Protein AF-0000000068717040 (afdb_homodimer)

Solvent-accessible surface area (backbone atoms only — not comparable to full-atom values): 52439 Å² total; per-residue (Å²): 131,56,70,71,58,53,58,40,40,77,48,64,67,57,51,49,46,50,48,51,50,48,49,33,59,61,59,71,41,73,43,29,52,64,57,52,14,62,74,67,72,51,51,48,68,57,47,52,52,41,50,58,51,44,61,67,69,48,56,90,64,45,44,71,43,78,43,85,99,56,26,37,34,70,46,60,53,86,80,62,53,70,38,69,67,49,32,59,54,46,69,67,17,67,54,43,50,49,54,54,34,39,74,69,71,48,67,42,39,57,67,55,47,20,62,77,68,73,42,56,57,68,59,51,51,48,52,51,57,60,40,39,61,62,33,46,76,54,64,34,44,78,38,64,88,45,34,38,82,42,62,58,59,67,39,54,51,52,47,50,41,52,51,49,58,59,45,24,44,45,38,71,77,77,79,66,57,66,70,59,46,51,51,47,51,50,44,30,58,74,47,70,50,68,65,27,61,63,55,46,44,42,47,51,54,53,53,50,55,34,47,78,69,70,54,66,63,70,84,81,74,91,76,87,77,61,69,44,71,50,55,49,52,37,51,51,50,47,51,51,51,48,28,62,73,69,69,51,86,74,52,73,46,50,50,52,49,54,57,55,51,42,64,60,38,27,74,78,51,70,67,24,22,50,48,44,46,51,46,28,55,74,74,34,46,69,60,35,52,50,51,48,51,50,44,50,59,52,52,71,60,43,55,67,56,68,69,58,50,52,53,46,47,32,47,51,48,38,54,49,45,52,52,52,54,28,48,77,68,72,38,65,73,44,75,75,43,78,56,54,74,64,53,49,70,78,40,42,73,61,42,66,56,46,48,60,54,52,54,49,42,29,54,74,71,49,71,56,69,66,51,72,57,50,49,49,52,51,48,50,49,51,51,46,52,58,54,64,68,42,58,44,37,29,36,42,50,63,66,67,48,60,63,56,48,49,46,48,48,46,54,48,42,44,70,34,43,66,34,37,47,78,33,77,61,93,46,92,88,52,80,55,67,31,34,41,22,46,47,53,73,76,96,58,92,52,51,70,44,75,40,57,81,53,68,46,74,41,52,54,51,49,52,50,51,70,65,33,48,63,45,74,127,131,58,70,71,57,52,59,41,41,76,50,63,68,58,50,50,46,51,49,50,51,49,51,34,59,59,59,72,42,72,42,29,51,64,58,53,15,62,74,67,71,51,52,46,69,57,47,54,52,42,50,57,51,43,61,68,68,47,55,90,63,46,41,71,43,77,44,87,98,55,25,36,33,68,47,58,51,87,79,64,53,70,39,69,67,48,32,61,55,46,70,66,17,66,55,43,49,48,54,53,36,38,72,70,71,48,65,43,38,56,68,55,46,20,61,76,68,73,43,57,56,69,58,50,52,50,52,52,57,60,41,40,61,62,32,47,75,53,62,34,45,80,36,63,88,44,35,39,81,42,63,57,59,66,38,52,51,50,47,49,40,53,51,49,57,61,45,24,43,44,38,71,76,76,79,66,56,66,69,60,47,50,51,46,51,50,44,29,59,74,48,68,50,69,65,26,62,64,56,48,44,42,48,50,53,54,51,52,55,34,46,76,69,70,54,66,63,72,83,82,71,89,76,86,78,62,68,44,71,50,54,48,52,36,50,51,50,46,50,51,51,48,30,62,72,69,69,50,86,74,53,71,46,51,51,52,50,54,57,55,51,41,64,58,36,28,75,80,51,71,66,25,23,49,49,44,44,51,47,27,55,72,75,36,46,71,59,34,50,48,52,48,52,51,44,51,60,51,54,72,59,43,55,68,55,68,69,58,50,52,52,48,46,29,47,52,46,39,53,51,47,52,52,50,54,28,49,76,70,72,38,64,72,46,76,75,44,77,53,52,75,63,52,50,69,79,40,42,73,61,42,65,56,46,49,60,55,52,54,49,42,28,52,75,70,49,72,54,70,65,52,72,56,48,48,49,52,51,49,50,49,52,50,46,53,59,56,64,68,41,58,42,36,30,36,42,49,62,66,67,46,62,63,58,49,49,45,49,49,46,53,47,42,46,70,34,43,65,34,37,46,77,32,76,61,94,44,92,89,52,81,56,67,31,33,40,21,49,48,53,72,78,94,60,92,52,50,70,44,76,37,57,83,55,61,42,75,44,50,52,50,49,51,50,50,71,66,32,48,62,45,73,127

Foldseek 3Di:
DDPLQLLLLPDPLVSLLLVLVVVQVVVQDFDALVRSCVVSVHDSVSSVVSVVVCCVVPDPQWHWDADPPGHIHIGHDPPDDSLQVSLVSNCLGLSNVVLVVLLLVDWAALVVSCVVSVHDSVVVVVSQVSCQVVQVLLVWHFDRVTTHIDDALVSVLLVQLLVVVVSCVRPNDFDDDPVLVVQLVVLCVVLVFAWAVVSVRSSLVSLVSCVVVPNAHDDDDDDDALADPSLVSSLVSSVVSSCVVSVDDHDPVSSVVSSLCRVVITPGDPNSLVSLLVVCVVPPVLVNVLLVVLLVLLVVQFQDDPVLSVSLSSLSSVLVVNQVSCVVVSHHPLSVQPPCVCVCVVVVVLCVVQLVSQCVSCVPRVVVPDDPSSSSVSSVSSVCSQQQPQAFEEEEEEDDDPVLVVVLVCVCCVQCVRRYDYDDDDDPPDDGQAYEYQDDDPDDPHHYQHAHSVNPPVSNVVVCQVSRRRPDD/DDPLQLLLQPDPLVSLLLVLVVVQVVVQDFDALVRSCVVSVHDSVSSVVSVVVCCVVPDPQWHWDADPPGHIHIGGDPPDDSLQVSLVSNCLGLSNVVLVVLLLVDWAALVVSCVVSVHDSVVVVVSQVSCQVVLVLLVWHFDRVTTHIDDALVSVLLVQLLNVVVSCVNPNDFDDDPVLVVQLVVLCVVLVFAWAVSSVRSSLVSLLSCVVVPNAHDDDDDDDALADPSLVSSLVSSVVSSCVVSVDDHDPVSSVVSSLCRVVITPGDPNSLVSLLVVCVVPPVLVNVLLVVLLVLLVVQFQDDPVLSVSLSSLSSVLVVNCVSCVVVSHHPLSVQPPCVCVCVVVVVQCVVQLVSQCVSCVPRVVVPDDPSSSSVSSNSSVCSQQQPQAFEEEEEEDDDPVLVVVVVCVCCVQCVRRYDYDDDDDPVDDGQAYEYQDDDPDDPHHYQHAHSVNDPVSNVVVCQVSRRRNDD

Sequence (946 aa):
MDKFITHLIQDKSTIRKLHILQALIDGNEIMSSKILSQNLQCTSRTIINDISQLKITLPENWELISIQSKGYLLQRELSDDFSKIVAPYLLNSELYKIIVEIFNHKYYSLEKWSQLLYVDKLTLKKFLKGFQEILNQFGLGFNFRPLQLVGPELKIRHFYIMFFYNMQKYKKIFTLNPDLLQKIEYITRIYDVEIDYNLLTIIINVSINRIINKNVIPENLNFKHTFSTYKIKCIESIISELKCYFDINLSENEVILFKNTFFLISEGNIEEKINITKYYNKTQRKIYEKILALFNIISDEINMSFKIKESLKYEIYFRLYLIYTCKENNFSIGDFWSEFDTVHQEFLEGYNIMYPLISSWDKQSNENRLTDDEIYYLIYNILFILHSNYTKNCLLLLSGPASLKNFIYYKLNSELGDTLNLQLQPNYNYEYDFIITNYQIANVQIPIIQISSKTIQKDLNYIKKIISPYNKKMDKFITHLIQDKSTIRKLHILQALIDGNEIMSSKILSQNLQCTSRTIINDISQLKITLPENWELISIQSKGYLLQRELSDDFSKIVAPYLLNSELYKIIVEIFNHKYYSLEKWSQLLYVDKLTLKKFLKGFQEILNQFGLGFNFRPLQLVGPELKIRHFYIMFFYNMQKYKKIFTLNPDLLQKIEYITRIYDVEIDYNLLTIIINVSINRIINKNVIPENLNFKHTFSTYKIKCIESIISELKCYFDINLSENEVILFKNTFFLISEGNIEEKINITKYYNKTQRKIYEKILALFNIISDEINMSFKIKESLKYEIYFRLYLIYTCKENNFSIGDFWSEFDTVHQEFLEGYNIMYPLISSWDKQSNENRLTDDEIYYLIYNILFILHSNYTKNCLLLLSGPASLKNFIYYKLNSELGDTLNLQLQPNYNYEYDFIITNYQIANVQIPIIQISSKTIQKDLNYIKKIISPYNKK

pLDDT: mean 85.08, std 9.57, range [46.25, 97.0]

Nearest PDB structures (foldseek):
  4r6i-assembly1_A  TM=5.305E-01  e=5.863E-18  Bacillus anthracis str. 'Ames Ancestor'
  5way-assembly1_A  TM=5.912E-01  e=2.136E-14  Streptococcus pneumoniae
  4r6i-assembly1_B  TM=5.556E-01  e=3.942E-14  Bacillus anthracis str. 'Ames Ancestor'
  5way-assembly1_B  TM=5.874E-01  e=2.052E-13  Streptococcus pneumoniae
  9atx-assembly1_A  TM=6.254E-01  e=4.247E-10  Bacillus anthracis str. Ames

Structure (mmCIF, N/CA/C/O backbone):
data_AF-0000000068717040-model_v1
#
loop_
_entity.id
_entity.type
_entity.pdbx_description
1 polymer 'HTH domain-containing protein'
#
loop_
_atom_site.group_PDB
_atom_site.id
_atom_site.type_symbol
_atom_site.label_atom_id
_atom_site.label_alt_id
_atom_site.label_comp_id
_atom_site.label_asym_id
_atom_site.label_entity_id
_atom_site.label_seq_id
_atom_site.pdbx_PDB_ins_code
_atom_site.Cartn_x
_atom_site.Cartn_y
_atom_site.Cartn_z
_atom_site.occupancy
_atom_site.B_iso_or_equiv
_atom_site.auth_seq_id
_atom_site.auth_comp_id
_atom_site.auth_asym_id
_atom_site.auth_atom_id
_atom_site.pdbx_PDB_model_num
ATOM 1 N N . MET A 1 1 ? -5.66 -15.531 -20.484 1 58.41 1 MET A N 1
ATOM 2 C CA . MET A 1 1 ? -5.832 -16.969 -20.281 1 58.41 1 MET A CA 1
ATOM 3 C C . MET A 1 1 ? -4.531 -17.703 -20.562 1 58.41 1 MET A C 1
ATOM 5 O O . MET A 1 1 ? -3.783 -17.328 -21.469 1 58.41 1 MET A O 1
ATOM 9 N N . ASP A 1 2 ? -4.328 -18.703 -19.797 1 70.25 2 ASP A N 1
ATOM 10 C CA . ASP A 1 2 ? -3.137 -19.547 -19.859 1 70.25 2 ASP A CA 1
ATOM 11 C C . ASP A 1 2 ? -3.078 -20.312 -21.188 1 70.25 2 ASP A C 1
ATOM 13 O O . ASP A 1 2 ? -4.109 -20.719 -21.719 1 70.25 2 ASP A O 1
ATOM 17 N N . LYS A 1 3 ? -1.945 -20.297 -21.875 1 71.25 3 LYS A N 1
ATOM 18 C CA . LYS A 1 3 ? -1.723 -20.969 -23.141 1 71.25 3 LYS A CA 1
ATOM 19 C C . LYS A 1 3 ? -2.227 -22.422 -23.094 1 71.25 3 LYS A C 1
ATOM 21 O O . LYS A 1 3 ? -2.809 -22.906 -24.047 1 71.25 3 LYS A O 1
ATOM 26 N N . PHE A 1 4 ? -2.066 -22.938 -22 1 76.56 4 PHE A N 1
ATOM 27 C CA . PHE A 1 4 ? -2.467 -24.328 -21.812 1 76.56 4 PHE A CA 1
ATOM 28 C C . PHE A 1 4 ? -3.977 -24.469 -21.953 1 76.56 4 PHE A C 1
ATOM 30 O O . PHE A 1 4 ? -4.453 -25.375 -22.641 1 76.56 4 PHE A O 1
ATOM 37 N N . ILE A 1 5 ? -4.68 -23.594 -21.453 1 80.12 5 ILE A N 1
ATOM 38 C CA . ILE A 1 5 ? -6.137 -23.641 -21.453 1 80.12 5 ILE A CA 1
ATOM 39 C C . ILE A 1 5 ? -6.672 -23.297 -22.844 1 80.12 5 ILE A C 1
ATOM 41 O O . ILE A 1 5 ? -7.629 -23.922 -23.312 1 80.12 5 ILE A O 1
ATOM 45 N N . THR A 1 6 ? -6.008 -22.422 -23.453 1 81.75 6 THR A N 1
ATOM 46 C CA . THR A 1 6 ? -6.438 -22 -24.781 1 81.75 6 THR A CA 1
ATOM 47 C C . THR A 1 6 ? -6.312 -23.156 -25.781 1 81.75 6 THR A C 1
ATOM 49 O O . THR A 1 6 ? -7.125 -23.266 -26.703 1 81.75 6 THR A O 1
ATOM 52 N N . HIS A 1 7 ? -5.363 -24.031 -25.578 1 86.38 7 HIS A N 1
ATOM 53 C CA . HIS A 1 7 ? -5.141 -25.125 -26.516 1 86.38 7 HIS A CA 1
ATOM 54 C C . HIS A 1 7 ? -6.125 -26.266 -26.266 1 86.38 7 HIS A C 1
ATOM 56 O O . HIS A 1 7 ? -6.328 -27.109 -27.141 1 86.38 7 HIS A O 1
ATOM 62 N N . LEU A 1 8 ? -6.703 -26.188 -25.172 1 89.12 8 LEU A N 1
ATOM 63 C CA . LEU A 1 8 ? -7.688 -27.219 -24.875 1 89.12 8 LEU A CA 1
ATOM 64 C C . LEU A 1 8 ? -9.039 -26.875 -25.484 1 89.12 8 LEU A C 1
ATOM 66 O O . LEU A 1 8 ? -9.805 -27.766 -25.844 1 89.12 8 LEU A O 1
ATOM 70 N N . ILE A 1 9 ? -9.195 -25.484 -25.531 1 85.69 9 ILE A N 1
ATOM 71 C CA . ILE A 1 9 ? -10.422 -25.016 -26.156 1 85.69 9 ILE A CA 1
ATOM 72 C C . ILE A 1 9 ? -10.195 -24.812 -27.656 1 85.69 9 ILE A C 1
ATOM 74 O O . ILE A 1 9 ? -9.352 -24.016 -28.062 1 85.69 9 ILE A O 1
ATOM 78 N N . GLN A 1 10 ? -10.531 -25.656 -28.547 1 76.75 10 GLN A N 1
ATOM 79 C CA . GLN A 1 10 ? -10.18 -25.703 -29.953 1 76.75 10 GLN A CA 1
ATOM 80 C C . GLN A 1 10 ? -11.047 -24.75 -30.781 1 76.75 10 GLN A C 1
ATOM 82 O O . GLN A 1 10 ? -10.711 -24.422 -31.906 1 76.75 10 GLN A O 1
ATOM 87 N N . ASP A 1 11 ? -12.141 -24.328 -30.203 1 83.5 11 ASP A N 1
ATOM 88 C CA . ASP A 1 11 ? -13.031 -23.438 -30.953 1 83.5 11 ASP A CA 1
ATOM 89 C C . ASP A 1 11 ? -12.531 -21.984 -30.906 1 83.5 11 ASP A C 1
ATOM 91 O O . ASP A 1 11 ? -12.594 -21.344 -29.859 1 83.5 11 ASP A O 1
ATOM 95 N N . LYS A 1 12 ? -12.172 -21.5 -32.031 1 84.38 12 LYS A N 1
ATOM 96 C CA . LYS A 1 12 ? -11.578 -20.172 -32.125 1 84.38 12 LYS A CA 1
ATOM 97 C C . LYS A 1 12 ? -12.578 -19.094 -31.688 1 84.38 12 LYS A C 1
ATOM 99 O O . LYS A 1 12 ? -12.195 -18.109 -31.062 1 84.38 12 LYS A O 1
ATOM 104 N N . SER A 1 13 ? -13.75 -19.344 -32.094 1 88.06 13 SER A N 1
ATOM 105 C CA . SER A 1 13 ? -14.773 -18.375 -31.75 1 88.06 13 SER A CA 1
ATOM 106 C C . SER A 1 13 ? -14.977 -18.312 -30.234 1 88.06 13 SER A C 1
ATOM 108 O O . SER A 1 13 ? -15.094 -17.234 -29.656 1 88.06 13 SER A O 1
ATOM 110 N N . THR A 1 14 ? -14.961 -19.453 -29.625 1 88.94 14 THR A N 1
ATOM 111 C CA . THR A 1 14 ? -15.125 -19.531 -28.172 1 88.94 14 THR A CA 1
ATOM 112 C C . THR A 1 14 ? -13.953 -18.859 -27.469 1 88.94 14 THR A C 1
ATOM 114 O O . THR A 1 14 ? -14.141 -18.109 -26.516 1 88.94 14 THR A O 1
ATOM 117 N N . ILE A 1 15 ? -12.828 -19.109 -27.969 1 88.81 15 ILE A N 1
ATOM 118 C CA . ILE A 1 15 ? -11.625 -18.531 -27.375 1 88.81 15 ILE A CA 1
ATOM 119 C C . ILE A 1 15 ? -11.68 -17.016 -27.484 1 88.81 15 ILE A C 1
ATOM 121 O O . ILE A 1 15 ? -11.328 -16.297 -26.531 1 88.81 15 ILE A O 1
ATOM 125 N N . ARG A 1 16 ? -12.07 -16.594 -28.594 1 89.81 16 ARG A N 1
ATOM 126 C CA . ARG A 1 16 ? -12.18 -15.148 -28.797 1 89.81 16 ARG A CA 1
ATOM 127 C C . ARG A 1 16 ? -13.188 -14.531 -27.844 1 89.81 16 ARG A C 1
ATOM 129 O O . ARG A 1 16 ? -12.938 -13.469 -27.281 1 89.81 16 ARG A O 1
ATOM 136 N N . LYS A 1 17 ? -14.312 -15.148 -27.719 1 91 17 LYS A N 1
ATOM 137 C CA . LYS A 1 17 ? -15.344 -14.664 -26.797 1 91 17 LYS A CA 1
ATOM 138 C C . LYS A 1 17 ? -14.82 -14.586 -25.375 1 91 17 LYS A C 1
ATOM 140 O O . LYS A 1 17 ? -15.102 -13.625 -24.656 1 91 17 LYS A O 1
ATOM 145 N N . LEU A 1 18 ? -14.07 -15.641 -25.031 1 89.19 18 LEU A N 1
ATOM 146 C CA . LEU A 1 18 ? -13.492 -15.664 -23.688 1 89.19 18 LEU A CA 1
ATOM 147 C C . LEU A 1 18 ? -12.461 -14.555 -23.516 1 89.19 18 LEU A C 1
ATOM 149 O O . LEU A 1 18 ? -12.383 -13.938 -22.453 1 89.19 18 LEU A O 1
ATOM 153 N N . HIS A 1 19 ? -11.773 -14.297 -24.516 1 88.44 19 HIS A N 1
ATOM 154 C CA . HIS A 1 19 ? -10.789 -13.227 -24.484 1 88.44 19 HIS A CA 1
ATOM 155 C C . HIS A 1 19 ? -11.469 -11.859 -24.375 1 88.44 19 HIS A C 1
ATOM 157 O O . HIS A 1 19 ? -10.945 -10.945 -23.734 1 88.44 19 HIS A O 1
ATOM 163 N N . ILE A 1 20 ? -12.562 -11.758 -25.078 1 89.88 20 ILE A N 1
ATOM 164 C CA . ILE A 1 20 ? -13.328 -10.516 -24.984 1 89.88 20 ILE A CA 1
ATOM 165 C C . ILE A 1 20 ? -13.789 -10.289 -23.547 1 89.88 20 ILE A C 1
ATOM 167 O O . ILE A 1 20 ? -13.625 -9.195 -23 1 89.88 20 ILE A O 1
ATOM 171 N N . LEU A 1 21 ? -14.297 -11.32 -23 1 87.81 21 LEU A N 1
ATOM 172 C CA . LEU A 1 21 ? -14.789 -11.234 -21.641 1 87.81 21 LEU A CA 1
ATOM 173 C C . LEU A 1 21 ? -13.648 -10.906 -20.672 1 87.81 21 LEU A C 1
ATOM 175 O O . LEU A 1 21 ? -13.812 -10.086 -19.766 1 87.81 21 LEU A O 1
ATOM 179 N N . GLN A 1 22 ? -12.57 -11.531 -20.875 1 83.5 22 GLN A N 1
ATOM 180 C CA . GLN A 1 22 ? -11.406 -11.281 -20.031 1 83.5 22 GLN A CA 1
ATOM 181 C C . GLN A 1 22 ? -10.938 -9.836 -20.156 1 83.5 22 GLN A C 1
ATOM 183 O O . GLN A 1 22 ? -10.578 -9.211 -19.156 1 83.5 22 GLN A O 1
ATOM 188 N N . ALA A 1 23 ? -10.945 -9.352 -21.312 1 83.31 23 ALA A N 1
ATOM 189 C CA . ALA A 1 23 ? -10.531 -7.969 -21.547 1 83.31 23 ALA A CA 1
ATOM 190 C C . ALA A 1 23 ? -11.469 -6.992 -20.828 1 83.31 23 ALA A C 1
ATOM 192 O O . ALA A 1 23 ? -11.016 -5.992 -20.266 1 83.31 23 ALA A O 1
ATOM 193 N N . LEU A 1 24 ? -12.703 -7.301 -20.891 1 84.69 24 LEU A N 1
ATOM 194 C CA . LEU A 1 24 ? -13.688 -6.438 -20.25 1 84.69 24 LEU A CA 1
ATOM 195 C C . LEU A 1 24 ? -13.57 -6.512 -18.734 1 84.69 24 LEU A C 1
ATOM 197 O O . LEU A 1 24 ? -13.773 -5.512 -18.047 1 84.69 24 LEU A O 1
ATOM 201 N N . ILE A 1 25 ? -13.273 -7.668 -18.297 1 78 25 ILE A N 1
ATOM 202 C CA . ILE A 1 25 ? -13.094 -7.852 -16.859 1 78 25 ILE A CA 1
ATOM 203 C C . ILE A 1 25 ? -11.852 -7.094 -16.391 1 78 25 ILE A C 1
ATOM 205 O O . ILE A 1 25 ? -11.891 -6.406 -15.367 1 78 25 ILE A O 1
ATOM 209 N N . ASP A 1 26 ? -10.812 -7.273 -17.156 1 72.12 26 ASP A N 1
ATOM 210 C CA . ASP A 1 26 ? -9.531 -6.66 -16.797 1 72.12 26 ASP A CA 1
ATOM 211 C C . ASP A 1 26 ? -9.625 -5.137 -16.859 1 72.12 26 ASP A C 1
ATOM 213 O O . ASP A 1 26 ? -9.031 -4.441 -16.031 1 72.12 26 ASP A O 1
ATOM 217 N N . GLY A 1 27 ? -10.234 -4.637 -17.75 1 68.12 27 GLY A N 1
ATOM 218 C CA . GLY A 1 27 ? -10.352 -3.199 -17.938 1 68.12 27 GLY A CA 1
ATOM 219 C C . GLY A 1 27 ? -11.352 -2.561 -16.984 1 68.12 27 GLY A C 1
ATOM 220 O O . GLY A 1 27 ? -11.195 -1.403 -16.594 1 68.12 27 GLY A O 1
ATOM 221 N N . ASN A 1 28 ? -12.32 -3.266 -16.594 1 71 28 ASN A N 1
ATOM 222 C CA . ASN A 1 28 ? -13.438 -2.793 -15.781 1 71 28 ASN A CA 1
ATOM 223 C C . ASN A 1 28 ? -13.93 -1.426 -16.25 1 71 28 ASN A C 1
ATOM 225 O O . ASN A 1 28 ? -14.203 -0.546 -15.422 1 71 28 ASN A O 1
ATOM 229 N N . GLU A 1 29 ? -13.766 -1.111 -17.453 1 76.31 29 GLU A N 1
ATOM 230 C CA . GLU A 1 29 ? -14.195 0.126 -18.094 1 76.31 29 GLU A CA 1
ATOM 231 C C . GLU A 1 29 ? -14.906 -0.157 -19.406 1 76.31 29 GLU A C 1
ATOM 233 O O . GLU A 1 29 ? -14.969 -1.307 -19.859 1 76.31 29 GLU A O 1
ATOM 238 N N . ILE A 1 30 ? -15.453 0.911 -19.859 1 86.69 30 ILE A N 1
ATOM 239 C CA . ILE A 1 30 ? -16.094 0.801 -21.172 1 86.69 30 ILE A CA 1
ATOM 240 C C . ILE A 1 30 ? -15.016 0.636 -22.25 1 86.69 30 ILE A C 1
ATOM 242 O O . ILE A 1 30 ? -14.062 1.411 -22.312 1 86.69 30 ILE A O 1
ATOM 246 N N . MET A 1 31 ? -15.164 -0.455 -22.953 1 90.19 31 MET A N 1
ATOM 247 C CA . MET A 1 31 ? -14.219 -0.69 -24.047 1 90.19 31 MET A CA 1
ATOM 248 C C . MET A 1 31 ? -14.938 -0.69 -25.391 1 90.19 31 MET A C 1
ATOM 250 O O . MET A 1 31 ? -15.969 -1.348 -25.562 1 90.19 31 MET A O 1
ATOM 254 N N . SER A 1 32 ? -14.406 0.059 -26.281 1 91 32 SER A N 1
ATOM 255 C CA . SER A 1 32 ? -15 0.126 -27.609 1 91 32 SER A CA 1
ATOM 256 C C . SER A 1 32 ? -14.672 -1.121 -28.422 1 91 32 SER A C 1
ATOM 258 O O . SER A 1 32 ? -13.719 -1.838 -28.125 1 91 32 SER A O 1
ATOM 260 N N . SER A 1 33 ? -15.484 -1.338 -29.516 1 89.75 33 SER A N 1
ATOM 261 C CA . SER A 1 33 ? -15.242 -2.459 -30.422 1 89.75 33 SER A CA 1
ATOM 262 C C . SER A 1 33 ? -13.891 -2.318 -31.125 1 89.75 33 SER A C 1
ATOM 264 O O . SER A 1 33 ? -13.219 -3.314 -31.391 1 89.75 33 SER A O 1
ATOM 266 N N . LYS A 1 34 ? -13.516 -1.113 -31.281 1 89 34 LYS A N 1
ATOM 267 C CA . LYS A 1 34 ? -12.242 -0.85 -31.953 1 89 34 LYS A CA 1
ATOM 268 C C . LYS A 1 34 ? -11.07 -1.267 -31.062 1 89 34 LYS A C 1
ATOM 270 O O . LYS A 1 34 ? -10.125 -1.904 -31.531 1 89 34 LYS A O 1
ATOM 275 N N . ILE A 1 35 ? -11.164 -0.983 -29.875 1 90 35 ILE A N 1
ATOM 276 C CA . ILE A 1 35 ? -10.109 -1.327 -28.938 1 90 35 ILE A CA 1
ATOM 277 C C . ILE A 1 35 ? -10.031 -2.844 -28.766 1 90 35 ILE A C 1
ATOM 279 O O . ILE A 1 35 ? -8.938 -3.42 -28.781 1 90 35 ILE A O 1
ATOM 283 N N . LEU A 1 36 ? -11.141 -3.465 -28.672 1 91.38 36 LEU A N 1
ATOM 284 C CA . LEU A 1 36 ? -11.195 -4.914 -28.516 1 91.38 36 LEU A CA 1
ATOM 285 C C . LEU A 1 36 ? -10.656 -5.617 -29.75 1 91.38 36 LEU A C 1
ATOM 287 O O . LEU A 1 36 ? -9.93 -6.609 -29.656 1 91.38 36 LEU A O 1
ATOM 291 N N . SER A 1 37 ? -11.016 -5.047 -30.922 1 91.81 37 SER A N 1
ATOM 292 C CA . SER A 1 37 ? -10.562 -5.621 -32.188 1 91.81 37 SER A CA 1
ATOM 293 C C . SER A 1 37 ? -9.047 -5.516 -32.312 1 91.81 37 SER A C 1
ATOM 295 O O . SER A 1 37 ? -8.398 -6.445 -32.812 1 91.81 37 SER A O 1
ATOM 297 N N . GLN A 1 38 ? -8.516 -4.488 -31.891 1 89.38 38 GLN A N 1
ATOM 298 C CA . GLN A 1 38 ? -7.074 -4.289 -31.938 1 89.38 38 GLN A CA 1
ATOM 299 C C . GLN A 1 38 ? -6.355 -5.234 -30.984 1 89.38 38 GLN A C 1
ATOM 301 O O . GLN A 1 38 ? -5.348 -5.848 -31.344 1 89.38 38 GLN A O 1
ATOM 306 N N . ASN A 1 39 ? -6.906 -5.359 -29.875 1 83.75 39 ASN A N 1
ATOM 307 C CA . ASN A 1 39 ? -6.297 -6.211 -28.859 1 83.75 39 ASN A CA 1
ATOM 308 C C . ASN A 1 39 ? -6.305 -7.68 -29.266 1 83.75 39 ASN A C 1
ATOM 310 O O . ASN A 1 39 ? -5.379 -8.422 -28.953 1 83.75 39 ASN A O 1
ATOM 314 N N . LEU A 1 40 ? -7.391 -8.062 -29.906 1 87.56 40 LEU A N 1
ATOM 315 C CA . LEU A 1 40 ? -7.582 -9.469 -30.203 1 87.56 40 LEU A CA 1
ATOM 316 C C . LEU A 1 40 ? -7.223 -9.766 -31.656 1 87.56 40 LEU A C 1
ATOM 318 O O . LEU A 1 40 ? -7.363 -10.906 -32.125 1 87.56 40 LEU A O 1
ATOM 322 N N . GLN A 1 41 ? -6.797 -8.734 -32.406 1 87.25 41 GLN A N 1
ATOM 323 C CA . GLN A 1 41 ? -6.352 -8.844 -33.781 1 87.25 41 GLN A CA 1
ATOM 324 C C . GLN A 1 41 ? -7.43 -9.477 -34.656 1 87.25 41 GLN A C 1
ATOM 326 O O . GLN A 1 41 ? -7.176 -10.461 -35.375 1 87.25 41 GLN A O 1
ATOM 331 N N . CYS A 1 42 ? -8.625 -8.93 -34.562 1 90.75 42 CYS A N 1
ATOM 332 C CA . CYS A 1 42 ? -9.75 -9.32 -35.406 1 90.75 42 CYS A CA 1
ATOM 333 C C . CYS A 1 42 ? -10.547 -8.102 -35.844 1 90.75 42 CYS A C 1
ATOM 335 O O . CYS A 1 42 ? -10.156 -6.965 -35.562 1 90.75 42 CYS A O 1
ATOM 337 N N . THR A 1 43 ? -11.578 -8.297 -36.625 1 89.81 43 THR A N 1
ATOM 338 C CA . THR A 1 43 ? -12.352 -7.172 -37.125 1 89.81 43 THR A CA 1
ATOM 339 C C . THR A 1 43 ? -13.398 -6.73 -36.094 1 89.81 43 THR A C 1
ATOM 341 O O . THR A 1 43 ? -13.828 -7.523 -35.25 1 89.81 43 THR A O 1
ATOM 344 N N . SER A 1 44 ? -13.82 -5.512 -36.312 1 90.88 44 SER A N 1
ATOM 345 C CA . SER A 1 44 ? -14.852 -4.977 -35.438 1 90.88 44 SER A CA 1
ATOM 346 C C . SER A 1 44 ? -16.172 -5.727 -35.594 1 90.88 44 SER A C 1
ATOM 348 O O . SER A 1 44 ? -16.922 -5.891 -34.656 1 90.88 44 SER A O 1
ATOM 350 N N . ARG A 1 45 ? -16.484 -6.109 -36.812 1 91.44 45 ARG A N 1
ATOM 351 C CA . ARG A 1 45 ? -17.719 -6.859 -37.094 1 91.44 45 ARG A CA 1
ATOM 352 C C . ARG A 1 45 ? -17.734 -8.172 -36.344 1 91.44 45 ARG A C 1
ATOM 354 O O . ARG A 1 45 ? -18.781 -8.578 -35.812 1 91.44 45 ARG A O 1
ATOM 361 N N . THR A 1 46 ? -16.625 -8.859 -36.25 1 92.06 46 THR A N 1
ATOM 362 C CA . THR A 1 46 ? -16.5 -10.117 -35.5 1 92.06 46 THR A CA 1
ATOM 363 C C . THR A 1 46 ? -16.734 -9.891 -34.031 1 92.06 46 THR A C 1
ATOM 365 O O . THR A 1 46 ? -17.391 -10.703 -33.375 1 92.06 46 THR A O 1
ATOM 368 N N . ILE A 1 47 ? -16.188 -8.789 -33.531 1 93.31 47 ILE A N 1
ATOM 369 C CA . ILE A 1 47 ? -16.359 -8.453 -32.125 1 93.31 47 ILE A CA 1
ATOM 370 C C . ILE A 1 47 ? -17.828 -8.227 -31.828 1 93.31 47 ILE A C 1
ATOM 372 O O . ILE A 1 47 ? -18.359 -8.727 -30.812 1 93.31 47 ILE A O 1
ATOM 376 N N . ILE A 1 48 ? -18.484 -7.48 -32.688 1 91.62 48 ILE A N 1
ATOM 377 C CA . ILE A 1 48 ? -19.891 -7.16 -32.531 1 91.62 48 ILE A CA 1
ATOM 378 C C . ILE A 1 48 ? -20.719 -8.445 -32.5 1 91.62 48 ILE A C 1
ATOM 380 O O . ILE A 1 48 ? -21.625 -8.602 -31.672 1 91.62 48 ILE A O 1
ATOM 384 N N . ASN A 1 49 ? -20.422 -9.352 -33.375 1 92.5 49 ASN A N 1
ATOM 385 C CA . ASN A 1 49 ? -21.109 -10.633 -33.438 1 92.5 49 ASN A CA 1
ATOM 386 C C . ASN A 1 49 ? -20.891 -11.461 -32.188 1 92.5 49 ASN A C 1
ATOM 388 O O . ASN A 1 49 ? -21.812 -12.078 -31.656 1 92.5 49 ASN A O 1
ATOM 392 N N . ASP A 1 50 ? -19.688 -11.5 -31.766 1 93.69 50 ASP A N 1
ATOM 393 C CA . ASP A 1 50 ? -19.344 -12.266 -30.562 1 93.69 50 ASP A CA 1
ATOM 394 C C . ASP A 1 50 ? -20.047 -11.711 -29.328 1 93.69 50 ASP A C 1
ATOM 396 O O . ASP A 1 50 ? -20.516 -12.469 -28.484 1 93.69 50 ASP A O 1
ATOM 400 N N . ILE A 1 51 ? -20.031 -10.469 -29.281 1 92.75 51 ILE A N 1
ATOM 401 C CA . ILE A 1 51 ? -20.672 -9.812 -28.141 1 92.75 51 ILE A CA 1
ATOM 402 C C . ILE A 1 51 ? -22.172 -10.141 -28.141 1 92.75 51 ILE A C 1
ATOM 404 O O . ILE A 1 51 ? -22.766 -10.391 -27.094 1 92.75 51 ILE A O 1
ATOM 408 N N . SER A 1 52 ? -22.734 -10.07 -29.281 1 91.81 52 SER A N 1
ATOM 409 C CA . SER A 1 52 ? -24.156 -10.43 -29.391 1 91.81 52 SER A CA 1
ATOM 410 C C . SER A 1 52 ? -24.406 -11.852 -28.906 1 91.81 52 SER A C 1
ATOM 412 O O . SER A 1 52 ? -25.406 -12.117 -28.25 1 91.81 52 SER A O 1
ATOM 414 N N . GLN A 1 53 ? -23.578 -12.758 -29.234 1 91.56 53 GLN A N 1
ATOM 415 C CA . GLN A 1 53 ? -23.703 -14.141 -28.797 1 91.56 53 GLN A CA 1
ATOM 416 C C . GLN A 1 53 ? -23.484 -14.266 -27.281 1 91.56 53 GLN A C 1
ATOM 418 O O . GLN A 1 53 ? -24.172 -15.039 -26.609 1 91.56 53 GLN A O 1
ATOM 423 N N . LEU A 1 54 ? -22.5 -13.57 -26.781 1 91.62 54 LEU A N 1
ATOM 424 C CA . LEU A 1 54 ? -22.188 -13.578 -25.359 1 91.62 54 LEU A CA 1
ATOM 425 C C . LEU A 1 54 ? -23.391 -13.109 -24.547 1 91.62 54 LEU A C 1
ATOM 427 O O . LEU A 1 54 ? -23.656 -13.648 -23.469 1 91.62 54 LEU A O 1
ATOM 431 N N . LYS A 1 55 ? -24.031 -12.117 -25.016 1 90.25 55 LYS A N 1
ATOM 432 C CA . LYS A 1 55 ? -25.188 -11.578 -24.312 1 90.25 55 LYS A CA 1
ATOM 433 C C . LYS A 1 55 ? -26.25 -12.656 -24.094 1 90.25 55 LYS A C 1
ATOM 435 O O . LYS A 1 55 ? -26.953 -12.633 -23.094 1 90.25 55 LYS A O 1
ATOM 440 N N . ILE A 1 56 ? -26.203 -13.57 -24.953 1 87.06 56 ILE A N 1
ATOM 441 C CA . ILE A 1 56 ? -27.188 -14.625 -24.891 1 87.06 56 ILE A CA 1
ATOM 442 C C . ILE A 1 56 ? -26.719 -15.734 -23.953 1 87.06 56 ILE A C 1
ATOM 444 O O . ILE A 1 56 ? -27.516 -16.328 -23.219 1 87.06 56 ILE A O 1
ATOM 448 N N . THR A 1 57 ? -25.453 -15.992 -23.922 1 86.56 57 THR A N 1
ATOM 449 C CA . THR A 1 57 ? -24.938 -17.188 -23.297 1 86.56 57 THR A CA 1
ATOM 450 C C . THR A 1 57 ? -24.5 -16.906 -21.859 1 86.56 57 THR A C 1
ATOM 452 O O . THR A 1 57 ? -24.328 -17.812 -21.047 1 86.56 57 THR A O 1
ATOM 455 N N . LEU A 1 58 ? -24.297 -15.703 -21.516 1 88.44 58 LEU A N 1
ATOM 456 C CA . LEU A 1 58 ? -23.781 -15.359 -20.188 1 88.44 58 LEU A CA 1
ATOM 457 C C . LEU A 1 58 ? -24.828 -15.648 -19.109 1 88.44 58 LEU A C 1
ATOM 459 O O . LEU A 1 58 ? -26.031 -15.547 -19.359 1 88.44 58 LEU A O 1
ATOM 463 N N . PRO A 1 59 ? -24.297 -16.031 -18.016 1 83.44 59 PRO A N 1
ATOM 464 C CA . PRO A 1 59 ? -25.234 -16.266 -16.906 1 83.44 59 PRO A CA 1
ATOM 465 C C . PRO A 1 59 ? -26 -15.016 -16.484 1 83.44 59 PRO A C 1
ATOM 467 O O . PRO A 1 59 ? -25.594 -13.898 -16.828 1 83.44 59 PRO A O 1
ATOM 470 N N . GLU A 1 60 ? -27.047 -15.164 -15.719 1 79.12 60 GLU A N 1
ATOM 471 C CA . GLU A 1 60 ? -27.969 -14.086 -15.352 1 79.12 60 GLU A CA 1
ATOM 472 C C . GLU A 1 60 ? -27.266 -13.008 -14.539 1 79.12 60 GLU A C 1
ATOM 474 O O . GLU A 1 60 ? -27.609 -11.828 -14.641 1 79.12 60 GLU A O 1
ATOM 479 N N . ASN A 1 61 ? -26.266 -13.445 -13.898 1 81.38 61 ASN A N 1
ATOM 480 C CA . ASN A 1 61 ? -25.625 -12.461 -13.031 1 81.38 61 ASN A CA 1
ATOM 481 C C . ASN A 1 61 ? -24.531 -11.688 -13.766 1 81.38 61 ASN A C 1
ATOM 483 O O . ASN A 1 61 ? -23.875 -10.836 -13.18 1 81.38 61 ASN A O 1
ATOM 487 N N . TRP A 1 62 ? -24.359 -12.023 -15.023 1 86.44 62 TRP A N 1
ATOM 488 C CA . TRP A 1 62 ? -23.422 -11.305 -15.891 1 86.44 62 TRP A CA 1
ATOM 489 C C . TRP A 1 62 ? -24.172 -10.539 -16.969 1 86.44 62 TRP A C 1
ATOM 491 O O . TRP A 1 62 ? -25.047 -11.094 -17.656 1 86.44 62 TRP A O 1
ATOM 501 N N . GLU A 1 63 ? -23.938 -9.234 -17 1 87.31 63 GLU A N 1
ATOM 502 C CA . GLU A 1 63 ? -24.641 -8.438 -18 1 87.31 63 GLU A CA 1
ATOM 503 C C . GLU A 1 63 ? -23.656 -7.613 -18.828 1 87.31 63 GLU A C 1
ATOM 505 O O . GLU A 1 63 ? -22.844 -6.867 -18.281 1 87.31 63 GLU A O 1
ATOM 510 N N . LEU A 1 64 ? -23.688 -7.848 -20.094 1 90.75 64 LEU A N 1
ATOM 511 C CA . LEU A 1 64 ? -22.938 -7.043 -21.031 1 90.75 64 LEU A CA 1
ATOM 512 C C . LEU A 1 64 ? -23.766 -5.887 -21.562 1 90.75 64 LEU A C 1
ATOM 514 O O . LEU A 1 64 ? -24.688 -6.09 -22.359 1 90.75 64 LEU A O 1
ATOM 518 N N . ILE A 1 65 ? -23.422 -4.672 -21.172 1 91 65 ILE A N 1
ATOM 519 C CA . ILE A 1 65 ? -24.188 -3.48 -21.516 1 91 65 ILE A CA 1
ATOM 520 C C . ILE A 1 65 ? -23.531 -2.768 -22.703 1 91 65 ILE A C 1
ATOM 522 O O . ILE A 1 65 ? -22.328 -2.502 -22.672 1 91 65 ILE A O 1
ATOM 526 N N . SER A 1 66 ? -24.344 -2.529 -23.703 1 90.25 66 SER A N 1
ATOM 527 C CA . SER A 1 66 ? -23.875 -1.745 -24.844 1 90.25 66 SER A CA 1
ATOM 528 C C . SER A 1 66 ? -24.188 -0.263 -24.656 1 90.25 66 SER A C 1
ATOM 530 O O . SER A 1 66 ? -25.344 0.114 -24.469 1 90.25 66 SER A O 1
ATOM 532 N N . ILE A 1 67 ? -23.172 0.486 -24.562 1 88.38 67 ILE A N 1
ATOM 533 C CA . ILE A 1 67 ? -23.344 1.932 -24.469 1 88.38 67 ILE A CA 1
ATOM 534 C C . ILE A 1 67 ? -23.094 2.568 -25.844 1 88.38 67 ILE A C 1
ATOM 536 O O . ILE A 1 67 ? -22.016 2.434 -26.406 1 88.38 67 ILE A O 1
ATOM 540 N N . GLN A 1 68 ? -24.047 3.301 -26.297 1 84.69 68 GLN A N 1
ATOM 541 C CA . GLN A 1 68 ? -24.047 3.85 -27.656 1 84.69 68 GLN A CA 1
ATOM 542 C C . GLN A 1 68 ? -22.828 4.738 -27.891 1 84.69 68 GLN A C 1
ATOM 544 O O . GLN A 1 68 ? -22.531 5.629 -27.078 1 84.69 68 GLN A O 1
ATOM 549 N N . SER A 1 69 ? -22.125 4.523 -28.891 1 83.25 69 SER A N 1
ATOM 550 C CA . SER A 1 69 ? -21 5.285 -29.422 1 83.25 69 SER A CA 1
ATOM 551 C C . SER A 1 69 ? -19.797 5.23 -28.469 1 83.25 69 SER A C 1
ATOM 553 O O . SER A 1 69 ? -18.797 5.91 -28.688 1 83.25 69 SER A O 1
ATOM 555 N N . LYS A 1 70 ? -19.922 4.492 -27.422 1 85.44 70 LYS A N 1
ATOM 556 C CA . LYS A 1 70 ? -18.797 4.414 -26.5 1 85.44 70 LYS A CA 1
ATOM 557 C C . LYS A 1 70 ? -18.203 3.008 -26.453 1 85.44 70 LYS A C 1
ATOM 559 O O . LYS A 1 70 ? -16.984 2.836 -26.484 1 85.44 70 LYS A O 1
ATOM 564 N N . GLY A 1 71 ? -19.031 1.97 -26.359 1 92.25 71 GLY A N 1
ATOM 565 C CA . GLY A 1 71 ? -18.516 0.606 -26.344 1 92.25 71 GLY A CA 1
ATOM 566 C C . GLY A 1 71 ? -19.297 -0.308 -25.422 1 92.25 71 GLY A C 1
ATOM 567 O O . GLY A 1 71 ? -20.531 -0.271 -25.406 1 92.25 71 GLY A O 1
ATOM 568 N N . TYR A 1 72 ? -18.609 -1.23 -24.844 1 92.31 72 TYR A N 1
ATOM 569 C CA . TYR A 1 72 ? -19.266 -2.266 -24.047 1 92.31 72 TYR A CA 1
ATOM 570 C C . TYR A 1 72 ? -18.75 -2.242 -22.609 1 92.31 72 TYR A C 1
ATOM 572 O O . TYR A 1 72 ? -17.578 -1.955 -22.359 1 92.31 72 TYR A O 1
ATOM 580 N N . LEU A 1 73 ? -19.688 -2.486 -21.703 1 91.12 73 LEU A N 1
ATOM 581 C CA . LEU A 1 73 ? -19.391 -2.6 -20.281 1 91.12 73 LEU A CA 1
ATOM 582 C C . LEU A 1 73 ? -19.906 -3.916 -19.719 1 91.12 73 LEU A C 1
ATOM 584 O O . LEU A 1 73 ? -21.016 -4.34 -20.031 1 91.12 73 LEU A O 1
ATOM 588 N N . LEU A 1 74 ? -19.047 -4.594 -18.969 1 87.69 74 LEU A N 1
ATOM 589 C CA . LEU A 1 74 ? -19.453 -5.836 -18.328 1 87.69 74 LEU A CA 1
ATOM 590 C C . LEU A 1 74 ? -19.828 -5.598 -16.875 1 87.69 74 LEU A C 1
ATOM 592 O O . LEU A 1 74 ? -19.031 -5.059 -16.094 1 87.69 74 LEU A O 1
ATOM 596 N N . GLN A 1 75 ? -21.047 -5.867 -16.531 1 83.56 75 GLN A N 1
ATOM 597 C CA . GLN A 1 75 ? -21.516 -5.793 -15.148 1 83.56 75 GLN A CA 1
ATOM 598 C C . GLN A 1 75 ? -21.719 -7.184 -14.555 1 83.56 75 GLN A C 1
ATOM 600 O O . GLN A 1 75 ? -22.359 -8.039 -15.164 1 83.56 75 GLN A O 1
ATOM 605 N N . ARG A 1 76 ? -21.047 -7.449 -13.539 1 77.56 76 ARG A N 1
ATOM 606 C CA . ARG A 1 76 ? -21.188 -8.742 -12.875 1 77.56 76 ARG A CA 1
ATOM 607 C C . ARG A 1 76 ? -21.109 -8.586 -11.359 1 77.56 76 ARG A C 1
ATOM 609 O O . ARG A 1 76 ? -20.625 -7.562 -10.859 1 77.56 76 ARG A O 1
ATOM 616 N N . GLU A 1 77 ? -21.734 -9.594 -10.727 1 69.81 77 GLU A N 1
ATOM 617 C CA . GLU A 1 77 ? -21.578 -9.602 -9.273 1 69.81 77 GLU A CA 1
ATOM 618 C C . GLU A 1 77 ? -20.125 -9.852 -8.875 1 69.81 77 GLU A C 1
ATOM 620 O O . GLU A 1 77 ? -19.406 -10.594 -9.555 1 69.81 77 GLU A O 1
ATOM 625 N N . LEU A 1 78 ? -19.766 -9.359 -7.891 1 61.72 78 LEU A N 1
ATOM 626 C CA . LEU A 1 78 ? -18.391 -9.406 -7.418 1 61.72 78 LEU A CA 1
ATOM 627 C C . LEU A 1 78 ? -17.984 -10.836 -7.066 1 61.72 78 LEU A C 1
ATOM 629 O O . LEU A 1 78 ? -16.812 -11.203 -7.18 1 61.72 78 LEU A O 1
ATOM 633 N N . SER A 1 79 ? -18.953 -11.562 -6.816 1 61.09 79 SER A N 1
ATOM 634 C CA . SER A 1 79 ? -18.672 -12.93 -6.375 1 61.09 79 SER A CA 1
ATOM 635 C C . SER A 1 79 ? -18.469 -13.859 -7.562 1 61.09 79 SER A C 1
ATOM 637 O O . SER A 1 79 ? -17.953 -14.969 -7.406 1 61.09 79 SER A O 1
ATOM 639 N N . ASP A 1 80 ? -18.797 -13.297 -8.688 1 68.94 80 ASP A N 1
ATOM 640 C CA . ASP A 1 80 ? -18.75 -14.188 -9.844 1 68.94 80 ASP A CA 1
ATOM 641 C C . ASP A 1 80 ? -17.344 -14.227 -10.445 1 68.94 80 ASP A C 1
ATOM 643 O O . ASP A 1 80 ? -16.781 -13.188 -10.781 1 68.94 80 ASP A O 1
ATOM 647 N N . ASP A 1 81 ? -16.859 -15.438 -10.438 1 73.75 81 ASP A N 1
ATOM 648 C CA . ASP A 1 81 ? -15.5 -15.688 -10.922 1 73.75 81 ASP A CA 1
ATOM 649 C C . ASP A 1 81 ? -15.5 -16.031 -12.406 1 73.75 81 ASP A C 1
ATOM 651 O O . ASP A 1 81 ? -16.406 -16.719 -12.891 1 73.75 81 ASP A O 1
ATOM 655 N N . PHE A 1 82 ? -14.609 -15.586 -13.164 1 80.62 82 PHE A N 1
ATOM 656 C CA . PHE A 1 82 ? -14.406 -15.852 -14.586 1 80.62 82 PHE A CA 1
ATOM 657 C C . PHE A 1 82 ? -14.25 -17.344 -14.836 1 80.62 82 PHE A C 1
ATOM 659 O O . PHE A 1 82 ? -14.617 -17.844 -15.898 1 80.62 82 PHE A O 1
ATOM 666 N N . SER A 1 83 ? -13.797 -18 -13.781 1 81.62 83 SER A N 1
ATOM 667 C CA . SER A 1 83 ? -13.594 -19.438 -13.922 1 81.62 83 SER A CA 1
ATOM 668 C C . SER A 1 83 ? -14.914 -20.172 -14.148 1 81.62 83 SER A C 1
ATOM 670 O O . SER A 1 83 ? -14.953 -21.188 -14.836 1 81.62 83 SER A O 1
ATOM 672 N N . LYS A 1 84 ? -15.93 -19.594 -13.688 1 81.38 84 LYS A N 1
ATOM 673 C CA . LYS A 1 84 ? -17.234 -20.219 -13.836 1 81.38 84 LYS A CA 1
ATOM 674 C C . LYS A 1 84 ? -17.719 -20.172 -15.281 1 81.38 84 LYS A C 1
ATOM 676 O O . LYS A 1 84 ? -18.484 -21.031 -15.719 1 81.38 84 LYS A O 1
ATOM 681 N N . ILE A 1 85 ? -17.266 -19.234 -15.961 1 85.06 85 ILE A N 1
ATOM 682 C CA . ILE A 1 85 ? -17.641 -19.078 -17.359 1 85.06 85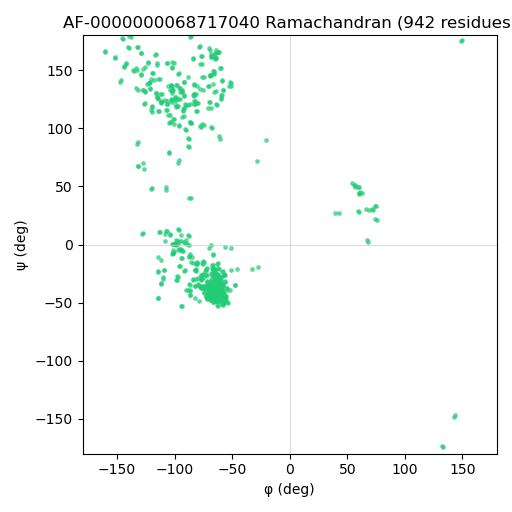 ILE A CA 1
ATOM 683 C C . ILE A 1 85 ? -16.781 -19.984 -18.234 1 85.06 85 ILE A C 1
ATOM 685 O O . ILE A 1 85 ? -17.266 -20.594 -19.188 1 85.06 85 ILE A O 1
ATOM 689 N N . VAL A 1 86 ? -15.555 -20.125 -17.859 1 87.62 86 VAL A N 1
ATOM 690 C CA . VAL A 1 86 ? -14.594 -20.859 -18.672 1 87.62 86 VAL A CA 1
ATOM 691 C C . VAL A 1 86 ? -14.773 -22.359 -18.453 1 87.62 86 VAL A C 1
ATOM 693 O O . VAL A 1 86 ? -14.602 -23.156 -19.375 1 87.62 86 VAL A O 1
ATOM 696 N N . ALA A 1 87 ? -15.125 -22.734 -17.266 1 88.62 87 ALA A N 1
ATOM 697 C CA . ALA A 1 87 ? -15.125 -24.125 -16.828 1 88.62 87 ALA A CA 1
ATOM 698 C C . ALA A 1 87 ? -15.984 -24.984 -17.734 1 88.62 87 ALA A C 1
ATOM 700 O O . ALA A 1 87 ? -15.547 -26.062 -18.188 1 88.62 87 ALA A O 1
ATOM 701 N N . PRO A 1 88 ? -17.141 -24.516 -18.078 1 88.06 88 PRO A N 1
ATOM 702 C CA . PRO A 1 88 ? -17.969 -25.359 -18.953 1 88.06 88 PRO A CA 1
ATOM 703 C C . PRO A 1 88 ? -17.344 -25.594 -20.328 1 88.06 88 PRO A C 1
ATOM 705 O O . PRO A 1 88 ? -17.453 -26.688 -20.875 1 88.06 88 PRO A O 1
ATOM 708 N N . TYR A 1 89 ? -16.703 -24.672 -20.875 1 87.75 89 TYR A N 1
ATOM 709 C CA . TYR A 1 89 ? -16.062 -24.828 -22.172 1 87.75 89 TYR A CA 1
ATOM 710 C C . TYR A 1 89 ? -14.875 -25.766 -22.094 1 87.75 89 TYR A C 1
ATOM 712 O O . TYR A 1 89 ? -14.633 -26.562 -23 1 87.75 89 TYR A O 1
ATOM 720 N N . LEU A 1 90 ? -14.195 -25.688 -21.031 1 90.62 90 LEU A N 1
ATOM 721 C CA . LEU A 1 90 ? -13.016 -26.516 -20.828 1 90.62 90 LEU A CA 1
ATOM 722 C C . LEU A 1 90 ? -13.406 -27.969 -20.578 1 90.62 90 LEU A C 1
ATOM 724 O O . LEU A 1 90 ? -12.859 -28.875 -21.203 1 90.62 90 LEU A O 1
ATOM 728 N N . LEU A 1 91 ? -14.352 -28.172 -19.734 1 91.06 91 LEU A N 1
ATOM 729 C CA . LEU A 1 91 ? -14.734 -29.516 -19.297 1 91.06 91 LEU A CA 1
ATOM 730 C C . LEU A 1 91 ? -15.461 -30.25 -20.422 1 91.06 91 LEU A C 1
ATOM 732 O O . LEU A 1 91 ? -15.461 -31.484 -20.453 1 91.06 91 LEU A O 1
ATOM 736 N N . ASN A 1 92 ? -15.977 -29.469 -21.359 1 89.44 92 ASN A N 1
ATOM 737 C CA . ASN A 1 92 ? -16.719 -30.094 -22.438 1 89.44 92 ASN A CA 1
ATOM 738 C C . ASN A 1 92 ? -15.859 -30.219 -23.703 1 89.44 92 ASN A C 1
ATOM 740 O O . ASN A 1 92 ? -16.312 -30.766 -24.703 1 89.44 92 ASN A O 1
ATOM 744 N N . SER A 1 93 ? -14.695 -29.781 -23.609 1 92.31 93 SER A N 1
ATOM 745 C CA . SER A 1 93 ? -13.805 -29.891 -24.766 1 92.31 93 SER A CA 1
ATOM 746 C C . SER A 1 93 ? -13.43 -31.344 -25.016 1 92.31 93 SER A C 1
ATOM 748 O O . SER A 1 93 ? -13.234 -32.125 -24.078 1 92.31 93 SER A O 1
ATOM 750 N N . GLU A 1 94 ? -13.266 -31.719 -26.266 1 93.44 94 GLU A N 1
ATOM 751 C CA . GLU A 1 94 ? -12.906 -33.094 -26.656 1 93.44 94 GLU A CA 1
ATOM 752 C C . GLU A 1 94 ? -11.523 -33.469 -26.141 1 93.44 94 GLU A C 1
ATOM 754 O O . GLU A 1 94 ? -11.328 -34.562 -25.641 1 93.44 94 GLU A O 1
ATOM 759 N N . LEU A 1 95 ? -10.688 -32.531 -26.266 1 93.88 95 LEU A N 1
ATOM 760 C CA . LEU A 1 95 ? -9.312 -32.781 -25.859 1 93.88 95 LEU A CA 1
ATOM 761 C C . LEU A 1 95 ? -9.227 -33.062 -24.359 1 93.88 95 LEU A C 1
ATOM 763 O O . LEU A 1 95 ? -8.5 -33.938 -23.938 1 93.88 95 LEU A O 1
ATOM 767 N N . TYR A 1 96 ? -9.938 -32.312 -23.625 1 94.44 96 TYR A N 1
ATOM 768 C CA . TYR A 1 96 ? -9.961 -32.531 -22.188 1 94.44 96 TYR A CA 1
ATOM 769 C C . TYR A 1 96 ? -10.461 -33.938 -21.875 1 94.44 96 TYR A C 1
ATOM 771 O O . TYR A 1 96 ? -9.852 -34.656 -21.078 1 94.44 96 TYR A O 1
ATOM 779 N N . LYS A 1 97 ? -11.5 -34.281 -22.453 1 94.81 97 LYS A N 1
ATOM 780 C CA . LYS A 1 97 ? -12.094 -35.594 -22.203 1 94.81 97 LYS A CA 1
ATOM 781 C C . LYS A 1 97 ? -11.125 -36.719 -22.578 1 94.81 97 LYS A C 1
ATOM 783 O O . LYS A 1 97 ? -10.977 -37.688 -21.828 1 94.81 97 LYS A O 1
ATOM 788 N N . ILE A 1 98 ? -10.5 -36.5 -23.672 1 95.56 98 ILE A N 1
ATOM 789 C CA . ILE A 1 98 ? -9.562 -37.5 -24.156 1 95.56 98 ILE A CA 1
ATOM 790 C C . ILE A 1 98 ? -8.398 -37.625 -23.188 1 95.56 98 ILE A C 1
ATOM 792 O O . ILE A 1 98 ? -8.047 -38.75 -22.781 1 95.56 98 ILE A O 1
ATOM 796 N N . ILE A 1 99 ? -7.84 -36.531 -22.797 1 95.38 99 ILE A N 1
ATOM 797 C CA . ILE A 1 99 ? -6.652 -36.531 -21.953 1 95.38 99 ILE A CA 1
ATOM 798 C C . ILE A 1 99 ? -6.98 -37.156 -20.594 1 95.38 99 ILE A C 1
ATOM 800 O O . ILE A 1 99 ? -6.199 -37.938 -20.062 1 95.38 99 ILE A O 1
ATOM 804 N N . VAL A 1 100 ? -8.117 -36.844 -20.094 1 95.75 100 VAL A N 1
ATOM 805 C CA . VAL A 1 100 ? -8.531 -37.344 -18.797 1 95.75 100 VAL A CA 1
ATOM 806 C C . VAL A 1 100 ? -8.789 -38.844 -18.891 1 95.75 100 VAL A C 1
ATOM 808 O O . VAL A 1 100 ? -8.422 -39.625 -17.984 1 95.75 100 VAL A O 1
ATOM 811 N N . GLU A 1 101 ? -9.391 -39.25 -19.984 1 96 101 GLU A N 1
ATOM 812 C CA . GLU A 1 101 ? -9.68 -40.688 -20.141 1 96 101 GLU A CA 1
ATOM 813 C C . GLU A 1 101 ? -8.391 -41.469 -20.359 1 96 101 GLU A C 1
ATOM 815 O O . GLU A 1 101 ? -8.273 -42.625 -19.906 1 96 101 GLU A O 1
ATOM 820 N N . ILE A 1 102 ? -7.5 -40.906 -21.109 1 96 102 ILE A N 1
ATOM 821 C CA . ILE A 1 102 ? -6.203 -41.562 -21.266 1 96 102 ILE A CA 1
ATOM 822 C C . ILE A 1 102 ? -5.523 -41.688 -19.906 1 96 102 ILE A C 1
ATOM 824 O O . ILE A 1 102 ? -4.926 -42.719 -19.609 1 96 102 ILE A O 1
ATOM 828 N N . PHE A 1 103 ? -5.613 -40.719 -19.141 1 96.5 103 PHE A N 1
ATOM 829 C CA . PHE A 1 103 ? -5.074 -40.75 -17.781 1 96.5 103 PHE A CA 1
ATOM 830 C C . PHE A 1 103 ? -5.707 -41.906 -16.984 1 96.5 103 PHE A C 1
ATOM 832 O O . PHE A 1 103 ? -5.035 -42.531 -16.188 1 96.5 103 PHE A O 1
ATOM 839 N N . ASN A 1 104 ? -6.922 -42.156 -17.25 1 94.81 104 ASN A N 1
ATOM 840 C CA . ASN A 1 104 ? -7.652 -43.219 -16.562 1 94.81 104 ASN A CA 1
ATOM 841 C C . ASN A 1 104 ? -7.488 -44.562 -17.266 1 94.81 104 ASN A C 1
ATOM 843 O O . ASN A 1 104 ? -8.273 -45.469 -17.062 1 94.81 104 ASN A O 1
ATOM 847 N N . HIS A 1 105 ? -6.66 -44.656 -18.203 1 93.56 105 HIS A N 1
ATOM 848 C CA . HIS A 1 105 ? -6.227 -45.875 -18.875 1 93.56 105 HIS A CA 1
ATOM 849 C C . HIS A 1 105 ? -7.316 -46.406 -19.797 1 93.56 105 HIS A C 1
ATOM 851 O O . HIS A 1 105 ? -7.508 -47.625 -19.891 1 93.56 105 HIS A O 1
ATOM 857 N N . LYS A 1 106 ? -7.977 -45.469 -20.297 1 93.94 106 LYS A N 1
ATOM 858 C CA . LYS A 1 106 ? -8.891 -45.781 -21.391 1 93.94 106 LYS A CA 1
ATOM 859 C C . LYS A 1 106 ? -8.297 -45.406 -22.734 1 93.94 106 LYS A C 1
ATOM 861 O O . LYS A 1 106 ? -8.266 -44.219 -23.094 1 93.94 106 LYS A O 1
ATOM 866 N N . TYR A 1 107 ? -7.953 -46.469 -23.438 1 94.25 107 TYR A N 1
ATOM 867 C CA . TYR A 1 107 ? -7.297 -46.281 -24.719 1 94.25 107 TYR A CA 1
ATOM 868 C C . TYR A 1 107 ? -8.18 -46.75 -25.859 1 94.25 107 TYR A C 1
ATOM 870 O O . TYR A 1 107 ? -8.508 -47.938 -25.953 1 94.25 107 TYR A O 1
ATOM 878 N N . TYR A 1 108 ? -8.531 -45.812 -26.609 1 95.44 108 TYR A N 1
ATOM 879 C CA . TYR A 1 108 ? -9.398 -46.125 -27.75 1 95.44 108 TYR A CA 1
ATOM 880 C C . TYR A 1 108 ? -8.773 -45.688 -29.062 1 95.44 108 TYR A C 1
ATOM 882 O O . TYR A 1 108 ? -7.871 -44.844 -29.062 1 95.44 108 TYR A O 1
ATOM 890 N N . SER A 1 109 ? -9.211 -46.344 -30.094 1 94.81 109 SER A N 1
ATOM 891 C CA . SER A 1 109 ? -8.82 -45.906 -31.422 1 94.81 109 SER A CA 1
ATOM 892 C C . SER A 1 109 ? -9.445 -44.562 -31.766 1 94.81 109 SER A C 1
ATOM 894 O O . SER A 1 109 ? -10.422 -44.125 -31.125 1 94.81 109 SER A O 1
ATOM 896 N N . LEU A 1 110 ? -8.93 -43.906 -32.719 1 94.69 110 LEU A N 1
ATOM 897 C CA . LEU A 1 110 ? -9.461 -42.625 -33.156 1 94.69 110 LEU A CA 1
ATOM 898 C C . LEU A 1 110 ? -10.922 -42.75 -33.594 1 94.69 110 LEU A C 1
ATOM 900 O O . LEU A 1 110 ? -11.719 -41.844 -33.406 1 94.69 110 LEU A O 1
ATOM 904 N N . GLU A 1 111 ? -11.195 -43.875 -34.188 1 94.19 111 GLU A N 1
ATOM 905 C CA . GLU A 1 111 ? -12.555 -44.156 -34.625 1 94.19 111 GLU A CA 1
ATOM 906 C C . GLU A 1 111 ? -13.523 -44.219 -33.469 1 94.19 111 GLU A C 1
ATOM 908 O O . GLU A 1 111 ? -14.609 -43.656 -33.5 1 94.19 111 GLU A O 1
ATOM 913 N N . LYS A 1 112 ? -13.156 -44.906 -32.5 1 95.69 112 LYS A N 1
ATOM 914 C CA . LYS A 1 112 ? -14.008 -45.062 -31.328 1 95.69 112 LYS A CA 1
ATOM 915 C C . LYS A 1 112 ? -14.188 -43.719 -30.609 1 95.69 112 LYS A C 1
ATOM 917 O O . LYS A 1 112 ? -15.289 -43.406 -30.141 1 95.69 112 LYS A O 1
ATOM 922 N N . TRP A 1 113 ? -13.172 -42.969 -30.5 1 96.06 113 TRP A N 1
ATOM 923 C CA . TRP A 1 113 ? -13.258 -41.656 -29.891 1 96.06 113 TRP A CA 1
ATOM 924 C C . TRP A 1 113 ? -14.219 -40.75 -30.672 1 96.06 113 TRP A C 1
ATOM 926 O O . TRP A 1 113 ? -15 -40 -30.078 1 96.06 113 TRP A O 1
ATOM 936 N N . SER A 1 114 ? -14.047 -40.781 -31.938 1 95.25 114 SER A N 1
ATOM 937 C CA . SER A 1 114 ? -14.938 -40 -32.781 1 95.25 114 SER A CA 1
ATOM 938 C C . SER A 1 114 ? -16.406 -40.312 -32.531 1 95.25 114 SER A C 1
ATOM 940 O O . SER A 1 114 ? -17.25 -39.438 -32.469 1 95.25 114 SER A O 1
ATOM 942 N N . GLN A 1 115 ? -16.703 -41.562 -32.281 1 95.5 115 GLN A N 1
ATOM 943 C CA . GLN A 1 115 ? -18.062 -42.031 -31.984 1 95.5 115 GLN A CA 1
ATOM 944 C C . GLN A 1 115 ? -18.516 -41.562 -30.609 1 95.5 115 GLN A C 1
ATOM 946 O O . GLN A 1 115 ? -19.625 -41.062 -30.438 1 95.5 115 GLN A O 1
ATOM 951 N N . LEU A 1 116 ? -17.656 -41.719 -29.688 1 94.69 116 LEU A N 1
ATOM 952 C CA . LEU A 1 116 ? -18 -41.406 -28.297 1 94.69 116 LEU A CA 1
ATOM 953 C C . LEU A 1 116 ? -18.219 -39.906 -28.109 1 94.69 116 LEU A C 1
ATOM 955 O O . LEU A 1 116 ? -19.062 -39.5 -27.297 1 94.69 116 LEU A O 1
ATOM 959 N N . LEU A 1 117 ? -17.469 -39.125 -28.875 1 94.44 117 LEU A N 1
ATOM 960 C CA . LEU A 1 117 ? -17.484 -37.656 -28.688 1 94.44 117 LEU A CA 1
ATOM 961 C C . LEU A 1 117 ? -18.375 -37 -29.734 1 94.44 117 LEU A C 1
ATOM 963 O O . LEU A 1 117 ? -18.578 -35.781 -29.688 1 94.44 117 LEU A O 1
ATOM 967 N N . TYR A 1 118 ? -18.859 -37.75 -30.656 1 93.19 118 TYR A N 1
ATOM 968 C CA . TYR A 1 118 ? -19.734 -37.25 -31.719 1 93.19 118 TYR A CA 1
ATOM 969 C C . TYR A 1 118 ? -19.047 -36.188 -32.562 1 93.19 118 TYR A C 1
ATOM 971 O O . TYR A 1 118 ? -19.609 -35.094 -32.781 1 93.19 118 TYR A O 1
ATOM 979 N N . VAL A 1 119 ? -17.812 -36.438 -32.906 1 93.31 119 VAL A N 1
ATOM 980 C CA . VAL A 1 119 ? -17 -35.562 -33.75 1 93.31 119 VAL A CA 1
ATOM 981 C C . VAL A 1 119 ? -16.375 -36.344 -34.875 1 93.31 119 VAL A C 1
ATOM 983 O O . VAL A 1 119 ? -16.016 -37.531 -34.719 1 93.31 119 VAL A O 1
ATOM 986 N N . ASP A 1 120 ? -16.25 -35.688 -36 1 93.62 120 ASP A N 1
ATOM 987 C CA . ASP A 1 120 ? -15.648 -36.375 -37.156 1 93.62 120 ASP A CA 1
ATOM 988 C C . ASP A 1 120 ? -14.18 -36.719 -36.906 1 93.62 120 ASP A C 1
ATOM 990 O O . ASP A 1 120 ? -13.469 -35.938 -36.25 1 93.62 120 ASP A O 1
ATOM 994 N N . LYS A 1 121 ? -13.75 -37.844 -37.5 1 93.75 121 LYS A N 1
ATOM 995 C CA . LYS A 1 121 ? -12.406 -38.375 -37.281 1 93.75 121 LYS A CA 1
ATOM 996 C C . LYS A 1 121 ? -11.352 -37.375 -37.75 1 93.75 121 LYS A C 1
ATOM 998 O O . LYS A 1 121 ? -10.328 -37.188 -37.062 1 93.75 121 LYS A O 1
ATOM 1003 N N . LEU A 1 122 ? -11.602 -36.719 -38.781 1 93.19 122 LEU A N 1
ATOM 1004 C CA . LEU A 1 122 ? -10.648 -35.75 -39.312 1 93.19 122 LEU A CA 1
ATOM 1005 C C . LEU A 1 122 ? -10.531 -34.531 -38.406 1 93.19 122 LEU A C 1
ATOM 1007 O O . LEU A 1 122 ? -9.43 -34 -38.219 1 93.19 122 LEU A O 1
ATOM 1011 N N . THR A 1 123 ? -11.633 -34.125 -37.906 1 92.44 123 THR A N 1
ATOM 1012 C CA . THR A 1 123 ? -11.656 -33 -37 1 92.44 123 THR A CA 1
ATOM 1013 C C . THR A 1 123 ? -10.922 -33.344 -35.688 1 92.44 123 THR A C 1
ATOM 1015 O O . THR A 1 123 ? -10.148 -32.531 -35.188 1 92.44 123 THR A O 1
ATOM 1018 N N . LEU A 1 124 ? -11.148 -34.469 -35.25 1 93.69 124 LEU A N 1
ATOM 1019 C CA . LEU A 1 124 ? -10.484 -34.906 -34.031 1 93.69 124 LEU A CA 1
ATOM 1020 C C . LEU A 1 124 ? -8.969 -35 -34.219 1 93.69 124 LEU A C 1
ATOM 1022 O O . LEU A 1 124 ? -8.203 -34.594 -33.344 1 93.69 124 LEU A O 1
ATOM 1026 N N . LYS A 1 125 ? -8.57 -35.531 -35.344 1 92.81 125 LYS A N 1
ATOM 1027 C CA . LYS A 1 125 ? -7.148 -35.594 -35.656 1 92.81 125 LYS A CA 1
ATOM 1028 C C . LYS A 1 125 ? -6.523 -34.219 -35.719 1 92.81 125 LYS A C 1
ATOM 1030 O O . LYS A 1 125 ? -5.375 -34.031 -35.281 1 92.81 125 LYS A O 1
ATOM 1035 N N . LYS A 1 126 ? -7.27 -33.312 -36.188 1 91.62 126 LYS A N 1
ATOM 1036 C CA . LYS A 1 126 ? -6.801 -31.938 -36.25 1 91.62 126 LYS A CA 1
ATOM 1037 C C . LYS A 1 126 ? -6.609 -31.359 -34.844 1 91.62 126 LYS A C 1
ATOM 1039 O O . LYS A 1 126 ? -5.633 -30.656 -34.594 1 91.62 126 LYS A O 1
ATOM 1044 N N . PHE A 1 127 ? -7.516 -31.656 -33.969 1 91.88 127 PHE A N 1
ATOM 1045 C CA . PHE A 1 127 ? -7.414 -31.203 -32.594 1 91.88 127 PHE A CA 1
ATOM 1046 C C . PHE A 1 127 ? -6.164 -31.766 -31.938 1 91.88 127 PHE A C 1
ATOM 1048 O O . PHE A 1 127 ? -5.43 -31.047 -31.266 1 91.88 127 PHE A O 1
ATOM 1055 N N . LEU A 1 128 ? -5.969 -32.969 -32.188 1 93.69 128 LEU A N 1
ATOM 1056 C CA . LEU A 1 128 ? -4.844 -33.656 -31.562 1 93.69 128 LEU A CA 1
ATOM 1057 C C . LEU A 1 128 ? -3.52 -33.156 -32.125 1 93.69 128 LEU A C 1
ATOM 1059 O O . LEU A 1 128 ? -2.549 -33 -31.375 1 93.69 128 LEU A O 1
ATOM 1063 N N . LYS A 1 129 ? -3.52 -32.875 -33.312 1 90.62 129 LYS A N 1
ATOM 1064 C CA . LYS A 1 129 ? -2.32 -32.312 -33.938 1 90.62 129 LYS A CA 1
ATOM 1065 C C . LYS A 1 129 ? -2.016 -30.906 -33.375 1 90.62 129 LYS A C 1
ATOM 1067 O O . LYS A 1 129 ? -0.851 -30.562 -33.188 1 90.62 129 LYS A O 1
ATOM 1072 N N . GLY A 1 130 ? -3.033 -30.234 -33.219 1 88.88 130 GLY A N 1
ATOM 1073 C CA . GLY A 1 130 ? -2.855 -28.922 -32.625 1 88.88 130 GLY A CA 1
ATOM 1074 C C . GLY A 1 130 ? -2.297 -28.984 -31.203 1 88.88 130 GLY A C 1
ATOM 1075 O O . GLY A 1 130 ? -1.463 -28.156 -30.828 1 88.88 130 GLY A O 1
ATOM 1076 N N . PHE A 1 131 ? -2.773 -29.922 -30.469 1 92.25 131 PHE A N 1
ATOM 1077 C CA . PHE A 1 131 ? -2.357 -30.078 -29.078 1 92.25 131 PHE A CA 1
ATOM 1078 C C . PHE A 1 131 ? -0.959 -30.672 -29 1 92.25 131 PHE A C 1
ATOM 1080 O O . PHE A 1 131 ? -0.298 -30.578 -27.953 1 92.25 131 PHE A O 1
ATOM 1087 N N . GLN A 1 132 ? -0.495 -31.203 -30.078 1 90.94 132 GLN A N 1
ATOM 1088 C CA . GLN A 1 132 ? 0.84 -31.797 -30.125 1 90.94 132 GLN A CA 1
ATOM 1089 C C . GLN A 1 132 ? 1.911 -30.75 -29.828 1 90.94 132 GLN A C 1
ATOM 1091 O O . GLN A 1 132 ? 2.963 -31.078 -29.281 1 90.94 132 GLN A O 1
ATOM 1096 N N . GLU A 1 133 ? 1.623 -29.594 -30.125 1 86.69 133 GLU A N 1
ATOM 1097 C CA . GLU A 1 133 ? 2.553 -28.516 -29.828 1 86.69 133 GLU A CA 1
ATOM 1098 C C . GLU A 1 133 ? 2.82 -28.406 -28.328 1 86.69 133 GLU A C 1
ATOM 1100 O O . GLU A 1 133 ? 3.959 -28.188 -27.906 1 86.69 133 GLU A O 1
ATOM 1105 N N . ILE A 1 134 ? 1.812 -28.547 -27.547 1 86.06 134 ILE A N 1
ATOM 1106 C CA . ILE A 1 134 ? 1.94 -28.5 -26.094 1 86.06 134 ILE A CA 1
ATOM 1107 C C . ILE A 1 134 ? 2.703 -29.719 -25.609 1 86.06 134 ILE A C 1
ATOM 1109 O O . ILE A 1 134 ? 3.594 -29.609 -24.766 1 86.06 134 ILE A O 1
ATOM 1113 N N . LEU A 1 135 ? 2.375 -30.844 -26.219 1 90.75 135 LEU A N 1
ATOM 1114 C CA . LEU A 1 135 ? 3.014 -32.094 -25.797 1 90.75 135 LEU A CA 1
ATOM 1115 C C . LEU A 1 135 ? 4.504 -32.062 -26.125 1 90.75 135 LEU A C 1
ATOM 1117 O O . LEU A 1 135 ? 5.312 -32.625 -25.375 1 90.75 135 LEU A O 1
ATOM 1121 N N . ASN A 1 136 ? 4.785 -31.406 -27.172 1 87.62 136 ASN A N 1
ATOM 1122 C CA . ASN A 1 136 ? 6.184 -31.297 -27.578 1 87.62 136 ASN A CA 1
ATOM 1123 C C . ASN A 1 136 ? 7.023 -30.578 -26.531 1 87.62 136 ASN A C 1
ATOM 1125 O O . ASN A 1 136 ? 8.195 -30.891 -26.344 1 87.62 136 ASN A O 1
ATOM 1129 N N . GLN A 1 137 ? 6.445 -29.734 -25.938 1 81.12 137 GLN A N 1
ATOM 1130 C CA . GLN A 1 137 ? 7.148 -29 -24.891 1 81.12 137 GLN A CA 1
ATOM 1131 C C . GLN A 1 137 ? 7.535 -29.906 -23.734 1 81.12 137 GLN A C 1
ATOM 1133 O O . GLN A 1 137 ? 8.516 -29.641 -23.031 1 81.12 137 GLN A O 1
ATOM 1138 N N . PHE A 1 138 ? 6.805 -30.984 -23.578 1 85.56 138 PHE A N 1
ATOM 1139 C CA . PHE A 1 138 ? 7.07 -31.938 -22.516 1 85.56 138 PHE A CA 1
ATOM 1140 C C . PHE A 1 138 ? 7.859 -33.125 -23.031 1 85.56 138 PHE A C 1
ATOM 1142 O O . PHE A 1 138 ? 8.133 -34.062 -22.281 1 85.56 138 PHE A O 1
ATOM 1149 N N . GLY A 1 139 ? 8.164 -33.094 -24.297 1 86.38 139 GLY A N 1
ATOM 1150 C CA . GLY A 1 139 ? 8.859 -34.219 -24.922 1 86.38 139 GLY A CA 1
ATOM 1151 C C . GLY A 1 139 ? 7.973 -35.438 -25.094 1 86.38 139 GLY A C 1
ATOM 1152 O O . GLY A 1 139 ? 8.445 -36.594 -25 1 86.38 139 GLY A O 1
ATOM 1153 N N . LEU A 1 140 ? 6.652 -35.125 -25.266 1 93.38 140 LEU A N 1
ATOM 1154 C CA . LEU A 1 140 ? 5.691 -36.219 -25.422 1 93.38 140 LEU A CA 1
ATOM 1155 C C . LEU A 1 140 ? 5.035 -36.188 -26.797 1 93.38 140 LEU A C 1
ATOM 1157 O O . LEU A 1 140 ? 5.188 -35.188 -27.531 1 93.38 140 LEU A O 1
ATOM 1161 N N . GLY A 1 141 ? 4.438 -37.281 -27.125 1 93.75 141 GLY A N 1
ATOM 1162 C CA . GLY A 1 141 ? 3.65 -37.375 -28.344 1 93.75 141 GLY A CA 1
ATOM 1163 C C . GLY A 1 141 ? 2.447 -38.281 -28.203 1 93.75 141 GLY A C 1
ATOM 1164 O O . GLY A 1 141 ? 2.236 -38.906 -27.156 1 93.75 141 GLY A O 1
ATOM 1165 N N . PHE A 1 142 ? 1.667 -38.344 -29.297 1 94.5 142 PHE A N 1
ATOM 1166 C CA . PHE A 1 142 ? 0.515 -39.25 -29.328 1 94.5 142 PHE A CA 1
ATOM 1167 C C . PHE A 1 142 ? 0.832 -40.5 -30.141 1 94.5 142 PHE A C 1
ATOM 1169 O O . PHE A 1 142 ? 1.496 -40.438 -31.172 1 94.5 142 PHE A O 1
ATOM 1176 N N . ASN A 1 143 ? 0.475 -41.594 -29.547 1 93.62 143 ASN A N 1
ATOM 1177 C CA . ASN A 1 143 ? 0.242 -42.812 -30.328 1 93.62 143 ASN A CA 1
ATOM 1178 C C . ASN A 1 143 ? -1.229 -42.969 -30.703 1 93.62 143 ASN A C 1
ATOM 1180 O O . ASN A 1 143 ? -2.107 -42.875 -29.844 1 93.62 143 ASN A O 1
ATOM 1184 N N . PHE A 1 144 ? -1.501 -43.25 -31.906 1 90.38 144 PHE A N 1
ATOM 1185 C CA . PHE A 1 144 ? -2.881 -43.156 -32.375 1 90.38 144 PHE A CA 1
ATOM 1186 C C . PHE A 1 144 ? -3.506 -44.531 -32.438 1 90.38 144 PHE A C 1
ATOM 1188 O O . PHE A 1 144 ? -4.699 -44.688 -32.719 1 90.38 144 PHE A O 1
ATOM 1195 N N . ARG A 1 145 ? -2.693 -45.688 -32.219 1 89.38 145 ARG A N 1
ATOM 1196 C CA . ARG A 1 145 ? -3.238 -47.031 -32.344 1 89.38 145 ARG A CA 1
ATOM 1197 C C . ARG A 1 145 ? -2.848 -47.875 -31.125 1 89.38 145 ARG A C 1
ATOM 1199 O O . ARG A 1 145 ? -1.888 -48.656 -31.188 1 89.38 145 ARG A O 1
ATOM 1206 N N . PRO A 1 146 ? -3.666 -47.812 -30.109 1 92.38 146 PRO A N 1
ATOM 1207 C CA . PRO A 1 146 ? -4.727 -46.906 -29.672 1 92.38 146 PRO A CA 1
ATOM 1208 C C . PRO A 1 146 ? -4.199 -45.531 -29.234 1 92.38 146 PRO A C 1
ATOM 1210 O O . PRO A 1 146 ? -2.984 -45.344 -29.109 1 92.38 146 PRO A O 1
ATOM 1213 N N . LEU A 1 147 ? -5.035 -44.625 -29.078 1 94.94 147 LEU A N 1
ATOM 1214 C CA . LEU A 1 147 ? -4.621 -43.281 -28.703 1 94.94 147 LEU A CA 1
ATOM 1215 C C . LEU A 1 147 ? -4.082 -43.25 -27.281 1 94.94 147 LEU A C 1
ATOM 1217 O O . LEU A 1 147 ? -4.793 -43.594 -26.328 1 94.94 147 LEU A O 1
ATOM 1221 N N . GLN A 1 148 ? -2.816 -42.906 -27.141 1 95.44 148 GLN A N 1
ATOM 1222 C CA . GLN A 1 148 ? -2.129 -42.844 -25.859 1 95.44 148 GLN A CA 1
ATOM 1223 C C . GLN A 1 148 ? -1.001 -41.812 -25.891 1 95.44 148 GLN A C 1
ATOM 1225 O O . GLN A 1 148 ? -0.567 -41.406 -26.969 1 95.44 148 GLN A O 1
ATOM 1230 N N . LEU A 1 149 ? -0.624 -41.438 -24.766 1 95.12 149 LEU A N 1
ATOM 1231 C CA . LEU A 1 149 ? 0.566 -40.594 -24.672 1 95.12 149 LEU A CA 1
ATOM 1232 C C . LEU A 1 149 ? 1.833 -41.438 -24.688 1 95.12 149 LEU A C 1
ATOM 1234 O O . LEU A 1 149 ? 1.878 -42.5 -24.078 1 95.12 149 LEU A O 1
ATOM 1238 N N . VAL A 1 150 ? 2.793 -40.969 -25.422 1 94.75 150 VAL A N 1
ATOM 1239 C CA . VAL A 1 150 ? 4.039 -41.719 -25.531 1 94.75 150 VAL A CA 1
ATOM 1240 C C . VAL A 1 150 ? 5.211 -40.844 -25.078 1 94.75 150 VAL A C 1
ATOM 1242 O O . VAL A 1 150 ? 5.285 -39.656 -25.438 1 94.75 150 VAL A O 1
ATOM 1245 N N . GLY A 1 151 ? 6.137 -41.469 -24.328 1 91.69 151 GLY A N 1
ATOM 1246 C CA . GLY A 1 151 ? 7.316 -40.781 -23.797 1 91.69 151 GLY A CA 1
ATOM 1247 C C . GLY A 1 151 ? 7.766 -41.375 -22.453 1 91.69 151 GLY A C 1
ATOM 1248 O O . GLY A 1 151 ? 7.168 -42.312 -21.953 1 91.69 151 GLY A O 1
ATOM 1249 N N . PRO A 1 152 ? 8.883 -40.844 -22 1 88.69 152 PRO A N 1
ATOM 1250 C CA . PRO A 1 152 ? 9.344 -41.312 -20.703 1 88.69 152 PRO A CA 1
ATOM 1251 C C . PRO A 1 152 ? 8.32 -41.062 -19.594 1 88.69 152 PRO A C 1
ATOM 1253 O O . PRO A 1 152 ? 7.652 -40.031 -19.578 1 88.69 152 PRO A O 1
ATOM 1256 N N . GLU A 1 153 ? 8.188 -42 -18.703 1 91.69 153 GLU A N 1
ATOM 1257 C CA . GLU A 1 153 ? 7.199 -41.938 -17.625 1 91.69 153 GLU A CA 1
ATOM 1258 C C . GLU A 1 153 ? 7.324 -40.656 -16.828 1 91.69 153 GLU A C 1
ATOM 1260 O O . GLU A 1 153 ? 6.32 -40.062 -16.422 1 91.69 153 GLU A O 1
ATOM 1265 N N . LEU A 1 154 ? 8.516 -40.219 -16.594 1 86.88 154 LEU A N 1
ATOM 1266 C CA . LEU A 1 154 ? 8.75 -39 -15.828 1 86.88 154 LEU A CA 1
ATOM 1267 C C . LEU A 1 154 ? 8.094 -37.781 -16.516 1 86.88 154 LEU A C 1
ATOM 1269 O O . LEU A 1 154 ? 7.516 -36.938 -15.852 1 86.88 154 LEU A O 1
ATOM 1273 N N . LYS A 1 155 ? 8.18 -37.719 -17.781 1 87.94 155 LYS A N 1
ATOM 1274 C CA . LYS A 1 155 ? 7.613 -36.625 -18.547 1 87.94 155 LYS A CA 1
ATOM 1275 C C . LYS A 1 155 ? 6.09 -36.719 -18.609 1 87.94 155 LYS A C 1
ATOM 1277 O O . LYS A 1 155 ? 5.402 -35.688 -18.609 1 87.94 155 LYS A O 1
ATOM 1282 N N . ILE A 1 156 ? 5.617 -37.906 -18.672 1 92.69 156 ILE A N 1
ATOM 1283 C CA . ILE A 1 156 ? 4.168 -38.125 -18.672 1 92.69 156 ILE A CA 1
ATOM 1284 C C . ILE A 1 156 ? 3.582 -37.625 -17.344 1 92.69 156 ILE A C 1
ATOM 1286 O O . ILE A 1 156 ? 2.574 -36.906 -17.344 1 92.69 156 ILE A O 1
ATOM 1290 N N . ARG A 1 157 ? 4.234 -37.938 -16.266 1 91.31 157 ARG A N 1
ATOM 1291 C CA . ARG A 1 157 ? 3.764 -37.5 -14.969 1 91.31 157 ARG A CA 1
ATOM 1292 C C . ARG A 1 157 ? 3.844 -35.969 -14.844 1 91.31 157 ARG A C 1
ATOM 1294 O O . ARG A 1 157 ? 2.93 -35.344 -14.312 1 91.31 157 ARG A O 1
ATOM 1301 N N . HIS A 1 158 ? 4.926 -35.5 -15.289 1 88.12 158 HIS A N 1
ATOM 1302 C CA . HIS A 1 158 ? 5.086 -34.031 -15.258 1 88.12 158 HIS A CA 1
ATOM 1303 C C . HIS A 1 158 ? 3.98 -33.344 -16.047 1 88.12 158 HIS A C 1
ATOM 1305 O O . HIS A 1 158 ? 3.432 -32.344 -15.602 1 88.12 158 HIS A O 1
ATOM 1311 N N . PHE A 1 159 ? 3.695 -33.875 -17.156 1 91.06 159 PHE A N 1
ATOM 1312 C CA . PHE A 1 159 ? 2.629 -33.312 -17.969 1 91.06 159 PHE A CA 1
ATOM 1313 C C . PHE A 1 159 ? 1.299 -33.344 -17.234 1 91.06 159 PHE A C 1
ATOM 1315 O O . PHE A 1 159 ? 0.583 -32.344 -17.203 1 91.06 159 PHE A O 1
ATOM 1322 N N . TYR A 1 160 ? 0.997 -34.438 -16.656 1 93.62 160 TYR A N 1
ATOM 1323 C CA . TYR A 1 160 ? -0.293 -34.594 -15.992 1 93.62 160 TYR A CA 1
ATOM 1324 C C . TYR A 1 160 ? -0.368 -33.688 -14.773 1 93.62 160 TYR A C 1
ATOM 1326 O O . TYR A 1 160 ? -1.435 -33.156 -14.445 1 93.62 160 TYR A O 1
ATOM 1334 N N . ILE A 1 161 ? 0.726 -33.531 -14.078 1 90.31 161 ILE A N 1
ATOM 1335 C CA . ILE A 1 161 ? 0.746 -32.625 -12.945 1 90.31 161 ILE A CA 1
ATOM 1336 C C . ILE A 1 161 ? 0.42 -31.203 -13.414 1 90.31 161 ILE A C 1
ATOM 1338 O O . ILE A 1 161 ? -0.437 -30.531 -12.836 1 90.31 161 ILE A O 1
ATOM 1342 N N . MET A 1 162 ? 1.021 -30.781 -14.469 1 88 162 MET A N 1
ATOM 1343 C CA . MET A 1 162 ? 0.779 -29.453 -15.016 1 88 162 MET A CA 1
ATOM 1344 C C . MET A 1 162 ? -0.645 -29.328 -15.547 1 88 162 MET A C 1
ATOM 1346 O O . MET A 1 162 ? -1.273 -28.281 -15.414 1 88 162 MET A O 1
ATOM 1350 N N . PHE A 1 163 ? -1.021 -30.391 -16.203 1 91.56 163 PHE A N 1
ATOM 1351 C CA . PHE A 1 163 ? -2.363 -30.422 -16.766 1 91.56 163 PHE A CA 1
ATOM 1352 C C . PHE A 1 163 ? -3.416 -30.219 -15.68 1 91.56 163 PHE A C 1
ATOM 1354 O O . PHE A 1 163 ? -4.262 -29.328 -15.781 1 91.56 163 PHE A O 1
ATOM 1361 N N . PHE A 1 164 ? -3.291 -30.953 -14.68 1 92.75 164 PHE A N 1
ATOM 1362 C CA . PHE A 1 164 ? -4.309 -30.891 -13.633 1 92.75 164 PHE A CA 1
ATOM 1363 C C . PHE A 1 164 ? -4.137 -29.656 -12.766 1 92.75 164 PHE A C 1
ATOM 1365 O O . PHE A 1 164 ? -5.109 -29.125 -12.227 1 92.75 164 PHE A O 1
ATOM 1372 N N . TYR A 1 165 ? -2.924 -29.219 -12.633 1 89.06 165 TYR A N 1
ATOM 1373 C CA . TYR A 1 165 ? -2.684 -27.953 -11.953 1 89.06 165 TYR A CA 1
ATOM 1374 C C . TYR A 1 165 ? -3.467 -26.812 -12.609 1 89.06 165 TYR A C 1
ATOM 1376 O O . TYR A 1 165 ? -4.094 -26 -11.922 1 89.06 165 TYR A O 1
ATOM 1384 N N . ASN A 1 166 ? -3.441 -26.766 -13.852 1 86.38 166 ASN A N 1
ATOM 1385 C CA . ASN A 1 166 ? -4.152 -25.734 -14.594 1 86.38 166 ASN A CA 1
ATOM 1386 C C . ASN A 1 166 ? -5.664 -25.953 -14.555 1 86.38 166 ASN A C 1
ATOM 1388 O O . ASN A 1 166 ? -6.434 -24.984 -14.484 1 86.38 166 ASN A O 1
ATOM 1392 N N . MET A 1 167 ? -6.043 -27.172 -14.578 1 90 167 MET A N 1
ATOM 1393 C CA . MET A 1 167 ? -7.469 -27.484 -14.586 1 90 167 MET A CA 1
ATOM 1394 C C . MET A 1 167 ? -8.102 -27.172 -13.234 1 90 167 MET A C 1
ATOM 1396 O O . MET A 1 167 ? -9.273 -26.781 -13.172 1 90 167 MET A O 1
ATOM 1400 N N . GLN A 1 168 ? -7.336 -27.328 -12.234 1 89.69 168 GLN A N 1
ATOM 1401 C CA . GLN A 1 168 ? -7.844 -27.125 -10.883 1 89.69 168 GLN A CA 1
ATOM 1402 C C . GLN A 1 168 ? -8.203 -25.656 -10.648 1 89.69 168 GLN A C 1
ATOM 1404 O O . GLN A 1 168 ? -8.969 -25.344 -9.734 1 89.69 168 GLN A O 1
ATOM 1409 N N . LYS A 1 169 ? -7.684 -24.781 -11.398 1 83.62 169 LYS A N 1
ATOM 1410 C CA . LYS A 1 169 ? -8.031 -23.375 -11.32 1 83.62 169 LYS A CA 1
ATOM 1411 C C . LYS A 1 169 ? -9.484 -23.141 -11.711 1 83.62 169 LYS A C 1
ATOM 1413 O O . LYS A 1 169 ? -10.094 -22.141 -11.297 1 83.62 169 LYS A O 1
ATOM 1418 N N . TYR A 1 170 ? -10 -24.094 -12.438 1 85.44 170 TYR A N 1
ATOM 1419 C CA . TYR A 1 170 ? -11.336 -23.906 -12.992 1 85.44 170 TYR A CA 1
ATOM 1420 C C . TYR A 1 170 ? -12.336 -24.859 -12.352 1 85.44 170 TYR A C 1
ATOM 1422 O O . TYR A 1 170 ? -13.523 -24.562 -12.25 1 85.44 170 TYR A O 1
ATOM 1430 N N . LYS A 1 171 ? -11.852 -25.969 -12.047 1 86.62 171 LYS A N 1
ATOM 1431 C CA . LYS A 1 171 ? -12.688 -26.984 -11.406 1 86.62 171 LYS A CA 1
ATOM 1432 C C . LYS A 1 171 ? -11.875 -27.828 -10.438 1 86.62 171 LYS A C 1
ATOM 1434 O O . LYS A 1 171 ? -10.727 -28.188 -10.727 1 86.62 171 LYS A O 1
ATOM 1439 N N . LYS A 1 172 ? -12.539 -28.125 -9.375 1 87.88 172 LYS A N 1
ATOM 1440 C CA . LYS A 1 172 ? -11.898 -29.031 -8.43 1 87.88 172 LYS A CA 1
ATOM 1441 C C . LYS A 1 172 ? -11.938 -30.469 -8.93 1 87.88 172 LYS A C 1
ATOM 1443 O O . LYS A 1 172 ? -12.961 -31.156 -8.812 1 87.88 172 LYS A O 1
ATOM 1448 N N . ILE A 1 173 ? -10.828 -30.938 -9.414 1 88.5 173 ILE A N 1
ATOM 1449 C CA . ILE A 1 173 ? -10.758 -32.25 -10.016 1 88.5 173 ILE A CA 1
ATOM 1450 C C . ILE A 1 173 ? -10.297 -33.281 -8.977 1 88.5 173 ILE A C 1
ATOM 1452 O O . ILE A 1 173 ? -10.898 -34.344 -8.836 1 88.5 173 ILE A O 1
ATOM 1456 N N . PHE A 1 174 ? -9.203 -32.969 -8.367 1 90.75 174 PHE A N 1
ATOM 1457 C CA . PHE A 1 174 ? -8.633 -33.906 -7.391 1 90.75 174 PHE A CA 1
ATOM 1458 C C . PHE A 1 174 ? -8.906 -33.438 -5.969 1 90.75 174 PHE A C 1
ATOM 1460 O O . PHE A 1 174 ? -8.891 -32.219 -5.691 1 90.75 174 PHE A O 1
ATOM 1467 N N . THR A 1 175 ? -9.266 -34.375 -5.129 1 88.56 175 THR A N 1
ATOM 1468 C CA . THR A 1 175 ? -9.352 -34.156 -3.689 1 88.56 175 THR A CA 1
ATOM 1469 C C . THR A 1 175 ? -8.711 -35.312 -2.928 1 88.56 175 THR A C 1
ATOM 1471 O O . THR A 1 175 ? -8.602 -36.438 -3.451 1 88.56 175 THR A O 1
ATOM 1474 N N . LEU A 1 176 ? -8.227 -34.938 -1.854 1 89.56 176 LEU A N 1
ATOM 1475 C CA . LEU A 1 176 ? -7.746 -36 -0.963 1 89.56 176 LEU A CA 1
ATOM 1476 C C . LEU A 1 176 ? -8.805 -36.344 0.073 1 89.56 176 LEU A C 1
ATOM 1478 O O . LEU A 1 176 ? -9.602 -35.5 0.477 1 89.56 176 LEU A O 1
ATOM 1482 N N . ASN A 1 177 ? -8.758 -37.625 0.389 1 91.44 177 ASN A N 1
ATOM 1483 C CA . ASN A 1 177 ? -9.609 -38.031 1.508 1 91.44 177 ASN A CA 1
ATOM 1484 C C . ASN A 1 177 ? -9.375 -37.125 2.729 1 91.44 177 ASN A C 1
ATOM 1486 O O . ASN A 1 177 ? -8.234 -36.844 3.082 1 91.44 177 ASN A O 1
ATOM 1490 N N . PRO A 1 178 ? -10.445 -36.75 3.344 1 89.19 178 PRO A N 1
ATOM 1491 C CA . PRO A 1 178 ? -10.312 -35.812 4.461 1 89.19 178 PRO A CA 1
ATOM 1492 C C . PRO A 1 178 ? -9.43 -36.344 5.586 1 89.19 178 PRO A C 1
ATOM 1494 O O . PRO A 1 178 ? -8.68 -35.594 6.207 1 89.19 178 PRO A O 1
ATOM 1497 N N . ASP A 1 179 ? -9.57 -37.594 5.867 1 91.94 179 ASP A N 1
ATOM 1498 C CA . ASP A 1 179 ? -8.758 -38.188 6.922 1 91.94 179 ASP A CA 1
ATOM 1499 C C . ASP A 1 179 ? -7.273 -38.156 6.562 1 91.94 179 ASP A C 1
ATOM 1501 O O . ASP A 1 179 ? -6.434 -37.844 7.41 1 91.94 179 ASP A O 1
ATOM 1505 N N . LEU A 1 180 ? -7.008 -38.5 5.359 1 94.19 180 LEU A N 1
ATOM 1506 C CA . LEU A 1 180 ? -5.629 -38.469 4.883 1 94.19 180 LEU A CA 1
ATOM 1507 C C . LEU A 1 180 ? -5.098 -37.031 4.898 1 94.19 180 LEU A C 1
ATOM 1509 O O . LEU A 1 180 ? -3.955 -36.781 5.305 1 94.19 180 LEU A O 1
ATOM 1513 N N . LEU A 1 181 ? -5.887 -36.156 4.469 1 91.75 181 LEU A N 1
ATOM 1514 C CA . LEU A 1 181 ? -5.5 -34.75 4.449 1 91.75 181 LEU A CA 1
ATOM 1515 C C . LEU A 1 181 ? -5.195 -34.25 5.859 1 91.75 181 LEU A C 1
ATOM 1517 O O . LEU A 1 181 ? -4.23 -33.5 6.062 1 91.75 181 LEU A O 1
ATOM 1521 N N . GLN A 1 182 ? -6.016 -34.594 6.766 1 90.06 182 GLN A N 1
ATOM 1522 C CA . GLN A 1 182 ? -5.809 -34.188 8.148 1 90.06 182 GLN A CA 1
ATOM 1523 C C . GLN A 1 182 ? -4.484 -34.719 8.688 1 90.06 182 GLN A C 1
ATOM 1525 O O . GLN A 1 182 ? -3.785 -34.031 9.43 1 90.06 182 GLN A O 1
ATOM 1530 N N . LYS A 1 183 ? -4.199 -35.875 8.344 1 94.06 183 LYS A N 1
ATOM 1531 C CA . LYS A 1 183 ? -2.936 -36.469 8.773 1 94.06 183 LYS A CA 1
ATOM 1532 C C . LYS A 1 183 ? -1.746 -35.75 8.172 1 94.06 183 LYS A C 1
ATOM 1534 O O . LYS A 1 183 ? -0.752 -35.5 8.859 1 94.06 183 LYS A O 1
ATOM 1539 N N . ILE A 1 184 ? -1.86 -35.438 6.926 1 93.06 184 ILE A N 1
ATOM 1540 C CA . ILE A 1 184 ? -0.79 -34.719 6.242 1 93.06 184 ILE A CA 1
ATOM 1541 C C . ILE A 1 184 ? -0.62 -33.344 6.863 1 93.06 184 ILE A C 1
ATOM 1543 O O . ILE A 1 184 ? 0.505 -32.875 7.082 1 93.06 184 ILE A O 1
ATOM 1547 N N . GLU A 1 185 ? -1.725 -32.719 7.152 1 88.69 185 GLU A N 1
ATOM 1548 C CA . GLU A 1 185 ? -1.679 -31.406 7.797 1 88.69 185 GLU A CA 1
ATOM 1549 C C . GLU A 1 185 ? -0.995 -31.484 9.156 1 88.69 185 GLU A C 1
ATOM 1551 O O . GLU A 1 185 ? -0.226 -30.594 9.523 1 88.69 185 GLU A O 1
ATOM 1556 N N . TYR A 1 186 ? -1.327 -32.469 9.836 1 91.25 186 TYR A N 1
ATOM 1557 C CA . TYR A 1 186 ? -0.709 -32.688 11.141 1 91.25 186 TYR A CA 1
ATOM 1558 C C . TYR A 1 186 ? 0.799 -32.844 11.008 1 91.25 186 TYR A C 1
ATOM 1560 O O . TYR A 1 186 ? 1.569 -32.25 11.766 1 91.25 186 TYR A O 1
ATOM 1568 N N . ILE A 1 187 ? 1.235 -33.594 10.078 1 93.88 187 ILE A N 1
ATOM 1569 C CA . ILE A 1 187 ? 2.648 -33.875 9.844 1 93.88 187 ILE A CA 1
ATOM 1570 C C . ILE A 1 187 ? 3.373 -32.562 9.5 1 93.88 187 ILE A C 1
ATOM 1572 O O . ILE A 1 187 ? 4.441 -32.281 10.047 1 93.88 187 ILE A O 1
ATOM 1576 N N . THR A 1 188 ? 2.807 -31.828 8.602 1 90 188 THR A N 1
ATOM 1577 C CA . THR A 1 188 ? 3.461 -30.594 8.172 1 90 188 THR A CA 1
ATOM 1578 C C . THR A 1 188 ? 3.553 -29.609 9.328 1 90 188 THR A C 1
ATOM 1580 O O . THR A 1 188 ? 4.512 -28.828 9.414 1 90 188 THR A O 1
ATOM 1583 N N . ARG A 1 189 ? 2.613 -29.609 10.211 1 85.44 189 ARG A N 1
ATOM 1584 C CA . ARG A 1 189 ? 2.621 -28.734 11.375 1 85.44 189 ARG A CA 1
ATOM 1585 C C . ARG A 1 189 ? 3.697 -29.156 12.367 1 85.44 189 ARG A C 1
ATOM 1587 O O . ARG A 1 189 ? 4.402 -28.312 12.922 1 85.44 189 ARG A O 1
ATOM 1594 N N . ILE A 1 190 ? 3.799 -30.359 12.555 1 90.56 190 ILE A N 1
ATOM 1595 C CA . ILE A 1 190 ? 4.766 -30.906 13.5 1 90.56 190 ILE A CA 1
ATOM 1596 C C . ILE A 1 190 ? 6.184 -30.547 13.055 1 90.56 190 ILE A C 1
ATOM 1598 O O . ILE A 1 190 ? 7.02 -30.172 13.875 1 90.56 190 ILE A O 1
ATOM 1602 N N . TYR A 1 191 ? 6.391 -30.656 11.836 1 89.94 191 TYR A N 1
ATOM 1603 C CA . TYR A 1 191 ? 7.742 -30.438 11.328 1 89.94 191 TYR A CA 1
ATOM 1604 C C . TYR A 1 191 ? 7.922 -29 10.867 1 89.94 191 TYR A C 1
ATOM 1606 O O . TYR A 1 191 ? 9 -28.609 10.414 1 89.94 191 TYR A O 1
ATOM 1614 N N . ASP A 1 192 ? 6.875 -28.188 10.891 1 86.75 192 ASP A N 1
ATOM 1615 C CA . ASP A 1 192 ? 6.879 -26.781 10.539 1 86.75 192 ASP A CA 1
ATOM 1616 C C . ASP A 1 192 ? 7.328 -26.578 9.094 1 86.75 192 ASP A C 1
ATOM 1618 O O . ASP A 1 192 ? 8.258 -25.812 8.828 1 86.75 192 ASP A O 1
ATOM 1622 N N . VAL A 1 193 ? 6.73 -27.328 8.195 1 86.19 193 VAL A N 1
ATOM 1623 C CA . VAL A 1 193 ? 7.012 -27.219 6.77 1 86.19 193 VAL A CA 1
ATOM 1624 C C . VAL A 1 193 ? 5.789 -26.656 6.043 1 86.19 193 VAL A C 1
ATOM 1626 O O . VAL A 1 193 ? 4.699 -27.234 6.129 1 86.19 193 VAL A O 1
ATOM 1629 N N . GLU A 1 194 ? 5.988 -25.578 5.383 1 84.56 194 GLU A N 1
ATOM 1630 C CA . GLU A 1 194 ? 4.914 -25.016 4.57 1 84.56 194 GLU A CA 1
ATOM 1631 C C . GLU A 1 194 ? 4.852 -25.688 3.199 1 84.56 194 GLU A C 1
ATOM 1633 O O . GLU A 1 194 ? 5.867 -25.781 2.508 1 84.56 194 GLU A O 1
ATOM 1638 N N . ILE A 1 195 ? 3.625 -26.141 2.891 1 87.88 195 ILE A N 1
ATOM 1639 C CA . ILE A 1 195 ? 3.506 -26.844 1.624 1 87.88 195 ILE A CA 1
ATOM 1640 C C . ILE A 1 195 ? 2.293 -26.328 0.852 1 87.88 195 ILE A C 1
ATOM 1642 O O . ILE A 1 195 ? 1.345 -25.812 1.447 1 87.88 195 ILE A O 1
ATOM 1646 N N . ASP A 1 196 ? 2.385 -26.391 -0.414 1 89.25 196 ASP A N 1
ATOM 1647 C CA . ASP A 1 196 ? 1.25 -26.188 -1.308 1 89.25 196 ASP A CA 1
ATOM 1648 C C . ASP A 1 196 ? 0.351 -27.406 -1.346 1 89.25 196 ASP A C 1
ATOM 1650 O O . ASP A 1 196 ? 0.595 -28.344 -2.117 1 89.25 196 ASP A O 1
ATOM 1654 N N . TYR A 1 197 ? -0.733 -27.391 -0.661 1 87.56 197 TYR A N 1
ATOM 1655 C CA . TYR A 1 197 ? -1.584 -28.562 -0.5 1 87.56 197 TYR A CA 1
ATOM 1656 C C . TYR A 1 197 ? -2.273 -28.922 -1.812 1 87.56 197 TYR A C 1
ATOM 1658 O O . TYR A 1 197 ? -2.508 -30.109 -2.096 1 87.56 197 TYR A O 1
ATOM 1666 N N . ASN A 1 198 ? -2.604 -27.922 -2.551 1 90.12 198 ASN A N 1
ATOM 1667 C CA . ASN A 1 198 ? -3.236 -28.203 -3.834 1 90.12 198 ASN A CA 1
ATOM 1668 C C . ASN A 1 198 ? -2.293 -28.953 -4.773 1 90.12 198 ASN A C 1
ATOM 1670 O O . ASN A 1 198 ? -2.674 -29.969 -5.363 1 90.12 198 ASN A O 1
ATOM 1674 N N . LEU A 1 199 ? -1.126 -28.438 -4.863 1 90.56 199 LEU A N 1
ATOM 1675 C CA . LEU A 1 199 ? -0.147 -29.094 -5.727 1 90.56 199 LEU A CA 1
ATOM 1676 C C . LEU A 1 199 ? 0.208 -30.469 -5.188 1 90.56 199 LEU A C 1
ATOM 1678 O O . LEU A 1 199 ? 0.419 -31.406 -5.965 1 90.56 199 LEU A O 1
ATOM 1682 N N . LEU A 1 200 ? 0.3 -30.562 -3.904 1 92.5 200 LEU A N 1
ATOM 1683 C CA . LEU A 1 200 ? 0.565 -31.859 -3.301 1 92.5 200 LEU A CA 1
ATOM 1684 C C . LEU A 1 200 ? -0.536 -32.875 -3.648 1 92.5 200 LEU A C 1
ATOM 1686 O O . LEU A 1 200 ? -0.255 -34.031 -3.975 1 92.5 200 LEU A O 1
ATOM 1690 N N . THR A 1 201 ? -1.725 -32.438 -3.555 1 93.44 201 THR A N 1
ATOM 1691 C CA . THR A 1 201 ? -2.867 -33.281 -3.889 1 93.44 201 THR A CA 1
ATOM 1692 C C . THR A 1 201 ? -2.773 -33.75 -5.328 1 93.44 201 THR A C 1
ATOM 1694 O O . THR A 1 201 ? -3.008 -34.938 -5.602 1 93.44 201 THR A O 1
ATOM 1697 N N . ILE A 1 202 ? -2.4 -32.875 -6.207 1 93.75 202 ILE A N 1
ATOM 1698 C CA . ILE A 1 202 ? -2.271 -33.25 -7.617 1 93.75 202 ILE A CA 1
ATOM 1699 C C . ILE A 1 202 ? -1.144 -34.25 -7.801 1 93.75 202 ILE A C 1
ATOM 1701 O O . ILE A 1 202 ? -1.318 -35.25 -8.477 1 93.75 202 ILE A O 1
ATOM 1705 N N . ILE A 1 203 ? -0.046 -33.969 -7.184 1 93.31 203 ILE A N 1
ATOM 1706 C CA . ILE A 1 203 ? 1.126 -34.844 -7.297 1 93.31 203 ILE A CA 1
ATOM 1707 C C . ILE A 1 203 ? 0.795 -36.25 -6.77 1 93.31 203 ILE A C 1
ATOM 1709 O O . ILE A 1 203 ? 1.122 -37.25 -7.406 1 93.31 203 ILE A O 1
ATOM 1713 N N . ILE A 1 204 ? 0.132 -36.312 -5.648 1 94.44 204 ILE A N 1
ATOM 1714 C CA . ILE A 1 204 ? -0.23 -37.562 -5.039 1 94.44 204 ILE A CA 1
ATOM 1715 C C . ILE A 1 204 ? -1.16 -38.344 -5.969 1 94.44 204 ILE A C 1
ATOM 1717 O O . ILE A 1 204 ? -0.925 -39.531 -6.254 1 94.44 204 ILE A O 1
ATOM 1721 N N . ASN A 1 205 ? -2.172 -37.719 -6.477 1 95.38 205 ASN A N 1
ATOM 1722 C CA . ASN A 1 205 ? -3.152 -38.375 -7.316 1 95.38 205 ASN A CA 1
ATOM 1723 C C . ASN A 1 205 ? -2.529 -38.875 -8.617 1 95.38 205 ASN A C 1
ATOM 1725 O O . ASN A 1 205 ? -2.816 -40 -9.07 1 95.38 205 ASN A O 1
ATOM 1729 N N . VAL A 1 206 ? -1.699 -38.062 -9.195 1 95.5 206 VAL A N 1
ATOM 1730 C CA . VAL A 1 206 ? -1.045 -38.438 -10.445 1 95.5 206 VAL A CA 1
ATOM 1731 C C . VAL A 1 206 ? -0.097 -39.625 -10.188 1 95.5 206 VAL A C 1
ATOM 1733 O O . VAL A 1 206 ? -0.113 -40.625 -10.914 1 95.5 206 VAL A O 1
ATOM 1736 N N . SER A 1 207 ? 0.706 -39.531 -9.156 1 93.81 207 SER A N 1
ATOM 1737 C CA . SER A 1 207 ? 1.684 -40.594 -8.836 1 93.81 207 SER A CA 1
ATOM 1738 C C . SER A 1 207 ? 1 -41.906 -8.508 1 93.81 207 SER A C 1
ATOM 1740 O O . SER A 1 207 ? 1.385 -42.938 -9.023 1 93.81 207 SER A O 1
ATOM 1742 N N . ILE A 1 208 ? -0.018 -41.875 -7.66 1 94 208 ILE A N 1
ATOM 1743 C CA . ILE A 1 208 ? -0.711 -43.062 -7.23 1 94 208 ILE A CA 1
ATOM 1744 C C . ILE A 1 208 ? -1.415 -43.719 -8.422 1 94 208 ILE A C 1
ATOM 1746 O O . ILE A 1 208 ? -1.385 -44.938 -8.578 1 94 208 ILE A O 1
ATOM 1750 N N . ASN A 1 209 ? -2.059 -42.906 -9.242 1 95 209 ASN A N 1
ATOM 1751 C CA . ASN A 1 209 ? -2.727 -43.438 -10.43 1 95 209 ASN A CA 1
ATOM 1752 C C . ASN A 1 209 ? -1.758 -44.188 -11.336 1 95 209 ASN A C 1
ATOM 1754 O O . ASN A 1 209 ? -2.07 -45.281 -11.82 1 95 209 ASN A O 1
ATOM 1758 N N . ARG A 1 210 ? -0.608 -43.594 -11.547 1 94.31 210 ARG A N 1
ATOM 1759 C CA . ARG A 1 210 ? 0.386 -44.219 -12.43 1 94.31 210 ARG A CA 1
ATOM 1760 C C . ARG A 1 210 ? 0.96 -45.469 -11.82 1 94.31 210 ARG A C 1
ATOM 1762 O O . ARG A 1 210 ? 1.116 -46.5 -12.508 1 94.31 210 ARG A O 1
ATOM 1769 N N . ILE A 1 211 ? 1.187 -45.438 -10.57 1 92.94 211 ILE A N 1
ATOM 1770 C CA . ILE A 1 211 ? 1.787 -46.562 -9.867 1 92.94 211 ILE A CA 1
ATOM 1771 C C . ILE A 1 211 ? 0.817 -47.75 -9.859 1 92.94 211 ILE A C 1
ATOM 1773 O O . ILE A 1 211 ? 1.21 -48.875 -10.141 1 92.94 211 ILE A O 1
ATOM 1777 N N . ILE A 1 212 ? -0.416 -47.531 -9.562 1 92.12 212 ILE A N 1
ATOM 1778 C CA . ILE A 1 212 ? -1.431 -48.562 -9.484 1 92.12 212 ILE A CA 1
ATOM 1779 C C . ILE A 1 212 ? -1.596 -49.25 -10.844 1 92.12 212 ILE A C 1
ATOM 1781 O O . ILE A 1 212 ? -1.839 -50.438 -10.93 1 92.12 212 ILE A O 1
ATOM 1785 N N . ASN A 1 213 ? -1.347 -48.5 -11.906 1 92.12 213 ASN A N 1
ATOM 1786 C CA . ASN A 1 213 ? -1.495 -49.031 -13.258 1 92.12 213 ASN A CA 1
ATOM 1787 C C . ASN A 1 213 ? -0.161 -49.5 -13.82 1 92.12 213 ASN A C 1
ATOM 1789 O O . ASN A 1 213 ? 0.01 -49.594 -15.039 1 92.12 213 ASN A O 1
ATOM 1793 N N . LYS A 1 214 ? 0.84 -49.625 -13.008 1 89.69 214 LYS A N 1
ATOM 1794 C CA . LYS A 1 214 ? 2.109 -50.312 -13.266 1 89.69 214 LYS A CA 1
ATOM 1795 C C . LYS A 1 214 ? 3.008 -49.469 -14.164 1 89.69 214 LYS A C 1
ATOM 1797 O O . LYS A 1 214 ? 3.793 -50 -14.945 1 89.69 214 LYS A O 1
ATOM 1802 N N . ASN A 1 215 ? 2.74 -48.219 -14.188 1 90.94 215 ASN A N 1
ATOM 1803 C CA . ASN A 1 215 ? 3.672 -47.281 -14.82 1 90.94 215 ASN A CA 1
ATOM 1804 C C . ASN A 1 215 ? 4.723 -46.781 -13.836 1 90.94 215 ASN A C 1
ATOM 1806 O O . ASN A 1 215 ? 4.547 -45.719 -13.227 1 90.94 215 ASN A O 1
ATOM 1810 N N . VAL A 1 216 ? 5.852 -47.469 -13.766 1 86.25 216 VAL A N 1
ATOM 1811 C CA . VAL A 1 216 ? 6.832 -47.188 -12.727 1 86.25 216 VAL A CA 1
ATOM 1812 C C . VAL A 1 216 ? 7.992 -46.375 -13.32 1 86.25 216 VAL A C 1
ATOM 1814 O O . VAL A 1 216 ? 8.219 -46.406 -14.531 1 86.25 216 VAL A O 1
ATOM 1817 N N . ILE A 1 217 ? 8.609 -45.625 -12.508 1 84.62 217 ILE A N 1
ATOM 1818 C CA . ILE A 1 217 ? 9.75 -44.781 -12.898 1 84.62 217 ILE A CA 1
ATOM 1819 C C . ILE A 1 217 ? 11 -45.656 -13.008 1 84.62 217 ILE A C 1
ATOM 1821 O O . ILE A 1 217 ? 11.273 -46.5 -12.133 1 84.62 217 ILE A O 1
ATOM 1825 N N . PRO A 1 218 ? 11.719 -45.375 -14.211 1 75.62 218 PRO A N 1
ATOM 1826 C CA . PRO A 1 218 ? 12.898 -46.219 -14.383 1 75.62 218 PRO A CA 1
ATOM 1827 C C . PRO A 1 218 ? 13.961 -45.969 -13.312 1 75.62 218 PRO A C 1
ATOM 1829 O O . PRO A 1 218 ? 13.961 -44.938 -12.672 1 75.62 218 PRO A O 1
ATOM 1832 N N . GLU A 1 219 ? 14.938 -46.875 -13.008 1 65 219 GLU A N 1
ATOM 1833 C CA . GLU A 1 219 ? 15.883 -47.062 -11.914 1 65 219 GLU A CA 1
ATOM 1834 C C . GLU A 1 219 ? 16.938 -45.969 -11.906 1 65 219 GLU A C 1
ATOM 1836 O O . GLU A 1 219 ? 17.484 -45.625 -10.852 1 65 219 GLU A O 1
ATOM 1841 N N . ASN A 1 220 ? 17.016 -45.062 -12.688 1 65.06 220 ASN A N 1
ATOM 1842 C CA . ASN A 1 220 ? 18.234 -44.25 -12.594 1 65.06 220 ASN A CA 1
ATOM 1843 C C . ASN A 1 220 ? 17.906 -42.75 -12.445 1 65.06 220 ASN A C 1
ATOM 1845 O O . ASN A 1 220 ? 18 -42 -13.406 1 65.06 220 ASN A O 1
ATOM 1849 N N . LEU A 1 221 ? 17.234 -42.438 -11.234 1 68.69 221 LEU A N 1
ATOM 1850 C CA . LEU A 1 221 ? 17.078 -41 -11.023 1 68.69 221 LEU A CA 1
ATOM 1851 C C . LEU A 1 221 ? 18.125 -40.469 -10.031 1 68.69 221 LEU A C 1
ATOM 1853 O O . LEU A 1 221 ? 18.297 -41.062 -8.953 1 68.69 221 LEU A O 1
ATOM 1857 N N . ASN A 1 222 ? 19.172 -39.781 -10.469 1 63.47 222 ASN A N 1
ATOM 1858 C CA . ASN A 1 222 ? 20.172 -39.219 -9.586 1 63.47 222 ASN A CA 1
ATOM 1859 C C . ASN A 1 222 ? 19.766 -37.812 -9.125 1 63.47 222 ASN A C 1
ATOM 1861 O O . ASN A 1 222 ? 20.062 -36.812 -9.805 1 63.47 222 ASN A O 1
ATOM 1865 N N . PHE A 1 223 ? 18.906 -37.844 -8.008 1 63.62 223 PHE A N 1
ATOM 1866 C CA . PHE A 1 223 ? 18.547 -36.531 -7.473 1 63.62 223 PHE A CA 1
ATOM 1867 C C . PHE A 1 223 ? 19.312 -36.25 -6.184 1 63.62 223 PHE A C 1
ATOM 1869 O O . PHE A 1 223 ? 19.328 -37.094 -5.273 1 63.62 223 PHE A O 1
ATOM 1876 N N . LYS A 1 224 ? 20.234 -35.312 -6.207 1 62.53 224 LYS A N 1
ATOM 1877 C CA . LYS A 1 224 ? 20.859 -34.906 -4.957 1 62.53 224 LYS A CA 1
ATOM 1878 C C . LYS A 1 224 ? 20.031 -33.812 -4.262 1 62.53 224 LYS A C 1
ATOM 1880 O O . LYS A 1 224 ? 19.75 -32.781 -4.852 1 62.53 224 LYS A O 1
ATOM 1885 N N . HIS A 1 225 ? 19.328 -34.281 -3.15 1 62.41 225 HIS A N 1
ATOM 1886 C CA . HIS A 1 225 ? 18.5 -33.281 -2.498 1 62.41 225 HIS A CA 1
ATOM 1887 C C . HIS A 1 225 ? 19.234 -32.656 -1.32 1 62.41 225 HIS A C 1
ATOM 1889 O O . HIS A 1 225 ? 20.031 -33.312 -0.653 1 62.41 225 HIS A O 1
ATOM 1895 N N . THR A 1 226 ? 19.141 -31.406 -1.281 1 70.94 226 THR A N 1
ATOM 1896 C CA . THR A 1 226 ? 19.719 -30.703 -0.144 1 70.94 226 THR A CA 1
ATOM 1897 C C . THR A 1 226 ? 18.641 -30.172 0.788 1 70.94 226 THR A C 1
ATOM 1899 O O . THR A 1 226 ? 18.625 -28.984 1.121 1 70.94 226 THR A O 1
ATOM 1902 N N . PHE A 1 227 ? 17.688 -31.062 1.165 1 77.56 227 PHE A N 1
ATOM 1903 C CA . PHE A 1 227 ? 16.625 -30.656 2.082 1 77.56 227 PHE A CA 1
ATOM 1904 C C . PHE A 1 227 ? 17.141 -30.625 3.518 1 77.56 227 PHE A C 1
ATOM 1906 O O . PHE A 1 227 ? 18.125 -31.281 3.852 1 77.56 227 PHE A O 1
ATOM 1913 N N . SER A 1 228 ? 16.469 -29.844 4.254 1 80.88 228 SER A N 1
ATOM 1914 C CA . SER A 1 228 ? 16.734 -29.875 5.688 1 80.88 228 SER A CA 1
ATOM 1915 C C . SER A 1 228 ? 16.297 -31.188 6.309 1 80.88 228 SER A C 1
ATOM 1917 O O . SER A 1 228 ? 15.477 -31.906 5.734 1 80.88 228 SER A O 1
ATOM 1919 N N . THR A 1 229 ? 16.812 -31.453 7.434 1 82.81 229 THR A N 1
ATOM 1920 C CA . THR A 1 229 ? 16.484 -32.688 8.141 1 82.81 229 THR A CA 1
ATOM 1921 C C . THR A 1 229 ? 14.984 -32.75 8.461 1 82.81 229 THR A C 1
ATOM 1923 O O . THR A 1 229 ? 14.352 -33.781 8.32 1 82.81 229 THR A O 1
ATOM 1926 N N . TYR A 1 230 ? 14.469 -31.656 8.836 1 86.25 230 TYR A N 1
ATOM 1927 C CA . TYR A 1 230 ? 13.055 -31.594 9.188 1 86.25 230 TYR A CA 1
ATOM 1928 C C . TYR A 1 230 ? 12.18 -31.828 7.965 1 86.25 230 TYR A C 1
ATOM 1930 O O . TYR A 1 230 ? 11.164 -32.531 8.047 1 86.25 230 TYR A O 1
ATOM 1938 N N . LYS A 1 231 ? 12.547 -31.281 6.891 1 88.69 231 LYS A N 1
ATOM 1939 C CA . LYS A 1 231 ? 11.781 -31.453 5.66 1 88.69 231 LYS A CA 1
ATOM 1940 C C . LYS A 1 231 ? 11.852 -32.906 5.176 1 88.69 231 LYS A C 1
ATOM 1942 O O . LYS A 1 231 ? 10.859 -33.438 4.684 1 88.69 231 LYS A O 1
ATOM 1947 N N . ILE A 1 232 ? 12.977 -33.5 5.359 1 87.62 232 ILE A N 1
ATOM 1948 C CA . ILE A 1 232 ? 13.141 -34.906 4.969 1 87.62 232 ILE A CA 1
ATOM 1949 C C . ILE A 1 232 ? 12.219 -35.781 5.812 1 87.62 232 ILE A C 1
ATOM 1951 O O . ILE A 1 232 ? 11.531 -36.656 5.285 1 87.62 232 ILE A O 1
ATOM 1955 N N . LYS A 1 233 ? 12.25 -35.531 7.066 1 92.25 233 LYS A N 1
ATOM 1956 C CA . LYS A 1 233 ? 11.391 -36.281 7.965 1 92.25 233 LYS A CA 1
ATOM 1957 C C . LYS A 1 233 ? 9.914 -36.062 7.633 1 92.25 233 LYS A C 1
ATOM 1959 O O . LYS A 1 233 ? 9.117 -37 7.691 1 92.25 233 LYS A O 1
ATOM 1964 N N . CYS A 1 234 ? 9.594 -34.906 7.332 1 93.69 234 CYS A N 1
ATOM 1965 C CA . CYS A 1 234 ? 8.227 -34.562 6.934 1 93.69 234 CYS A CA 1
ATOM 1966 C C . CYS A 1 234 ? 7.812 -35.344 5.699 1 93.69 234 CYS A C 1
ATOM 1968 O O . CYS A 1 234 ? 6.762 -36 5.691 1 93.69 234 CYS A O 1
ATOM 1970 N N . ILE A 1 235 ? 8.648 -35.344 4.707 1 92.62 235 ILE A N 1
ATOM 1971 C CA . ILE A 1 235 ? 8.367 -36.031 3.443 1 92.62 235 ILE A CA 1
ATOM 1972 C C . ILE A 1 235 ? 8.242 -37.531 3.68 1 92.62 235 ILE A C 1
ATOM 1974 O O . ILE A 1 235 ? 7.316 -38.156 3.166 1 92.62 235 ILE A O 1
ATOM 1978 N N . GLU A 1 236 ? 9.102 -38.062 4.477 1 93.62 236 GLU A N 1
ATOM 1979 C CA . GLU A 1 236 ? 9.086 -39.469 4.762 1 93.62 236 GLU A CA 1
ATOM 1980 C C . GLU A 1 236 ? 7.824 -39.875 5.52 1 93.62 236 GLU A C 1
ATOM 1982 O O . GLU A 1 236 ? 7.258 -40.938 5.277 1 93.62 236 GLU A O 1
ATOM 1987 N N . SER A 1 237 ? 7.449 -39.031 6.391 1 95.75 237 SER A N 1
ATOM 1988 C CA . SER A 1 237 ? 6.219 -39.281 7.133 1 95.75 237 SER A CA 1
ATOM 1989 C C . SER A 1 237 ? 5.004 -39.25 6.211 1 95.75 237 SER A C 1
ATOM 1991 O O . SER A 1 237 ? 4.09 -40.062 6.355 1 95.75 237 SER A O 1
ATOM 1993 N N . ILE A 1 238 ? 4.977 -38.344 5.285 1 94.94 238 ILE A N 1
ATOM 1994 C CA . ILE A 1 238 ? 3.879 -38.25 4.332 1 94.94 238 ILE A CA 1
ATOM 1995 C C . ILE A 1 238 ? 3.848 -39.5 3.457 1 94.94 238 ILE A C 1
ATOM 1997 O O . ILE A 1 238 ? 2.783 -40.062 3.23 1 94.94 238 ILE A O 1
ATOM 2001 N N . ILE A 1 239 ? 5.023 -39.906 3.041 1 94.88 239 ILE A N 1
ATOM 2002 C CA . ILE A 1 239 ? 5.133 -41.094 2.195 1 94.88 239 ILE A CA 1
ATOM 2003 C C . ILE A 1 239 ? 4.617 -42.312 2.951 1 94.88 239 ILE A C 1
ATOM 2005 O O . ILE A 1 239 ? 3.914 -43.156 2.381 1 94.88 239 ILE A O 1
ATOM 2009 N N . SER A 1 240 ? 4.965 -42.375 4.223 1 95.69 240 SER A N 1
ATOM 2010 C CA . SER A 1 240 ? 4.504 -43.469 5.047 1 95.69 240 SER A CA 1
ATOM 2011 C C . SER A 1 240 ? 2.982 -43.5 5.145 1 95.69 240 SER A C 1
ATOM 2013 O O . SER A 1 240 ? 2.367 -44.562 5.086 1 95.69 240 SER A O 1
ATOM 2015 N N . GLU A 1 241 ? 2.379 -42.406 5.289 1 96.12 241 GLU A N 1
ATOM 2016 C CA . GLU A 1 241 ? 0.925 -42.312 5.359 1 96.12 241 GLU A CA 1
ATOM 2017 C C . GLU A 1 241 ? 0.279 -42.719 4.035 1 96.12 241 GLU A C 1
ATOM 2019 O O . GLU A 1 241 ? -0.792 -43.312 4.02 1 96.12 241 GLU A O 1
ATOM 2024 N N . LEU A 1 242 ? 0.889 -42.312 2.945 1 95.44 242 LEU A N 1
ATOM 2025 C CA . LEU A 1 242 ? 0.364 -42.656 1.627 1 95.44 242 LEU A CA 1
ATOM 2026 C C . LEU A 1 242 ? 0.421 -44.156 1.386 1 95.44 242 LEU A C 1
ATOM 2028 O O . LEU A 1 242 ? -0.53 -44.75 0.864 1 95.44 242 LEU A O 1
ATOM 2032 N N . LYS A 1 243 ? 1.54 -44.75 1.807 1 95.31 243 LYS A N 1
ATOM 2033 C CA . LYS A 1 243 ? 1.694 -46.188 1.661 1 95.31 243 LYS A CA 1
ATOM 2034 C C . LYS A 1 243 ? 0.614 -46.938 2.436 1 95.31 243 LYS A C 1
ATOM 2036 O O . LYS A 1 243 ? 0.037 -47.906 1.931 1 95.31 243 LYS A O 1
ATOM 2041 N N . CYS A 1 244 ? 0.383 -46.438 3.605 1 94.94 244 CYS A N 1
ATOM 2042 C CA . CYS A 1 244 ? -0.605 -47.062 4.473 1 94.94 244 CYS A CA 1
ATOM 2043 C C . CYS A 1 244 ? -2.016 -46.844 3.938 1 94.94 244 CYS A C 1
ATOM 2045 O O . CYS A 1 244 ? -2.807 -47.781 3.867 1 94.94 244 CYS A O 1
ATOM 2047 N N . TYR A 1 245 ? -2.338 -45.719 3.533 1 95.31 245 TYR A N 1
ATOM 2048 C CA . TYR A 1 245 ? -3.689 -45.344 3.117 1 95.31 245 TYR A CA 1
ATOM 2049 C C . TYR A 1 245 ? -4.062 -46.062 1.821 1 95.31 245 TYR A C 1
ATOM 2051 O O . TYR A 1 245 ? -5.176 -46.594 1.689 1 95.31 245 TYR A O 1
ATOM 2059 N N . PHE A 1 246 ? -3.178 -46.062 0.878 1 94.69 246 PHE A N 1
ATOM 2060 C CA . PHE A 1 246 ? -3.477 -46.625 -0.432 1 94.69 246 PHE A CA 1
ATOM 2061 C C . PHE A 1 246 ? -3.062 -48.094 -0.496 1 94.69 246 PHE A C 1
ATOM 2063 O O . PHE A 1 246 ? -3.32 -48.75 -1.49 1 94.69 246 PHE A O 1
ATOM 2070 N N . ASP A 1 247 ? -2.436 -48.594 0.511 1 92.94 247 ASP A N 1
ATOM 2071 C CA . ASP A 1 247 ? -1.949 -49.969 0.583 1 92.94 247 ASP A CA 1
ATOM 2072 C C . ASP A 1 247 ? -1.06 -50.281 -0.613 1 92.94 247 ASP A C 1
ATOM 2074 O O . ASP A 1 247 ? -1.322 -51.25 -1.343 1 92.94 247 ASP A O 1
ATOM 2078 N N . ILE A 1 248 ? -0.012 -49.375 -0.807 1 92.12 248 ILE A N 1
ATOM 2079 C CA . ILE A 1 248 ? 0.902 -49.562 -1.93 1 92.12 248 ILE A CA 1
ATOM 2080 C C . ILE A 1 248 ? 2.344 -49.562 -1.424 1 92.12 248 ILE A C 1
ATOM 2082 O O . ILE A 1 248 ? 2.645 -49 -0.37 1 92.12 248 ILE A O 1
ATOM 2086 N N . ASN A 1 249 ? 3.135 -50.312 -2.221 1 88.12 249 ASN A N 1
ATOM 2087 C CA . ASN A 1 249 ? 4.578 -50.281 -1.998 1 88.12 249 ASN A CA 1
ATOM 2088 C C . ASN A 1 249 ? 5.281 -49.406 -3.029 1 88.12 249 ASN A C 1
ATOM 2090 O O . ASN A 1 249 ? 5.047 -49.531 -4.23 1 88.12 249 ASN A O 1
ATOM 2094 N N . LEU A 1 250 ? 6.016 -48.438 -2.566 1 89.31 250 LEU A N 1
ATOM 2095 C CA . LEU A 1 250 ? 6.746 -47.562 -3.457 1 89.31 250 LEU A CA 1
ATOM 2096 C C . LEU A 1 250 ? 8.195 -48 -3.619 1 89.31 250 LEU A C 1
ATOM 2098 O O . LEU A 1 250 ? 8.875 -48.281 -2.631 1 89.31 250 LEU A O 1
ATOM 2102 N N . SER A 1 251 ? 8.555 -48.188 -4.824 1 88.25 251 SER A N 1
ATOM 2103 C CA . SER A 1 251 ? 9.961 -48.469 -5.086 1 88.25 251 SER A CA 1
ATOM 2104 C C . SER A 1 251 ? 10.859 -47.312 -4.656 1 88.25 251 SER A C 1
ATOM 2106 O O . SER A 1 251 ? 10.383 -46.219 -4.395 1 88.25 251 SER A O 1
ATOM 2108 N N . GLU A 1 252 ? 12.164 -47.531 -4.57 1 85 252 GLU A N 1
ATOM 2109 C CA . GLU A 1 252 ? 13.133 -46.5 -4.188 1 85 252 GLU A CA 1
ATOM 2110 C C . GLU A 1 252 ? 13.094 -45.312 -5.148 1 85 252 GLU A C 1
ATOM 2112 O O . GLU A 1 252 ? 13.219 -44.156 -4.727 1 85 252 GLU A O 1
ATOM 2117 N N . ASN A 1 253 ? 12.867 -45.656 -6.387 1 85.31 253 ASN A N 1
ATOM 2118 C CA . ASN A 1 253 ? 12.82 -44.594 -7.398 1 85.31 253 ASN A CA 1
ATOM 2119 C C . ASN A 1 253 ? 11.578 -43.719 -7.246 1 85.31 253 ASN A C 1
ATOM 2121 O O . ASN A 1 253 ? 11.633 -42.5 -7.469 1 85.31 253 ASN A O 1
ATOM 2125 N N . GLU A 1 254 ? 10.531 -44.375 -6.867 1 89.75 254 GLU A N 1
ATOM 2126 C CA . GLU A 1 254 ? 9.289 -43.656 -6.641 1 89.75 254 GLU A CA 1
ATOM 2127 C C . GLU A 1 254 ? 9.422 -42.719 -5.441 1 89.75 254 GLU A C 1
ATOM 2129 O O . GLU A 1 254 ? 8.914 -41.594 -5.465 1 89.75 254 GLU A O 1
ATOM 2134 N N . VAL A 1 255 ? 10.094 -43.156 -4.473 1 87.5 255 VAL A N 1
ATOM 2135 C CA . VAL A 1 255 ? 10.305 -42.375 -3.264 1 87.5 255 VAL A CA 1
ATOM 2136 C C . VAL A 1 255 ? 11.195 -41.156 -3.578 1 87.5 255 VAL A C 1
ATOM 2138 O O . VAL A 1 255 ? 10.922 -40.062 -3.135 1 87.5 255 VAL A O 1
ATOM 2141 N N . ILE A 1 256 ? 12.203 -41.375 -4.32 1 83.44 256 ILE A N 1
ATOM 2142 C CA . ILE A 1 256 ? 13.141 -40.344 -4.695 1 83.44 256 ILE A CA 1
ATOM 2143 C C . ILE A 1 256 ? 12.422 -39.281 -5.531 1 83.44 256 ILE A C 1
ATOM 2145 O O . ILE A 1 256 ? 12.617 -38.062 -5.336 1 83.44 256 ILE A O 1
ATOM 2149 N N . LEU A 1 257 ? 11.578 -39.719 -6.414 1 83.81 257 LEU A N 1
ATOM 2150 C CA . LEU A 1 257 ? 10.836 -38.781 -7.258 1 83.81 257 LEU A CA 1
ATOM 2151 C C . LEU A 1 257 ? 9.875 -37.938 -6.422 1 83.81 257 LEU A C 1
ATOM 2153 O O . LEU A 1 257 ? 9.758 -36.75 -6.629 1 83.81 257 LEU A O 1
ATOM 2157 N N . PHE A 1 258 ? 9.25 -38.625 -5.578 1 86.25 258 PHE A N 1
ATOM 2158 C CA . PHE A 1 258 ? 8.312 -37.906 -4.719 1 86.25 258 PHE A CA 1
ATOM 2159 C C . PHE A 1 258 ? 9.031 -36.844 -3.885 1 86.25 258 PHE A C 1
ATOM 2161 O O . PHE A 1 258 ? 8.555 -35.719 -3.742 1 86.25 258 PHE A O 1
ATOM 2168 N N . LYS A 1 259 ? 10.117 -37.188 -3.367 1 82.12 259 LYS A N 1
ATOM 2169 C CA . LYS A 1 259 ? 10.938 -36.25 -2.598 1 82.12 259 LYS A CA 1
ATOM 2170 C C . LYS A 1 259 ? 11.336 -35.031 -3.445 1 82.12 259 LYS A C 1
ATOM 2172 O O . LYS A 1 259 ? 11.281 -33.906 -2.982 1 82.12 259 LYS A O 1
ATOM 2177 N N . ASN A 1 260 ? 11.633 -35.312 -4.609 1 77.75 260 ASN A N 1
ATOM 2178 C CA . ASN A 1 260 ? 12.102 -34.25 -5.5 1 77.75 260 ASN A CA 1
ATOM 2179 C C . ASN A 1 260 ? 10.961 -33.312 -5.891 1 77.75 260 ASN A C 1
ATOM 2181 O O . ASN A 1 260 ? 11.195 -32.125 -6.141 1 77.75 260 ASN A O 1
ATOM 2185 N N . THR A 1 261 ? 9.836 -33.844 -5.973 1 78.19 261 THR A N 1
ATOM 2186 C CA . THR A 1 261 ? 8.711 -33 -6.324 1 78.19 261 THR A CA 1
ATOM 2187 C C . THR A 1 261 ? 8.422 -32 -5.211 1 78.19 261 THR A C 1
ATOM 2189 O O . THR A 1 261 ? 7.785 -30.969 -5.445 1 78.19 261 THR A O 1
ATOM 2192 N N . PHE A 1 262 ? 8.93 -32.25 -4.031 1 79.69 262 PHE A N 1
ATOM 2193 C CA . PHE A 1 262 ? 8.703 -31.359 -2.902 1 79.69 262 PHE A CA 1
ATOM 2194 C C . PHE A 1 262 ? 9.398 -30.016 -3.121 1 79.69 262 PHE A C 1
ATOM 2196 O O . PHE A 1 262 ? 9.023 -29.016 -2.516 1 79.69 262 PHE A O 1
ATOM 2203 N N . PHE A 1 263 ? 10.352 -30.031 -3.98 1 73.38 263 PHE A N 1
ATOM 2204 C CA . PHE A 1 263 ? 10.992 -28.766 -4.32 1 73.38 263 PHE A CA 1
ATOM 2205 C C . PHE A 1 263 ? 9.992 -27.812 -4.961 1 73.38 263 PHE A C 1
ATOM 2207 O O . PHE A 1 263 ? 10.133 -26.594 -4.848 1 73.38 263 PHE A O 1
ATOM 2214 N N . LEU A 1 264 ? 9.008 -28.422 -5.566 1 71.44 264 LEU A N 1
ATOM 2215 C CA . LEU A 1 264 ? 8.008 -27.625 -6.281 1 71.44 264 LEU A CA 1
ATOM 2216 C C . LEU A 1 264 ? 6.969 -27.062 -5.312 1 71.44 264 LEU A C 1
ATOM 2218 O O . LEU A 1 264 ? 6.355 -26.031 -5.586 1 71.44 264 LEU A O 1
ATOM 2222 N N . ILE A 1 265 ? 6.887 -27.75 -4.215 1 77.62 265 ILE A N 1
ATOM 2223 C CA . ILE A 1 265 ? 5.703 -27.438 -3.424 1 77.62 265 ILE A CA 1
ATOM 2224 C C . ILE A 1 265 ? 6.113 -26.734 -2.129 1 77.62 265 ILE A C 1
ATOM 2226 O O . ILE A 1 265 ? 5.266 -26.234 -1.391 1 77.62 265 ILE A O 1
ATOM 2230 N N . SER A 1 266 ? 7.348 -26.781 -1.854 1 81.12 266 SER A N 1
ATOM 2231 C CA . SER A 1 266 ? 7.809 -26.172 -0.614 1 81.12 266 SER A CA 1
ATOM 2232 C C . SER A 1 266 ? 9.031 -25.281 -0.855 1 81.12 266 SER A C 1
ATOM 2234 O O . SER A 1 266 ? 9.969 -25.688 -1.54 1 81.12 266 SER A O 1
ATOM 2236 N N . GLU A 1 267 ? 8.906 -24.141 -0.268 1 81.25 267 GLU A N 1
ATOM 2237 C CA . GLU A 1 267 ? 10.023 -23.203 -0.398 1 81.25 267 GLU A CA 1
ATOM 2238 C C . GLU A 1 267 ? 11.195 -23.625 0.483 1 81.25 267 GLU A C 1
ATOM 2240 O O . GLU A 1 267 ? 11.008 -24.234 1.536 1 81.25 267 GLU A O 1
ATOM 2245 N N . GLY A 1 268 ? 12.359 -23.391 -0.045 1 80.88 268 GLY A N 1
ATOM 2246 C CA . GLY A 1 268 ? 13.547 -23.656 0.749 1 80.88 268 GLY A CA 1
ATOM 2247 C C . GLY A 1 268 ? 13.734 -22.672 1.893 1 80.88 268 GLY A C 1
ATOM 2248 O O . GLY A 1 268 ? 13.539 -21.469 1.725 1 80.88 268 GLY A O 1
ATOM 2249 N N . ASN A 1 269 ? 14.094 -23.25 3.041 1 82 269 ASN A N 1
ATOM 2250 C CA . ASN A 1 269 ? 14.398 -22.359 4.164 1 82 269 ASN A CA 1
ATOM 2251 C C . ASN A 1 269 ? 15.852 -21.891 4.125 1 82 269 ASN A C 1
ATOM 2253 O O . ASN A 1 269 ? 16.594 -22.25 3.213 1 82 269 ASN A O 1
ATOM 2257 N N . ILE A 1 270 ? 16.219 -21.125 5.008 1 83.81 270 ILE A N 1
ATOM 2258 C CA . ILE A 1 270 ? 17.531 -20.5 4.996 1 83.81 270 ILE A CA 1
ATOM 2259 C C . ILE A 1 270 ? 18.609 -21.562 5.145 1 83.81 270 ILE A C 1
ATOM 2261 O O . ILE A 1 270 ? 19.672 -21.469 4.512 1 83.81 270 ILE A O 1
ATOM 2265 N N . GLU A 1 271 ? 18.359 -22.516 5.961 1 83.81 271 GLU A N 1
ATOM 2266 C CA . GLU A 1 271 ? 19.328 -23.578 6.16 1 83.81 271 GLU A CA 1
ATOM 2267 C C . GLU A 1 271 ? 19.578 -24.344 4.863 1 83.81 271 GLU A C 1
ATOM 2269 O O . GLU A 1 271 ? 20.719 -24.688 4.539 1 83.81 271 GLU A O 1
ATOM 2274 N N . GLU A 1 272 ? 18.562 -24.625 4.195 1 87.81 272 GLU A N 1
ATOM 2275 C CA . GLU A 1 272 ? 18.672 -25.328 2.924 1 87.81 272 GLU A CA 1
ATOM 2276 C C . GLU A 1 272 ? 19.453 -24.516 1.901 1 87.81 272 GLU A C 1
ATOM 2278 O O . GLU A 1 272 ? 20.281 -25.047 1.161 1 87.81 272 GLU A O 1
ATOM 2283 N N . LYS A 1 273 ? 19.219 -23.312 1.87 1 89.62 273 LYS A N 1
ATOM 2284 C CA . LYS A 1 273 ? 19.891 -22.422 0.924 1 89.62 273 LYS A CA 1
ATOM 2285 C C . LYS A 1 273 ? 21.375 -22.328 1.219 1 89.62 273 LYS A C 1
ATOM 2287 O O . LYS A 1 273 ? 22.203 -22.344 0.3 1 89.62 273 LYS A O 1
ATOM 2292 N N . ILE A 1 274 ? 21.672 -22.297 2.451 1 89.5 274 ILE A N 1
ATOM 2293 C CA . ILE A 1 274 ? 23.078 -22.281 2.867 1 89.5 274 ILE A CA 1
ATOM 2294 C C . ILE A 1 274 ? 23.75 -23.594 2.49 1 89.5 274 ILE A C 1
ATOM 2296 O O . ILE A 1 274 ? 24.875 -23.609 1.979 1 89.5 274 ILE A O 1
ATOM 2300 N N . ASN A 1 275 ? 23.078 -24.656 2.699 1 87.12 275 ASN A N 1
ATOM 2301 C CA . ASN A 1 275 ? 23.609 -25.969 2.387 1 87.12 275 ASN A CA 1
ATOM 2302 C C . ASN A 1 275 ? 23.891 -26.125 0.893 1 87.12 275 ASN A C 1
ATOM 2304 O O . ASN A 1 275 ? 24.891 -26.734 0.501 1 87.12 275 ASN A O 1
ATOM 2308 N N . ILE A 1 276 ? 23.109 -25.641 0.124 1 89.44 276 ILE A N 1
ATOM 2309 C CA . ILE A 1 276 ? 23.266 -25.719 -1.323 1 89.44 276 ILE A CA 1
ATOM 2310 C C . ILE A 1 276 ? 24.5 -24.922 -1.743 1 89.44 276 ILE A C 1
ATOM 2312 O O . ILE A 1 276 ? 25.266 -25.344 -2.611 1 89.44 276 ILE A O 1
ATOM 2316 N N . THR A 1 277 ? 24.578 -23.797 -1.17 1 92.56 277 THR A N 1
ATOM 2317 C CA . THR A 1 277 ? 25.75 -22.969 -1.455 1 92.56 277 THR A CA 1
ATOM 2318 C C . THR A 1 277 ? 27.031 -23.703 -1.083 1 92.56 277 THR A C 1
ATOM 2320 O O . THR A 1 277 ? 27.984 -23.719 -1.854 1 92.56 277 THR A O 1
ATOM 2323 N N . LYS A 1 278 ? 27.031 -24.344 0.017 1 89.75 278 LYS A N 1
ATOM 2324 C CA . LYS A 1 278 ? 28.188 -25.125 0.467 1 89.75 278 LYS A CA 1
ATOM 2325 C C . LYS A 1 278 ? 28.438 -26.312 -0.455 1 89.75 278 LYS A C 1
ATOM 2327 O O . LYS A 1 278 ? 29.578 -26.656 -0.736 1 89.75 278 LYS A O 1
ATOM 2332 N N . TYR A 1 279 ? 27.438 -26.891 -0.837 1 88.38 279 TYR A N 1
ATOM 2333 C CA . TYR A 1 279 ? 27.516 -28.016 -1.761 1 88.38 279 TYR A CA 1
ATOM 2334 C C . TYR A 1 279 ? 28.234 -27.609 -3.045 1 88.38 279 TYR A C 1
ATOM 2336 O O . TYR A 1 279 ? 29.172 -28.281 -3.48 1 88.38 279 TYR A O 1
ATOM 2344 N N . TYR A 1 280 ? 27.859 -26.547 -3.648 1 90.25 280 TYR A N 1
ATOM 2345 C CA . TYR A 1 280 ? 28.5 -26.078 -4.875 1 90.25 280 TYR A CA 1
ATOM 2346 C C . TYR A 1 280 ? 29.969 -25.75 -4.637 1 90.25 280 TYR A C 1
ATOM 2348 O O . TYR A 1 280 ? 30.812 -26.062 -5.461 1 90.25 280 TYR A O 1
ATOM 2356 N N . ASN A 1 281 ? 30.141 -25.156 -3.578 1 93.5 281 ASN A N 1
ATOM 2357 C CA . ASN A 1 281 ? 31.516 -24.75 -3.26 1 93.5 281 ASN A CA 1
ATOM 2358 C C . ASN A 1 281 ? 32.438 -25.969 -3.113 1 93.5 281 ASN A C 1
ATOM 2360 O O . ASN A 1 281 ? 33.594 -25.938 -3.539 1 93.5 281 ASN A O 1
ATOM 2364 N N . LYS A 1 282 ? 31.953 -27.031 -2.621 1 91.62 282 LYS A N 1
ATOM 2365 C CA . LYS A 1 282 ? 32.75 -28.203 -2.32 1 91.62 282 LYS A CA 1
ATOM 2366 C C . LYS A 1 282 ? 32.844 -29.141 -3.529 1 91.62 282 LYS A C 1
ATOM 2368 O O . LYS A 1 282 ? 33.875 -29.719 -3.797 1 91.62 282 LYS A O 1
ATOM 2373 N N . THR A 1 283 ? 31.781 -29.297 -4.242 1 89.88 283 THR A N 1
ATOM 2374 C CA . THR A 1 283 ? 31.703 -30.359 -5.23 1 89.88 283 THR A CA 1
ATOM 2375 C C . THR A 1 283 ? 31.719 -29.797 -6.645 1 89.88 283 THR A C 1
ATOM 2377 O O . THR A 1 283 ? 32.094 -30.484 -7.594 1 89.88 283 THR A O 1
ATOM 2380 N N . GLN A 1 284 ? 31.25 -28.656 -6.848 1 91.31 284 GLN A N 1
ATOM 2381 C CA . GLN A 1 284 ? 31.141 -28.047 -8.164 1 91.31 284 GLN A CA 1
ATOM 2382 C C . GLN A 1 284 ? 31.688 -26.625 -8.156 1 91.31 284 GLN A C 1
ATOM 2384 O O . GLN A 1 284 ? 30.984 -25.672 -8.477 1 91.31 284 GLN A O 1
ATOM 2389 N N . ARG A 1 285 ? 32.938 -26.531 -7.984 1 93.62 285 ARG A N 1
ATOM 2390 C CA . ARG A 1 285 ? 33.594 -25.25 -7.758 1 93.62 285 ARG A CA 1
ATOM 2391 C C . ARG A 1 285 ? 33.438 -24.328 -8.969 1 93.62 285 ARG A C 1
ATOM 2393 O O . ARG A 1 285 ? 33.281 -23.125 -8.82 1 93.62 285 ARG A O 1
ATOM 2400 N N . LYS A 1 286 ? 33.5 -24.875 -10.156 1 93.31 286 LYS A N 1
ATOM 2401 C CA . LYS A 1 286 ? 33.375 -24.078 -11.367 1 93.31 286 LYS A CA 1
ATOM 2402 C C . LYS A 1 286 ? 32 -23.391 -11.43 1 93.31 286 LYS A C 1
ATOM 2404 O O . LYS A 1 286 ? 31.906 -22.203 -11.758 1 93.31 286 LYS A O 1
ATOM 2409 N N . ILE A 1 287 ? 31 -24.156 -11.117 1 93.81 287 ILE A N 1
ATOM 2410 C CA . ILE A 1 287 ? 29.656 -23.609 -11.117 1 93.81 287 ILE A CA 1
ATOM 2411 C C . ILE A 1 287 ? 29.516 -22.578 -9.992 1 93.81 287 ILE A C 1
ATOM 2413 O O . ILE A 1 287 ? 28.875 -21.531 -10.172 1 93.81 287 ILE A O 1
ATOM 2417 N N . TYR A 1 288 ? 30.094 -22.906 -8.883 1 95.88 288 TYR A N 1
ATOM 2418 C CA . TYR A 1 288 ? 30.078 -21.984 -7.746 1 95.88 288 TYR A CA 1
ATOM 2419 C C . TYR A 1 288 ? 30.641 -20.625 -8.133 1 95.88 288 TYR A C 1
ATOM 2421 O O . TYR A 1 288 ? 30.031 -19.594 -7.836 1 95.88 288 TYR A O 1
ATOM 2429 N N . GLU A 1 289 ? 31.734 -20.656 -8.781 1 96.19 289 GLU A N 1
ATOM 2430 C CA . GLU A 1 289 ? 32.406 -19.406 -9.156 1 96.19 289 GLU A CA 1
ATOM 2431 C C . GLU A 1 289 ? 31.609 -18.625 -10.188 1 96.19 289 GLU A C 1
ATOM 2433 O O . GLU A 1 289 ? 31.594 -17.406 -10.172 1 96.19 289 GLU A O 1
ATOM 2438 N N . LYS A 1 290 ? 31.016 -19.344 -11.047 1 95.75 290 LYS A N 1
ATOM 2439 C CA . LYS A 1 290 ? 30.172 -18.688 -12.039 1 95.75 290 LYS A CA 1
ATOM 2440 C C . LYS A 1 290 ? 29.016 -17.953 -11.375 1 95.75 290 LYS A C 1
ATOM 2442 O O . LYS A 1 290 ? 28.703 -16.812 -11.727 1 95.75 290 LYS A O 1
ATOM 2447 N N . ILE A 1 291 ? 28.406 -18.625 -10.461 1 96.75 291 ILE A N 1
ATOM 2448 C CA . ILE A 1 291 ? 27.266 -18.047 -9.766 1 96.75 291 ILE A CA 1
ATOM 2449 C C . ILE A 1 291 ? 27.734 -16.891 -8.883 1 96.75 291 ILE A C 1
ATOM 2451 O O . ILE A 1 291 ? 27.047 -15.867 -8.773 1 96.75 291 ILE A O 1
ATOM 2455 N N . LEU A 1 292 ? 28.859 -17.062 -8.289 1 96.62 292 LEU A N 1
ATOM 2456 C CA . LEU A 1 292 ? 29.438 -15.984 -7.484 1 96.62 292 LEU A CA 1
ATOM 2457 C C .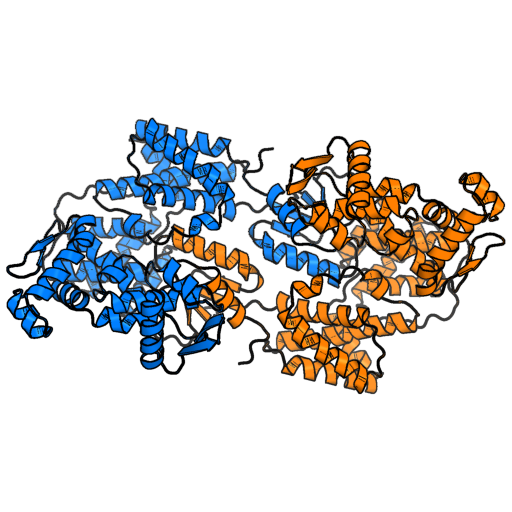 LEU A 1 292 ? 29.656 -14.734 -8.32 1 96.62 292 LEU A C 1
ATOM 2459 O O . LEU A 1 292 ? 29.453 -13.617 -7.844 1 96.62 292 LEU A O 1
ATOM 2463 N N . ALA A 1 293 ? 30.125 -14.93 -9.484 1 96.19 293 ALA A N 1
ATOM 2464 C CA . ALA A 1 293 ? 30.328 -13.805 -10.391 1 96.19 293 ALA A CA 1
ATOM 2465 C C . ALA A 1 293 ? 29.016 -13.07 -10.656 1 96.19 293 ALA A C 1
ATOM 2467 O O . ALA A 1 293 ? 28.984 -11.844 -10.727 1 96.19 293 ALA A O 1
ATOM 2468 N N . LEU A 1 294 ? 27.984 -13.836 -10.844 1 96.94 294 LEU A N 1
ATOM 2469 C CA . LEU A 1 294 ? 26.672 -13.234 -11.031 1 96.94 294 LEU A CA 1
ATOM 2470 C C . LEU A 1 294 ? 26.266 -12.422 -9.805 1 96.94 294 LEU A C 1
ATOM 2472 O O . LEU A 1 294 ? 25.797 -11.289 -9.93 1 96.94 294 LEU A O 1
ATOM 2476 N N . PHE A 1 295 ? 26.422 -12.977 -8.648 1 96.56 295 PHE A N 1
ATOM 2477 C CA . PHE A 1 295 ? 26.094 -12.297 -7.402 1 96.56 295 PHE A CA 1
ATOM 2478 C C . PHE A 1 295 ? 26.859 -10.984 -7.277 1 96.56 295 PHE A C 1
ATOM 2480 O O . PHE A 1 295 ? 26.297 -9.961 -6.879 1 96.56 295 PHE A O 1
ATOM 2487 N N . ASN A 1 296 ? 28.078 -11.078 -7.621 1 95.12 296 ASN A N 1
ATOM 2488 C CA . ASN A 1 296 ? 28.906 -9.883 -7.496 1 95.12 296 ASN A CA 1
ATOM 2489 C C . ASN A 1 296 ? 28.438 -8.766 -8.422 1 95.12 296 ASN A C 1
ATOM 2491 O O . ASN A 1 296 ? 28.422 -7.598 -8.031 1 95.12 296 ASN A O 1
ATOM 2495 N N . ILE A 1 297 ? 28.109 -9.117 -9.57 1 94.62 297 ILE A N 1
ATOM 2496 C CA . ILE A 1 297 ? 27.609 -8.141 -10.539 1 94.62 297 ILE A CA 1
ATOM 2497 C C . ILE A 1 297 ? 26.328 -7.5 -10.008 1 94.62 297 ILE A C 1
ATOM 2499 O O . ILE A 1 297 ? 26.156 -6.281 -10.094 1 94.62 297 ILE A O 1
ATOM 2503 N N . ILE A 1 298 ? 25.453 -8.312 -9.445 1 93.94 298 ILE A N 1
ATOM 2504 C CA . ILE A 1 298 ? 24.172 -7.828 -8.914 1 93.94 298 ILE A CA 1
ATOM 2505 C C . ILE A 1 298 ? 24.422 -6.988 -7.66 1 93.94 298 ILE A C 1
ATOM 2507 O O . ILE A 1 298 ? 23.828 -5.922 -7.492 1 93.94 298 ILE A O 1
ATOM 2511 N N . SER A 1 299 ? 25.281 -7.484 -6.836 1 91.69 299 SER A N 1
ATOM 2512 C CA . SER A 1 299 ? 25.609 -6.832 -5.57 1 91.69 299 SER A CA 1
ATOM 2513 C C . SER A 1 299 ? 26.141 -5.422 -5.797 1 91.69 299 SER A C 1
ATOM 2515 O O . SER A 1 299 ? 25.875 -4.52 -4.996 1 91.69 299 SER A O 1
ATOM 2517 N N . ASP A 1 300 ? 26.781 -5.254 -6.855 1 90.19 300 ASP A N 1
ATOM 2518 C CA . ASP A 1 300 ? 27.359 -3.961 -7.184 1 90.19 300 ASP A CA 1
ATOM 2519 C C . ASP A 1 300 ? 26.297 -2.953 -7.594 1 90.19 300 ASP A C 1
ATOM 2521 O O . ASP A 1 300 ? 26.5 -1.743 -7.48 1 90.19 300 ASP A O 1
ATOM 2525 N N . GLU A 1 301 ? 25.219 -3.461 -8.008 1 88.19 301 GLU A N 1
ATOM 2526 C CA . GLU A 1 301 ? 24.156 -2.59 -8.523 1 88.19 301 GLU A CA 1
ATOM 2527 C C . GLU A 1 301 ? 23.156 -2.24 -7.43 1 88.19 301 GLU A C 1
ATOM 2529 O O . GLU A 1 301 ? 22.312 -1.365 -7.613 1 88.19 301 GLU A O 1
ATOM 2534 N N . ILE A 1 302 ? 23.25 -2.928 -6.328 1 85.56 302 ILE A N 1
ATOM 2535 C CA . ILE A 1 302 ? 22.234 -2.713 -5.301 1 85.56 302 ILE A CA 1
ATOM 2536 C C . ILE A 1 302 ? 22.875 -2.084 -4.066 1 85.56 302 ILE A C 1
ATOM 2538 O O . ILE A 1 302 ? 24.016 -2.412 -3.715 1 85.56 302 ILE A O 1
ATOM 2542 N N . ASN A 1 303 ? 22.125 -1.16 -3.441 1 79.5 303 ASN A N 1
ATOM 2543 C CA . ASN A 1 303 ? 22.547 -0.512 -2.203 1 79.5 303 ASN A CA 1
ATOM 2544 C C . ASN A 1 303 ? 21.781 -1.051 -1 1 79.5 303 ASN A C 1
ATOM 2546 O O . ASN A 1 303 ? 20.844 -0.413 -0.522 1 79.5 303 ASN A O 1
ATOM 2550 N N . MET A 1 304 ? 22.219 -2.195 -0.553 1 77.94 304 MET A N 1
ATOM 2551 C CA . MET A 1 304 ? 21.531 -2.855 0.56 1 77.94 304 MET A CA 1
ATOM 2552 C C . MET A 1 304 ? 22.531 -3.248 1.646 1 77.94 304 MET A C 1
ATOM 2554 O O . MET A 1 304 ? 23.75 -3.219 1.425 1 77.94 304 MET A O 1
ATOM 2558 N N . SER A 1 305 ? 22.031 -3.535 2.752 1 76.62 305 SER A N 1
ATOM 2559 C CA . SER A 1 305 ? 22.844 -3.969 3.877 1 76.62 305 SER A CA 1
ATOM 2560 C C . SER A 1 305 ? 23.531 -5.301 3.582 1 76.62 305 SER A C 1
ATOM 2562 O O . SER A 1 305 ? 23.125 -6.027 2.676 1 76.62 305 SER A O 1
ATOM 2564 N N . PHE A 1 306 ? 24.531 -5.543 4.32 1 80.06 306 PHE A N 1
ATOM 2565 C CA . PHE A 1 306 ? 25.297 -6.766 4.168 1 80.06 306 PHE A CA 1
ATOM 2566 C C . PHE A 1 306 ? 24.422 -7.992 4.406 1 80.06 306 PHE A C 1
ATOM 2568 O O . PHE A 1 306 ? 24.562 -9 3.703 1 80.06 306 PHE A O 1
ATOM 2575 N N . LYS A 1 307 ? 23.578 -7.859 5.352 1 80.94 307 LYS A N 1
ATOM 2576 C CA . LYS A 1 307 ? 22.719 -8.984 5.695 1 80.94 307 LYS A CA 1
ATOM 2577 C C . LYS A 1 307 ? 21.812 -9.352 4.523 1 80.94 307 LYS A C 1
ATOM 2579 O O . LYS A 1 307 ? 21.625 -10.531 4.223 1 80.94 307 LYS A O 1
ATOM 2584 N N . ILE A 1 308 ? 21.312 -8.414 3.871 1 81.06 308 ILE A N 1
ATOM 2585 C CA . ILE A 1 308 ? 20.406 -8.641 2.74 1 81.06 308 ILE A CA 1
ATOM 2586 C C . ILE A 1 308 ? 21.203 -9.188 1.556 1 81.06 308 ILE A C 1
ATOM 2588 O O . ILE A 1 308 ? 20.734 -10.07 0.839 1 81.06 308 ILE A O 1
ATOM 2592 N N . LYS A 1 309 ? 22.391 -8.672 1.404 1 88.38 309 LYS A N 1
ATOM 2593 C CA . LYS A 1 309 ? 23.25 -9.148 0.32 1 88.38 309 LYS A CA 1
ATOM 2594 C C . LYS A 1 309 ? 23.609 -10.617 0.514 1 88.38 309 LYS A C 1
ATOM 2596 O O . LYS A 1 309 ? 23.625 -11.391 -0.448 1 88.38 309 LYS A O 1
ATOM 2601 N N . GLU A 1 310 ? 23.859 -10.953 1.689 1 88.44 310 GLU A N 1
ATOM 2602 C CA . GLU A 1 310 ? 24.172 -12.352 1.977 1 88.44 310 GLU A CA 1
ATOM 2603 C C . GLU A 1 310 ? 22.984 -13.258 1.701 1 88.44 310 GLU A C 1
ATOM 2605 O O . GLU A 1 310 ? 23.141 -14.336 1.125 1 88.44 310 GLU A O 1
ATOM 2610 N N . SER A 1 311 ? 21.859 -12.867 2.129 1 88 311 SER A N 1
ATOM 2611 C CA . SER A 1 311 ? 20.641 -13.617 1.858 1 88 311 SER A CA 1
ATOM 2612 C C . SER A 1 311 ? 20.391 -13.758 0.36 1 88 311 SER A C 1
ATOM 2614 O O . SER A 1 311 ? 19.906 -14.797 -0.103 1 88 311 SER A O 1
ATOM 2616 N N . LEU A 1 312 ? 20.672 -12.688 -0.296 1 91.94 312 LEU A N 1
ATOM 2617 C CA . LEU A 1 312 ? 20.516 -12.688 -1.747 1 91.94 312 LEU A CA 1
ATOM 2618 C C . LEU A 1 312 ? 21.453 -13.695 -2.391 1 91.94 312 LEU A C 1
ATOM 2620 O O . LEU A 1 312 ? 21.078 -14.398 -3.33 1 91.94 312 LEU A O 1
ATOM 2624 N N . LYS A 1 313 ? 22.656 -13.719 -1.92 1 94.94 313 LYS A N 1
ATOM 2625 C CA . LYS A 1 313 ? 23.641 -14.68 -2.42 1 94.94 313 LYS A CA 1
ATOM 2626 C C . LYS A 1 313 ? 23.109 -16.109 -2.311 1 94.94 313 LYS A C 1
ATOM 2628 O O . LYS A 1 313 ? 23.109 -16.844 -3.297 1 94.94 313 LYS A O 1
ATOM 2633 N N . TYR A 1 314 ? 22.609 -16.453 -1.167 1 93.19 314 TYR A N 1
ATOM 2634 C CA . TYR A 1 314 ? 22.078 -17.797 -0.94 1 93.19 314 TYR A CA 1
ATOM 2635 C C . TYR A 1 314 ? 20.875 -18.062 -1.827 1 93.19 314 TYR A C 1
ATOM 2637 O O . TYR A 1 314 ? 20.688 -19.188 -2.316 1 93.19 314 TYR A O 1
ATOM 2645 N N . GLU A 1 315 ? 20.094 -17.047 -1.998 1 92.69 315 GLU A N 1
ATOM 2646 C CA . GLU A 1 315 ? 18.906 -17.172 -2.832 1 92.69 315 GLU A CA 1
ATOM 2647 C C . GLU A 1 315 ? 19.281 -17.484 -4.281 1 92.69 315 GLU A C 1
ATOM 2649 O O . GLU A 1 315 ? 18.656 -18.328 -4.926 1 92.69 315 GLU A O 1
ATOM 2654 N N . ILE A 1 316 ? 20.266 -16.828 -4.77 1 95.25 316 ILE A N 1
ATOM 2655 C CA . ILE A 1 316 ? 20.688 -17.016 -6.156 1 95.25 316 ILE A CA 1
ATOM 2656 C C . ILE A 1 316 ? 21.203 -18.438 -6.355 1 95.25 316 ILE A C 1
ATOM 2658 O O . ILE A 1 316 ? 20.828 -19.109 -7.324 1 95.25 316 ILE A O 1
ATOM 2662 N N . TYR A 1 317 ? 22.031 -18.906 -5.445 1 94.5 317 TYR A N 1
ATOM 2663 C CA . TYR A 1 317 ? 22.516 -20.281 -5.52 1 94.5 317 TYR A CA 1
ATOM 2664 C C . TYR A 1 317 ? 21.359 -21.266 -5.492 1 94.5 317 TYR A C 1
ATOM 2666 O O . TYR A 1 317 ? 21.344 -22.234 -6.266 1 94.5 317 TYR A O 1
ATOM 2674 N N . PHE A 1 318 ? 20.438 -21.016 -4.711 1 90.69 318 PHE A N 1
ATOM 2675 C CA . PHE A 1 318 ? 19.312 -21.922 -4.523 1 90.69 318 PHE A CA 1
ATOM 2676 C C . PHE A 1 318 ? 18.438 -21.953 -5.773 1 90.69 318 PHE A C 1
ATOM 2678 O O . PHE A 1 318 ? 18.078 -23.047 -6.25 1 90.69 318 PHE A O 1
ATOM 2685 N N . ARG A 1 319 ? 18.094 -20.828 -6.297 1 90.31 319 ARG A N 1
ATOM 2686 C CA . ARG A 1 319 ? 17.234 -20.75 -7.477 1 90.31 319 ARG A CA 1
ATOM 2687 C C . ARG A 1 319 ? 17.906 -21.406 -8.68 1 90.31 319 ARG A C 1
ATOM 2689 O O . ARG A 1 319 ? 17.25 -22.141 -9.438 1 90.31 319 ARG A O 1
ATOM 2696 N N . LEU A 1 320 ? 19.172 -21.109 -8.828 1 92.12 320 LEU A N 1
ATOM 2697 C CA . LEU A 1 320 ? 19.875 -21.719 -9.945 1 92.12 320 LEU A CA 1
ATOM 2698 C C . LEU A 1 320 ? 20.016 -23.219 -9.75 1 92.12 320 LEU A C 1
ATOM 2700 O O . LEU A 1 320 ? 19.969 -23.984 -10.719 1 92.12 320 LEU A O 1
ATOM 2704 N N . TYR A 1 321 ? 20.188 -23.609 -8.539 1 88.62 321 TYR A N 1
ATOM 2705 C CA . TYR A 1 321 ? 20.219 -25.031 -8.258 1 88.62 321 TYR A CA 1
ATOM 2706 C C . TYR A 1 321 ? 18.922 -25.703 -8.695 1 88.62 321 TYR A C 1
ATOM 2708 O O . TYR A 1 321 ? 18.938 -26.766 -9.312 1 88.62 321 TYR A O 1
ATOM 2716 N N . LEU A 1 322 ? 17.828 -25.141 -8.367 1 83.69 322 LEU A N 1
ATOM 2717 C CA . LEU A 1 322 ? 16.531 -25.672 -8.734 1 83.69 322 LEU A CA 1
ATOM 2718 C C . LEU A 1 322 ? 16.375 -25.734 -10.25 1 83.69 322 LEU A C 1
ATOM 2720 O O . LEU A 1 322 ? 15.891 -26.734 -10.797 1 83.69 322 LEU A O 1
ATOM 2724 N N . ILE A 1 323 ? 16.797 -24.688 -10.883 1 85.94 323 ILE A N 1
ATOM 2725 C CA . ILE A 1 323 ? 16.719 -24.625 -12.336 1 85.94 323 ILE A CA 1
ATOM 2726 C C . ILE A 1 323 ? 17.562 -25.734 -12.961 1 85.94 323 ILE A C 1
ATOM 2728 O O . ILE A 1 323 ? 17.078 -26.484 -13.82 1 85.94 323 ILE A O 1
ATOM 2732 N N . TYR A 1 324 ? 18.766 -25.859 -12.492 1 86 324 TYR A N 1
ATOM 2733 C CA . TYR A 1 324 ? 19.688 -26.828 -13.062 1 86 324 TYR A CA 1
ATOM 2734 C C . TYR A 1 324 ? 19.219 -28.25 -12.766 1 86 324 TYR A C 1
ATOM 2736 O O . TYR A 1 324 ? 19.328 -29.141 -13.617 1 86 324 TYR A O 1
ATOM 2744 N N . THR A 1 325 ? 18.719 -28.422 -11.609 1 79.88 325 THR A N 1
ATOM 2745 C CA . THR A 1 325 ? 18.219 -29.734 -11.234 1 79.88 325 THR A CA 1
ATOM 2746 C C . THR A 1 325 ? 17.016 -30.125 -12.094 1 79.88 325 THR A C 1
ATOM 2748 O O . THR A 1 325 ? 16.891 -31.266 -12.531 1 79.88 325 THR A O 1
ATOM 2751 N N . CYS A 1 326 ? 16.172 -29.25 -12.312 1 77.75 326 CYS A N 1
ATOM 2752 C CA . CYS A 1 326 ? 15.023 -29.484 -13.172 1 77.75 326 CYS A CA 1
ATOM 2753 C C . CYS A 1 326 ? 15.461 -29.797 -14.602 1 77.75 326 CYS A C 1
ATOM 2755 O O . CYS A 1 326 ? 14.938 -30.703 -15.234 1 77.75 326 CYS A O 1
ATOM 2757 N N . LYS A 1 327 ? 16.391 -29.078 -15.055 1 78.25 327 LYS A N 1
ATOM 2758 C CA . LYS A 1 327 ? 16.891 -29.266 -16.406 1 78.25 327 LYS A CA 1
ATOM 2759 C C . LYS A 1 327 ? 17.547 -30.641 -16.562 1 78.25 327 LYS A C 1
ATOM 2761 O O . LYS A 1 327 ? 17.422 -31.281 -17.609 1 78.25 327 LYS A O 1
ATOM 2766 N N . GLU A 1 328 ? 18.297 -30.953 -15.625 1 77.31 328 GLU A N 1
ATOM 2767 C CA . GLU A 1 328 ? 18.984 -32.25 -15.656 1 77.31 328 GLU A CA 1
ATOM 2768 C C . GLU A 1 328 ? 17.984 -33.375 -15.703 1 77.31 328 GLU A C 1
ATOM 2770 O O . GLU A 1 328 ? 18.266 -34.438 -16.266 1 77.31 328 GLU A O 1
ATOM 2775 N N . ASN A 1 329 ? 16.875 -33.125 -15.18 1 71.56 329 ASN A N 1
ATOM 2776 C CA . ASN A 1 329 ? 15.867 -34.156 -15.141 1 71.56 329 ASN A CA 1
ATOM 2777 C C . ASN A 1 329 ? 14.773 -33.938 -16.188 1 71.56 329 ASN A C 1
ATOM 2779 O O . ASN A 1 329 ? 13.688 -34.531 -16.094 1 71.56 329 ASN A O 1
ATOM 2783 N N . ASN A 1 330 ? 15.062 -32.938 -17.062 1 67.81 330 ASN A N 1
ATOM 2784 C CA . ASN A 1 330 ? 14.219 -32.625 -18.219 1 67.81 330 ASN A CA 1
ATOM 2785 C C . ASN A 1 330 ? 12.859 -32.094 -17.781 1 67.81 330 ASN A C 1
ATOM 2787 O O . ASN A 1 330 ? 11.828 -32.438 -18.344 1 67.81 330 ASN A O 1
ATOM 2791 N N . PHE A 1 331 ? 12.977 -31.453 -16.641 1 68.81 331 PHE A N 1
ATOM 2792 C CA . PHE A 1 331 ? 11.828 -30.688 -16.172 1 68.81 331 PHE A CA 1
ATOM 2793 C C . PHE A 1 331 ? 12.062 -29.203 -16.359 1 68.81 331 PHE A C 1
ATOM 2795 O O . PHE A 1 331 ? 13.203 -28.734 -16.375 1 68.81 331 PHE A O 1
ATOM 2802 N N . SER A 1 332 ? 10.992 -28.516 -16.859 1 64.94 332 SER A N 1
ATOM 2803 C CA . SER A 1 332 ? 11.148 -27.062 -16.922 1 64.94 332 SER A CA 1
ATOM 2804 C C . SER A 1 332 ? 10.281 -26.375 -15.867 1 64.94 332 SER A C 1
ATOM 2806 O O . SER A 1 332 ? 9.086 -26.625 -15.773 1 64.94 332 SER A O 1
ATOM 2808 N N . ILE A 1 333 ? 10.898 -25.594 -15.062 1 65.62 333 ILE A N 1
ATOM 2809 C CA . ILE A 1 333 ? 10.188 -24.797 -14.078 1 65.62 333 ILE A CA 1
ATOM 2810 C C . ILE A 1 333 ? 9.273 -23.797 -14.781 1 65.62 333 ILE A C 1
ATOM 2812 O O . ILE A 1 333 ? 8.266 -23.359 -14.227 1 65.62 333 ILE A O 1
ATOM 2816 N N . GLY A 1 334 ? 9.688 -23.516 -15.977 1 63.84 334 GLY A N 1
ATOM 2817 C CA . GLY A 1 334 ? 8.945 -22.547 -16.781 1 63.84 334 GLY A CA 1
ATOM 2818 C C . GLY A 1 334 ? 7.52 -22.984 -17.062 1 63.84 334 GLY A C 1
ATOM 2819 O O . GLY A 1 334 ? 6.656 -22.141 -17.328 1 63.84 334 GLY A O 1
ATOM 2820 N N . ASP A 1 335 ? 7.32 -24.188 -16.953 1 65.62 335 ASP A N 1
ATOM 2821 C CA . ASP A 1 335 ? 5.984 -24.688 -17.25 1 65.62 335 ASP A CA 1
ATOM 2822 C C . ASP A 1 335 ? 4.965 -24.203 -16.234 1 65.62 335 ASP A C 1
ATOM 2824 O O . ASP A 1 335 ? 3.777 -24.078 -16.531 1 65.62 335 ASP A O 1
ATOM 2828 N N . PHE A 1 336 ? 5.508 -23.953 -15.102 1 62.62 336 PHE A N 1
ATOM 2829 C CA . PHE A 1 336 ? 4.641 -23.469 -14.039 1 62.62 336 PHE A CA 1
ATOM 2830 C C . PHE A 1 336 ? 4.52 -21.953 -14.094 1 62.62 336 PHE A C 1
ATOM 2832 O O . PHE A 1 336 ? 3.635 -21.375 -13.461 1 62.62 336 PHE A O 1
ATOM 2839 N N . TRP A 1 337 ? 5.414 -21.328 -14.953 1 59.81 337 TRP A N 1
ATOM 2840 C CA . TRP A 1 337 ? 5.676 -19.906 -14.703 1 59.81 337 TRP A CA 1
ATOM 2841 C C . TRP A 1 337 ? 5.027 -19.031 -15.773 1 59.81 337 TRP A C 1
ATOM 2843 O O . TRP A 1 337 ? 5.344 -17.844 -15.891 1 59.81 337 TRP A O 1
ATOM 2853 N N . SER A 1 338 ? 4.246 -19.562 -16.578 1 57.5 338 SER A N 1
ATOM 2854 C CA . SER A 1 338 ? 3.717 -18.719 -17.656 1 57.5 338 SER A CA 1
ATOM 2855 C C . SER A 1 338 ? 3.014 -17.484 -17.094 1 57.5 338 SER A C 1
ATOM 2857 O O . SER A 1 338 ? 2.699 -16.562 -17.844 1 57.5 338 SER A O 1
ATOM 2859 N N . GLU A 1 339 ? 2.973 -17.422 -15.828 1 57.25 339 GLU A N 1
ATOM 2860 C CA . GLU A 1 339 ? 2.143 -16.375 -15.234 1 57.25 339 GLU A CA 1
ATOM 2861 C C . GLU A 1 339 ? 2.975 -15.148 -14.875 1 57.25 339 GLU A C 1
ATOM 2863 O O . GLU A 1 339 ? 2.426 -14.102 -14.516 1 57.25 339 GLU A O 1
ATOM 2868 N N . PHE A 1 340 ? 4.262 -15.102 -15.156 1 59.53 340 PHE A N 1
ATOM 2869 C CA . PHE A 1 340 ? 5.133 -14.047 -14.648 1 59.53 340 PHE A CA 1
ATOM 2870 C C . PHE A 1 340 ? 5.176 -12.867 -15.617 1 59.53 340 PHE A C 1
ATOM 2872 O O . PHE A 1 340 ? 5.777 -11.836 -15.312 1 59.53 340 PHE A O 1
ATOM 2879 N N . ASP A 1 341 ? 4.453 -12.898 -16.625 1 59.84 341 ASP A N 1
ATOM 2880 C CA . ASP A 1 341 ? 4.609 -11.883 -17.672 1 59.84 341 ASP A CA 1
ATOM 2881 C C . ASP A 1 341 ? 4.223 -10.5 -17.141 1 59.84 341 ASP A C 1
ATOM 2883 O O . ASP A 1 341 ? 4.781 -9.484 -17.578 1 59.84 341 ASP A O 1
ATOM 2887 N N . THR A 1 342 ? 3.414 -10.453 -16.188 1 60.44 342 THR A N 1
ATOM 2888 C CA . THR A 1 342 ? 2.943 -9.133 -15.781 1 60.44 342 THR A CA 1
ATOM 2889 C C . THR A 1 342 ? 3.693 -8.633 -14.547 1 60.44 342 THR A C 1
ATOM 2891 O O . THR A 1 342 ? 3.535 -7.484 -14.141 1 60.44 342 THR A O 1
ATOM 2894 N N . VAL A 1 343 ? 4.594 -9.453 -14.117 1 64.12 343 VAL A N 1
ATOM 2895 C CA . VAL A 1 343 ? 5.266 -9.133 -12.859 1 64.12 343 VAL A CA 1
ATOM 2896 C C . VAL A 1 343 ? 6.289 -8.023 -13.094 1 64.12 343 VAL A C 1
ATOM 2898 O O . VAL A 1 343 ? 6.547 -7.215 -12.195 1 64.12 343 VAL A O 1
ATOM 2901 N N . HIS A 1 344 ? 6.719 -7.984 -14.297 1 69.94 344 HIS A N 1
ATOM 2902 C CA . HIS A 1 344 ? 7.777 -7.023 -14.594 1 69.94 344 HIS A CA 1
ATOM 2903 C C . HIS A 1 344 ? 7.27 -5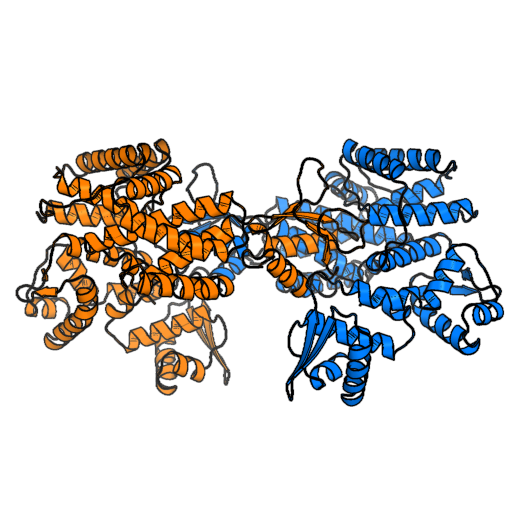.59 -14.461 1 69.94 344 HIS A C 1
ATOM 2905 O O . HIS A 1 344 ? 8.031 -4.688 -14.117 1 69.94 344 HIS A O 1
ATOM 2911 N N . GLN A 1 345 ? 6.059 -5.473 -14.547 1 68 345 GLN A N 1
ATOM 2912 C CA . GLN A 1 345 ? 5.496 -4.125 -14.508 1 68 345 GLN A CA 1
ATOM 2913 C C . GLN A 1 345 ? 5.512 -3.566 -13.086 1 68 345 GLN A C 1
ATOM 2915 O O . GLN A 1 345 ? 5.621 -2.354 -12.891 1 68 345 GLN A O 1
ATOM 2920 N N . GLU A 1 346 ? 5.504 -4.426 -12.195 1 69 346 GLU A N 1
ATOM 2921 C CA . GLU A 1 346 ? 5.449 -3.996 -10.805 1 69 346 GLU A CA 1
ATOM 2922 C C . GLU A 1 346 ? 6.828 -3.592 -10.297 1 69 346 GLU A C 1
ATOM 2924 O O . GLU A 1 346 ? 6.945 -2.787 -9.367 1 69 346 GLU A O 1
ATOM 2929 N N . PHE A 1 347 ? 7.836 -4.207 -10.859 1 77 347 PHE A N 1
ATOM 2930 C CA . PHE A 1 347 ? 9.211 -3.941 -10.453 1 77 347 PHE A CA 1
ATOM 2931 C C . PHE A 1 347 ? 10.039 -3.426 -11.625 1 77 347 PHE A C 1
ATOM 2933 O O . PHE A 1 347 ? 11.133 -3.922 -11.883 1 77 347 PHE A O 1
ATOM 2940 N N . LEU A 1 348 ? 9.414 -2.494 -12.242 1 79.12 348 LEU A N 1
ATOM 2941 C CA . LEU A 1 348 ? 9.969 -2.08 -13.523 1 79.12 348 LEU A CA 1
ATOM 2942 C C . LEU A 1 348 ? 11.414 -1.619 -13.375 1 79.12 348 LEU A C 1
ATOM 2944 O O . LEU A 1 348 ? 12.273 -2 -14.164 1 79.12 348 LEU A O 1
ATOM 2948 N N . GLU A 1 349 ? 11.688 -0.752 -12.391 1 79.62 349 GLU A N 1
ATOM 2949 C CA . GLU A 1 349 ? 13.039 -0.231 -12.195 1 79.62 349 GLU A CA 1
ATOM 2950 C C . GLU A 1 349 ? 14.031 -1.358 -11.938 1 79.62 349 GLU A C 1
ATOM 2952 O O . GLU A 1 349 ? 15.086 -1.423 -12.586 1 79.62 349 GLU A O 1
ATOM 2957 N N . GLY A 1 350 ? 13.734 -2.219 -11 1 84.56 350 GLY A N 1
ATOM 2958 C CA . GLY A 1 350 ? 14.602 -3.346 -10.695 1 84.56 350 GLY A CA 1
ATOM 2959 C C . GLY A 1 350 ? 14.758 -4.305 -11.867 1 84.56 350 GLY A C 1
ATOM 2960 O O . GLY A 1 350 ? 15.859 -4.801 -12.117 1 84.56 350 GLY A O 1
ATOM 2961 N N . TYR A 1 351 ? 13.68 -4.496 -12.602 1 87.5 351 TYR A N 1
ATOM 2962 C CA . TYR A 1 351 ? 13.703 -5.395 -13.75 1 87.5 351 TYR A CA 1
ATOM 2963 C C . TYR A 1 351 ? 14.648 -4.875 -14.828 1 87.5 351 TYR A C 1
ATOM 2965 O O . TYR A 1 351 ? 15.414 -5.648 -15.414 1 87.5 351 TYR A O 1
ATOM 2973 N N . ASN A 1 352 ? 14.578 -3.605 -15 1 88.62 352 ASN A N 1
ATOM 2974 C CA . ASN A 1 352 ? 15.391 -2.988 -16.047 1 88.62 352 ASN A CA 1
ATOM 2975 C C . ASN A 1 352 ? 16.875 -3.082 -15.719 1 88.62 352 ASN A C 1
ATOM 2977 O O . ASN A 1 352 ? 17.719 -3.092 -16.625 1 88.62 352 ASN A O 1
ATOM 2981 N N . ILE A 1 353 ? 17.156 -3.164 -14.555 1 90.31 353 ILE A N 1
ATOM 2982 C CA . ILE A 1 353 ? 18.547 -3.273 -14.133 1 90.31 353 ILE A CA 1
ATOM 2983 C C . ILE A 1 353 ? 18.984 -4.738 -14.141 1 90.31 353 ILE A C 1
ATOM 2985 O O . ILE A 1 353 ? 20.047 -5.078 -14.664 1 90.31 353 ILE A O 1
ATOM 2989 N N . MET A 1 354 ? 18.156 -5.633 -13.648 1 92.56 354 MET A N 1
ATOM 2990 C CA . MET A 1 354 ? 18.516 -7.027 -13.414 1 92.56 354 MET A CA 1
ATOM 2991 C C . MET A 1 354 ? 18.531 -7.816 -14.719 1 92.56 354 MET A C 1
ATOM 2993 O O . MET A 1 354 ? 19.375 -8.695 -14.898 1 92.56 354 MET A O 1
ATOM 2997 N N . TYR A 1 355 ? 17.609 -7.535 -15.625 1 92.62 355 TYR A N 1
ATOM 2998 C CA . TYR A 1 355 ? 17.469 -8.352 -16.828 1 92.62 355 TYR A CA 1
ATOM 2999 C C . TYR A 1 355 ? 18.734 -8.305 -17.672 1 92.62 355 TYR A C 1
ATOM 3001 O O . TYR A 1 355 ? 19.297 -9.344 -18.031 1 92.62 355 TYR A O 1
ATOM 3009 N N . PRO A 1 356 ? 19.219 -7.109 -18 1 94.06 356 PRO A N 1
ATOM 3010 C CA . PRO A 1 356 ? 20.453 -7.078 -18.797 1 94.06 356 PRO A CA 1
ATOM 3011 C C . PRO A 1 356 ? 21.625 -7.73 -18.078 1 94.06 356 PRO A C 1
ATOM 3013 O O . PRO A 1 356 ? 22.469 -8.383 -18.703 1 94.06 356 PRO A O 1
ATOM 3016 N N . LEU A 1 357 ? 21.75 -7.586 -16.812 1 95.06 357 LEU A N 1
ATOM 3017 C CA . LEU A 1 357 ? 22.859 -8.156 -16.047 1 95.06 357 LEU A CA 1
ATOM 3018 C C . LEU A 1 357 ? 22.828 -9.68 -16.109 1 95.06 357 LEU A C 1
ATOM 3020 O O . LEU A 1 357 ? 23.844 -10.312 -16.406 1 95.06 357 LEU A O 1
ATOM 3024 N N . ILE A 1 358 ? 21.656 -10.234 -15.883 1 95.88 358 ILE A N 1
ATOM 3025 C CA . ILE A 1 358 ? 21.516 -11.688 -15.805 1 95.88 358 ILE A CA 1
ATOM 3026 C C . ILE A 1 358 ? 21.609 -12.297 -17.203 1 95.88 358 ILE A C 1
ATOM 3028 O O . ILE A 1 358 ? 22.234 -13.336 -17.391 1 95.88 358 ILE A O 1
ATOM 3032 N N . SER A 1 359 ? 20.984 -11.656 -18.125 1 95.12 359 SER A N 1
ATOM 3033 C CA . SER A 1 359 ? 21.047 -12.133 -19.5 1 95.12 359 SER A CA 1
ATOM 3034 C C . SER A 1 359 ? 22.484 -12.133 -20.016 1 95.12 359 SER A C 1
ATOM 3036 O O . SER A 1 359 ? 22.906 -13.086 -20.688 1 95.12 359 SER A O 1
ATOM 3038 N N . SER A 1 360 ? 23.203 -11.078 -19.75 1 95.56 360 SER A N 1
ATOM 3039 C CA . SER A 1 360 ? 24.594 -10.992 -20.172 1 95.56 360 SER A CA 1
ATOM 3040 C C . SER A 1 360 ? 25.438 -12.055 -19.484 1 95.56 360 SER A C 1
ATOM 3042 O O . SER A 1 360 ? 26.281 -12.688 -20.109 1 95.56 360 SER A O 1
ATOM 3044 N N . TRP A 1 361 ? 25.25 -12.227 -18.266 1 96.88 361 TRP A N 1
ATOM 3045 C CA . TRP A 1 361 ? 25.969 -13.266 -17.516 1 96.88 361 TRP A CA 1
ATOM 3046 C C . TRP A 1 361 ? 25.672 -14.648 -18.094 1 96.88 361 TRP A C 1
ATOM 3048 O O . TRP A 1 361 ? 26.578 -15.469 -18.234 1 96.88 361 TRP A O 1
ATOM 3058 N N . ASP A 1 362 ? 24.406 -14.938 -18.375 1 96.56 362 ASP A N 1
ATOM 3059 C CA . ASP A 1 362 ? 24.016 -16.234 -18.906 1 96.56 362 ASP A CA 1
ATOM 3060 C C . ASP A 1 362 ? 24.734 -16.5 -20.234 1 96.56 362 ASP A C 1
ATOM 3062 O O . ASP A 1 362 ? 25.172 -17.625 -20.484 1 96.56 362 ASP A O 1
ATOM 3066 N N . LYS A 1 363 ? 24.859 -15.508 -21.016 1 94.19 363 LYS A N 1
ATOM 3067 C CA . LYS A 1 363 ? 25.5 -15.617 -22.328 1 94.19 363 LYS A CA 1
ATOM 3068 C C . LYS A 1 363 ? 27.016 -15.797 -22.188 1 94.19 363 LYS A C 1
ATOM 3070 O O . LYS A 1 363 ? 27.609 -16.656 -22.844 1 94.19 363 LYS A O 1
ATOM 3075 N N . GLN A 1 364 ? 27.625 -15.062 -21.359 1 94 364 GLN A N 1
ATOM 3076 C CA . GLN A 1 364 ? 29.078 -14.977 -21.297 1 94 364 GLN A CA 1
ATOM 3077 C C . GLN A 1 364 ? 29.656 -16.078 -20.406 1 94 364 GLN A C 1
ATOM 3079 O O . GLN A 1 364 ? 30.719 -16.625 -20.703 1 94 364 GLN A O 1
ATOM 3084 N N . SER A 1 365 ? 28.953 -16.312 -19.344 1 92.56 365 SER A N 1
ATOM 3085 C CA . SER A 1 365 ? 29.562 -17.141 -18.312 1 92.56 365 SER A CA 1
ATOM 3086 C C . SER A 1 365 ? 28.812 -18.469 -18.156 1 92.56 365 SER A C 1
ATOM 3088 O O . SER A 1 365 ? 29.375 -19.453 -17.688 1 92.56 365 SER A O 1
ATOM 3090 N N . ASN A 1 366 ? 27.531 -18.5 -18.547 1 93.38 366 ASN A N 1
ATOM 3091 C CA . ASN A 1 366 ? 26.688 -19.656 -18.281 1 93.38 366 ASN A CA 1
ATOM 3092 C C . ASN A 1 366 ? 26.297 -20.375 -19.562 1 93.38 366 ASN A C 1
ATOM 3094 O O . ASN A 1 366 ? 25.391 -21.203 -19.562 1 93.38 366 ASN A O 1
ATOM 3098 N N . GLU A 1 367 ? 26.922 -20 -20.641 1 91.25 367 GLU A N 1
ATOM 3099 C CA . GLU A 1 367 ? 26.812 -20.688 -21.938 1 91.25 367 GLU A CA 1
ATOM 3100 C C . GLU A 1 367 ? 25.359 -20.688 -22.422 1 91.25 367 GLU A C 1
ATOM 3102 O O . GLU A 1 367 ? 24.891 -21.688 -22.984 1 91.25 367 GLU A O 1
ATOM 3107 N N . ASN A 1 368 ? 24.547 -19.75 -22.062 1 90.12 368 ASN A N 1
ATOM 3108 C CA . ASN A 1 368 ? 23.172 -19.578 -22.516 1 90.12 368 ASN A CA 1
ATOM 3109 C C . ASN A 1 368 ? 22.297 -20.766 -22.109 1 90.12 368 ASN A C 1
ATOM 3111 O O . ASN A 1 368 ? 21.516 -21.281 -22.906 1 90.12 368 ASN A O 1
ATOM 3115 N N . ARG A 1 369 ? 22.469 -21.156 -20.938 1 89.88 369 ARG A N 1
ATOM 3116 C CA . ARG A 1 369 ? 21.781 -22.344 -20.438 1 89.88 369 ARG A CA 1
ATOM 3117 C C . ARG A 1 369 ? 20.375 -22.016 -19.953 1 89.88 369 ARG A C 1
ATOM 3119 O O . ARG A 1 369 ? 19.547 -22.906 -19.75 1 89.88 369 ARG A O 1
ATOM 3126 N N . LEU A 1 370 ? 20.125 -20.781 -19.75 1 91.25 370 LEU A N 1
ATOM 3127 C CA . LEU A 1 370 ? 18.828 -20.406 -19.188 1 91.25 370 LEU A CA 1
ATOM 3128 C C . LEU A 1 370 ? 17.875 -19.953 -20.281 1 91.25 370 LEU A C 1
ATOM 3130 O O . LEU A 1 370 ? 18.281 -19.266 -21.234 1 91.25 370 LEU A O 1
ATOM 3134 N N . THR A 1 371 ? 16.641 -20.422 -20.141 1 85.31 371 THR A N 1
ATOM 3135 C CA . THR A 1 371 ? 15.578 -19.891 -20.984 1 85.31 371 THR A CA 1
ATOM 3136 C C . THR A 1 371 ? 15.094 -18.531 -20.484 1 85.31 371 THR A C 1
ATOM 3138 O O . THR A 1 371 ? 15.398 -18.141 -19.359 1 85.31 371 THR A O 1
ATOM 3141 N N . ASP A 1 372 ? 14.266 -17.828 -21.234 1 82.31 372 ASP A N 1
ATOM 3142 C CA . ASP A 1 372 ? 13.719 -16.531 -20.828 1 82.31 372 ASP A CA 1
ATOM 3143 C C . ASP A 1 372 ? 12.844 -16.672 -19.578 1 82.31 372 ASP A C 1
ATOM 3145 O O . ASP A 1 372 ? 12.883 -15.828 -18.688 1 82.31 372 ASP A O 1
ATOM 3149 N N . ASP A 1 373 ? 12.117 -17.719 -19.531 1 80 373 ASP A N 1
ATOM 3150 C CA . ASP A 1 373 ? 11.242 -17.953 -18.391 1 80 373 ASP A CA 1
ATOM 3151 C C . ASP A 1 373 ? 12.055 -18.188 -17.125 1 80 373 ASP A C 1
ATOM 3153 O O . ASP A 1 373 ? 11.656 -17.75 -16.031 1 80 373 ASP A O 1
ATOM 3157 N N . GLU A 1 374 ? 13.156 -18.844 -17.297 1 86.44 374 GLU A N 1
ATOM 3158 C CA . GLU A 1 374 ? 14.016 -19.125 -16.141 1 86.44 374 GLU A CA 1
ATOM 3159 C C . GLU A 1 374 ? 14.727 -17.859 -15.672 1 86.44 374 GLU A C 1
ATOM 3161 O O . GLU A 1 374 ? 14.922 -17.672 -14.469 1 86.44 374 GLU A O 1
ATOM 3166 N N . ILE A 1 375 ? 15.086 -17.047 -16.625 1 88.75 375 ILE A N 1
ATOM 3167 C CA . ILE A 1 375 ? 15.68 -15.758 -16.281 1 88.75 375 ILE A CA 1
ATOM 3168 C C . ILE A 1 375 ? 14.656 -14.914 -15.508 1 88.75 375 ILE A C 1
ATOM 3170 O O . ILE A 1 375 ? 14.992 -14.297 -14.492 1 88.75 375 ILE A O 1
ATOM 3174 N N . TYR A 1 376 ? 13.453 -14.945 -15.984 1 83.25 376 TYR A N 1
ATOM 3175 C CA . TYR A 1 376 ? 12.398 -14.211 -15.305 1 83.25 376 TYR A CA 1
ATOM 3176 C C . TYR A 1 376 ? 12.195 -14.734 -13.883 1 83.25 376 TYR A C 1
ATOM 3178 O O . TYR A 1 376 ? 12.031 -13.945 -12.945 1 83.25 376 TYR A O 1
ATOM 3186 N N . TYR A 1 377 ? 12.234 -15.992 -13.797 1 83.5 377 TYR A N 1
ATOM 3187 C CA . TYR A 1 377 ? 12.102 -16.625 -12.492 1 83.5 377 TYR A CA 1
ATOM 3188 C C . TYR A 1 377 ? 13.172 -16.141 -11.523 1 83.5 377 TYR A C 1
ATOM 3190 O O . TYR A 1 377 ? 12.883 -15.82 -10.375 1 83.5 377 TYR A O 1
ATOM 3198 N N . LEU A 1 378 ? 14.352 -16.125 -12.031 1 89.38 378 LEU A N 1
ATOM 3199 C CA . LEU A 1 378 ? 15.477 -15.695 -11.211 1 89.38 378 LEU A CA 1
ATOM 3200 C C . LEU A 1 378 ? 15.328 -14.227 -10.828 1 89.38 378 LEU A C 1
ATOM 3202 O O . LEU A 1 378 ? 15.508 -13.867 -9.664 1 89.38 378 LEU A O 1
ATOM 3206 N N . ILE A 1 379 ? 15.008 -13.438 -11.781 1 89.31 379 ILE A N 1
ATOM 3207 C CA . ILE A 1 379 ? 14.875 -12 -11.57 1 89.31 379 ILE A CA 1
ATOM 3208 C C . ILE A 1 379 ? 13.789 -11.727 -10.531 1 89.31 379 ILE A C 1
ATOM 3210 O O . ILE A 1 379 ? 13.984 -10.93 -9.609 1 89.31 379 ILE A O 1
ATOM 3214 N N . TYR A 1 380 ? 12.75 -12.352 -10.648 1 82.56 380 TYR A N 1
ATOM 3215 C CA . TYR A 1 380 ? 11.617 -12.109 -9.758 1 82.56 380 TYR A CA 1
ATOM 3216 C C . TYR A 1 380 ? 11.961 -12.477 -8.32 1 82.56 380 TYR A C 1
ATOM 3218 O O . TYR A 1 380 ? 11.57 -11.781 -7.383 1 82.56 380 TYR A O 1
ATOM 3226 N N . ASN A 1 381 ? 12.578 -13.523 -8.164 1 86.56 381 ASN A N 1
ATOM 3227 C CA . ASN A 1 381 ? 12.961 -13.922 -6.812 1 86.56 381 ASN A CA 1
ATOM 3228 C C . ASN A 1 381 ? 13.969 -12.945 -6.203 1 86.56 381 ASN A C 1
ATOM 3230 O O . ASN A 1 381 ? 13.922 -12.672 -5 1 86.56 381 ASN A O 1
ATOM 3234 N N . ILE A 1 382 ? 14.812 -12.508 -7.035 1 88.69 382 ILE A N 1
ATOM 3235 C CA . ILE A 1 382 ? 15.781 -11.523 -6.57 1 88.69 382 ILE A CA 1
ATOM 3236 C C . ILE A 1 382 ? 15.055 -10.242 -6.16 1 88.69 382 ILE A C 1
ATOM 3238 O O . ILE A 1 382 ? 15.297 -9.711 -5.078 1 88.69 382 ILE A O 1
ATOM 3242 N N . LEU A 1 383 ? 14.219 -9.852 -7.023 1 84.06 383 LEU A N 1
ATOM 3243 C CA . LEU A 1 383 ? 13.5 -8.602 -6.781 1 84.06 383 LEU A CA 1
ATOM 3244 C C . LEU A 1 383 ? 12.625 -8.719 -5.539 1 84.06 383 LEU A C 1
ATOM 3246 O O . LEU A 1 383 ? 12.469 -7.75 -4.789 1 84.06 383 LEU A O 1
ATOM 3250 N N . PHE A 1 384 ? 12.102 -9.797 -5.352 1 80.12 384 PHE A N 1
ATOM 3251 C CA . PHE A 1 384 ? 11.273 -10.016 -4.172 1 80.12 384 PHE A CA 1
ATOM 3252 C C . PHE A 1 384 ? 12.094 -9.859 -2.896 1 80.12 384 PHE A C 1
ATOM 3254 O O . PHE A 1 384 ? 11.641 -9.25 -1.929 1 80.12 384 PHE A O 1
ATOM 3261 N N . ILE A 1 385 ? 13.188 -10.414 -2.885 1 80.88 385 ILE A N 1
ATOM 3262 C CA . ILE A 1 385 ? 14.055 -10.328 -1.715 1 80.88 385 ILE A CA 1
ATOM 3263 C C . ILE A 1 385 ? 14.445 -8.867 -1.476 1 80.88 385 ILE A C 1
ATOM 3265 O O . ILE A 1 385 ? 14.453 -8.406 -0.334 1 80.88 385 ILE A O 1
ATOM 3269 N N . LEU A 1 386 ? 14.734 -8.242 -2.527 1 80.94 386 LEU A N 1
ATOM 3270 C CA . LEU A 1 386 ? 15.172 -6.855 -2.418 1 80.94 386 LEU A CA 1
ATOM 3271 C C . LEU A 1 386 ? 14.047 -5.969 -1.894 1 80.94 386 LEU A C 1
ATOM 3273 O O . LEU A 1 386 ? 14.297 -5.051 -1.108 1 80.94 386 LEU A O 1
ATOM 3277 N N . HIS A 1 387 ? 12.898 -6.32 -2.189 1 74.75 387 HIS A N 1
ATOM 3278 C CA . HIS A 1 387 ? 11.789 -5.441 -1.837 1 74.75 387 HIS A CA 1
ATOM 3279 C C . HIS A 1 387 ? 11.141 -5.871 -0.523 1 74.75 387 HIS A C 1
ATOM 3281 O O . HIS A 1 387 ? 10.508 -5.062 0.155 1 74.75 387 HIS A O 1
ATOM 3287 N N . SER A 1 388 ? 11.195 -7.141 -0.173 1 68.06 388 SER A N 1
ATOM 3288 C CA . SER A 1 388 ? 10.578 -7.637 1.053 1 68.06 388 SER A CA 1
ATOM 3289 C C . SER A 1 388 ? 11.43 -7.305 2.273 1 68.06 388 SER A C 1
ATOM 3291 O O . SER A 1 388 ? 10.914 -7.211 3.391 1 68.06 388 SER A O 1
ATOM 3293 N N . ASN A 1 389 ? 12.594 -7.32 2.199 1 61.56 389 ASN A N 1
ATOM 3294 C CA . ASN A 1 389 ? 13.492 -7.199 3.346 1 61.56 389 ASN A CA 1
ATOM 3295 C C . ASN A 1 389 ? 14 -5.773 3.514 1 61.56 389 ASN A C 1
ATOM 3297 O O . ASN A 1 389 ? 14.789 -5.492 4.422 1 61.56 389 ASN A O 1
ATOM 3301 N N . TYR A 1 390 ? 13.516 -5.07 2.717 1 63.62 390 TYR A N 1
ATOM 3302 C CA . TYR A 1 390 ? 14.039 -3.711 2.791 1 63.62 390 TYR A CA 1
ATOM 3303 C C . TYR A 1 390 ? 13.125 -2.818 3.623 1 63.62 390 TYR A C 1
ATOM 3305 O O . TYR A 1 390 ? 12.094 -2.35 3.135 1 63.62 390 TYR A O 1
ATOM 3313 N N . THR A 1 391 ? 13.18 -3.08 5.051 1 70.81 391 THR A N 1
ATOM 3314 C CA . THR A 1 391 ? 12.406 -2.15 5.863 1 70.81 391 THR A CA 1
ATOM 3315 C C . THR A 1 391 ? 13.312 -1.085 6.477 1 70.81 391 THR A C 1
ATOM 3317 O O . THR A 1 391 ? 14.383 -1.4 7.004 1 70.81 391 THR A O 1
ATOM 3320 N N . LYS A 1 392 ? 13.125 0.103 6.246 1 78.19 392 LYS A N 1
ATOM 3321 C CA . LYS A 1 392 ? 13.828 1.231 6.848 1 78.19 392 LYS A CA 1
ATOM 3322 C C . LYS A 1 392 ? 13.055 1.793 8.031 1 78.19 392 LYS A C 1
ATOM 3324 O O . LYS A 1 392 ? 11.82 1.857 8 1 78.19 392 LYS A O 1
ATOM 3329 N N . ASN A 1 393 ? 13.797 1.955 9.078 1 85 393 ASN A N 1
ATOM 3330 C CA . ASN A 1 393 ? 13.195 2.568 10.25 1 85 393 ASN A CA 1
ATOM 3331 C C . ASN A 1 393 ? 13.141 4.086 10.125 1 85 393 ASN A C 1
ATOM 3333 O O . ASN A 1 393 ? 14.172 4.738 9.953 1 85 393 ASN A O 1
ATOM 3337 N N . CYS A 1 394 ? 11.961 4.621 10.203 1 89.25 394 CYS A N 1
ATOM 3338 C CA . CYS A 1 394 ? 11.789 6.055 10.008 1 89.25 394 CYS A CA 1
ATOM 3339 C C . CYS A 1 394 ? 11.023 6.676 11.172 1 89.25 394 CYS A C 1
ATOM 3341 O O . CYS A 1 394 ? 10.078 6.082 11.68 1 89.25 394 CYS A O 1
ATOM 3343 N N . LEU A 1 395 ? 11.578 7.797 11.648 1 90.94 395 LEU A N 1
ATOM 3344 C CA . LEU A 1 395 ? 10.852 8.602 12.633 1 90.94 395 LEU A CA 1
ATOM 3345 C C . LEU A 1 395 ? 9.992 9.648 11.938 1 90.94 395 LEU A C 1
ATOM 3347 O O . LEU A 1 395 ? 10.492 10.438 11.133 1 90.94 395 LEU A O 1
ATOM 3351 N N . LEU A 1 396 ? 8.711 9.57 12.18 1 90.56 396 LEU A N 1
ATOM 3352 C CA . LEU A 1 396 ? 7.781 10.539 11.617 1 90.56 396 LEU A CA 1
ATOM 3353 C C . LEU A 1 396 ? 7.484 11.656 12.625 1 90.56 396 LEU A C 1
ATOM 3355 O O . LEU A 1 396 ? 6.789 11.43 13.617 1 90.56 396 LEU A O 1
ATOM 3359 N N . LEU A 1 397 ? 8.133 12.797 12.359 1 89.94 397 LEU A N 1
ATOM 3360 C CA . LEU A 1 397 ? 7.918 13.969 13.203 1 89.94 397 LEU A CA 1
ATOM 3361 C C . LE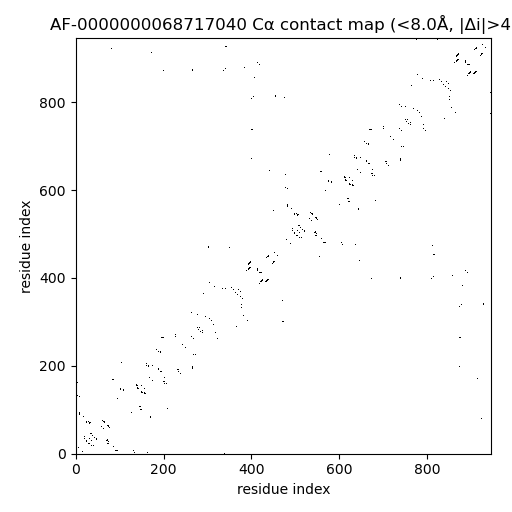U A 1 397 ? 7.047 14.992 12.492 1 89.94 397 LEU A C 1
ATOM 3363 O O . LEU A 1 397 ? 7.527 15.734 11.625 1 89.94 397 LEU A O 1
ATOM 3367 N N . LEU A 1 398 ? 5.832 15.023 12.945 1 88 398 LEU A N 1
ATOM 3368 C CA . LEU A 1 398 ? 4.891 15.906 12.266 1 88 398 LEU A CA 1
ATOM 3369 C C . LEU A 1 398 ? 4.355 16.969 13.227 1 88 398 LEU A C 1
ATOM 3371 O O . LEU A 1 398 ? 4.277 16.734 14.438 1 88 398 LEU A O 1
ATOM 3375 N N . SER A 1 399 ? 4.094 18.062 12.688 1 87.56 399 SER A N 1
ATOM 3376 C CA . SER A 1 399 ? 3.449 19.141 13.43 1 87.56 399 SER A CA 1
ATOM 3377 C C . SER A 1 399 ? 2.141 19.562 12.766 1 87.56 399 SER A C 1
ATOM 3379 O O . SER A 1 399 ? 2.035 19.578 11.539 1 87.56 399 SER A O 1
ATOM 3381 N N . GLY A 1 400 ? 1.182 19.797 13.578 1 81.25 400 GLY A N 1
ATOM 3382 C CA . GLY A 1 400 ? -0.127 20.188 13.078 1 81.25 400 GLY A CA 1
ATOM 3383 C C . GLY A 1 400 ? -1.266 19.422 13.719 1 81.25 400 GLY A C 1
ATOM 3384 O O . GLY A 1 400 ? -1.062 18.703 14.695 1 81.25 400 GLY A O 1
ATOM 3385 N N . PRO A 1 401 ? -2.434 19.625 13.258 1 77.25 401 PRO A N 1
ATOM 3386 C CA . PRO A 1 401 ? -3.58 18.906 13.828 1 77.25 401 PRO A CA 1
ATOM 3387 C C . PRO A 1 401 ? -3.461 17.391 13.703 1 77.25 401 PRO A C 1
ATOM 3389 O O . PRO A 1 401 ? -2.85 16.906 12.75 1 77.25 401 PRO A O 1
ATOM 3392 N N . ALA A 1 402 ? -4.066 16.734 14.617 1 77.31 402 ALA A N 1
ATOM 3393 C CA . ALA A 1 402 ? -4.004 15.273 14.656 1 77.31 402 ALA A CA 1
ATOM 3394 C C . ALA A 1 402 ? -4.559 14.664 13.375 1 77.31 402 ALA A C 1
ATOM 3396 O O . ALA A 1 402 ? -4.066 13.641 12.906 1 77.31 402 ALA A O 1
ATOM 3397 N N . SER A 1 403 ? -5.582 15.289 12.844 1 77 403 SER A N 1
ATOM 3398 C CA . SER A 1 403 ? -6.195 14.773 11.625 1 77 403 SER A CA 1
ATOM 3399 C C . SER A 1 403 ? -5.203 14.758 10.469 1 77 403 SER A C 1
ATOM 3401 O O . SER A 1 403 ? -5.16 13.805 9.695 1 77 403 SER A O 1
ATOM 3403 N N . LEU A 1 404 ? -4.441 15.82 10.445 1 79 404 LEU A N 1
ATOM 3404 C CA . LEU A 1 404 ? -3.434 15.922 9.398 1 79 404 LEU A CA 1
ATOM 3405 C C . LEU A 1 404 ? -2.328 14.891 9.602 1 79 404 LEU A C 1
ATOM 3407 O O . LEU A 1 404 ? -1.896 14.234 8.656 1 79 404 LEU A O 1
ATOM 3411 N N . LYS A 1 405 ? -1.93 14.781 10.766 1 82.88 405 LYS A N 1
ATOM 3412 C CA . LYS A 1 405 ? -0.882 13.82 11.094 1 82.88 405 LYS A CA 1
ATOM 3413 C C . LYS A 1 405 ? -1.325 12.398 10.773 1 82.88 405 LYS A C 1
ATOM 3415 O O . LYS A 1 405 ? -0.559 11.609 10.211 1 82.88 405 LYS A O 1
ATOM 3420 N N . ASN A 1 406 ? -2.527 12.172 11.156 1 79.75 406 ASN A N 1
ATOM 3421 C CA . ASN A 1 406 ? -3.078 10.844 10.898 1 79.75 406 ASN A CA 1
ATOM 3422 C C . ASN A 1 406 ? -3.176 10.562 9.398 1 79.75 406 ASN A C 1
ATOM 3424 O O . ASN A 1 406 ? -2.941 9.438 8.961 1 79.75 406 ASN A O 1
ATOM 3428 N N . PHE A 1 407 ? -3.469 11.523 8.742 1 80.06 407 PHE A N 1
ATOM 3429 C CA . PHE A 1 407 ? -3.584 11.375 7.297 1 80.06 407 PHE A CA 1
ATOM 3430 C C . PHE A 1 407 ? -2.225 11.078 6.672 1 80.06 407 PHE A C 1
ATOM 3432 O O . PHE A 1 407 ? -2.105 10.188 5.828 1 80.06 407 PHE A O 1
ATOM 3439 N N . ILE A 1 408 ? -1.313 11.906 7.07 1 82.88 408 ILE A N 1
ATOM 3440 C CA . ILE A 1 408 ? 0.03 11.711 6.539 1 82.88 408 ILE A CA 1
ATOM 3441 C C . ILE A 1 408 ? 0.522 10.305 6.879 1 82.88 408 ILE A C 1
ATOM 3443 O O . ILE A 1 408 ? 1.076 9.609 6.023 1 82.88 408 ILE A O 1
ATOM 3447 N N . TYR A 1 409 ? 0.239 9.945 8.055 1 81.94 409 TYR A N 1
ATOM 3448 C CA . TYR A 1 409 ? 0.629 8.609 8.492 1 81.94 409 TYR A CA 1
ATOM 3449 C C . TYR A 1 409 ? -0.055 7.543 7.645 1 81.94 409 TYR A C 1
ATOM 3451 O O . TYR A 1 409 ? 0.585 6.582 7.207 1 81.94 409 TYR A O 1
ATOM 3459 N N . TYR A 1 410 ? -1.303 7.754 7.488 1 77.75 410 TYR A N 1
ATOM 3460 C CA . TYR A 1 410 ? -2.078 6.793 6.715 1 77.75 410 TYR A CA 1
ATOM 3461 C C . TYR A 1 410 ? -1.536 6.672 5.293 1 77.75 410 TYR A C 1
ATOM 3463 O O . TYR A 1 410 ? -1.375 5.566 4.777 1 77.75 410 TYR A O 1
ATOM 3471 N N . LYS A 1 411 ? -1.309 7.711 4.758 1 78.38 411 LYS A N 1
ATOM 3472 C CA . LYS A 1 411 ? -0.839 7.723 3.375 1 78.38 411 LYS A CA 1
ATOM 3473 C C . LYS A 1 411 ? 0.531 7.059 3.254 1 78.38 411 LYS A C 1
ATOM 3475 O O . LYS A 1 411 ? 0.768 6.273 2.336 1 78.38 411 LYS A O 1
ATOM 3480 N N . LEU A 1 412 ? 1.397 7.438 4.195 1 81.81 412 LEU A N 1
ATOM 3481 C CA . LEU A 1 412 ? 2.736 6.859 4.184 1 81.81 412 LEU A CA 1
ATOM 3482 C C . LEU A 1 412 ? 2.684 5.359 4.441 1 81.81 412 LEU A C 1
ATOM 3484 O O . LEU A 1 412 ? 3.354 4.582 3.756 1 81.81 412 LEU A O 1
ATOM 3488 N N . ASN A 1 413 ? 1.843 5.027 5.297 1 77.31 413 ASN A N 1
ATOM 3489 C CA . ASN A 1 413 ? 1.762 3.617 5.672 1 77.31 413 ASN A CA 1
ATOM 3490 C C . ASN A 1 413 ? 1.075 2.789 4.59 1 77.31 413 ASN A C 1
ATOM 3492 O O . ASN A 1 413 ? 1.42 1.624 4.383 1 77.31 413 ASN A O 1
ATOM 3496 N N . SER A 1 414 ? 0.092 3.379 3.992 1 73.44 414 SER A N 1
ATOM 3497 C CA . SER A 1 414 ? -0.639 2.662 2.951 1 73.44 414 SER A CA 1
ATOM 3498 C C . SER A 1 414 ? 0.246 2.396 1.738 1 73.44 414 SER A C 1
ATOM 3500 O O . SER A 1 414 ? 0.139 1.346 1.104 1 73.44 414 SER A O 1
ATOM 3502 N N . GLU A 1 415 ? 1.15 3.281 1.504 1 73.62 415 GLU A N 1
ATOM 3503 C CA . GLU A 1 415 ? 1.952 3.164 0.289 1 73.62 415 GLU A CA 1
ATOM 3504 C C . GLU A 1 415 ? 3.309 2.529 0.582 1 73.62 415 GLU A C 1
ATOM 3506 O O . GLU A 1 415 ? 3.91 1.908 -0.296 1 73.62 415 GLU A O 1
ATOM 3511 N N . LEU A 1 416 ? 3.797 2.771 1.783 1 77.38 416 LEU A N 1
ATOM 3512 C CA . LEU A 1 416 ? 5.18 2.389 2.047 1 77.38 416 LEU A CA 1
ATOM 3513 C C . LEU A 1 416 ? 5.277 1.534 3.305 1 77.38 416 LEU A C 1
ATOM 3515 O O . LEU A 1 416 ? 6.371 1.319 3.832 1 77.38 416 LEU A O 1
ATOM 3519 N N . GLY A 1 417 ? 4.223 1.13 3.816 1 72.25 417 GLY A N 1
ATOM 3520 C CA . GLY A 1 417 ? 4.199 0.417 5.082 1 72.25 417 GLY A CA 1
ATOM 3521 C C . GLY A 1 417 ? 5.031 -0.852 5.066 1 72.25 417 GLY A C 1
ATOM 3522 O O . GLY A 1 417 ? 5.496 -1.31 6.113 1 72.25 417 GLY A O 1
ATOM 3523 N N . ASP A 1 418 ? 5.266 -1.413 3.906 1 66.81 418 ASP A N 1
ATOM 3524 C CA . ASP A 1 418 ? 6.055 -2.637 3.793 1 66.81 418 ASP A CA 1
ATOM 3525 C C . ASP A 1 418 ? 7.551 -2.33 3.818 1 66.81 418 ASP A C 1
ATOM 3527 O O . ASP A 1 418 ? 8.359 -3.209 4.113 1 66.81 418 ASP A O 1
ATOM 3531 N N . THR A 1 419 ? 7.766 -1.12 3.492 1 73.06 419 THR A N 1
ATOM 3532 C CA . THR A 1 419 ? 9.172 -0.756 3.357 1 73.06 419 THR A CA 1
ATOM 3533 C C . THR A 1 419 ? 9.602 0.17 4.492 1 73.06 419 THR A C 1
ATOM 3535 O O . THR A 1 419 ? 10.789 0.279 4.793 1 73.06 419 THR A O 1
ATOM 3538 N N . LEU A 1 420 ? 8.602 0.833 5.082 1 80.38 420 LEU A N 1
ATOM 3539 C CA . LEU A 1 420 ? 8.922 1.807 6.121 1 80.38 420 LEU A CA 1
ATOM 3540 C C . LEU A 1 420 ? 8.273 1.421 7.445 1 80.38 420 LEU A C 1
ATOM 3542 O O . LEU A 1 420 ? 7.07 1.158 7.5 1 80.38 420 LEU A O 1
ATOM 3546 N N . ASN A 1 421 ? 9.109 1.214 8.336 1 83 421 ASN A N 1
ATOM 3547 C CA . ASN A 1 421 ? 8.609 1.144 9.703 1 83 421 ASN A CA 1
ATOM 3548 C C . ASN A 1 421 ? 8.508 2.529 10.336 1 83 421 ASN A C 1
ATOM 3550 O O . ASN A 1 421 ? 9.516 3.102 10.758 1 83 421 ASN A O 1
ATOM 3554 N N . LEU A 1 422 ? 7.312 3.059 10.453 1 86.81 422 LEU A N 1
ATOM 3555 C CA . LEU A 1 422 ? 7.09 4.43 10.898 1 86.81 422 LEU A CA 1
ATOM 3556 C C . LEU A 1 422 ? 6.902 4.484 12.414 1 86.81 422 LEU A C 1
ATOM 3558 O O . LEU A 1 422 ? 6.008 3.834 12.961 1 86.81 422 LEU A O 1
ATOM 3562 N N . GLN A 1 423 ? 7.816 5.176 13.023 1 85.31 423 GLN A N 1
ATOM 3563 C CA . GLN A 1 423 ? 7.676 5.449 14.445 1 85.31 423 GLN A CA 1
ATOM 3564 C C . GLN A 1 423 ? 7.188 6.875 14.688 1 85.31 423 GLN A C 1
ATOM 3566 O O . GLN A 1 423 ? 7.723 7.824 14.117 1 85.31 423 GLN A O 1
ATOM 3571 N N . LEU A 1 424 ? 6.195 6.996 15.492 1 82 424 LEU A N 1
ATOM 3572 C CA . LEU A 1 424 ? 5.582 8.297 15.711 1 82 424 LEU A CA 1
ATOM 3573 C C . LEU A 1 424 ? 6.242 9.023 16.891 1 82 424 LEU A C 1
ATOM 3575 O O . LEU A 1 424 ? 6.133 10.242 17 1 82 424 LEU A O 1
ATOM 3579 N N . GLN A 1 425 ? 6.867 8.258 17.75 1 78.06 425 GLN A N 1
ATOM 3580 C CA . GLN A 1 425 ? 7.531 8.844 18.906 1 78.06 425 GLN A CA 1
ATOM 3581 C C . GLN A 1 425 ? 9.016 8.5 18.922 1 78.06 425 GLN A C 1
ATOM 3583 O O . GLN A 1 425 ? 9.406 7.383 18.578 1 78.06 425 GLN A O 1
ATOM 3588 N N . PRO A 1 426 ? 9.711 9.531 19.172 1 77.5 426 PRO A N 1
ATOM 3589 C CA . PRO A 1 426 ? 11.141 9.242 19.266 1 77.5 426 PRO A CA 1
ATOM 3590 C C . PRO A 1 426 ? 11.477 8.234 20.359 1 77.5 426 PRO A C 1
ATOM 3592 O O . PRO A 1 426 ? 10.875 8.273 21.438 1 77.5 426 PRO A O 1
ATOM 3595 N N . ASN A 1 427 ? 12.141 7.246 20 1 73.38 427 ASN A N 1
ATOM 3596 C CA . ASN A 1 427 ? 12.656 6.238 20.922 1 73.38 427 ASN A CA 1
ATOM 3597 C C . ASN A 1 427 ? 14.18 6.137 20.844 1 73.38 427 ASN A C 1
ATOM 3599 O O . ASN A 1 427 ? 14.742 5.859 19.781 1 73.38 427 ASN A O 1
ATOM 3603 N N . TYR A 1 428 ? 14.711 6.484 21.953 1 68 428 TYR A N 1
ATOM 3604 C CA . TYR A 1 428 ? 16.172 6.551 22.016 1 68 428 TYR A CA 1
ATOM 3605 C C . TYR A 1 428 ? 16.781 5.176 21.781 1 68 428 TYR A C 1
ATOM 3607 O O . TYR A 1 428 ? 17.953 5.07 21.391 1 68 428 TYR A O 1
ATOM 3615 N N . ASN A 1 429 ? 16.031 4.203 21.891 1 70.81 429 ASN A N 1
ATOM 3616 C CA . ASN A 1 429 ? 16.547 2.848 21.719 1 70.81 429 ASN A CA 1
ATOM 3617 C C . ASN A 1 429 ? 16.422 2.367 20.281 1 70.81 429 ASN A C 1
ATOM 3619 O O . ASN A 1 429 ? 16.859 1.261 19.953 1 70.81 429 ASN A O 1
ATOM 3623 N N . TYR A 1 430 ? 15.93 3.311 19.578 1 75.38 430 TYR A N 1
ATOM 3624 C CA . TYR A 1 430 ? 15.672 2.9 18.203 1 75.38 430 TYR A CA 1
ATOM 3625 C C . TYR A 1 430 ? 16.562 3.662 17.234 1 75.38 430 TYR A C 1
ATOM 3627 O O . TYR A 1 430 ? 16.734 4.875 17.359 1 75.38 430 TYR A O 1
ATOM 3635 N N . GLU A 1 431 ? 17.281 3.023 16.422 1 82.69 431 GLU A N 1
ATOM 3636 C CA . GLU A 1 431 ? 18.062 3.674 15.375 1 82.69 431 GLU A CA 1
ATOM 3637 C C . GLU A 1 431 ? 17.203 3.963 14.148 1 82.69 431 GLU A C 1
ATOM 3639 O O . GLU A 1 431 ? 16.578 3.055 13.594 1 82.69 431 GLU A O 1
ATOM 3644 N N . TYR A 1 432 ? 17.188 5.254 13.781 1 87.5 432 TYR A N 1
ATOM 3645 C CA . TYR A 1 432 ? 16.375 5.66 12.633 1 87.5 432 TYR A CA 1
ATOM 3646 C C . TYR A 1 432 ? 17.266 5.879 11.406 1 87.5 432 TYR A C 1
ATOM 3648 O O . TYR A 1 432 ? 18.359 6.434 11.508 1 87.5 432 TYR A O 1
ATOM 3656 N N . ASP A 1 433 ? 16.875 5.414 10.258 1 84.88 433 ASP A N 1
ATOM 3657 C CA . ASP A 1 433 ? 17.562 5.648 8.992 1 84.88 433 ASP A CA 1
ATOM 3658 C C . ASP A 1 433 ? 17.344 7.078 8.508 1 84.88 433 ASP A C 1
ATOM 3660 O O . ASP A 1 433 ? 18.234 7.688 7.926 1 84.88 433 ASP A O 1
ATOM 3664 N N . PHE A 1 434 ? 16.203 7.578 8.703 1 87.56 434 PHE A N 1
ATOM 3665 C CA . PHE A 1 434 ? 15.922 8.969 8.367 1 87.56 434 PHE A CA 1
ATOM 3666 C C . PHE A 1 434 ? 14.688 9.469 9.117 1 87.56 434 PHE A C 1
ATOM 3668 O O . PHE A 1 434 ? 13.977 8.68 9.742 1 87.56 434 PHE A O 1
ATOM 3675 N N . ILE A 1 435 ? 14.508 10.773 9.109 1 89.44 435 ILE A N 1
ATOM 3676 C CA . ILE A 1 435 ? 13.359 11.445 9.719 1 89.44 435 ILE A CA 1
ATOM 3677 C C . ILE A 1 435 ? 12.5 12.07 8.625 1 89.44 435 ILE A C 1
ATOM 3679 O O . ILE A 1 435 ? 13.016 12.711 7.703 1 89.44 435 ILE A O 1
ATOM 3683 N N . ILE A 1 436 ? 11.258 11.805 8.68 1 88.5 436 ILE A N 1
ATOM 3684 C CA . ILE A 1 436 ? 10.305 12.492 7.816 1 88.5 436 ILE A CA 1
ATOM 3685 C C . ILE A 1 436 ? 9.57 13.562 8.617 1 88.5 436 ILE A C 1
ATOM 3687 O O . ILE A 1 436 ? 9.008 13.273 9.68 1 88.5 436 ILE A O 1
ATOM 3691 N N . THR A 1 437 ? 9.633 14.711 8.148 1 89.25 437 THR A N 1
ATOM 3692 C CA . THR A 1 437 ? 9.031 15.805 8.906 1 89.25 437 THR A CA 1
ATOM 3693 C C . THR A 1 437 ? 8.406 16.828 7.969 1 89.25 437 THR A C 1
ATOM 3695 O O . THR A 1 437 ? 8.742 16.891 6.785 1 89.25 437 THR A O 1
ATOM 3698 N N . ASN A 1 438 ? 7.398 17.547 8.445 1 85.88 438 ASN A N 1
ATOM 3699 C CA . ASN A 1 438 ? 6.789 18.609 7.664 1 85.88 438 ASN A CA 1
ATOM 3700 C C . ASN A 1 438 ? 7.168 19.984 8.203 1 85.88 438 ASN A C 1
ATOM 3702 O O . ASN A 1 438 ? 6.512 20.984 7.895 1 85.88 438 ASN A O 1
ATOM 3706 N N . TYR A 1 439 ? 8.164 20.031 9.117 1 85.75 439 TYR A N 1
ATOM 3707 C CA . TYR A 1 439 ? 8.68 21.281 9.656 1 85.75 439 TYR A CA 1
ATOM 3708 C C . TYR A 1 439 ? 10.195 21.234 9.812 1 85.75 439 TYR A C 1
ATOM 3710 O O . TYR A 1 439 ? 10.805 20.172 9.641 1 85.75 439 TYR A O 1
ATOM 3718 N N . GLN A 1 440 ? 10.766 22.422 10.094 1 86.06 440 GLN A N 1
ATOM 3719 C CA . GLN A 1 440 ? 12.219 22.484 10.18 1 86.06 440 GLN A CA 1
ATOM 3720 C C . GLN A 1 440 ? 12.703 22.047 11.555 1 86.06 440 GLN A C 1
ATOM 3722 O O . GLN A 1 440 ? 12.195 22.5 12.578 1 86.06 440 GLN A O 1
ATOM 3727 N N . ILE A 1 441 ? 13.531 21 11.508 1 81.12 441 ILE A N 1
ATOM 3728 C CA . ILE A 1 441 ? 14.094 20.5 12.758 1 81.12 441 ILE A CA 1
ATOM 3729 C C . ILE A 1 441 ? 15.57 20.891 12.844 1 81.12 441 ILE A C 1
ATOM 3731 O O . ILE A 1 441 ? 16.219 21.156 11.828 1 81.12 441 ILE A O 1
ATOM 3735 N N . ALA A 1 442 ? 16.031 20.938 14.086 1 73.5 442 ALA A N 1
ATOM 3736 C CA . ALA A 1 442 ? 17.422 21.297 14.336 1 73.5 442 ALA A CA 1
ATOM 3737 C C . ALA A 1 442 ? 18.375 20.234 13.758 1 73.5 442 ALA A C 1
ATOM 3739 O O . ALA A 1 442 ? 17.938 19.141 13.391 1 73.5 442 ALA A O 1
ATOM 3740 N N . ASN A 1 443 ? 19.578 20.609 13.664 1 66.69 443 ASN A N 1
ATOM 3741 C CA . ASN A 1 443 ? 20.641 19.859 13.016 1 66.69 443 ASN A CA 1
ATOM 3742 C C . ASN A 1 443 ? 20.875 18.5 13.688 1 66.69 443 ASN A C 1
ATOM 3744 O O . ASN A 1 443 ? 21.375 18.438 14.805 1 66.69 443 ASN A O 1
ATOM 3748 N N . VAL A 1 444 ? 20.219 17.562 13.156 1 74.69 444 VAL A N 1
ATOM 3749 C CA . VAL A 1 444 ? 20.422 16.188 13.617 1 74.69 444 VAL A CA 1
ATOM 3750 C C . VAL A 1 444 ? 21.312 15.438 12.625 1 74.69 444 VAL A C 1
ATOM 3752 O O . VAL A 1 444 ? 21.438 15.852 11.469 1 74.69 444 VAL A O 1
ATOM 3755 N N . GLN A 1 445 ? 21.938 14.414 13.117 1 79.88 445 GLN A N 1
ATOM 3756 C CA . GLN A 1 445 ? 22.828 13.609 12.289 1 79.88 445 GLN A CA 1
ATOM 3757 C C . GLN A 1 445 ? 22.047 12.68 11.367 1 79.88 445 GLN A C 1
ATOM 3759 O O . GLN A 1 445 ? 22.562 12.203 10.359 1 79.88 445 GLN A O 1
ATOM 3764 N N . ILE A 1 446 ? 20.844 12.523 11.672 1 85.19 446 ILE A N 1
ATOM 3765 C CA . ILE A 1 446 ? 19.984 11.648 10.883 1 85.19 446 ILE A CA 1
ATOM 3766 C C . ILE A 1 446 ? 19.453 12.406 9.672 1 85.19 446 ILE A C 1
ATOM 3768 O O . ILE A 1 446 ? 19.016 13.555 9.789 1 85.19 446 ILE A O 1
ATOM 3772 N N . PRO A 1 447 ? 19.594 11.812 8.492 1 85.06 447 PRO A N 1
ATOM 3773 C CA . PRO A 1 447 ? 19.031 12.477 7.312 1 85.06 447 PRO A CA 1
ATOM 3774 C C . PRO A 1 447 ? 17.562 12.859 7.484 1 85.06 447 PRO A C 1
ATOM 3776 O O . PRO A 1 447 ? 16.781 12.102 8.07 1 85.06 447 PRO A O 1
ATOM 3779 N N . ILE A 1 448 ? 17.25 14.039 6.992 1 86.62 448 ILE A N 1
ATOM 3780 C CA . ILE A 1 448 ? 15.891 14.562 7.164 1 86.62 448 ILE A CA 1
ATOM 3781 C C . ILE A 1 448 ? 15.211 14.695 5.801 1 86.62 448 ILE A C 1
ATOM 3783 O O . ILE A 1 448 ? 15.797 15.25 4.863 1 86.62 448 ILE A O 1
ATOM 3787 N N . ILE A 1 449 ? 14.078 14.117 5.719 1 82.56 449 ILE A N 1
ATOM 3788 C CA . ILE A 1 449 ? 13.234 14.297 4.539 1 82.56 449 ILE A CA 1
ATOM 3789 C C . ILE A 1 449 ? 12.039 15.188 4.891 1 82.56 449 ILE A C 1
ATOM 3791 O O . ILE A 1 449 ? 11.203 14.82 5.711 1 82.56 449 ILE A O 1
ATOM 3795 N N . GLN A 1 450 ? 12.016 16.266 4.297 1 82.75 450 GLN A N 1
ATOM 3796 C CA . GLN A 1 450 ? 10.914 17.188 4.555 1 82.75 450 GLN A CA 1
ATOM 3797 C C . GLN A 1 450 ? 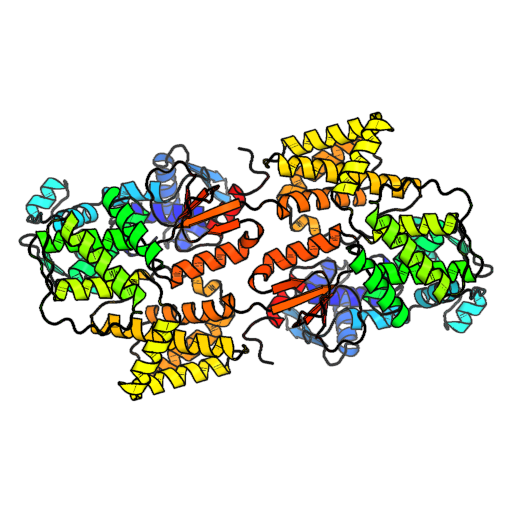9.773 16.969 3.557 1 82.75 450 GLN A C 1
ATOM 3799 O O . GLN A 1 450 ? 10.016 16.891 2.35 1 82.75 450 GLN A O 1
ATOM 3804 N N . ILE A 1 451 ? 8.594 16.812 4.133 1 80.25 451 ILE A N 1
ATOM 3805 C CA . ILE A 1 451 ? 7.438 16.594 3.271 1 80.25 451 ILE A CA 1
ATOM 3806 C C . ILE A 1 451 ? 6.469 17.766 3.414 1 80.25 451 ILE A C 1
ATOM 3808 O O . ILE A 1 451 ? 6.535 18.531 4.391 1 80.25 451 ILE A O 1
ATOM 3812 N N . SER A 1 452 ? 5.73 17.891 2.32 1 72 452 SER A N 1
ATOM 3813 C CA . SER A 1 452 ? 4.691 18.906 2.379 1 72 452 SER A CA 1
ATOM 3814 C C . SER A 1 452 ? 3.449 18.391 3.102 1 72 452 SER A C 1
ATOM 3816 O O . SER A 1 452 ? 3.182 17.188 3.104 1 72 452 SER A O 1
ATOM 3818 N N . SER A 1 453 ? 2.969 19.109 4.039 1 60.47 453 SER A N 1
ATOM 3819 C CA . SER A 1 453 ? 1.778 18.703 4.781 1 60.47 453 SER A CA 1
ATOM 3820 C C . SER A 1 453 ? 0.678 18.219 3.844 1 60.47 453 SER A C 1
ATOM 3822 O O . SER A 1 453 ? -0.256 17.531 4.273 1 60.47 453 SER A O 1
ATOM 3824 N N . LYS A 1 454 ? 0.818 18.641 2.633 1 57.88 454 LYS A N 1
ATOM 3825 C CA . LYS A 1 454 ? -0.188 18.188 1.675 1 57.88 454 LYS A CA 1
ATOM 3826 C C . LYS A 1 454 ? 0.183 16.828 1.083 1 57.88 454 LYS A C 1
ATOM 3828 O O . LYS A 1 454 ? 0.964 16.75 0.132 1 57.88 454 LYS A O 1
ATOM 3833 N N . THR A 1 455 ? 0.691 15.898 1.795 1 55.75 455 THR A N 1
ATOM 3834 C CA . THR A 1 455 ? 1.336 14.68 1.318 1 55.75 455 THR A CA 1
ATOM 3835 C C . THR A 1 455 ? 0.767 14.258 -0.034 1 55.75 455 THR A C 1
ATOM 3837 O O . THR A 1 455 ? -0.33 13.703 -0.107 1 55.75 455 THR A O 1
ATOM 3840 N N . ILE A 1 456 ? 1.145 15.062 -1.039 1 59.41 456 ILE A N 1
ATOM 3841 C CA . ILE A 1 456 ? 0.875 14.836 -2.455 1 59.41 456 ILE A CA 1
ATOM 3842 C C . ILE A 1 456 ? 1.641 13.602 -2.932 1 59.41 456 ILE A C 1
ATOM 3844 O O . ILE A 1 456 ? 2.596 13.164 -2.285 1 59.41 456 ILE A O 1
ATOM 3848 N N . GLN A 1 457 ? 1.16 12.805 -3.656 1 61.78 457 GLN A N 1
ATOM 3849 C CA . GLN A 1 457 ? 1.695 11.664 -4.387 1 61.78 457 GLN A CA 1
ATOM 3850 C C . GLN A 1 457 ? 3.172 11.867 -4.715 1 61.78 457 GLN A C 1
ATOM 3852 O O . GLN A 1 457 ? 3.959 10.914 -4.66 1 61.78 457 GLN A O 1
ATOM 3857 N N . LYS A 1 458 ? 3.592 13.055 -4.668 1 61.38 458 LYS A N 1
ATOM 3858 C CA . LYS A 1 458 ? 4.965 13.336 -5.082 1 61.38 458 LYS A CA 1
ATOM 3859 C C . LYS A 1 458 ? 5.949 13.055 -3.953 1 61.38 458 LYS A C 1
ATOM 3861 O O . LYS A 1 458 ? 7.02 12.492 -4.184 1 61.38 458 LYS A O 1
ATOM 3866 N N . ASP A 1 459 ? 5.512 13.594 -2.699 1 72.81 459 ASP A N 1
ATOM 3867 C CA . ASP A 1 459 ? 6.391 13.305 -1.57 1 72.81 459 ASP A CA 1
ATOM 3868 C C . ASP A 1 459 ? 6.594 11.797 -1.405 1 72.81 459 ASP A C 1
ATOM 3870 O O . ASP A 1 459 ? 7.695 11.344 -1.083 1 72.81 459 ASP A O 1
ATOM 3874 N N . LEU A 1 460 ? 5.586 11.172 -1.771 1 75.56 460 LEU A N 1
ATOM 3875 C CA . LEU A 1 460 ? 5.66 9.719 -1.678 1 75.56 460 LEU A CA 1
ATOM 3876 C C . LEU A 1 460 ? 6.652 9.156 -2.693 1 75.56 460 LEU A C 1
ATOM 3878 O O . LEU A 1 460 ? 7.445 8.273 -2.369 1 75.56 460 LEU A O 1
ATOM 3882 N N . ASN A 1 461 ? 6.559 9.664 -3.826 1 71.25 461 ASN A N 1
ATOM 3883 C CA . ASN A 1 461 ? 7.48 9.219 -4.867 1 71.25 461 ASN A CA 1
ATOM 3884 C C . ASN A 1 461 ? 8.93 9.531 -4.508 1 71.25 461 ASN A C 1
ATOM 3886 O O . ASN A 1 461 ? 9.828 8.742 -4.797 1 71.25 461 ASN A O 1
ATOM 3890 N N . TYR A 1 462 ? 9.023 10.633 -3.926 1 72.81 462 TYR A N 1
ATOM 3891 C CA . TYR A 1 462 ? 10.359 11.031 -3.488 1 72.81 462 TYR A CA 1
ATOM 3892 C C . TYR A 1 462 ? 10.891 10.086 -2.418 1 72.81 462 TYR A C 1
ATOM 3894 O O . TYR A 1 462 ? 12.047 9.672 -2.463 1 72.81 462 TYR A O 1
ATOM 3902 N N . ILE A 1 463 ? 10.148 9.82 -1.534 1 78.56 463 ILE A N 1
ATOM 3903 C CA . ILE A 1 463 ? 10.547 8.906 -0.468 1 78.56 463 ILE A CA 1
ATOM 3904 C C . ILE A 1 463 ? 10.859 7.535 -1.057 1 78.56 463 ILE A C 1
ATOM 3906 O O . ILE A 1 463 ? 11.844 6.902 -0.67 1 78.56 463 ILE A O 1
ATOM 3910 N N . LYS A 1 464 ? 10.031 7.145 -2.014 1 76.44 464 LYS A N 1
ATOM 3911 C CA . LYS A 1 464 ? 10.25 5.863 -2.676 1 76.44 464 LYS A CA 1
ATOM 3912 C C . LYS A 1 464 ? 11.617 5.816 -3.354 1 76.44 464 LYS A C 1
ATOM 3914 O O . LYS A 1 464 ? 12.297 4.789 -3.328 1 76.44 464 LYS A O 1
ATOM 3919 N N . LYS A 1 465 ? 11.977 6.926 -3.912 1 72.38 465 LYS A N 1
ATOM 3920 C CA . LYS A 1 465 ? 13.266 7 -4.59 1 72.38 465 LYS A CA 1
ATOM 3921 C C . LYS A 1 465 ? 14.414 6.926 -3.59 1 72.38 465 LYS A C 1
ATOM 3923 O O . LYS A 1 465 ? 15.438 6.289 -3.855 1 72.38 465 LYS A O 1
ATOM 3928 N N . ILE A 1 466 ? 14.211 7.566 -2.502 1 72.88 466 ILE A N 1
ATOM 3929 C CA . ILE A 1 466 ? 15.25 7.609 -1.48 1 72.88 466 ILE A CA 1
ATOM 3930 C C . ILE A 1 466 ? 15.43 6.223 -0.867 1 72.88 466 ILE A C 1
ATOM 3932 O O . ILE A 1 466 ? 16.562 5.809 -0.569 1 72.88 466 ILE A O 1
ATOM 3936 N N . ILE A 1 467 ? 14.375 5.562 -0.841 1 75.75 467 ILE A N 1
ATOM 3937 C CA . ILE A 1 467 ? 14.445 4.293 -0.127 1 75.75 467 ILE A CA 1
ATOM 3938 C C . ILE A 1 467 ? 14.688 3.158 -1.117 1 75.75 467 ILE A C 1
ATOM 3940 O O . ILE A 1 467 ? 14.859 2.004 -0.717 1 75.75 467 ILE A O 1
ATOM 3944 N N . SER A 1 468 ? 14.688 3.514 -2.328 1 74.56 468 SER A N 1
ATOM 3945 C CA . SER A 1 468 ? 14.898 2.496 -3.352 1 74.56 468 SER A CA 1
ATOM 3946 C C . SER A 1 468 ? 16.234 1.774 -3.148 1 74.56 468 SER A C 1
ATOM 3948 O O . SER A 1 468 ? 17.266 2.412 -2.922 1 74.56 468 SER A O 1
ATOM 3950 N N . PRO A 1 469 ? 16.172 0.52 -3.225 1 74.44 469 PRO A N 1
ATOM 3951 C CA . PRO A 1 469 ? 17.406 -0.247 -3.094 1 74.44 469 PRO A CA 1
ATOM 3952 C C . PRO A 1 469 ? 18.375 -0.011 -4.254 1 74.44 469 PRO A C 1
ATOM 3954 O O . PRO A 1 469 ? 19.547 -0.402 -4.18 1 74.44 469 PRO A O 1
ATOM 3957 N N . TYR A 1 470 ? 17.953 0.666 -5.238 1 75.5 470 TYR A N 1
ATOM 3958 C CA . TYR A 1 470 ? 18.766 0.832 -6.434 1 75.5 470 TYR A CA 1
ATOM 3959 C C . TYR A 1 470 ? 19.422 2.211 -6.465 1 75.5 470 TYR A C 1
ATOM 3961 O O . TYR A 1 470 ? 20.109 2.557 -7.426 1 75.5 470 TYR A O 1
ATOM 3969 N N . ASN A 1 471 ? 18.969 2.994 -5.484 1 63.12 471 ASN A N 1
ATOM 3970 C CA . ASN A 1 471 ? 19.562 4.328 -5.422 1 63.12 471 ASN A CA 1
ATOM 3971 C C . ASN A 1 471 ? 21.031 4.27 -5.012 1 63.12 471 ASN A C 1
ATOM 3973 O O . ASN A 1 471 ? 21.375 3.721 -3.961 1 63.12 471 ASN A O 1
ATOM 3977 N N . LYS A 1 472 ? 21.812 4.387 -6.023 1 55.09 472 LYS A N 1
ATOM 3978 C CA . LYS A 1 472 ? 23.234 4.426 -5.734 1 55.09 472 LYS A CA 1
ATOM 3979 C C . LYS A 1 472 ? 23.594 5.645 -4.891 1 55.09 472 LYS A C 1
ATOM 3981 O O . LYS A 1 472 ? 23.047 6.73 -5.09 1 55.09 472 LYS A O 1
ATOM 3986 N N . LYS A 1 473 ? 24.109 5.402 -3.787 1 46.25 473 LYS A N 1
ATOM 3987 C CA . LYS A 1 473 ? 24.688 6.48 -2.982 1 46.25 473 LYS A CA 1
ATOM 3988 C C . LYS A 1 473 ? 25.656 7.32 -3.799 1 46.25 473 LYS A C 1
ATOM 3990 O O . LYS A 1 473 ? 26.453 6.785 -4.57 1 46.25 473 LYS A O 1
ATOM 3995 N N . MET B 1 1 ? 1.198 26.375 -2.182 1 57.72 1 MET B N 1
ATOM 3996 C CA . MET B 1 1 ? 1.642 27.188 -1.05 1 57.72 1 MET B CA 1
ATOM 3997 C C . MET B 1 1 ? 0.453 27.656 -0.221 1 57.72 1 MET B C 1
ATOM 3999 O O . MET B 1 1 ? -0.613 27.953 -0.767 1 57.72 1 MET B O 1
ATOM 4003 N N . ASP B 1 2 ? 0.689 27.688 1.026 1 69.81 2 ASP B N 1
ATOM 4004 C CA . ASP B 1 2 ? -0.303 28.094 2.018 1 69.81 2 ASP B CA 1
ATOM 4005 C C . ASP B 1 2 ? -0.698 29.562 1.838 1 69.81 2 ASP B C 1
ATOM 4007 O O . ASP B 1 2 ? 0.134 30.391 1.47 1 69.81 2 ASP B O 1
ATOM 4011 N N . LYS B 1 3 ? -1.98 29.875 1.831 1 70.94 3 LYS B N 1
ATOM 4012 C CA . LYS B 1 3 ? -2.52 31.234 1.676 1 70.94 3 LYS B CA 1
ATOM 4013 C C . LYS B 1 3 ? -1.806 32.219 2.596 1 70.94 3 LYS B C 1
ATOM 4015 O O . LYS B 1 3 ? -1.53 33.344 2.203 1 70.94 3 LYS B O 1
ATOM 4020 N N . PHE B 1 4 ? -1.479 31.719 3.674 1 76.12 4 PHE B N 1
ATOM 4021 C CA . PHE B 1 4 ? -0.821 32.562 4.668 1 76.12 4 PHE B CA 1
ATOM 4022 C C . PHE B 1 4 ? 0.549 33 4.176 1 76.12 4 PHE B C 1
ATOM 4024 O O . PHE B 1 4 ? 0.896 34.188 4.281 1 76.12 4 PHE B O 1
ATOM 4031 N N . ILE B 1 5 ? 1.208 32.188 3.555 1 79.81 5 ILE B N 1
ATOM 4032 C CA . ILE B 1 5 ? 2.564 32.438 3.086 1 79.81 5 ILE B CA 1
ATOM 4033 C C . ILE B 1 5 ? 2.52 33.344 1.845 1 79.81 5 ILE B C 1
ATOM 4035 O O . ILE B 1 5 ? 3.338 34.25 1.695 1 79.81 5 ILE B O 1
ATOM 4039 N N . THR B 1 6 ? 1.559 33.094 1.075 1 81.5 6 THR B N 1
ATOM 4040 C CA . THR B 1 6 ? 1.426 33.875 -0.156 1 81.5 6 THR B CA 1
ATOM 4041 C C . THR B 1 6 ? 1.148 35.344 0.152 1 81.5 6 THR B C 1
ATOM 4043 O O . THR B 1 6 ? 1.601 36.219 -0.574 1 81.5 6 THR B O 1
ATOM 4046 N N . HIS B 1 7 ? 0.481 35.625 1.24 1 86.25 7 HIS B N 1
ATOM 4047 C CA . HIS B 1 7 ? 0.123 36.969 1.584 1 86.25 7 HIS B CA 1
ATOM 4048 C C . HIS B 1 7 ? 1.298 37.719 2.221 1 86.25 7 HIS B C 1
ATOM 4050 O O . HIS B 1 7 ? 1.313 38.938 2.27 1 86.25 7 HIS B O 1
ATOM 4056 N N . LEU B 1 8 ? 2.207 36.938 2.6 1 89.12 8 LEU B N 1
ATOM 4057 C CA . LEU B 1 8 ? 3.385 37.562 3.191 1 89.12 8 LEU B CA 1
ATOM 4058 C C . LEU B 1 8 ? 4.359 38 2.111 1 89.12 8 LEU B C 1
ATOM 4060 O O . LEU B 1 8 ? 5.09 39 2.297 1 89.12 8 LEU B O 1
ATOM 4064 N N . ILE B 1 9 ? 4.262 37.188 1 1 85.56 9 ILE B N 1
ATOM 4065 C CA . ILE B 1 9 ? 5.102 37.531 -0.14 1 85.56 9 ILE B CA 1
ATOM 4066 C C . ILE B 1 9 ? 4.336 38.469 -1.073 1 85.56 9 ILE B C 1
ATOM 4068 O O . ILE B 1 9 ? 3.283 38.094 -1.602 1 85.56 9 ILE B O 1
ATOM 4072 N N . GLN B 1 10 ? 4.484 39.719 -1.092 1 76.62 10 GLN B N 1
ATOM 4073 C CA . GLN B 1 10 ? 3.67 40.719 -1.751 1 76.62 10 GLN B CA 1
ATOM 4074 C C . GLN B 1 10 ? 4.031 40.844 -3.229 1 76.62 10 GLN B C 1
ATOM 4076 O O . GLN B 1 10 ? 3.266 41.406 -4.016 1 76.62 10 GLN B O 1
ATOM 4081 N N . ASP B 1 11 ? 5.164 40.344 -3.594 1 83.31 11 ASP B N 1
ATOM 4082 C CA . ASP B 1 11 ? 5.578 40.469 -4.988 1 83.31 11 ASP B CA 1
ATOM 4083 C C . ASP B 1 11 ? 4.906 39.406 -5.852 1 83.31 11 ASP B C 1
ATOM 4085 O O . ASP B 1 11 ? 5.219 38.219 -5.738 1 83.31 11 ASP B O 1
ATOM 4089 N N . LYS B 1 12 ? 4.098 39.844 -6.738 1 84.31 12 LYS B N 1
ATOM 4090 C CA . LYS B 1 12 ? 3.307 38.938 -7.566 1 84.31 12 LYS B CA 1
ATOM 4091 C C . LYS B 1 12 ? 4.203 38.094 -8.461 1 84.31 12 LYS B C 1
ATOM 4093 O O . LYS B 1 12 ? 3.904 36.906 -8.703 1 84.31 12 LYS B O 1
ATOM 4098 N N . SER B 1 13 ? 5.176 38.75 -8.922 1 88.06 13 SER B N 1
ATOM 4099 C CA . SER B 1 13 ? 6.09 38.031 -9.789 1 88.06 13 SER B CA 1
ATOM 4100 C C . SER B 1 13 ? 6.793 36.906 -9.031 1 88.06 13 SER B C 1
ATOM 4102 O O . SER B 1 13 ? 6.93 35.781 -9.539 1 88.06 13 SER B O 1
ATOM 4104 N N . THR B 1 14 ? 7.176 37.188 -7.832 1 88.81 14 THR B N 1
ATOM 4105 C CA . THR B 1 14 ? 7.844 36.188 -7 1 88.81 14 THR B CA 1
ATOM 4106 C C . THR B 1 14 ? 6.898 35.031 -6.664 1 88.81 14 THR B C 1
ATOM 4108 O O . THR B 1 14 ? 7.285 33.875 -6.73 1 88.81 14 THR B O 1
ATOM 4111 N N . ILE B 1 15 ? 5.73 35.375 -6.375 1 88.62 15 ILE B N 1
ATOM 4112 C CA . ILE B 1 15 ? 4.734 34.375 -6.039 1 88.62 15 ILE B CA 1
ATOM 4113 C C . ILE B 1 15 ? 4.5 33.469 -7.238 1 88.62 15 ILE B C 1
ATOM 4115 O O . ILE B 1 15 ? 4.391 32.25 -7.086 1 88.62 15 ILE B O 1
ATOM 4119 N N . ARG B 1 16 ? 4.406 34.094 -8.328 1 89.81 16 ARG B N 1
ATOM 4120 C CA . ARG B 1 16 ? 4.191 33.312 -9.547 1 89.81 16 ARG B CA 1
ATOM 4121 C C . ARG B 1 16 ? 5.359 32.375 -9.805 1 89.81 16 ARG B C 1
ATOM 4123 O O . ARG B 1 16 ? 5.16 31.203 -10.172 1 89.81 16 ARG B O 1
ATOM 4130 N N . LYS B 1 17 ? 6.547 32.844 -9.656 1 91.06 17 LYS B N 1
ATOM 4131 C CA . LYS B 1 17 ? 7.742 32.031 -9.844 1 91.06 17 LYS B CA 1
ATOM 4132 C C . LYS B 1 17 ? 7.746 30.844 -8.898 1 91.06 17 LYS B C 1
ATOM 4134 O O . LYS B 1 17 ? 8.094 29.719 -9.289 1 91.06 17 LYS B O 1
ATOM 4139 N N . LEU B 1 18 ? 7.336 31.141 -7.664 1 89.12 18 LEU B N 1
ATOM 4140 C CA . LEU B 1 18 ? 7.285 30.078 -6.672 1 89.12 18 LEU B CA 1
ATOM 4141 C C . LEU B 1 18 ? 6.207 29.062 -7.027 1 89.12 18 LEU B C 1
ATOM 4143 O O . LEU B 1 18 ? 6.402 27.859 -6.844 1 89.12 18 LEU B O 1
ATOM 4147 N N . HIS B 1 19 ? 5.184 29.516 -7.559 1 88.31 19 HIS B N 1
ATOM 4148 C CA . HIS B 1 19 ? 4.113 28.625 -7.984 1 88.31 19 HIS B CA 1
ATOM 4149 C C . HIS B 1 19 ? 4.547 27.781 -9.172 1 88.31 19 HIS B C 1
ATOM 4151 O O . HIS B 1 19 ? 4.141 26.609 -9.289 1 88.31 19 HIS B O 1
ATOM 4157 N N . ILE B 1 20 ? 5.297 28.406 -10.023 1 89.75 20 ILE B N 1
ATOM 4158 C CA . ILE B 1 20 ? 5.836 27.656 -11.156 1 89.75 20 ILE B CA 1
ATOM 4159 C C . ILE B 1 20 ? 6.727 26.516 -10.656 1 89.75 20 ILE B C 1
ATOM 4161 O O . ILE B 1 20 ? 6.59 25.375 -11.094 1 89.75 20 ILE B O 1
ATOM 4165 N N . LEU B 1 21 ? 7.559 26.875 -9.758 1 87.69 21 LEU B N 1
ATOM 4166 C CA . LEU B 1 21 ? 8.469 25.875 -9.203 1 87.69 21 LEU B CA 1
ATOM 4167 C C . LEU B 1 21 ? 7.703 24.766 -8.492 1 87.69 21 LEU B C 1
ATOM 4169 O O . LEU B 1 21 ? 8.039 23.594 -8.633 1 87.69 21 LEU B O 1
ATOM 4173 N N . GLN B 1 22 ? 6.742 25.156 -7.777 1 83.38 22 GLN B N 1
ATOM 4174 C CA . GLN B 1 22 ? 5.918 24.188 -7.066 1 83.38 22 GLN B CA 1
ATOM 4175 C C . GLN B 1 22 ? 5.211 23.25 -8.039 1 83.38 22 GLN B C 1
ATOM 4177 O O . GLN B 1 22 ? 5.125 22.047 -7.793 1 83.38 22 GLN B O 1
ATOM 4182 N N . ALA B 1 23 ? 4.727 23.797 -9.062 1 83.06 23 ALA B N 1
ATOM 4183 C CA . ALA B 1 23 ? 4.039 22.984 -10.07 1 83.06 23 ALA B CA 1
ATOM 4184 C C . ALA B 1 23 ? 4.992 21.969 -10.703 1 83.06 23 ALA B C 1
ATOM 4186 O O . ALA B 1 23 ? 4.605 20.828 -10.961 1 83.06 23 ALA B O 1
ATOM 4187 N N . LEU B 1 24 ? 6.16 22.422 -10.945 1 84.56 24 LEU B N 1
ATOM 4188 C CA . LEU B 1 24 ? 7.156 21.547 -11.555 1 84.56 24 LEU B CA 1
ATOM 4189 C C . LEU B 1 24 ? 7.586 20.453 -10.578 1 84.56 24 LEU B C 1
ATOM 4191 O O . LEU B 1 24 ? 7.852 19.312 -10.992 1 84.56 24 LEU B O 1
ATOM 4195 N N . ILE B 1 25 ? 7.656 20.828 -9.367 1 77.88 25 ILE B N 1
ATOM 4196 C CA . ILE B 1 25 ? 8.023 19.859 -8.344 1 77.88 25 ILE B CA 1
ATOM 4197 C C . ILE B 1 25 ? 6.922 18.812 -8.195 1 77.88 25 ILE B C 1
ATOM 4199 O O . ILE B 1 25 ? 7.195 17.609 -8.125 1 77.88 25 ILE B O 1
ATOM 4203 N N . ASP B 1 26 ? 5.723 19.328 -8.148 1 71.81 26 ASP B N 1
ATOM 4204 C CA . ASP B 1 26 ? 4.57 18.453 -7.945 1 71.81 26 ASP B CA 1
ATOM 4205 C C . ASP B 1 26 ? 4.383 17.516 -9.133 1 71.81 26 ASP B C 1
ATOM 4207 O O . ASP B 1 26 ? 4 16.344 -8.961 1 71.81 26 ASP B O 1
ATOM 4211 N N . GLY B 1 27 ? 4.551 17.938 -10.234 1 67.88 27 GLY B N 1
ATOM 4212 C CA . GLY B 1 27 ? 4.363 17.156 -11.445 1 67.88 27 GLY B CA 1
ATOM 4213 C C . GLY B 1 27 ? 5.512 16.203 -11.727 1 67.88 27 GLY B C 1
ATOM 4214 O O . GLY B 1 27 ? 5.312 15.141 -12.32 1 67.88 27 GLY B O 1
ATOM 4215 N N . ASN B 1 28 ? 6.637 16.5 -11.297 1 70.81 28 ASN B N 1
ATOM 4216 C CA . ASN B 1 28 ? 7.871 15.781 -11.578 1 70.81 28 ASN B CA 1
ATOM 4217 C C . ASN B 1 28 ? 7.934 15.305 -13.023 1 70.81 28 ASN B C 1
ATOM 4219 O O . ASN B 1 28 ? 8.32 14.172 -13.297 1 70.81 28 ASN B O 1
ATOM 4223 N N . GLU B 1 29 ? 7.309 15.945 -13.883 1 76.12 29 GLU B N 1
ATOM 4224 C CA . GLU B 1 29 ? 7.277 15.68 -15.312 1 76.12 29 GLU B CA 1
ATOM 4225 C C . GLU B 1 29 ? 7.52 16.953 -16.125 1 76.12 29 GLU B C 1
ATOM 4227 O O . GLU B 1 29 ? 7.629 18.047 -15.547 1 76.12 29 GLU B O 1
ATOM 4232 N N . ILE B 1 30 ? 7.703 16.688 -17.359 1 86.62 30 ILE B N 1
ATOM 4233 C CA . ILE B 1 30 ? 7.855 17.828 -18.25 1 86.62 30 ILE B CA 1
ATOM 4234 C C . ILE B 1 30 ? 6.523 18.562 -18.375 1 86.62 30 ILE B C 1
ATOM 4236 O O . ILE B 1 30 ? 5.488 17.938 -18.641 1 86.62 30 ILE B O 1
ATOM 4240 N N . MET B 1 31 ? 6.59 19.812 -18.031 1 90.12 31 MET B N 1
ATOM 4241 C CA . MET B 1 31 ? 5.383 20.625 -18.156 1 90.12 31 MET B CA 1
ATOM 4242 C C . MET B 1 31 ? 5.578 21.734 -19.188 1 90.12 31 MET B C 1
ATOM 4244 O O . MET B 1 31 ? 6.578 22.453 -19.156 1 90.12 31 MET B O 1
ATOM 4248 N N . SER B 1 32 ? 4.648 21.828 -20.062 1 90.81 32 SER B N 1
ATOM 4249 C CA . SER B 1 32 ? 4.73 22.859 -21.094 1 90.81 32 SER B CA 1
ATOM 4250 C C . SER B 1 32 ? 4.352 24.234 -20.531 1 90.81 32 SER B C 1
ATOM 4252 O O . SER B 1 32 ? 3.693 24.312 -19.484 1 90.81 32 SER B O 1
ATOM 4254 N N . SER B 1 33 ? 4.742 25.328 -21.281 1 89.81 33 SER B N 1
ATOM 4255 C CA . SER B 1 33 ? 4.383 26.688 -20.891 1 89.81 33 SER B CA 1
ATOM 4256 C C . SER B 1 33 ? 2.871 26.891 -20.938 1 89.81 33 SER B C 1
ATOM 4258 O O . SER B 1 33 ? 2.318 27.641 -20.125 1 89.81 33 SER B O 1
ATOM 4260 N N . LYS B 1 34 ? 2.271 26.156 -21.781 1 89 34 LYS B N 1
ATOM 4261 C CA . LYS B 1 34 ? 0.821 26.266 -21.906 1 89 34 LYS B CA 1
ATOM 4262 C C . LYS B 1 34 ? 0.112 25.688 -20.688 1 89 34 LYS B C 1
ATOM 4264 O O . LYS B 1 34 ? -0.82 26.297 -20.156 1 89 34 LYS B O 1
ATOM 4269 N N . ILE B 1 35 ? 0.57 24.641 -20.234 1 90 35 ILE B N 1
ATOM 4270 C CA . ILE B 1 35 ? -0.022 24 -19.062 1 90 35 ILE B CA 1
ATOM 4271 C C . ILE B 1 35 ? 0.206 24.859 -17.828 1 90 35 ILE B C 1
ATOM 4273 O O . ILE B 1 35 ? -0.71 25.062 -17.031 1 90 35 ILE B O 1
ATOM 4277 N N . LEU B 1 36 ? 1.375 25.375 -17.703 1 91.19 36 LEU B N 1
ATOM 4278 C CA . LEU B 1 36 ? 1.711 26.219 -16.562 1 91.19 36 LEU B CA 1
ATOM 4279 C C . LEU B 1 36 ? 0.896 27.516 -16.578 1 91.19 36 LEU B C 1
ATOM 4281 O O . LEU B 1 36 ? 0.426 27.969 -15.539 1 91.19 36 LEU B O 1
ATOM 4285 N N . SER B 1 37 ? 0.726 28.047 -17.797 1 91.75 37 SER B N 1
ATOM 4286 C CA . SER B 1 37 ? -0.04 29.281 -17.938 1 91.75 37 SER B CA 1
ATOM 4287 C C . SER B 1 37 ? -1.505 29.062 -17.578 1 91.75 37 SER B C 1
ATOM 4289 O O . SER B 1 37 ? -2.127 29.922 -16.953 1 91.75 37 SER B O 1
ATOM 4291 N N . GLN B 1 38 ? -2.016 28 -17.906 1 89.06 38 GLN B N 1
ATOM 4292 C CA . GLN B 1 38 ? -3.398 27.672 -17.578 1 89.06 38 GLN B CA 1
ATOM 4293 C C . GLN B 1 38 ? -3.574 27.469 -16.062 1 89.06 38 GLN B C 1
ATOM 4295 O O . GLN B 1 38 ? -4.535 27.969 -15.477 1 89.06 38 GLN B O 1
ATOM 4300 N N . ASN B 1 39 ? -2.646 26.812 -15.523 1 83.44 39 ASN B N 1
ATOM 4301 C CA . ASN B 1 39 ? -2.713 26.531 -14.102 1 83.44 39 ASN B CA 1
ATOM 4302 C C . ASN B 1 39 ? -2.615 27.797 -13.258 1 83.44 39 ASN B C 1
ATOM 4304 O O . ASN B 1 39 ? -3.232 27.906 -12.203 1 83.44 39 ASN B O 1
ATOM 4308 N N . LEU B 1 40 ? -1.779 28.703 -13.727 1 87.75 40 LEU B N 1
ATOM 4309 C CA . LEU B 1 40 ? -1.479 29.875 -12.93 1 87.75 40 LEU B CA 1
ATOM 4310 C C . LEU B 1 40 ? -2.266 31.094 -13.43 1 87.75 40 LEU B C 1
ATOM 4312 O O . LEU B 1 40 ? -2.113 32.188 -12.906 1 87.75 40 LEU B O 1
ATOM 4316 N N . GLN B 1 41 ? -3.09 30.906 -14.477 1 87.19 41 GLN B N 1
ATOM 4317 C CA . GLN B 1 41 ? -3.963 31.922 -15.047 1 87.19 41 GLN B CA 1
ATOM 4318 C C . GLN B 1 41 ? -3.168 33.156 -15.469 1 87.19 41 GLN B C 1
ATOM 4320 O O . GLN B 1 41 ? -3.488 34.281 -15.062 1 87.19 41 GLN B O 1
ATOM 4325 N N . CYS B 1 42 ? -2.121 32.906 -16.203 1 90.75 42 CYS B N 1
ATOM 4326 C CA . CYS B 1 42 ? -1.308 33.969 -16.797 1 90.75 42 CYS B CA 1
ATOM 4327 C C . CYS B 1 42 ? -0.921 33.625 -18.234 1 90.75 42 CYS B C 1
ATOM 4329 O O . CYS B 1 42 ? -1.397 32.625 -18.781 1 90.75 42 CYS B O 1
ATOM 4331 N N . THR B 1 43 ? -0.205 34.5 -18.906 1 89.62 43 THR B N 1
ATOM 4332 C CA . THR B 1 43 ? 0.148 34.25 -20.297 1 89.62 43 THR B CA 1
ATOM 4333 C C . THR B 1 43 ? 1.396 33.375 -20.391 1 89.62 43 THR B C 1
ATOM 4335 O O . THR B 1 43 ? 2.211 33.344 -19.469 1 89.62 43 THR B O 1
ATOM 4338 N N . SER B 1 44 ? 1.507 32.781 -21.562 1 90.94 44 SER B N 1
ATOM 4339 C CA . SER B 1 44 ? 2.68 31.938 -21.812 1 90.94 44 SER B CA 1
ATOM 4340 C C . SER B 1 44 ? 3.957 32.781 -21.812 1 90.94 44 SER B C 1
ATOM 4342 O O . SER B 1 44 ? 5.016 32.312 -21.406 1 90.94 44 SER B O 1
ATOM 4344 N N . ARG B 1 45 ? 3.91 34 -22.359 1 91.44 45 ARG B N 1
ATOM 4345 C CA . ARG B 1 45 ? 5.062 34.875 -22.391 1 91.44 45 ARG B CA 1
ATOM 4346 C C . ARG B 1 45 ? 5.562 35.188 -20.984 1 91.44 45 ARG B C 1
ATOM 4348 O O . ARG B 1 45 ? 6.77 35.219 -20.734 1 91.44 45 ARG B O 1
ATOM 4355 N N . THR B 1 46 ? 4.66 35.375 -20.031 1 91.75 46 THR B N 1
ATOM 4356 C CA . THR B 1 46 ? 4.996 35.625 -18.641 1 91.75 46 THR B CA 1
ATOM 4357 C C . THR B 1 46 ? 5.703 34.438 -18.016 1 91.75 46 THR B C 1
ATOM 4359 O O . THR B 1 46 ? 6.672 34.594 -17.281 1 91.75 46 THR B O 1
ATOM 4362 N N . ILE B 1 47 ? 5.195 33.25 -18.375 1 93.12 47 ILE B N 1
ATOM 4363 C CA . ILE B 1 47 ? 5.789 32.031 -17.859 1 93.12 47 ILE B CA 1
ATOM 4364 C C . ILE B 1 47 ? 7.227 31.906 -18.359 1 93.12 47 ILE B C 1
ATOM 4366 O O . ILE B 1 47 ? 8.133 31.578 -17.594 1 93.12 47 ILE B O 1
ATOM 4370 N N . ILE B 1 48 ? 7.406 32.188 -19.641 1 91.56 48 ILE B N 1
ATOM 4371 C CA . ILE B 1 48 ? 8.719 32.062 -20.266 1 91.56 48 ILE B CA 1
ATOM 4372 C C . ILE B 1 48 ? 9.695 33.031 -19.594 1 91.56 48 ILE B C 1
ATOM 4374 O O . ILE B 1 48 ? 10.844 32.688 -19.328 1 91.56 48 ILE B O 1
ATOM 4378 N N . ASN B 1 49 ? 9.25 34.219 -19.344 1 92.44 49 ASN B N 1
ATOM 4379 C CA . ASN B 1 49 ? 10.078 35.219 -18.688 1 92.44 49 ASN B CA 1
ATOM 4380 C C . ASN B 1 49 ? 10.445 34.781 -17.266 1 92.44 49 ASN B C 1
ATOM 4382 O O . ASN B 1 49 ? 11.586 34.969 -16.828 1 92.44 49 ASN B O 1
ATOM 4386 N N . ASP B 1 50 ? 9.484 34.312 -16.562 1 93.62 50 ASP B N 1
ATOM 4387 C CA . ASP B 1 50 ? 9.711 33.875 -15.188 1 93.62 50 ASP B CA 1
ATOM 4388 C C . ASP B 1 50 ? 10.695 32.719 -15.125 1 93.62 50 ASP B C 1
ATOM 4390 O O . ASP B 1 50 ? 11.539 32.656 -14.234 1 93.62 50 ASP B O 1
ATOM 4394 N N . ILE B 1 51 ? 10.492 31.859 -16 1 92.69 51 ILE B N 1
ATOM 4395 C CA . ILE B 1 51 ? 11.383 30.688 -16.047 1 92.69 51 ILE B CA 1
ATOM 4396 C C . ILE B 1 51 ? 12.812 31.141 -16.328 1 92.69 51 ILE B C 1
ATOM 4398 O O . ILE B 1 51 ? 13.766 30.625 -15.742 1 92.69 51 ILE B O 1
ATOM 4402 N N . SER B 1 52 ? 12.93 32.031 -17.234 1 91.62 52 SER B N 1
ATOM 4403 C CA . SER B 1 52 ? 14.242 32.594 -17.547 1 91.62 52 SER B CA 1
ATOM 4404 C C . SER B 1 52 ? 14.883 33.188 -16.297 1 91.62 52 SER B C 1
ATOM 4406 O O . SER B 1 52 ? 16.078 33.031 -16.078 1 91.62 52 SER B O 1
ATOM 4408 N N . GLN B 1 53 ? 14.164 33.906 -15.539 1 91.38 53 GLN B N 1
ATOM 4409 C CA . GLN B 1 53 ? 14.664 34.5 -14.305 1 91.38 53 GLN B CA 1
ATOM 4410 C C . GLN B 1 53 ? 15.008 33.438 -13.266 1 91.38 53 GLN B C 1
ATOM 4412 O O . GLN B 1 53 ? 16 33.562 -12.555 1 91.38 53 GLN B O 1
ATOM 4417 N N . LEU B 1 54 ? 14.156 32.469 -13.148 1 91.56 54 LEU B N 1
ATOM 4418 C CA . LEU B 1 54 ? 14.375 31.359 -12.203 1 91.56 54 LEU B CA 1
ATOM 4419 C C . LEU B 1 54 ? 15.688 30.641 -12.5 1 91.56 54 LEU B C 1
ATOM 4421 O O . LEU B 1 54 ? 16.391 30.234 -11.57 1 91.56 54 LEU B O 1
ATOM 4425 N N . LYS B 1 55 ? 15.938 30.453 -13.727 1 89.62 55 LYS B N 1
ATOM 4426 C CA . LYS B 1 55 ? 17.156 29.766 -14.125 1 89.62 55 LYS B CA 1
ATOM 4427 C C . LYS B 1 55 ? 18.391 30.484 -13.57 1 89.62 55 LYS B C 1
ATOM 4429 O O . LYS B 1 55 ? 19.391 29.844 -13.25 1 89.62 55 LYS B O 1
ATOM 4434 N N . ILE B 1 56 ? 18.203 31.703 -13.375 1 86.88 56 ILE B N 1
ATOM 4435 C CA . ILE B 1 56 ? 19.312 32.5 -12.914 1 86.88 56 ILE B CA 1
ATOM 4436 C C . ILE B 1 56 ? 19.391 32.469 -11.383 1 86.88 56 ILE B C 1
ATOM 4438 O O . ILE B 1 56 ? 20.469 32.438 -10.812 1 86.88 56 ILE B O 1
ATOM 4442 N N . THR B 1 57 ? 18.266 32.406 -10.734 1 86.31 57 THR B N 1
ATOM 4443 C CA . THR B 1 57 ? 18.203 32.656 -9.297 1 86.31 57 THR B CA 1
ATOM 4444 C C . THR B 1 57 ? 18.25 31.328 -8.531 1 86.31 57 THR B C 1
ATOM 4446 O O . THR B 1 57 ? 18.531 31.297 -7.336 1 86.31 57 THR B O 1
ATOM 4449 N N . LEU B 1 58 ? 17.984 30.266 -9.148 1 88.19 58 LEU B N 1
ATOM 4450 C CA . LEU B 1 58 ? 17.922 28.969 -8.461 1 88.19 58 LEU B CA 1
ATOM 4451 C C . LEU B 1 58 ? 19.312 28.531 -7.992 1 88.19 58 LEU B C 1
ATOM 4453 O O . LEU B 1 58 ? 20.312 28.844 -8.633 1 88.19 58 LEU B O 1
ATOM 4457 N N . PRO B 1 59 ? 19.281 27.891 -6.887 1 83 59 PRO B N 1
ATOM 4458 C CA . PRO B 1 59 ? 20.562 27.391 -6.398 1 83 59 PRO B CA 1
ATOM 4459 C C . PRO B 1 59 ? 21.203 26.375 -7.352 1 83 59 PRO B C 1
ATOM 4461 O O . PRO B 1 59 ? 20.531 25.844 -8.234 1 83 59 PRO B O 1
ATOM 4464 N N . GLU B 1 60 ? 22.469 26.078 -7.176 1 78.75 60 GLU B N 1
ATOM 4465 C CA . GLU B 1 60 ? 23.266 25.25 -8.078 1 78.75 60 GLU B CA 1
ATOM 4466 C C . GLU B 1 60 ? 22.719 23.828 -8.164 1 78.75 60 GLU B C 1
ATOM 4468 O O . GLU B 1 60 ? 22.812 23.188 -9.211 1 78.75 60 GLU B O 1
ATOM 4473 N N . ASN B 1 61 ? 22.125 23.484 -7.113 1 80.88 61 ASN B N 1
ATOM 4474 C CA . ASN B 1 61 ? 21.672 22.094 -7.109 1 80.88 61 ASN B CA 1
ATOM 4475 C C . ASN B 1 61 ? 20.281 21.953 -7.73 1 80.88 61 ASN B C 1
ATOM 4477 O O . ASN B 1 61 ? 19.734 20.844 -7.805 1 80.88 61 ASN B O 1
ATOM 4481 N N . TRP B 1 62 ? 19.719 23.062 -8.141 1 86.06 62 TRP B N 1
ATOM 4482 C CA . TRP B 1 62 ? 18.453 23.078 -8.852 1 86.06 62 TRP B CA 1
ATOM 4483 C C . TRP B 1 62 ? 18.641 23.484 -10.305 1 86.06 62 TRP B C 1
ATOM 4485 O O . TRP B 1 62 ? 19.312 24.484 -10.594 1 86.06 62 TRP B O 1
ATOM 4495 N N . GLU B 1 63 ? 18.203 22.625 -11.195 1 86.94 63 GLU B N 1
ATOM 4496 C CA . GLU B 1 63 ? 18.359 22.953 -12.602 1 86.94 63 GLU B CA 1
ATOM 4497 C C . GLU B 1 63 ? 17.031 22.875 -13.344 1 86.94 63 GLU B C 1
ATOM 4499 O O . GLU B 1 63 ? 16.344 21.844 -13.281 1 86.94 63 GLU B O 1
ATOM 4504 N N . LEU B 1 64 ? 16.672 23.953 -13.93 1 90.56 64 LEU B N 1
ATOM 4505 C CA . LEU B 1 64 ? 15.5 24 -14.805 1 90.56 64 LEU B CA 1
ATOM 4506 C C . LEU B 1 64 ? 15.898 23.766 -16.25 1 90.56 64 LEU B C 1
ATOM 4508 O O . LEU B 1 64 ? 16.484 24.641 -16.891 1 90.56 64 LEU B O 1
ATOM 4512 N N . ILE B 1 65 ? 15.523 22.625 -16.781 1 90.62 65 ILE B N 1
ATOM 4513 C CA . ILE B 1 65 ? 15.906 22.219 -18.125 1 90.62 65 ILE B CA 1
ATOM 4514 C C . ILE B 1 65 ? 14.766 22.5 -19.094 1 90.62 65 ILE B C 1
ATOM 4516 O O . ILE B 1 65 ? 13.617 22.109 -18.859 1 90.62 65 ILE B O 1
ATOM 4520 N N . SER B 1 66 ? 15.133 23.219 -20.156 1 89.88 66 SER B N 1
ATOM 4521 C CA . SER B 1 66 ? 14.172 23.469 -21.219 1 89.88 66 SER B CA 1
ATOM 4522 C C . SER B 1 66 ? 14.281 22.406 -22.312 1 89.88 66 SER B C 1
ATOM 4524 O O . SER B 1 66 ? 15.344 22.234 -22.906 1 89.88 66 SER B O 1
ATOM 4526 N N . ILE B 1 67 ? 13.266 21.672 -22.438 1 88.12 67 ILE B N 1
ATOM 4527 C CA . ILE B 1 67 ? 13.219 20.688 -23.5 1 88.12 67 ILE B CA 1
ATOM 4528 C C . ILE B 1 67 ? 12.414 21.219 -24.688 1 88.12 67 ILE B C 1
ATOM 4530 O O . ILE B 1 67 ? 11.234 21.562 -24.531 1 88.12 67 ILE B O 1
ATOM 4534 N N . GLN B 1 68 ? 13 21.234 -25.828 1 84.5 68 GLN B N 1
ATOM 4535 C CA . GLN B 1 68 ? 12.43 21.859 -27.016 1 84.5 68 GLN B CA 1
ATOM 4536 C C . GLN B 1 68 ? 11.086 21.234 -27.375 1 84.5 68 GLN B C 1
ATOM 4538 O O . GLN B 1 68 ? 10.961 20.016 -27.469 1 84.5 68 GLN B O 1
ATOM 4543 N N . SER B 1 69 ? 10.117 22.016 -27.547 1 82.75 69 SER B N 1
ATOM 4544 C CA . SER B 1 69 ? 8.773 21.703 -28.031 1 82.75 69 SER B CA 1
ATOM 4545 C C . SER B 1 69 ? 8.008 20.859 -27.016 1 82.75 69 SER B C 1
ATOM 4547 O O . SER B 1 69 ? 6.887 20.422 -27.281 1 82.75 69 SER B O 1
ATOM 4549 N N . LYS B 1 70 ? 8.602 20.578 -25.906 1 85.25 70 LYS B N 1
ATOM 4550 C CA . LYS B 1 70 ? 7.902 19.766 -24.922 1 85.25 70 LYS B CA 1
ATOM 4551 C C . LYS B 1 70 ? 7.605 20.578 -23.656 1 85.25 70 LYS B C 1
ATOM 4553 O O . LYS B 1 70 ? 6.496 20.516 -23.125 1 85.25 70 LYS B O 1
ATOM 4558 N N . GLY B 1 71 ? 8.555 21.328 -23.125 1 92.06 71 GLY B N 1
ATOM 4559 C CA . GLY B 1 71 ? 8.32 22.141 -21.938 1 92.06 71 GLY B CA 1
ATOM 4560 C C . GLY B 1 71 ? 9.516 22.188 -21 1 92.06 71 GLY B C 1
ATOM 4561 O O . GLY B 1 71 ? 10.656 22.344 -21.453 1 92.06 71 GLY B O 1
ATOM 4562 N N . TYR B 1 72 ? 9.242 22.297 -19.766 1 92.12 72 TYR B N 1
ATOM 4563 C CA . TYR B 1 72 ? 10.281 22.484 -18.766 1 92.12 72 TYR B CA 1
ATOM 4564 C C . TYR B 1 72 ? 10.312 21.328 -17.766 1 92.12 72 TYR B C 1
ATOM 4566 O O . TYR B 1 72 ? 9.266 20.781 -17.422 1 92.12 72 TYR B O 1
ATOM 4574 N N . LEU B 1 73 ? 11.531 20.969 -17.391 1 90.94 73 LEU B N 1
ATOM 4575 C CA . LEU B 1 73 ? 11.766 19.938 -16.375 1 90.94 73 LEU B CA 1
ATOM 4576 C C . LEU B 1 73 ? 12.656 20.469 -15.266 1 90.94 73 LEU B C 1
ATOM 4578 O O . LEU B 1 73 ? 13.641 21.172 -15.531 1 90.94 73 LEU B O 1
ATOM 4582 N N . LEU B 1 74 ? 12.234 20.25 -14.031 1 87.62 74 LEU B N 1
ATOM 4583 C CA . LEU B 1 74 ? 13.039 20.656 -12.883 1 87.62 74 LEU B CA 1
ATOM 4584 C C . LEU B 1 74 ? 13.852 19.469 -12.352 1 87.62 74 LEU B C 1
ATOM 4586 O O . LEU B 1 74 ? 13.297 18.422 -12.023 1 87.62 74 LEU B O 1
ATOM 4590 N N . GLN B 1 75 ? 15.141 19.594 -12.375 1 83.38 75 GLN B N 1
ATOM 4591 C CA . GLN B 1 75 ? 16.047 18.594 -11.797 1 83.38 75 GLN B CA 1
ATOM 4592 C C . GLN B 1 75 ? 16.656 19.109 -10.5 1 83.38 75 GLN B C 1
ATOM 4594 O O . GLN B 1 75 ? 17.188 20.234 -10.445 1 83.38 75 GLN B O 1
ATOM 4599 N N . ARG B 1 76 ? 16.453 18.453 -9.492 1 77.25 76 ARG B N 1
ATOM 4600 C CA . ARG B 1 76 ? 17.031 18.844 -8.211 1 77.25 76 ARG B CA 1
ATOM 4601 C C . ARG B 1 76 ? 17.469 17.609 -7.422 1 77.25 76 ARG B C 1
ATOM 4603 O O . ARG B 1 76 ? 17.047 16.484 -7.719 1 77.25 76 ARG B O 1
ATOM 4610 N N . GLU B 1 77 ? 18.438 17.938 -6.535 1 69.12 77 GLU B N 1
ATOM 4611 C CA . GLU B 1 77 ? 18.812 16.844 -5.645 1 69.12 77 GLU B CA 1
ATOM 4612 C C . GLU B 1 77 ? 17.672 16.469 -4.711 1 69.12 77 GLU B C 1
ATOM 4614 O O . GLU B 1 77 ? 16.875 17.328 -4.312 1 69.12 77 GLU B O 1
ATOM 4619 N N . LEU B 1 78 ? 17.625 15.359 -4.383 1 61.19 78 LEU B N 1
ATOM 4620 C CA . LEU B 1 78 ? 16.547 14.789 -3.58 1 61.19 78 LEU B CA 1
ATOM 4621 C C . LEU B 1 78 ? 16.531 15.406 -2.186 1 61.19 78 LEU B C 1
ATOM 4623 O O . LEU B 1 78 ? 15.469 15.516 -1.567 1 61.19 78 LEU B O 1
ATOM 4627 N N . SER B 1 79 ? 17.609 15.875 -1.855 1 60.97 79 SER B N 1
ATOM 4628 C CA . SER B 1 79 ? 17.719 16.406 -0.5 1 60.97 79 SER B CA 1
ATOM 4629 C C . SER B 1 79 ? 17.266 17.859 -0.428 1 60.97 79 SER B C 1
ATOM 4631 O O . SER B 1 79 ? 17.031 18.391 0.66 1 60.97 79 SER B O 1
ATOM 4633 N N . ASP B 1 80 ? 17.047 18.359 -1.594 1 69 80 ASP B N 1
ATOM 4634 C CA . ASP B 1 80 ? 16.75 19.781 -1.594 1 69 80 ASP B CA 1
ATOM 4635 C C . ASP B 1 80 ? 15.25 20.031 -1.424 1 69 80 ASP B C 1
ATOM 4637 O O . ASP B 1 80 ? 14.438 19.531 -2.205 1 69 80 ASP B O 1
ATOM 4641 N N . ASP B 1 81 ? 14.992 20.734 -0.359 1 73.69 81 ASP B N 1
ATOM 4642 C CA . ASP B 1 81 ? 13.617 21.016 0.019 1 73.69 81 ASP B CA 1
ATOM 4643 C C . ASP B 1 81 ? 13.148 22.344 -0.58 1 73.69 81 ASP B C 1
ATOM 4645 O O . ASP B 1 81 ? 13.93 23.297 -0.668 1 73.69 81 ASP B O 1
ATOM 4649 N N . PHE B 1 82 ? 11.992 22.469 -1.043 1 80.69 82 PHE B N 1
ATOM 4650 C CA . PHE B 1 82 ? 11.352 23.656 -1.59 1 80.69 82 PHE B CA 1
ATOM 4651 C C . PHE B 1 82 ? 11.367 24.797 -0.575 1 80.69 82 PHE B C 1
ATOM 4653 O O . PHE B 1 82 ? 11.406 25.969 -0.95 1 80.69 82 PHE B O 1
ATOM 4660 N N . SER B 1 83 ? 11.414 24.375 0.683 1 81.44 83 SER B N 1
ATOM 4661 C CA . SER B 1 83 ? 11.406 25.375 1.741 1 81.44 83 SER B CA 1
ATOM 4662 C C . SER B 1 83 ? 12.664 26.25 1.691 1 81.44 83 SER B C 1
ATOM 4664 O O . SER B 1 83 ? 12.625 27.422 2.033 1 81.44 83 SER B O 1
ATOM 4666 N N . LYS B 1 84 ? 13.664 25.703 1.158 1 81.38 84 LYS B N 1
ATOM 4667 C CA . LYS B 1 84 ? 14.922 26.438 1.087 1 81.38 84 LYS B CA 1
ATOM 4668 C C . LYS B 1 84 ? 14.852 27.547 0.042 1 81.38 84 LYS B C 1
ATOM 4670 O O . LYS B 1 84 ? 15.531 28.562 0.163 1 81.38 84 LYS B O 1
ATOM 4675 N N . ILE B 1 85 ? 14.055 27.359 -0.881 1 84.88 85 ILE B N 1
ATOM 4676 C CA . ILE B 1 85 ? 13.891 28.359 -1.937 1 84.88 85 ILE B CA 1
ATOM 4677 C C . ILE B 1 85 ? 12.938 29.453 -1.468 1 84.88 85 ILE B C 1
ATOM 4679 O O . ILE B 1 85 ? 13.148 30.625 -1.747 1 84.88 85 ILE B O 1
ATOM 4683 N N . VAL B 1 86 ? 11.969 29.047 -0.726 1 87.62 86 VAL B N 1
ATOM 4684 C CA . VAL B 1 86 ? 10.914 29.969 -0.322 1 87.62 86 VAL B CA 1
ATOM 4685 C C . VAL B 1 86 ? 11.398 30.828 0.852 1 87.62 86 VAL B C 1
ATOM 4687 O O . VAL B 1 86 ? 11.039 32 0.962 1 87.62 86 VAL B O 1
ATOM 4690 N N . ALA B 1 87 ? 12.195 30.25 1.697 1 88.69 87 ALA B N 1
ATOM 4691 C CA . ALA B 1 87 ? 12.578 30.844 2.979 1 88.69 87 ALA B CA 1
ATOM 4692 C C . ALA B 1 87 ? 13.18 32.219 2.787 1 88.69 87 ALA B C 1
ATOM 4694 O O . ALA B 1 87 ? 12.797 33.188 3.473 1 88.69 87 ALA B O 1
ATOM 4695 N N . PRO B 1 88 ? 14.055 32.344 1.823 1 88 88 PRO B N 1
ATOM 4696 C CA . PRO B 1 88 ? 14.648 33.688 1.66 1 88 88 PRO B CA 1
ATOM 4697 C C . PRO B 1 88 ? 13.617 34.75 1.258 1 88 88 PRO B C 1
ATOM 4699 O O . PRO B 1 88 ? 13.711 35.875 1.697 1 88 88 PRO B O 1
ATOM 4702 N N . TYR B 1 89 ? 12.68 34.438 0.472 1 87.75 89 TYR B N 1
ATOM 4703 C CA . TYR B 1 89 ? 11.656 35.375 0.061 1 87.75 89 TYR B CA 1
ATOM 4704 C C . TYR B 1 89 ? 10.75 35.75 1.232 1 87.75 89 TYR B C 1
ATOM 4706 O O . TYR B 1 89 ? 10.328 36.906 1.364 1 87.75 89 TYR B O 1
ATOM 4714 N N . LEU B 1 90 ? 10.492 34.781 2.031 1 90.62 90 LEU B N 1
ATOM 4715 C CA . LEU B 1 90 ? 9.617 35 3.178 1 90.62 90 LEU B CA 1
ATOM 4716 C C . LEU B 1 90 ? 10.305 35.844 4.246 1 90.62 90 LEU B C 1
ATOM 4718 O O . LEU B 1 90 ? 9.734 36.812 4.738 1 90.62 90 LEU B O 1
ATOM 4722 N N . LEU B 1 91 ? 11.492 35.531 4.547 1 91.06 91 LEU B N 1
ATOM 4723 C CA . LEU B 1 91 ? 12.219 36.156 5.645 1 91.06 91 LEU B CA 1
ATOM 4724 C C . LEU B 1 91 ? 12.617 37.594 5.289 1 91.06 91 LEU B C 1
ATOM 4726 O O . LEU B 1 91 ? 12.805 38.438 6.172 1 91.06 91 LEU B O 1
ATOM 4730 N N . ASN B 1 92 ? 12.641 37.812 3.988 1 89.38 92 ASN B N 1
ATOM 4731 C CA . ASN B 1 92 ? 13.039 39.156 3.555 1 89.38 92 ASN B CA 1
ATOM 4732 C C . ASN B 1 92 ? 11.82 40.031 3.221 1 89.38 92 ASN B C 1
ATOM 4734 O O . ASN B 1 92 ? 11.969 41.188 2.883 1 89.38 92 ASN B O 1
ATOM 4738 N N . SER B 1 93 ? 10.719 39.469 3.357 1 92.19 93 SER B N 1
ATOM 4739 C CA . SER B 1 93 ? 9.508 40.25 3.086 1 92.19 93 SER B CA 1
ATOM 4740 C C . SER B 1 93 ? 9.305 41.312 4.141 1 92.19 93 SER B C 1
ATOM 4742 O O . SER B 1 93 ? 9.586 41.094 5.32 1 92.19 93 SER B O 1
ATOM 4744 N N . GLU B 1 94 ? 8.773 42.469 3.752 1 93.31 94 GLU B N 1
ATOM 4745 C CA . GLU B 1 94 ? 8.516 43.594 4.648 1 93.31 94 GLU B CA 1
ATOM 4746 C C . GLU B 1 94 ? 7.492 43.219 5.715 1 93.31 94 GLU B C 1
ATOM 4748 O O . GLU B 1 94 ? 7.668 43.562 6.891 1 93.31 94 GLU B O 1
ATOM 4753 N N . LEU B 1 95 ? 6.523 42.562 5.242 1 93.81 95 LEU B N 1
ATOM 4754 C CA . LEU B 1 95 ? 5.438 42.188 6.152 1 93.81 95 LEU B CA 1
ATOM 4755 C C . LEU B 1 95 ? 5.934 41.281 7.254 1 93.81 95 LEU B C 1
ATOM 4757 O O . LEU B 1 95 ? 5.562 41.406 8.422 1 93.81 95 LEU B O 1
ATOM 4761 N N . TYR B 1 96 ? 6.727 40.344 6.883 1 94.44 96 TYR B N 1
ATOM 4762 C CA . TYR B 1 96 ? 7.285 39.438 7.883 1 94.44 96 TYR B CA 1
ATOM 4763 C C . TYR B 1 96 ? 8.086 40.219 8.922 1 94.44 96 TYR B C 1
ATOM 4765 O O . TYR B 1 96 ? 7.918 40 10.125 1 94.44 96 TYR B O 1
ATOM 4773 N N . LYS B 1 97 ? 8.891 41.031 8.469 1 94.75 97 LYS B N 1
ATOM 4774 C CA . LYS B 1 97 ? 9.742 41.812 9.375 1 94.75 97 LYS B CA 1
ATOM 4775 C C . LYS B 1 97 ? 8.898 42.688 10.312 1 94.75 97 LYS B C 1
ATOM 4777 O O . LYS B 1 97 ? 9.18 42.75 11.516 1 94.75 97 LYS B O 1
ATOM 4782 N N . ILE B 1 98 ? 7.898 43.25 9.734 1 95.5 98 ILE B N 1
ATOM 4783 C CA . ILE B 1 98 ? 7.031 44.125 10.523 1 95.5 98 ILE B CA 1
ATOM 4784 C C . ILE B 1 98 ? 6.316 43.281 11.602 1 95.5 98 ILE B C 1
ATOM 4786 O O . ILE B 1 98 ? 6.312 43.656 12.773 1 95.5 98 ILE B O 1
ATOM 4790 N N . ILE B 1 99 ? 5.762 42.188 11.203 1 95.25 99 ILE B N 1
ATOM 4791 C CA . ILE B 1 99 ? 4.957 41.375 12.102 1 95.25 99 ILE B CA 1
ATOM 4792 C C . ILE B 1 99 ? 5.836 40.812 13.227 1 95.25 99 ILE B C 1
ATOM 4794 O O . ILE B 1 99 ? 5.43 40.812 14.391 1 95.25 99 ILE B O 1
ATOM 4798 N N . VAL B 1 100 ? 7.004 40.438 12.914 1 95.75 100 VAL B N 1
ATOM 4799 C CA . VAL B 1 100 ? 7.926 39.875 13.898 1 95.75 100 VAL B CA 1
ATOM 4800 C C . VAL B 1 100 ? 8.367 41 14.859 1 95.75 100 VAL B C 1
ATOM 4802 O O . VAL B 1 100 ? 8.469 40.75 16.062 1 95.75 100 VAL B O 1
ATOM 4805 N N . GLU B 1 101 ? 8.617 42.156 14.305 1 95.88 101 GLU B N 1
ATOM 4806 C CA . GLU B 1 101 ? 9.055 43.25 15.164 1 95.88 101 GLU B CA 1
ATOM 4807 C C . GLU B 1 101 ? 7.918 43.719 16.062 1 95.88 101 GLU B C 1
ATOM 4809 O O . GLU B 1 101 ? 8.156 44.125 17.219 1 95.88 101 GLU B O 1
ATOM 4814 N N . ILE B 1 102 ? 6.742 43.75 15.523 1 95.94 102 ILE B N 1
ATOM 4815 C CA . ILE B 1 102 ? 5.59 44.062 16.359 1 95.94 102 ILE B CA 1
ATOM 4816 C C . ILE B 1 102 ? 5.465 43.062 17.484 1 95.94 102 ILE B C 1
ATOM 4818 O O . ILE B 1 102 ? 5.184 43.406 18.641 1 95.94 102 ILE B O 1
ATOM 4822 N N . PHE B 1 103 ? 5.66 41.844 17.188 1 96.5 103 PHE B N 1
ATOM 4823 C CA . PHE B 1 103 ? 5.641 40.781 18.188 1 96.5 103 PHE B CA 1
ATOM 4824 C C . PHE B 1 103 ? 6.688 41.062 19.266 1 96.5 103 PHE B C 1
ATOM 4826 O O . PHE B 1 103 ? 6.453 40.781 20.453 1 96.5 103 PHE B O 1
ATOM 4833 N N . ASN B 1 104 ? 7.766 41.625 18.891 1 94.81 104 ASN B N 1
ATOM 4834 C CA . ASN B 1 104 ? 8.852 41.938 19.812 1 94.81 104 ASN B CA 1
ATOM 4835 C C . ASN B 1 104 ? 8.664 43.281 20.453 1 94.81 104 ASN B C 1
ATOM 4837 O O . ASN B 1 104 ? 9.617 43.875 20.984 1 94.81 104 ASN B O 1
ATOM 4841 N N . HIS B 1 105 ? 7.586 43.906 20.266 1 93.56 105 HIS B N 1
ATOM 4842 C CA . HIS B 1 105 ? 7.148 45.125 20.938 1 93.56 105 HIS B CA 1
ATOM 4843 C C . HIS B 1 105 ? 7.91 46.344 20.422 1 93.56 105 HIS B C 1
ATOM 4845 O O . HIS B 1 105 ? 8.258 47.25 21.203 1 93.56 105 HIS B O 1
ATOM 4851 N N . LYS B 1 106 ? 8.195 46.219 19.219 1 93.94 106 LYS B N 1
ATOM 4852 C CA . LYS B 1 106 ? 8.711 47.375 18.5 1 93.94 106 LYS B CA 1
ATOM 4853 C C . LYS B 1 106 ? 7.625 48.031 17.656 1 93.94 106 LYS B C 1
ATOM 4855 O O . LYS B 1 106 ? 7.277 47.5 16.594 1 93.94 106 LYS B O 1
ATOM 4860 N N . TYR B 1 107 ? 7.246 49.188 18.156 1 94.25 107 TYR B N 1
ATOM 4861 C CA . TYR B 1 107 ? 6.16 49.875 17.5 1 94.25 107 TYR B CA 1
ATOM 4862 C C . TYR B 1 107 ? 6.652 51.188 16.875 1 94.25 107 TYR B C 1
ATOM 4864 O O . TYR B 1 107 ? 7.102 52.094 17.578 1 94.25 107 TYR B O 1
ATOM 4872 N N . TYR B 1 108 ? 6.566 51.156 15.609 1 95.38 108 TYR B N 1
ATOM 4873 C CA . TYR B 1 108 ? 7.023 52.375 14.898 1 95.38 108 TYR B CA 1
ATOM 4874 C C . TYR B 1 108 ? 5.914 52.938 14.016 1 95.38 108 TYR B C 1
ATOM 4876 O O . TYR B 1 108 ? 4.941 52.25 13.711 1 95.38 108 TYR B O 1
ATOM 4884 N N . SER B 1 109 ? 6.078 54.188 13.758 1 94.75 109 SER B N 1
ATOM 4885 C CA . SER B 1 109 ? 5.172 54.812 12.797 1 94.75 109 SER B CA 1
ATOM 4886 C C . SER B 1 109 ? 5.418 54.281 11.383 1 94.75 109 SER B C 1
ATOM 4888 O O . SER B 1 109 ? 6.469 53.719 11.109 1 94.75 109 SER B O 1
ATOM 4890 N N . LEU B 1 110 ? 4.488 54.5 10.516 1 94.56 110 LEU B N 1
ATOM 4891 C CA . LEU B 1 110 ? 4.621 54.062 9.133 1 94.56 110 LEU B CA 1
ATOM 4892 C C . LEU B 1 110 ? 5.828 54.719 8.469 1 94.56 110 LEU B C 1
ATOM 4894 O O . LEU B 1 110 ? 6.492 54.125 7.633 1 94.56 110 LEU B O 1
ATOM 4898 N N . GLU B 1 111 ? 6.086 55.938 8.883 1 94.12 111 GLU B N 1
ATOM 4899 C CA . GLU B 1 111 ? 7.223 56.688 8.344 1 94.12 111 GLU B CA 1
ATOM 4900 C C . GLU B 1 111 ? 8.547 56.031 8.742 1 94.12 111 GLU B C 1
ATOM 4902 O O . GLU B 1 111 ? 9.43 55.844 7.902 1 94.12 111 GLU B O 1
ATOM 4907 N N . LYS B 1 112 ? 8.648 55.688 9.93 1 95.62 112 LYS B N 1
ATOM 4908 C CA . LYS B 1 112 ? 9.867 55.062 10.414 1 95.62 112 LYS B CA 1
ATOM 4909 C C . LYS B 1 112 ? 10.07 53.688 9.789 1 95.62 112 LYS B C 1
ATOM 4911 O O . LYS B 1 112 ? 11.188 53.312 9.445 1 95.62 112 LYS B O 1
ATOM 4916 N N . TRP B 1 113 ? 9.047 52.938 9.656 1 95.94 113 TRP B N 1
ATOM 4917 C CA . TRP B 1 113 ? 9.117 51.656 9 1 95.94 113 TRP B CA 1
ATOM 4918 C C . TRP B 1 113 ? 9.594 51.781 7.555 1 95.94 113 TRP B C 1
ATOM 4920 O O . TRP B 1 113 ? 10.391 50.969 7.07 1 95.94 113 TRP B O 1
ATOM 4930 N N . SER B 1 114 ? 8.992 52.688 6.867 1 95.25 114 SER B N 1
ATOM 4931 C CA . SER B 1 114 ? 9.383 52.969 5.488 1 95.25 114 SER B CA 1
ATOM 4932 C C . SER B 1 114 ? 10.883 53.219 5.379 1 95.25 114 SER B C 1
ATOM 4934 O O . SER B 1 114 ? 11.531 52.75 4.445 1 95.25 114 SER B O 1
ATOM 4936 N N . GLN B 1 115 ? 11.453 53.906 6.344 1 95.31 115 GLN B N 1
ATOM 4937 C CA . GLN B 1 115 ? 12.875 54.188 6.367 1 95.31 115 GLN B CA 1
ATOM 4938 C C . GLN B 1 115 ? 13.703 52.938 6.676 1 95.31 115 GLN B C 1
ATOM 4940 O O . GLN B 1 115 ? 14.703 52.688 6.012 1 95.31 115 GLN B O 1
ATOM 4945 N N . LEU B 1 116 ? 13.258 52.25 7.609 1 94.5 116 LEU B N 1
ATOM 4946 C CA . LEU B 1 116 ? 13.992 51.062 8.07 1 94.5 116 LEU B CA 1
ATOM 4947 C C . LEU B 1 116 ? 14.023 50 6.996 1 94.5 116 LEU B C 1
ATOM 4949 O O . LEU B 1 116 ? 15.008 49.25 6.871 1 94.5 116 LEU B O 1
ATOM 4953 N N . LEU B 1 117 ? 12.93 49.906 6.215 1 94.31 117 LEU B N 1
ATOM 4954 C CA . LEU B 1 117 ? 12.781 48.812 5.25 1 94.31 117 LEU B CA 1
ATOM 4955 C C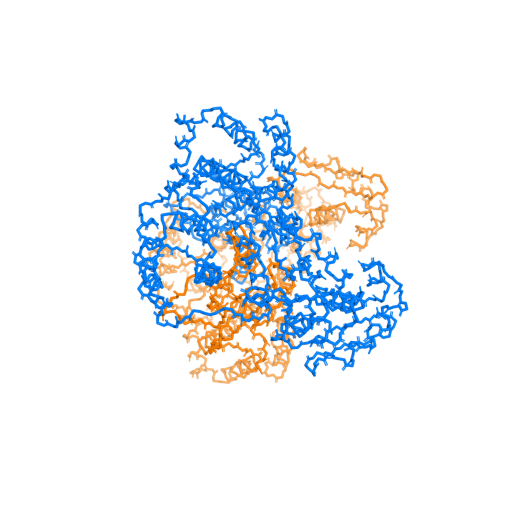 . LEU B 1 117 ? 13.117 49.312 3.844 1 94.31 117 LEU B C 1
ATOM 4957 O O . LEU B 1 117 ? 13.133 48.5 2.9 1 94.31 117 LEU B O 1
ATOM 4961 N N . TYR B 1 118 ? 13.367 50.562 3.674 1 93.12 118 TYR B N 1
ATOM 4962 C CA . TYR B 1 118 ? 13.719 51.156 2.398 1 93.12 118 TYR B CA 1
ATOM 4963 C C . TYR B 1 118 ? 12.617 50.969 1.37 1 93.12 118 TYR B C 1
ATOM 4965 O O . TYR B 1 118 ? 12.875 50.531 0.246 1 93.12 118 TYR B O 1
ATOM 4973 N N . VAL B 1 119 ? 11.406 51.188 1.786 1 93.19 119 VAL B N 1
ATOM 4974 C CA . VAL B 1 119 ? 10.219 51.094 0.94 1 93.19 119 VAL B CA 1
ATOM 4975 C C . VAL B 1 119 ? 9.383 52.375 1.089 1 93.19 119 VAL B C 1
ATOM 4977 O O . VAL B 1 119 ? 9.312 52.969 2.176 1 93.19 119 VAL B O 1
ATOM 4980 N N . ASP B 1 120 ? 8.742 52.75 0.009 1 93.5 120 ASP B N 1
ATOM 4981 C CA . ASP B 1 120 ? 7.895 53.938 0.04 1 93.5 120 ASP B CA 1
ATOM 4982 C C . ASP B 1 120 ? 6.691 53.719 0.958 1 93.5 120 ASP B C 1
ATOM 4984 O O . ASP B 1 120 ? 6.133 52.625 1.024 1 93.5 120 ASP B O 1
ATOM 4988 N N . LYS B 1 121 ? 6.277 54.844 1.611 1 93.44 121 LYS B N 1
ATOM 4989 C CA . LYS B 1 121 ? 5.191 54.812 2.586 1 93.44 121 LYS B CA 1
ATOM 4990 C C . LYS B 1 121 ? 3.896 54.312 1.947 1 93.44 121 LYS B C 1
ATOM 4992 O O . LYS B 1 121 ? 3.154 53.531 2.553 1 93.44 121 LYS B O 1
ATOM 4997 N N . LEU B 1 122 ? 3.672 54.688 0.776 1 92.94 122 LEU B N 1
ATOM 4998 C CA . LEU B 1 122 ? 2.447 54.312 0.081 1 92.94 122 LEU B CA 1
ATOM 4999 C C . LEU B 1 122 ? 2.457 52.812 -0.252 1 92.94 122 LEU B C 1
ATOM 5001 O O . LEU B 1 122 ? 1.429 52.156 -0.14 1 92.94 122 LEU B O 1
ATOM 5005 N N . THR B 1 123 ? 3.582 52.375 -0.626 1 92.19 123 THR B N 1
ATOM 5006 C CA . THR B 1 123 ? 3.744 50.969 -0.929 1 92.19 123 THR B CA 1
ATOM 5007 C C . THR B 1 123 ? 3.568 50.125 0.329 1 92.19 123 THR B C 1
ATOM 5009 O O . THR B 1 123 ? 2.906 49.062 0.297 1 92.19 123 THR B O 1
ATOM 5012 N N . LEU B 1 124 ? 4.109 50.562 1.335 1 93.62 124 LEU B N 1
ATOM 5013 C CA . LEU B 1 124 ? 3.992 49.844 2.605 1 93.62 124 LEU B CA 1
ATOM 5014 C C . LEU B 1 124 ? 2.541 49.781 3.068 1 93.62 124 LEU B C 1
ATOM 5016 O O . LEU B 1 124 ? 2.074 48.75 3.547 1 93.62 124 LEU B O 1
ATOM 5020 N N . LYS B 1 125 ? 1.87 50.875 2.951 1 92.62 125 LYS B N 1
ATOM 5021 C CA . LYS B 1 125 ? 0.457 50.938 3.314 1 92.62 125 LYS B CA 1
ATOM 5022 C C . LYS B 1 125 ? -0.362 49.969 2.475 1 92.62 125 LYS B C 1
ATOM 5024 O O . LYS B 1 125 ? -1.307 49.344 2.973 1 92.62 125 LYS B O 1
ATOM 5029 N N . LYS B 1 126 ? 0.031 49.844 1.291 1 91.44 126 LYS B N 1
ATOM 5030 C CA . LYS B 1 126 ? -0.645 48.906 0.398 1 91.44 126 LYS B CA 1
ATOM 5031 C C . LYS B 1 126 ? -0.427 47.469 0.848 1 91.44 126 LYS B C 1
ATOM 5033 O O . LYS B 1 126 ? -1.353 46.656 0.812 1 91.44 126 LYS B O 1
ATOM 5038 N N . PHE B 1 127 ? 0.766 47.188 1.258 1 91.62 127 PHE B N 1
ATOM 5039 C CA . PHE B 1 127 ? 1.078 45.844 1.757 1 91.62 127 PHE B CA 1
ATOM 5040 C C . PHE B 1 127 ? 0.249 45.531 2.994 1 91.62 127 PHE B C 1
ATOM 5042 O O . PHE B 1 127 ? -0.312 44.438 3.102 1 91.62 127 PHE B O 1
ATOM 5049 N N . LEU B 1 128 ? 0.167 46.469 3.809 1 93.56 128 LEU B N 1
ATOM 5050 C CA . LEU B 1 128 ? -0.542 46.281 5.07 1 93.56 128 LEU B CA 1
ATOM 5051 C C . LEU B 1 128 ? -2.041 46.125 4.832 1 93.56 128 LEU B C 1
ATOM 5053 O O . LEU B 1 128 ? -2.705 45.312 5.488 1 93.56 128 LEU B O 1
ATOM 5057 N N . LYS B 1 129 ? -2.516 46.812 3.916 1 90.38 129 LYS B N 1
ATOM 5058 C CA . LYS B 1 129 ? -3.93 46.719 3.566 1 90.38 129 LYS B CA 1
ATOM 5059 C C . LYS B 1 129 ? -4.242 45.344 2.965 1 90.38 129 LYS B C 1
ATOM 5061 O O . LYS B 1 129 ? -5.309 44.781 3.217 1 90.38 129 LYS B O 1
ATOM 5066 N N . GLY B 1 130 ? -3.344 44.938 2.207 1 88.69 130 GLY B N 1
ATOM 5067 C CA . GLY B 1 130 ? -3.512 43.625 1.649 1 88.69 130 GLY B CA 1
ATOM 5068 C C . GLY B 1 130 ? -3.529 42.531 2.705 1 88.69 130 GLY B C 1
ATOM 5069 O O . GLY B 1 130 ? -4.309 41.562 2.609 1 88.69 130 GLY B O 1
ATOM 5070 N N . PHE B 1 131 ? -2.672 42.688 3.666 1 92.12 131 PHE B N 1
ATOM 5071 C CA . PHE B 1 131 ? -2.547 41.688 4.727 1 92.12 131 PHE B CA 1
ATOM 5072 C C . PHE B 1 131 ? -3.711 41.781 5.703 1 92.12 131 PHE B C 1
ATOM 5074 O O . PHE B 1 131 ? -3.971 40.844 6.465 1 92.12 131 PHE B O 1
ATOM 5081 N N . GLN B 1 132 ? -4.445 42.844 5.633 1 90.81 132 GLN B N 1
ATOM 5082 C CA . GLN B 1 132 ? -5.602 43.062 6.504 1 90.81 132 GLN B CA 1
ATOM 5083 C C . GLN B 1 132 ? -6.648 41.969 6.285 1 90.81 132 GLN B C 1
ATOM 5085 O O . GLN B 1 132 ? -7.371 41.594 7.219 1 90.81 132 GLN B O 1
ATOM 5090 N N . GLU B 1 133 ? -6.672 41.469 5.168 1 86.44 133 GLU B N 1
ATOM 5091 C CA . GLU B 1 133 ? -7.605 40.406 4.863 1 86.44 133 GLU B CA 1
ATOM 5092 C C . GLU B 1 133 ? -7.344 39.188 5.742 1 86.44 133 GLU B C 1
ATOM 5094 O O . GLU B 1 133 ? -8.281 38.531 6.219 1 86.44 133 GLU B O 1
ATOM 5099 N N . ILE B 1 134 ? -6.117 38.875 5.945 1 85.75 134 ILE B N 1
ATOM 5100 C CA . ILE B 1 134 ? -5.73 37.75 6.789 1 85.75 134 ILE B CA 1
ATOM 5101 C C . ILE B 1 134 ? -6.062 38.062 8.25 1 85.75 134 ILE B C 1
ATOM 5103 O O . ILE B 1 134 ? -6.605 37.219 8.961 1 85.75 134 ILE B O 1
ATOM 5107 N N . LEU B 1 135 ? -5.793 39.312 8.594 1 90.5 135 LEU B N 1
ATOM 5108 C CA . LEU B 1 135 ? -6.035 39.688 9.977 1 90.5 135 LEU B CA 1
ATOM 5109 C C . LEU B 1 135 ? -7.527 39.688 10.297 1 90.5 135 LEU B C 1
ATOM 5111 O O . LEU B 1 135 ? -7.922 39.344 11.414 1 90.5 135 LEU B O 1
ATOM 5115 N N . ASN B 1 136 ? -8.273 39.969 9.281 1 87.5 136 ASN B N 1
ATOM 5116 C CA . ASN B 1 136 ? -9.727 39.969 9.461 1 87.5 136 ASN B CA 1
ATOM 5117 C C . ASN B 1 136 ? -10.25 38.594 9.82 1 87.5 136 ASN B C 1
ATOM 5119 O O . ASN B 1 136 ? -11.211 38.469 10.578 1 87.5 136 ASN B O 1
ATOM 5123 N N . GLN B 1 137 ? -9.625 37.688 9.359 1 80.94 137 GLN B N 1
ATOM 5124 C CA . GLN B 1 137 ? -10.031 36.312 9.648 1 80.94 137 GLN B CA 1
ATOM 5125 C C . GLN B 1 137 ? -9.836 36 11.133 1 80.94 137 GLN B C 1
ATOM 5127 O O . GLN B 1 137 ? -10.539 35.156 11.68 1 80.94 137 GLN B O 1
ATOM 5132 N N . PHE B 1 138 ? -8.914 36.688 11.75 1 85.25 138 PHE B N 1
ATOM 5133 C CA . PHE B 1 138 ? -8.633 36.5 13.172 1 85.25 138 PHE B CA 1
ATOM 5134 C C . PHE B 1 138 ? -9.352 37.531 14.023 1 85.25 138 PHE B C 1
ATOM 5136 O O . PHE B 1 138 ? -9.195 37.531 15.25 1 85.25 138 PHE B O 1
ATOM 5143 N N . GLY B 1 139 ? -10.078 38.375 13.383 1 86.31 139 GLY B N 1
ATOM 5144 C CA . GLY B 1 139 ? -10.758 39.469 14.102 1 86.31 139 GLY B CA 1
ATOM 5145 C C . GLY B 1 139 ? -9.812 40.531 14.586 1 86.31 139 GLY B C 1
ATOM 5146 O O . GLY B 1 139 ? -10.031 41.125 15.641 1 86.31 139 GLY B O 1
ATOM 5147 N N . LEU B 1 140 ? -8.711 40.688 13.805 1 93.12 140 LEU B N 1
ATOM 5148 C CA . LEU B 1 140 ? -7.699 41.656 14.188 1 93.12 140 LEU B CA 1
ATOM 5149 C C . LEU B 1 140 ? -7.59 42.75 13.141 1 93.12 140 LEU B C 1
ATOM 5151 O O . LEU B 1 140 ? -8.148 42.625 12.047 1 93.12 140 LEU B O 1
ATOM 5155 N N . GLY B 1 141 ? -6.977 43.844 13.547 1 93.75 141 GLY B N 1
ATOM 5156 C CA . GLY B 1 141 ? -6.668 44.938 12.633 1 93.75 141 GLY B CA 1
ATOM 5157 C C . GLY B 1 141 ? -5.363 45.625 12.961 1 93.75 141 GLY B C 1
ATOM 5158 O O . GLY B 1 141 ? -4.703 45.281 13.945 1 93.75 141 GLY B O 1
ATOM 5159 N N . PHE B 1 142 ? -5.004 46.594 12.117 1 94.38 142 PHE B N 1
ATOM 5160 C CA . PHE B 1 142 ? -3.812 47.406 12.352 1 94.38 142 PHE B CA 1
ATOM 5161 C C . PHE B 1 142 ? -4.184 48.75 12.922 1 94.38 142 PHE B C 1
ATOM 5163 O O . PHE B 1 142 ? -5.172 49.375 12.508 1 94.38 142 PHE B O 1
ATOM 5170 N N . ASN B 1 143 ? -3.455 49.094 13.953 1 93.56 143 ASN B N 1
ATOM 5171 C CA . ASN B 1 143 ? -3.314 50.5 14.305 1 93.56 143 ASN B CA 1
ATOM 5172 C C . ASN B 1 143 ? -2.068 51.125 13.672 1 93.56 143 ASN B C 1
ATOM 5174 O O . ASN B 1 143 ? -0.973 50.562 13.789 1 93.56 143 ASN B O 1
ATOM 5178 N N . PHE B 1 144 ? -2.182 52.219 13.109 1 90.25 144 PHE B N 1
ATOM 5179 C CA . PHE B 1 144 ? -1.084 52.75 12.297 1 90.25 144 PHE B CA 1
ATOM 5180 C C . PHE B 1 144 ? -0.303 53.812 13.062 1 90.25 144 PHE B C 1
ATOM 5182 O O . PHE B 1 144 ? 0.73 54.281 12.586 1 90.25 144 PHE B O 1
ATOM 5189 N N . ARG B 1 145 ? -0.797 54.25 14.312 1 89.31 145 ARG B N 1
ATOM 5190 C CA . ARG B 1 145 ? -0.109 55.312 15.055 1 89.31 145 ARG B CA 1
ATOM 5191 C C . ARG B 1 145 ? 0.078 54.938 16.516 1 89.31 145 ARG B C 1
ATOM 5193 O O . ARG B 1 145 ? -0.701 55.344 17.375 1 89.31 145 ARG B O 1
ATOM 5200 N N . PRO B 1 146 ? 1.165 54.25 16.766 1 92.5 146 PRO B N 1
ATOM 5201 C CA . PRO B 1 146 ? 2.148 53.5 15.977 1 92.5 146 PRO B CA 1
ATOM 5202 C C . PRO B 1 146 ? 1.585 52.219 15.391 1 92.5 146 PRO B C 1
ATOM 5204 O O . PRO B 1 146 ? 0.473 51.812 15.742 1 92.5 146 PRO B O 1
ATOM 5207 N N . LEU B 1 147 ? 2.289 51.625 14.539 1 94.88 147 LEU B N 1
ATOM 5208 C CA . LEU B 1 147 ? 1.816 50.406 13.898 1 94.88 147 LEU B CA 1
ATOM 5209 C C . LEU B 1 147 ? 1.811 49.25 14.891 1 94.88 147 LEU B C 1
ATOM 5211 O O . LEU B 1 147 ? 2.852 48.906 15.453 1 94.88 147 LEU B O 1
ATOM 5215 N N . GLN B 1 148 ? 0.643 48.719 15.148 1 95.38 148 GLN B N 1
ATOM 5216 C CA . GLN B 1 148 ? 0.446 47.625 16.078 1 95.38 148 GLN B CA 1
ATOM 5217 C C . GLN B 1 148 ? -0.774 46.781 15.695 1 95.38 148 GLN B C 1
ATOM 5219 O O . GLN B 1 148 ? -1.618 47.25 14.914 1 95.38 148 GLN B O 1
ATOM 5224 N N . LEU B 1 149 ? -0.794 45.625 16.203 1 95.06 149 LEU B N 1
ATOM 5225 C CA . LEU B 1 149 ? -1.993 44.812 16.047 1 95.06 149 LEU B CA 1
ATOM 5226 C C . LEU B 1 149 ? -3.031 45.188 17.109 1 95.06 149 LEU B C 1
ATOM 5228 O O . LEU B 1 149 ? -2.686 45.406 18.266 1 95.06 149 LEU B O 1
ATOM 5232 N N . VAL B 1 150 ? -4.258 45.25 16.656 1 94.81 150 VAL B N 1
ATOM 5233 C CA . VAL B 1 150 ? -5.32 45.625 17.594 1 94.81 150 VAL B CA 1
ATOM 5234 C C . VAL B 1 150 ? -6.387 44.531 17.609 1 94.81 150 VAL B C 1
ATOM 5236 O O . VAL B 1 150 ? -6.766 44 16.562 1 94.81 150 VAL B O 1
ATOM 5239 N N . GLY B 1 151 ? -6.863 44.219 18.812 1 91.75 151 GLY B N 1
ATOM 5240 C CA . GLY B 1 151 ? -7.875 43.188 19.047 1 91.75 151 GLY B CA 1
ATOM 5241 C C . GLY B 1 151 ? -7.738 42.5 20.406 1 91.75 151 GLY B C 1
ATOM 5242 O O . GLY B 1 151 ? -6.855 42.875 21.188 1 91.75 151 GLY B O 1
ATOM 5243 N N . PRO B 1 152 ? -8.688 41.625 20.656 1 88.5 152 PRO B N 1
ATOM 5244 C CA . PRO B 1 152 ? -8.586 40.906 21.922 1 88.5 152 PRO B CA 1
ATOM 5245 C C . PRO B 1 152 ? -7.289 40.125 22.047 1 88.5 152 PRO B C 1
ATOM 5247 O O . PRO B 1 152 ? -6.828 39.531 21.062 1 88.5 152 PRO B O 1
ATOM 5250 N N . GLU B 1 153 ? -6.707 40.094 23.188 1 91.62 153 GLU B N 1
ATOM 5251 C CA . GLU B 1 153 ? -5.426 39.438 23.422 1 91.62 153 GLU B CA 1
ATOM 5252 C C . GLU B 1 153 ? -5.461 37.969 22.984 1 91.62 153 GLU B C 1
ATOM 5254 O O . GLU B 1 153 ? -4.488 37.438 22.422 1 91.62 153 GLU B O 1
ATOM 5259 N N . LEU B 1 154 ? -6.559 37.312 23.203 1 86.81 154 LEU B N 1
ATOM 5260 C CA . LEU B 1 154 ? -6.695 35.906 22.828 1 86.81 154 LEU B CA 1
ATOM 5261 C C . LEU B 1 154 ? -6.527 35.75 21.312 1 86.81 154 LEU B C 1
ATOM 5263 O O . LEU B 1 154 ? -5.902 34.781 20.859 1 86.81 154 LEU B O 1
ATOM 5267 N N . LYS B 1 155 ? -7.074 36.594 20.562 1 87.94 155 LYS B N 1
ATOM 5268 C CA . LYS B 1 155 ? -6.996 36.562 19.109 1 87.94 155 LYS B CA 1
ATOM 5269 C C . LYS B 1 155 ? -5.594 36.906 18.625 1 87.94 155 LYS B C 1
ATOM 5271 O O . LYS B 1 155 ? -5.129 36.344 17.625 1 87.94 155 LYS B O 1
ATOM 5276 N N . ILE B 1 156 ? -4.98 37.812 19.312 1 92.5 156 ILE B N 1
ATOM 5277 C CA . ILE B 1 156 ? -3.613 38.188 18.953 1 92.5 156 ILE B CA 1
ATOM 5278 C C . ILE B 1 156 ? -2.689 36.969 19.141 1 92.5 156 ILE B C 1
ATOM 5280 O O . ILE B 1 156 ? -1.865 36.688 18.281 1 92.5 156 ILE B O 1
ATOM 5284 N N . ARG B 1 157 ? -2.873 36.281 20.219 1 91.44 157 ARG B N 1
ATOM 5285 C CA . ARG B 1 157 ? -2.053 35.125 20.484 1 91.44 157 ARG B CA 1
ATOM 5286 C C . ARG B 1 157 ? -2.326 34.031 19.469 1 91.44 157 ARG B C 1
ATOM 5288 O O . ARG B 1 157 ? -1.396 33.375 18.984 1 91.44 157 ARG B O 1
ATOM 5295 N N . HIS B 1 158 ? -3.559 33.875 19.203 1 88 158 HIS B N 1
ATOM 5296 C CA . HIS B 1 158 ? -3.926 32.875 18.219 1 88 158 HIS B CA 1
ATOM 5297 C C . HIS B 1 158 ? -3.301 33.188 16.859 1 88 158 HIS B C 1
ATOM 5299 O O . HIS B 1 158 ? -2.805 32.281 16.172 1 88 158 HIS B O 1
ATOM 5305 N N . PHE B 1 159 ? -3.348 34.375 16.5 1 91 159 PHE B N 1
ATOM 5306 C CA . PHE B 1 159 ? -2.74 34.781 15.25 1 91 159 PHE B CA 1
ATOM 5307 C C . PHE B 1 159 ? -1.251 34.469 15.227 1 91 159 PHE B C 1
ATOM 5309 O O . PHE B 1 159 ? -0.742 33.906 14.258 1 91 159 PHE B O 1
ATOM 5316 N N . TYR B 1 160 ? -0.589 34.844 16.281 1 93.56 160 TYR B N 1
ATOM 5317 C CA . TYR B 1 160 ? 0.856 34.625 16.328 1 93.56 160 TYR B CA 1
ATOM 5318 C C . TYR B 1 160 ? 1.206 33.156 16.344 1 93.56 160 TYR B C 1
ATOM 5320 O O . TYR B 1 160 ? 2.221 32.75 15.773 1 93.56 160 TYR B O 1
ATOM 5328 N N . ILE B 1 161 ? 0.412 32.375 17 1 90.31 161 ILE B N 1
ATOM 5329 C CA . ILE B 1 161 ? 0.641 30.938 17 1 90.31 161 ILE B CA 1
ATOM 5330 C C . ILE B 1 161 ? 0.545 30.406 15.562 1 90.31 161 ILE B C 1
ATOM 5332 O O . ILE B 1 161 ? 1.426 29.688 15.102 1 90.31 161 ILE B O 1
ATOM 5336 N N . MET B 1 162 ? -0.443 30.812 14.859 1 87.88 162 MET B N 1
ATOM 5337 C CA . MET B 1 162 ? -0.627 30.375 13.477 1 87.88 162 MET B CA 1
ATOM 5338 C C . MET B 1 162 ? 0.479 30.938 12.586 1 87.88 162 MET B C 1
ATOM 5340 O O . MET B 1 162 ? 0.934 30.25 11.664 1 87.88 162 MET B O 1
ATOM 5344 N N . PHE B 1 163 ? 0.774 32.156 12.875 1 91.44 163 PHE B N 1
ATOM 5345 C CA . PHE B 1 163 ? 1.818 32.844 12.102 1 91.44 163 PHE B CA 1
ATOM 5346 C C . PHE B 1 163 ? 3.137 32.062 12.211 1 91.44 163 PHE B C 1
ATOM 5348 O O . PHE B 1 163 ? 3.736 31.703 11.203 1 91.44 163 PHE B O 1
ATOM 5355 N N . PHE B 1 164 ? 3.494 31.797 13.367 1 92.75 164 PHE B N 1
ATOM 5356 C CA . PHE B 1 164 ? 4.789 31.156 13.57 1 92.75 164 PHE B CA 1
ATOM 5357 C C . PHE B 1 164 ? 4.73 29.672 13.219 1 92.75 164 PHE B C 1
ATOM 5359 O O . PHE B 1 164 ? 5.73 29.094 12.797 1 92.75 164 PHE B O 1
ATOM 5366 N N . TYR B 1 165 ? 3.586 29.094 13.391 1 89 165 TYR B N 1
ATOM 5367 C CA . TYR B 1 165 ? 3.398 27.719 12.93 1 89 165 TYR B CA 1
ATOM 5368 C C . TYR B 1 165 ? 3.707 27.594 11.445 1 89 165 TYR B C 1
ATOM 5370 O O . TYR B 1 165 ? 4.398 26.656 11.023 1 89 165 TYR B O 1
ATOM 5378 N N . ASN B 1 166 ? 3.242 28.469 10.695 1 86.31 166 ASN B N 1
ATOM 5379 C CA . ASN B 1 166 ? 3.471 28.453 9.25 1 86.31 166 ASN B CA 1
ATOM 5380 C C . ASN B 1 166 ? 4.914 28.828 8.906 1 86.31 166 ASN B C 1
ATOM 5382 O O . ASN B 1 166 ? 5.496 28.266 7.977 1 86.31 166 ASN B O 1
ATOM 5386 N N . MET B 1 167 ? 5.465 29.703 9.672 1 90 167 MET B N 1
ATOM 5387 C CA . MET B 1 167 ? 6.828 30.156 9.398 1 90 167 MET B CA 1
ATOM 5388 C C . MET B 1 167 ? 7.84 29.062 9.734 1 90 167 MET B C 1
ATOM 5390 O O . MET B 1 167 ? 8.875 28.953 9.078 1 90 167 MET B O 1
ATOM 5394 N N . GLN B 1 168 ? 7.504 28.297 10.695 1 89.75 168 GLN B N 1
ATOM 5395 C CA . GLN B 1 168 ? 8.406 27.25 11.156 1 89.75 168 GLN B CA 1
ATOM 5396 C C . GLN B 1 168 ? 8.586 26.172 10.086 1 89.75 168 GLN B C 1
ATOM 5398 O O . GLN B 1 168 ? 9.562 25.422 10.117 1 89.75 168 GLN B O 1
ATOM 5403 N N . LYS B 1 169 ? 7.711 26.078 9.195 1 83.56 169 LYS B N 1
ATOM 5404 C CA . LYS B 1 169 ? 7.828 25.141 8.078 1 83.56 169 LYS B CA 1
ATOM 5405 C C . LYS B 1 169 ? 9 25.516 7.172 1 83.56 169 LYS B C 1
ATOM 5407 O O . LYS B 1 169 ? 9.539 24.656 6.469 1 83.56 169 LYS B O 1
ATOM 5412 N N . TYR B 1 170 ? 9.367 26.75 7.262 1 85.38 170 TYR B N 1
ATOM 5413 C CA . TYR B 1 170 ? 10.375 27.25 6.336 1 85.38 170 TYR B CA 1
ATOM 5414 C C . TYR B 1 170 ? 11.672 27.578 7.07 1 85.38 170 TYR B C 1
ATOM 5416 O O . TYR B 1 170 ? 12.758 27.5 6.492 1 85.38 170 TYR B O 1
ATOM 5424 N N . LYS B 1 171 ? 11.516 28 8.242 1 86.69 171 LYS B N 1
ATOM 5425 C CA . LYS B 1 171 ? 12.672 28.344 9.07 1 86.69 171 LYS B CA 1
ATOM 5426 C C . LYS B 1 171 ? 12.398 28.047 10.547 1 86.69 171 LYS B C 1
ATOM 5428 O O . LYS B 1 171 ? 11.297 28.312 11.039 1 86.69 171 LYS B O 1
ATOM 5433 N N . LYS B 1 172 ? 13.422 27.547 11.141 1 87.81 172 LYS B N 1
ATOM 5434 C CA . LYS B 1 172 ? 13.305 27.328 12.578 1 87.81 172 LYS B CA 1
ATOM 5435 C C . LYS B 1 172 ? 13.391 28.656 13.336 1 87.81 172 LYS B C 1
ATOM 5437 O O . LYS B 1 172 ? 14.492 29.156 13.586 1 87.81 172 LYS B O 1
ATOM 5442 N N . ILE B 1 173 ? 12.281 29.141 13.766 1 88.75 173 ILE B N 1
ATOM 5443 C CA . ILE B 1 173 ? 12.219 30.438 14.422 1 88.75 173 ILE B CA 1
ATOM 5444 C C . ILE B 1 173 ? 12.312 30.266 15.93 1 88.75 173 ILE B C 1
ATOM 5446 O O . ILE B 1 173 ? 13.094 30.953 16.594 1 88.75 173 ILE B O 1
ATOM 5450 N N . PHE B 1 174 ? 11.477 29.438 16.453 1 90.88 174 PHE B N 1
ATOM 5451 C CA . PHE B 1 174 ? 11.422 29.219 17.891 1 90.88 174 PHE B CA 1
ATOM 5452 C C . PHE B 1 174 ? 12.102 27.906 18.266 1 90.88 174 PHE B C 1
ATOM 5454 O O . PHE B 1 174 ? 12 26.922 17.547 1 90.88 174 PHE B O 1
ATOM 5461 N N . THR B 1 175 ? 12.875 27.969 19.344 1 88.75 175 THR B N 1
ATOM 5462 C CA . THR B 1 175 ? 13.422 26.781 19.984 1 88.75 175 THR B CA 1
ATOM 5463 C C . THR B 1 175 ? 13.281 26.875 21.5 1 88.75 175 THR B C 1
ATOM 5465 O O . THR B 1 175 ? 13.164 27.969 22.047 1 88.75 175 THR B O 1
ATOM 5468 N N . LEU B 1 176 ? 13.164 25.75 22 1 89.62 176 LEU B N 1
ATOM 5469 C CA . LEU B 1 176 ? 13.203 25.703 23.469 1 89.62 176 LEU B CA 1
ATOM 5470 C C . LEU B 1 176 ? 14.609 25.359 23.953 1 89.62 176 LEU B C 1
ATOM 5472 O O . LEU B 1 176 ? 15.344 24.625 23.281 1 89.62 176 LEU B O 1
ATOM 5476 N N . ASN B 1 177 ? 14.875 25.938 25.094 1 91.44 177 ASN B N 1
ATOM 5477 C CA . ASN B 1 177 ? 16.109 25.516 25.734 1 91.44 177 ASN B CA 1
ATOM 5478 C C . ASN B 1 177 ? 16.188 24 25.875 1 91.44 177 ASN B C 1
ATOM 5480 O O . ASN B 1 177 ? 15.211 23.359 26.25 1 91.44 177 ASN B O 1
ATOM 5484 N N . PRO B 1 178 ? 17.312 23.453 25.578 1 89.31 178 PRO B N 1
ATOM 5485 C CA . PRO B 1 178 ? 17.438 22 25.578 1 89.31 178 PRO B CA 1
ATOM 5486 C C . PRO B 1 178 ? 17.109 21.375 26.938 1 89.31 178 PRO B C 1
ATOM 5488 O O . PRO B 1 178 ? 16.516 20.297 27 1 89.31 178 PRO B O 1
ATOM 5491 N N . ASP B 1 179 ? 17.531 22.016 27.953 1 92.12 179 ASP B N 1
ATOM 5492 C CA . ASP B 1 179 ? 17.25 21.5 29.297 1 92.12 179 ASP B CA 1
ATOM 5493 C C . ASP B 1 179 ? 15.75 21.5 29.562 1 92.12 179 ASP B C 1
ATOM 5495 O O . ASP B 1 179 ? 15.219 20.531 30.125 1 92.12 179 ASP B O 1
ATOM 5499 N N . LEU B 1 180 ? 15.133 22.562 29.219 1 94.25 180 LEU B N 1
ATOM 5500 C CA . LEU B 1 180 ? 13.688 22.656 29.391 1 94.25 180 LEU B CA 1
ATOM 5501 C C . LEU B 1 180 ? 12.969 21.609 28.531 1 94.25 180 LEU B C 1
ATOM 5503 O O . LEU B 1 180 ? 12.023 20.969 28.984 1 94.25 180 LEU B O 1
ATOM 5507 N N . LEU B 1 181 ? 13.422 21.5 27.375 1 91.88 181 LEU B N 1
ATOM 5508 C CA . LEU B 1 181 ? 12.836 20.516 26.453 1 91.88 181 LEU B CA 1
ATOM 5509 C C . LEU B 1 181 ? 12.969 19.109 27 1 91.88 181 LEU B C 1
ATOM 5511 O O . LEU B 1 181 ? 12.023 18.312 26.922 1 91.88 181 LEU B O 1
ATOM 5515 N N . GLN B 1 182 ? 14.078 18.797 27.516 1 90.38 182 GLN B N 1
ATOM 5516 C CA . GLN B 1 182 ? 14.312 17.469 28.078 1 90.38 182 GLN B CA 1
ATOM 5517 C C . GLN B 1 182 ? 13.367 17.203 29.25 1 90.38 182 GLN B C 1
ATOM 5519 O O . GLN B 1 182 ? 12.859 16.094 29.406 1 90.38 182 GLN B O 1
ATOM 5524 N N . LYS B 1 183 ? 13.172 18.188 30 1 94.25 183 LYS B N 1
ATOM 5525 C CA . LYS B 1 183 ? 12.25 18.047 31.125 1 94.25 183 LYS B CA 1
ATOM 5526 C C . LYS B 1 183 ? 10.828 17.812 30.641 1 94.25 183 LYS B C 1
ATOM 5528 O O . LYS B 1 183 ? 10.109 16.984 31.188 1 94.25 183 LYS B O 1
ATOM 5533 N N . ILE B 1 184 ? 10.445 18.562 29.672 1 93.12 184 ILE B N 1
ATOM 5534 C CA . ILE B 1 184 ? 9.102 18.406 29.125 1 93.12 184 ILE B CA 1
ATOM 5535 C C . ILE B 1 184 ? 8.938 17.016 28.516 1 93.12 184 ILE B C 1
ATOM 5537 O O . ILE B 1 184 ? 7.902 16.375 28.688 1 93.12 184 ILE B O 1
ATOM 5541 N N . GLU B 1 185 ? 9.961 16.578 27.828 1 88.81 185 GLU B N 1
ATOM 5542 C CA . GLU B 1 185 ? 9.93 15.234 27.25 1 88.81 185 GLU B CA 1
ATOM 5543 C C . GLU B 1 185 ? 9.789 14.164 28.344 1 88.81 185 GLU B C 1
ATOM 5545 O O . GLU B 1 185 ? 9.07 13.188 28.156 1 88.81 185 GLU B O 1
ATOM 5550 N N . TYR B 1 186 ? 10.484 14.367 29.344 1 91.5 186 TYR B N 1
ATOM 5551 C CA . TYR B 1 186 ? 10.406 13.445 30.469 1 91.5 186 TYR B CA 1
ATOM 5552 C C . TYR B 1 186 ? 8.992 13.414 31.047 1 91.5 186 TYR B C 1
ATOM 5554 O O . TYR B 1 186 ? 8.461 12.336 31.328 1 91.5 186 TYR B O 1
ATOM 5562 N N . ILE B 1 187 ? 8.398 14.516 31.203 1 94 187 ILE B N 1
ATOM 5563 C CA . ILE B 1 187 ? 7.055 14.633 31.766 1 94 187 ILE B CA 1
ATOM 5564 C C . ILE B 1 187 ? 6.055 13.914 30.859 1 94 187 ILE B C 1
ATOM 5566 O O . ILE B 1 187 ? 5.215 13.148 31.328 1 94 187 ILE B O 1
ATOM 5570 N N . THR B 1 188 ? 6.137 14.18 29.594 1 90.31 188 THR B N 1
ATOM 5571 C CA . THR B 1 188 ? 5.184 13.586 28.672 1 90.31 188 THR B CA 1
ATOM 5572 C C . THR B 1 188 ? 5.344 12.07 28.625 1 90.31 188 THR B C 1
ATOM 5574 O O . THR B 1 188 ? 4.363 11.344 28.438 1 90.31 188 THR B O 1
ATOM 5577 N N . ARG B 1 189 ? 6.527 11.586 28.812 1 85.62 189 ARG B N 1
ATOM 5578 C CA . ARG B 1 189 ? 6.785 10.148 28.828 1 85.62 189 ARG B CA 1
ATOM 5579 C C . ARG B 1 189 ? 6.211 9.508 30.094 1 85.62 189 ARG B C 1
ATOM 5581 O O . ARG B 1 189 ? 5.621 8.43 30.031 1 85.62 189 ARG B O 1
ATOM 5588 N N . ILE B 1 190 ? 6.375 10.156 31.141 1 90.62 190 ILE B N 1
ATOM 5589 C CA . ILE B 1 190 ? 5.898 9.656 32.438 1 90.62 190 ILE B CA 1
ATOM 5590 C C . ILE B 1 190 ? 4.379 9.508 32.406 1 90.62 190 ILE B C 1
ATOM 5592 O O . ILE B 1 190 ? 3.834 8.516 32.875 1 90.62 190 ILE B O 1
ATOM 5596 N N . TYR B 1 191 ? 3.781 10.461 31.844 1 90.06 191 TYR B N 1
ATOM 5597 C CA . TYR B 1 191 ? 2.322 10.469 31.859 1 90.06 191 TYR B CA 1
ATOM 5598 C C . TYR B 1 191 ? 1.763 9.836 30.594 1 90.06 191 TYR B C 1
ATOM 5600 O O . TYR B 1 191 ? 0.544 9.742 30.422 1 90.06 191 TYR B O 1
ATOM 5608 N N . ASP B 1 192 ? 2.605 9.445 29.656 1 87.19 192 ASP B N 1
ATOM 5609 C CA . ASP B 1 192 ? 2.248 8.773 28.406 1 87.19 192 ASP B CA 1
ATOM 5610 C C . ASP B 1 192 ? 1.293 9.633 27.578 1 87.19 192 ASP B C 1
ATOM 5612 O O . ASP B 1 192 ? 0.219 9.172 27.188 1 87.19 192 ASP B O 1
ATOM 5616 N N . VAL B 1 193 ? 1.654 10.891 27.406 1 86.44 193 VAL B N 1
ATOM 5617 C CA . VAL B 1 193 ? 0.877 11.828 26.594 1 86.44 193 VAL B CA 1
ATOM 5618 C C . VAL B 1 193 ? 1.664 12.203 25.344 1 86.44 193 VAL B C 1
ATOM 5620 O O . VAL B 1 193 ? 2.793 12.688 25.438 1 86.44 193 VAL B O 1
ATOM 5623 N N . GLU B 1 194 ? 1.076 11.953 24.234 1 85 194 GLU B N 1
ATOM 5624 C CA . GLU B 1 194 ? 1.693 12.359 22.984 1 85 194 GLU B CA 1
ATOM 5625 C C . GLU B 1 194 ? 1.368 13.812 22.656 1 85 194 GLU B C 1
ATOM 5627 O O . GLU B 1 194 ? 0.204 14.219 22.688 1 85 194 GLU B O 1
ATOM 5632 N N . ILE B 1 195 ? 2.455 14.555 22.375 1 88.06 195 ILE B N 1
ATOM 5633 C CA . ILE B 1 195 ? 2.227 15.969 22.109 1 88.06 195 ILE B CA 1
ATOM 5634 C C . ILE B 1 195 ? 2.992 16.391 20.859 1 88.06 195 ILE B C 1
ATOM 5636 O O . ILE B 1 195 ? 3.986 15.773 20.484 1 88.06 195 ILE B O 1
ATOM 5640 N N . ASP B 1 196 ? 2.48 17.359 20.219 1 89.44 196 ASP B N 1
ATOM 5641 C CA . ASP B 1 196 ? 3.188 18.062 19.156 1 89.44 196 ASP B CA 1
ATOM 5642 C C . ASP B 1 196 ? 4.207 19.047 19.734 1 89.44 196 ASP B C 1
ATOM 5644 O O . ASP B 1 196 ? 3.865 20.188 20.062 1 89.44 196 ASP B O 1
ATOM 5648 N N . TYR B 1 197 ? 5.438 18.703 19.734 1 87.81 197 TYR B N 1
ATOM 5649 C CA . TYR B 1 197 ? 6.469 19.5 20.406 1 87.81 197 TYR B CA 1
ATOM 5650 C C . TYR B 1 197 ? 6.707 20.812 19.672 1 87.81 197 TYR B C 1
ATOM 5652 O O . TYR B 1 197 ? 7.02 21.828 20.297 1 87.81 197 TYR B O 1
ATOM 5660 N N . ASN B 1 198 ? 6.594 20.75 18.391 1 90.25 198 ASN B N 1
ATOM 5661 C CA . ASN B 1 198 ? 6.777 21.984 17.625 1 90.25 198 ASN B CA 1
ATOM 5662 C C . ASN B 1 198 ? 5.699 23.016 17.969 1 90.25 198 ASN B C 1
ATOM 5664 O O . ASN B 1 198 ? 6.012 24.172 18.25 1 90.25 198 ASN B O 1
ATOM 5668 N N . LEU B 1 199 ? 4.512 22.562 17.953 1 90.56 199 LEU B N 1
ATOM 5669 C CA . LEU B 1 199 ? 3.414 23.453 18.281 1 90.56 199 LEU B CA 1
ATOM 5670 C C . LEU B 1 199 ? 3.494 23.906 19.734 1 90.56 199 LEU B C 1
ATOM 5672 O O . LEU B 1 199 ? 3.176 25.062 20.047 1 90.56 199 LEU B O 1
ATOM 5676 N N . LEU B 1 200 ? 3.871 23 20.562 1 92.62 200 LEU B N 1
ATOM 5677 C CA . LEU B 1 200 ? 4.051 23.359 21.969 1 92.62 200 LEU B CA 1
ATOM 5678 C C . LEU B 1 200 ? 5.109 24.453 22.125 1 92.62 200 LEU B C 1
ATOM 5680 O O . LEU B 1 200 ? 4.926 25.406 22.891 1 92.62 200 LEU B O 1
ATOM 5684 N N . THR B 1 201 ? 6.16 24.297 21.438 1 93.5 201 THR B N 1
ATOM 5685 C CA . THR B 1 201 ? 7.234 25.281 21.469 1 93.5 201 THR B CA 1
ATOM 5686 C C . THR B 1 201 ? 6.727 26.656 21.031 1 93.5 201 THR B C 1
ATOM 5688 O O . THR B 1 201 ? 7.039 27.672 21.656 1 93.5 201 THR B O 1
ATOM 5691 N N . ILE B 1 202 ? 5.938 26.672 20 1 93.81 202 ILE B N 1
ATOM 5692 C CA . ILE B 1 202 ? 5.383 27.922 19.484 1 93.81 202 ILE B CA 1
ATOM 5693 C C . ILE B 1 202 ? 4.441 28.531 20.516 1 93.81 202 ILE B C 1
ATOM 5695 O O . ILE B 1 202 ? 4.531 29.719 20.812 1 93.81 202 ILE B O 1
ATOM 5699 N N . ILE B 1 203 ? 3.604 27.719 21.062 1 93.38 203 ILE B N 1
ATOM 5700 C CA . ILE B 1 203 ? 2.619 28.172 22.047 1 93.38 203 ILE B CA 1
ATOM 5701 C C . ILE B 1 203 ? 3.334 28.75 23.266 1 93.38 203 ILE B C 1
ATOM 5703 O O . ILE B 1 203 ? 2.971 29.828 23.75 1 93.38 203 ILE B O 1
ATOM 5707 N N . ILE B 1 204 ? 4.344 28.078 23.719 1 94.44 204 ILE B N 1
ATOM 5708 C CA . ILE B 1 204 ? 5.094 28.531 24.891 1 94.44 204 ILE B CA 1
ATOM 5709 C C . ILE B 1 204 ? 5.758 29.875 24.594 1 94.44 204 ILE B C 1
ATOM 5711 O O . ILE B 1 204 ? 5.637 30.812 25.375 1 94.44 204 ILE B O 1
ATOM 5715 N N . ASN B 1 205 ? 6.414 29.984 23.484 1 95.38 205 ASN B N 1
ATOM 5716 C CA . ASN B 1 205 ? 7.137 31.203 23.156 1 95.38 205 ASN B CA 1
ATOM 5717 C C . ASN B 1 205 ? 6.188 32.375 22.984 1 95.38 205 ASN B C 1
ATOM 5719 O O . ASN B 1 205 ? 6.477 33.5 23.438 1 95.38 205 ASN B O 1
ATOM 5723 N N . VAL B 1 206 ? 5.086 32.156 22.328 1 95.5 206 VAL B N 1
ATOM 5724 C CA . VAL B 1 206 ? 4.113 33.219 22.125 1 95.5 206 VAL B CA 1
ATOM 5725 C C . VAL B 1 206 ? 3.514 33.625 23.453 1 95.5 206 VAL B C 1
ATOM 5727 O O . VAL B 1 206 ? 3.434 34.812 23.766 1 95.5 206 VAL B O 1
ATOM 5730 N N . SER B 1 207 ? 3.125 32.688 24.281 1 93.81 207 SER B N 1
ATOM 5731 C CA . SER B 1 207 ? 2.502 32.969 25.578 1 93.81 207 SER B CA 1
ATOM 5732 C C . SER B 1 207 ? 3.463 33.719 26.5 1 93.81 207 SER B C 1
ATOM 5734 O O . SER B 1 207 ? 3.096 34.719 27.109 1 93.81 207 SER B O 1
ATOM 5736 N N . ILE B 1 208 ? 4.684 33.25 26.609 1 94 208 ILE B N 1
ATOM 5737 C CA . ILE B 1 208 ? 5.672 33.812 27.5 1 94 208 ILE B CA 1
ATOM 5738 C C . ILE B 1 208 ? 6.008 35.25 27.047 1 94 208 ILE B C 1
ATOM 5740 O O . ILE B 1 208 ? 6.129 36.156 27.875 1 94 208 ILE B O 1
ATOM 5744 N N . ASN B 1 209 ? 6.191 35.438 25.75 1 94.88 209 ASN B N 1
ATOM 5745 C CA . ASN B 1 209 ? 6.473 36.75 25.219 1 94.88 209 ASN B CA 1
ATOM 5746 C C . ASN B 1 209 ? 5.383 37.75 25.594 1 94.88 209 ASN B C 1
ATOM 5748 O O . ASN B 1 209 ? 5.68 38.875 26 1 94.88 209 ASN B O 1
ATOM 5752 N N . ARG B 1 210 ? 4.152 37.344 25.438 1 94.31 210 ARG B N 1
ATOM 5753 C CA . ARG B 1 210 ? 3.027 38.219 25.734 1 94.31 210 ARG B CA 1
ATOM 5754 C C . ARG B 1 210 ? 2.918 38.5 27.219 1 94.31 210 ARG B C 1
ATOM 5756 O O . ARG B 1 210 ? 2.695 39.656 27.625 1 94.31 210 ARG B O 1
ATOM 5763 N N . ILE B 1 211 ? 3.143 37.531 27.984 1 92.81 211 ILE B N 1
ATOM 5764 C CA . ILE B 1 211 ? 3.02 37.656 29.438 1 92.81 211 ILE B CA 1
ATOM 5765 C C . ILE B 1 211 ? 4.105 38.562 29.969 1 92.81 211 ILE B C 1
ATOM 5767 O O . ILE B 1 211 ? 3.83 39.438 30.781 1 92.81 211 ILE B O 1
ATOM 5771 N N . ILE B 1 212 ? 5.309 38.406 29.547 1 91.94 212 ILE B N 1
ATOM 5772 C CA . ILE B 1 212 ? 6.441 39.219 30 1 91.94 212 ILE B CA 1
ATOM 5773 C C . ILE B 1 212 ? 6.219 40.688 29.656 1 91.94 212 ILE B C 1
ATOM 5775 O O . ILE B 1 212 ? 6.602 41.562 30.406 1 91.94 212 ILE B O 1
ATOM 5779 N N . ASN B 1 213 ? 5.496 40.938 28.578 1 92 213 ASN B N 1
ATOM 5780 C CA . ASN B 1 213 ? 5.238 42.281 28.141 1 92 213 ASN B CA 1
ATOM 5781 C C . ASN B 1 213 ? 3.889 42.812 28.641 1 92 213 ASN B C 1
ATOM 5783 O O . ASN B 1 213 ? 3.312 43.719 28.062 1 92 213 ASN B O 1
ATOM 5787 N N . LYS B 1 214 ? 3.285 42.125 29.562 1 89.44 214 LYS B N 1
ATOM 5788 C CA . LYS B 1 214 ? 2.137 42.531 30.359 1 89.44 214 LYS B CA 1
ATOM 5789 C C . LYS B 1 214 ? 0.854 42.5 29.531 1 89.44 214 LYS B C 1
ATOM 5791 O O . LYS B 1 214 ? -0.059 43.312 29.766 1 89.44 214 LYS B O 1
ATOM 5796 N N . ASN B 1 215 ? 0.887 41.75 28.484 1 90.81 215 ASN B N 1
ATOM 5797 C CA . ASN B 1 215 ? -0.346 41.438 27.766 1 90.81 215 ASN B CA 1
ATOM 5798 C C . ASN B 1 215 ? -1.05 40.219 28.328 1 90.81 215 ASN B C 1
ATOM 5800 O O . ASN B 1 215 ? -0.86 39.094 27.828 1 90.81 215 ASN B O 1
ATOM 5804 N N . VAL B 1 216 ? -1.944 40.438 29.281 1 85.94 216 VAL B N 1
ATOM 5805 C CA . VAL B 1 216 ? -2.527 39.312 30 1 85.94 216 VAL B CA 1
ATOM 5806 C C . VAL B 1 216 ? -3.938 39.031 29.484 1 85.94 216 VAL B C 1
ATOM 5808 O O . VAL B 1 216 ? -4.566 39.906 28.875 1 85.94 216 VAL B O 1
ATOM 5811 N N . ILE B 1 217 ? -4.344 37.812 29.594 1 84.69 217 ILE B N 1
ATOM 5812 C CA . ILE B 1 217 ? -5.668 37.375 29.156 1 84.69 217 ILE B CA 1
ATOM 5813 C C . ILE B 1 217 ? -6.715 37.844 30.172 1 84.69 217 ILE B C 1
ATOM 5815 O O . ILE B 1 217 ? -6.523 37.688 31.375 1 84.69 217 ILE B O 1
ATOM 5819 N N . PRO B 1 218 ? -7.828 38.438 29.516 1 75.69 218 PRO B N 1
ATOM 5820 C CA . PRO B 1 218 ? -8.844 38.906 30.469 1 75.69 218 PRO B CA 1
ATOM 5821 C C . PRO B 1 218 ? -9.5 37.781 31.266 1 75.69 218 PRO B C 1
ATOM 5823 O O . PRO B 1 218 ? -9.445 36.625 30.844 1 75.69 218 PRO B O 1
ATOM 5826 N N . GLU B 1 219 ? -10.172 37.969 32.406 1 64.69 219 GLU B N 1
ATOM 5827 C CA . GLU B 1 219 ? -10.633 37.156 33.531 1 64.69 219 GLU B CA 1
ATOM 5828 C C . GLU B 1 219 ? -11.766 36.219 33.094 1 64.69 219 GLU B C 1
ATOM 5830 O O . GLU B 1 219 ? -11.953 35.156 33.656 1 64.69 219 GLU B O 1
ATOM 5835 N N . ASN B 1 220 ? -12.227 36.219 31.984 1 64.62 220 ASN B N 1
ATOM 5836 C CA . ASN B 1 220 ? -13.43 35.375 31.891 1 64.62 220 ASN B CA 1
ATOM 5837 C C . ASN B 1 220 ? -13.32 34.375 30.766 1 64.62 220 ASN B C 1
ATOM 5839 O O . ASN B 1 220 ? -13.836 34.594 29.672 1 64.62 220 ASN B O 1
ATOM 5843 N N . LEU B 1 221 ? -12.359 33.344 31.016 1 68.69 221 LEU B N 1
ATOM 5844 C CA . LEU B 1 221 ? -12.383 32.281 30.031 1 68.69 221 LEU B CA 1
ATOM 5845 C C . LEU B 1 221 ? -13.086 31.031 30.578 1 68.69 221 LEU B C 1
ATOM 5847 O O . LEU B 1 221 ? -12.789 30.594 31.688 1 68.69 221 LEU B O 1
ATOM 5851 N N . ASN B 1 222 ? -14.305 30.734 30.172 1 63.88 222 ASN B N 1
ATOM 5852 C CA . ASN B 1 222 ? -15.023 29.547 30.594 1 63.88 222 ASN B CA 1
ATOM 5853 C C . ASN B 1 222 ? -14.711 28.344 29.703 1 63.88 222 ASN B C 1
ATOM 5855 O O . ASN B 1 222 ? -15.383 28.141 28.688 1 63.88 222 ASN B O 1
ATOM 5859 N N . PHE B 1 223 ? -13.531 27.688 30.094 1 63.78 223 PHE B N 1
ATOM 5860 C CA . PHE B 1 223 ? -13.219 26.5 29.312 1 63.78 223 PHE B CA 1
ATOM 5861 C C . PHE B 1 223 ? -13.508 25.234 30.125 1 63.78 223 PHE B C 1
ATOM 5863 O O . PHE B 1 223 ? -13.078 25.125 31.281 1 63.78 223 PHE B O 1
ATOM 5870 N N . LYS B 1 224 ? -14.492 24.5 29.734 1 62.5 224 LYS B N 1
ATOM 5871 C CA . LYS B 1 224 ? -14.695 23.203 30.375 1 62.5 224 LYS B CA 1
ATOM 5872 C C . LYS B 1 224 ? -13.867 22.109 29.703 1 62.5 224 LYS B C 1
ATOM 5874 O O . LYS B 1 224 ? -14 21.891 28.5 1 62.5 224 LYS B O 1
ATOM 5879 N N . HIS B 1 225 ? -12.766 21.719 30.438 1 63.03 225 HIS B N 1
ATOM 5880 C CA . HIS B 1 225 ? -11.938 20.719 29.781 1 63.03 225 HIS B CA 1
ATOM 5881 C C . HIS B 1 225 ? -12.312 19.312 30.25 1 63.03 225 HIS B C 1
ATOM 5883 O O . HIS B 1 225 ? -12.719 19.125 31.406 1 63.03 225 HIS B O 1
ATOM 5889 N N . THR B 1 226 ? -12.406 18.5 29.312 1 71.5 226 THR B N 1
ATOM 5890 C CA . THR B 1 226 ? -12.68 17.109 29.641 1 71.5 226 THR B CA 1
ATOM 5891 C C . THR B 1 226 ? -11.438 16.234 29.422 1 71.5 226 THR B C 1
ATOM 5893 O O . THR B 1 226 ? -11.516 15.203 28.75 1 71.5 226 THR B O 1
ATOM 5896 N N . PHE B 1 227 ? -10.297 16.719 29.938 1 77.75 227 PHE B N 1
ATOM 5897 C CA . PHE B 1 227 ? -9.062 15.953 29.797 1 77.75 227 PHE B CA 1
ATOM 5898 C C . PHE B 1 227 ? -9.039 14.781 30.781 1 77.75 227 PHE B C 1
ATOM 5900 O O . PHE B 1 227 ? -9.711 14.812 31.812 1 77.75 227 PHE B O 1
ATOM 5907 N N . SER B 1 228 ? -8.297 13.844 30.406 1 81.19 228 SER B N 1
ATOM 5908 C CA . SER B 1 228 ? -8.039 12.758 31.359 1 81.19 228 SER B CA 1
ATOM 5909 C C . SER B 1 228 ? -7.195 13.242 32.531 1 81.19 228 SER B C 1
ATOM 5911 O O . SER B 1 228 ? -6.52 14.266 32.438 1 81.19 228 SER B O 1
ATOM 5913 N N . THR B 1 229 ? -7.223 12.508 33.562 1 82.94 229 THR B N 1
ATOM 5914 C CA . THR B 1 229 ? -6.461 12.852 34.75 1 82.94 229 THR B CA 1
ATOM 5915 C C . THR B 1 229 ? -4.965 12.883 34.469 1 82.94 229 THR B C 1
ATOM 5917 O O . THR B 1 229 ? -4.254 13.781 34.938 1 82.94 229 THR B O 1
ATOM 5920 N N . TYR B 1 230 ? -4.543 11.984 33.688 1 86.38 230 TYR B N 1
ATOM 5921 C CA . TYR B 1 230 ? -3.125 11.914 33.344 1 86.38 230 TYR B CA 1
ATOM 5922 C C . TYR B 1 230 ? -2.707 13.117 32.5 1 86.38 230 TYR B C 1
ATOM 5924 O O . TYR B 1 230 ? -1.624 13.672 32.719 1 86.38 230 TYR B O 1
ATOM 5932 N N . LYS B 1 231 ? -3.518 13.484 31.625 1 88.81 231 LYS B N 1
ATOM 5933 C CA . LYS B 1 231 ? -3.211 14.633 30.766 1 88.81 231 LYS B CA 1
ATOM 5934 C C . LYS B 1 231 ? -3.211 15.93 31.578 1 88.81 231 LYS B C 1
ATOM 5936 O O . LYS B 1 231 ? -2.381 16.812 31.344 1 88.81 231 LYS B O 1
ATOM 5941 N N . ILE B 1 232 ? -4.082 16 32.531 1 87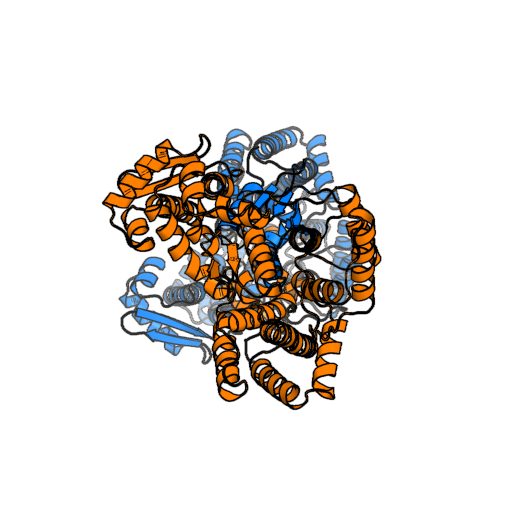.69 232 ILE B N 1
ATOM 5942 C CA . ILE B 1 232 ? -4.137 17.188 33.375 1 87.69 232 ILE B CA 1
ATOM 5943 C C . ILE B 1 232 ? -2.854 17.281 34.188 1 87.69 232 ILE B C 1
ATOM 5945 O O . ILE B 1 232 ? -2.256 18.359 34.281 1 87.69 232 ILE B O 1
ATOM 5949 N N . LYS B 1 233 ? -2.492 16.188 34.719 1 92.31 233 LYS B N 1
ATOM 5950 C CA . LYS B 1 233 ? -1.262 16.172 35.5 1 92.31 233 LYS B CA 1
ATOM 5951 C C . LYS B 1 233 ? -0.051 16.516 34.656 1 92.31 233 LYS B C 1
ATOM 5953 O O . LYS B 1 233 ? 0.857 17.219 35.094 1 92.31 233 LYS B O 1
ATOM 5958 N N . CYS B 1 234 ? -0.05 16.016 33.5 1 93.81 234 CYS B N 1
ATOM 5959 C CA . CYS B 1 234 ? 1.014 16.312 32.531 1 93.81 234 CYS B CA 1
ATOM 5960 C C . CYS B 1 234 ? 1.096 17.812 32.281 1 93.81 234 CYS B C 1
ATOM 5962 O O . CYS B 1 234 ? 2.168 18.406 32.375 1 93.81 234 CYS B O 1
ATOM 5964 N N . ILE B 1 235 ? -0.025 18.406 32 1 92.62 235 ILE B N 1
ATOM 5965 C CA . ILE B 1 235 ? -0.101 19.828 31.672 1 92.62 235 ILE B CA 1
ATOM 5966 C C . ILE B 1 235 ? 0.349 20.656 32.875 1 92.62 235 ILE B C 1
ATOM 5968 O O . ILE B 1 235 ? 1.119 21.609 32.719 1 92.62 235 ILE B O 1
ATOM 5972 N N . GLU B 1 236 ? -0.09 20.281 34 1 93.62 236 GLU B N 1
ATOM 5973 C CA . GLU B 1 236 ? 0.256 21 35.219 1 93.62 236 GLU B CA 1
ATOM 5974 C C . GLU B 1 236 ? 1.751 20.922 35.531 1 93.62 236 GLU B C 1
ATOM 5976 O O . GLU B 1 236 ? 2.361 21.891 35.969 1 93.62 236 GLU B O 1
ATOM 5981 N N . SER B 1 237 ? 2.27 19.766 35.25 1 95.69 237 SER B N 1
ATOM 5982 C CA . SER B 1 237 ? 3.707 19.594 35.438 1 95.69 237 SER B CA 1
ATOM 5983 C C . SER B 1 237 ? 4.5 20.453 34.469 1 95.69 237 SER B C 1
ATOM 5985 O O . SER B 1 237 ? 5.523 21.031 34.812 1 95.69 237 SER B O 1
ATOM 5987 N N . ILE B 1 238 ? 4.043 20.531 33.25 1 94.94 238 ILE B N 1
ATOM 5988 C CA . ILE B 1 238 ? 4.707 21.359 32.25 1 94.94 238 ILE B CA 1
ATOM 5989 C C . ILE B 1 238 ? 4.629 22.828 32.656 1 94.94 238 ILE B C 1
ATOM 5991 O O . ILE B 1 238 ? 5.625 23.562 32.562 1 94.94 238 ILE B O 1
ATOM 5995 N N . ILE B 1 239 ? 3.477 23.203 33.125 1 94.81 239 ILE B N 1
ATOM 5996 C CA . ILE B 1 239 ? 3.27 24.578 33.531 1 94.81 239 ILE B CA 1
ATOM 5997 C C . ILE B 1 239 ? 4.207 24.922 34.688 1 94.81 239 ILE B C 1
ATOM 5999 O O . ILE B 1 239 ? 4.789 26 34.75 1 94.81 239 ILE B O 1
ATOM 6003 N N . SER B 1 240 ? 4.336 23.953 35.594 1 95.69 240 SER B N 1
ATOM 6004 C CA . SER B 1 240 ? 5.234 24.156 36.719 1 95.69 240 SER B CA 1
ATOM 6005 C C . SER B 1 240 ? 6.676 24.344 36.281 1 95.69 240 SER B C 1
ATOM 6007 O O . SER B 1 240 ? 7.395 25.188 36.812 1 95.69 240 SER B O 1
ATOM 6009 N N . GLU B 1 241 ? 7.109 23.625 35.344 1 96.06 241 GLU B N 1
ATOM 6010 C CA . GLU B 1 241 ? 8.461 23.75 34.781 1 96.06 241 GLU B CA 1
ATOM 6011 C C . GLU B 1 241 ? 8.648 25.094 34.094 1 96.06 241 GLU B C 1
ATOM 6013 O O . GLU B 1 241 ? 9.734 25.672 34.156 1 96.06 241 GLU B O 1
ATOM 6018 N N . LEU B 1 242 ? 7.645 25.531 33.406 1 95.38 242 LEU B N 1
ATOM 6019 C CA . LEU B 1 242 ? 7.719 26.812 32.719 1 95.38 242 LEU B CA 1
ATOM 6020 C C . LEU B 1 242 ? 7.824 27.969 33.688 1 95.38 242 LEU B C 1
ATOM 6022 O O . LEU B 1 242 ? 8.617 28.891 33.5 1 95.38 242 LEU B O 1
ATOM 6026 N N . LYS B 1 243 ? 7.031 27.859 34.75 1 95.25 243 LYS B N 1
ATOM 6027 C CA . LYS B 1 243 ? 7.07 28.891 35.812 1 95.25 243 LYS B CA 1
ATOM 6028 C C . LYS B 1 243 ? 8.461 28.984 36.438 1 95.25 243 LYS B C 1
ATOM 6030 O O . LYS B 1 243 ? 8.969 30.094 36.656 1 95.25 243 LYS B O 1
ATOM 6035 N N . CYS B 1 244 ? 9.016 27.828 36.625 1 95 244 CYS B N 1
ATOM 6036 C CA . CYS B 1 244 ? 10.336 27.766 37.25 1 95 244 CYS B CA 1
ATOM 6037 C C . CYS B 1 244 ? 11.414 28.25 36.281 1 95 244 CYS B C 1
ATOM 6039 O O . CYS B 1 244 ? 12.266 29.062 36.656 1 95 244 CYS B O 1
ATOM 6041 N N . TYR B 1 245 ? 11.367 27.844 35.125 1 95.19 245 TYR B N 1
ATOM 6042 C CA . TYR B 1 245 ? 12.414 28.141 34.125 1 95.19 245 TYR B CA 1
ATOM 6043 C C . TYR B 1 245 ? 12.414 29.625 33.781 1 95.19 245 TYR B C 1
ATOM 6045 O O . TYR B 1 245 ? 13.477 30.234 33.688 1 95.19 245 TYR B O 1
ATOM 6053 N N . PHE B 1 246 ? 11.273 30.156 33.562 1 94.69 246 PHE B N 1
ATOM 6054 C CA . PHE B 1 246 ? 11.18 31.547 33.094 1 94.69 246 PHE B CA 1
ATOM 6055 C C . PHE B 1 246 ? 11.016 32.5 34.281 1 94.69 246 PHE B C 1
ATOM 6057 O O . PHE B 1 246 ? 11.023 33.719 34.125 1 94.69 246 PHE B O 1
ATOM 6064 N N . ASP B 1 247 ? 10.867 31.969 35.469 1 92.94 247 ASP B N 1
ATOM 6065 C CA . ASP B 1 247 ? 10.672 32.75 36.688 1 92.94 247 ASP B CA 1
ATOM 6066 C C . ASP B 1 247 ? 9.484 33.688 36.562 1 92.94 247 ASP B C 1
ATOM 6068 O O . ASP B 1 247 ? 9.625 34.906 36.75 1 92.94 247 ASP B O 1
ATOM 6072 N N . ILE B 1 248 ? 8.305 33.062 36.125 1 92.12 248 ILE B N 1
ATOM 6073 C CA . ILE B 1 248 ? 7.098 33.875 35.938 1 92.12 248 ILE B CA 1
ATOM 6074 C C . ILE B 1 248 ? 5.949 33.281 36.75 1 92.12 248 ILE B C 1
ATOM 6076 O O . ILE B 1 248 ? 5.945 32.062 37.031 1 92.12 248 ILE B O 1
ATOM 6080 N N . ASN B 1 249 ? 5.066 34.219 37.094 1 88 249 ASN B N 1
ATOM 6081 C CA . ASN B 1 249 ? 3.809 33.812 37.719 1 88 249 ASN B CA 1
ATOM 6082 C C . ASN B 1 249 ? 2.656 33.875 36.719 1 88 249 ASN B C 1
ATOM 6084 O O . ASN B 1 249 ? 2.477 34.906 36.031 1 88 249 ASN B O 1
ATOM 6088 N N . LEU B 1 250 ? 1.99 32.781 36.531 1 89.25 250 LEU B N 1
ATOM 6089 C CA . LEU B 1 250 ? 0.862 32.719 35.625 1 89.25 250 LEU B CA 1
ATOM 6090 C C . LEU B 1 250 ? -0.457 32.906 36.375 1 89.25 250 LEU B C 1
ATOM 6092 O O . LEU B 1 250 ? -0.696 32.25 37.375 1 89.25 250 LEU B O 1
ATOM 6096 N N . SER B 1 251 ? -1.183 33.844 35.906 1 88.31 251 SER B N 1
ATOM 6097 C CA . SER B 1 251 ? -2.521 34 36.469 1 88.31 251 SER B CA 1
ATOM 6098 C C . SER B 1 251 ? -3.391 32.781 36.188 1 88.31 251 SER B C 1
ATOM 6100 O O . SER B 1 251 ? -3.037 31.953 35.344 1 88.31 251 SER B O 1
ATOM 6102 N N . GLU B 1 252 ? -4.531 32.656 36.844 1 85.12 252 GLU B N 1
ATOM 6103 C CA . GLU B 1 252 ? -5.453 31.531 36.625 1 85.12 252 GLU B CA 1
ATOM 6104 C C . GLU B 1 252 ? -5.945 31.469 35.188 1 85.12 252 GLU B C 1
ATOM 6106 O O . GLU B 1 252 ? -6.102 30.391 34.625 1 85.12 252 GLU B O 1
ATOM 6111 N N . ASN B 1 253 ? -6.121 32.625 34.625 1 85.25 253 ASN B N 1
ATOM 6112 C CA . ASN B 1 253 ? -6.605 32.688 33.25 1 85.25 253 ASN B CA 1
ATOM 6113 C C . ASN B 1 253 ? -5.547 32.219 32.281 1 85.25 253 ASN B C 1
ATOM 6115 O O . ASN B 1 253 ? -5.871 31.562 31.266 1 85.25 253 ASN B O 1
ATOM 6119 N N . GLU B 1 254 ? -4.34 32.531 32.625 1 89.75 254 GLU B N 1
ATOM 6120 C CA . GLU B 1 254 ? -3.238 32.094 31.766 1 89.75 254 GLU B CA 1
ATOM 6121 C C . GLU B 1 254 ? -3.09 30.562 31.812 1 89.75 254 GLU B C 1
ATOM 6123 O O . GLU B 1 254 ? -2.811 29.922 30.797 1 89.75 254 GLU B O 1
ATOM 6128 N N . VAL B 1 255 ? -3.295 30.047 32.938 1 87.56 255 VAL B N 1
ATOM 6129 C CA . VAL B 1 255 ? -3.195 28.609 33.156 1 87.56 255 VAL B CA 1
ATOM 6130 C C . VAL B 1 255 ? -4.324 27.906 32.406 1 87.56 255 VAL B C 1
ATOM 6132 O O . VAL B 1 255 ? -4.102 26.891 31.734 1 87.56 255 VAL B O 1
ATOM 6135 N N . ILE B 1 256 ? -5.484 28.422 32.469 1 83.56 256 ILE B N 1
ATOM 6136 C CA . ILE B 1 256 ? -6.648 27.859 31.797 1 83.56 256 ILE B CA 1
ATOM 6137 C C . ILE B 1 256 ? -6.449 27.906 30.297 1 83.56 256 ILE B C 1
ATOM 6139 O O . ILE B 1 256 ? -6.766 26.938 29.594 1 83.56 256 ILE B O 1
ATOM 6143 N N . LEU B 1 257 ? -5.906 28.969 29.812 1 83.75 257 LEU B N 1
ATOM 6144 C CA . LEU B 1 257 ? -5.66 29.109 28.375 1 83.75 257 LEU B CA 1
ATOM 6145 C C . LEU B 1 257 ? -4.617 28.094 27.906 1 83.75 257 LEU B C 1
ATOM 6147 O O . LEU B 1 257 ? -4.781 27.469 26.859 1 83.75 257 LEU B O 1
ATOM 6151 N N . PHE B 1 258 ? -3.645 28.016 28.672 1 86.25 258 PHE B N 1
ATOM 6152 C CA . PHE B 1 258 ? -2.598 27.062 28.312 1 86.25 258 PHE B CA 1
ATOM 6153 C C . PHE B 1 258 ? -3.146 25.641 28.281 1 86.25 258 PHE B C 1
ATOM 6155 O O . PHE B 1 258 ? -2.836 24.875 27.375 1 86.25 258 PHE B O 1
ATOM 6162 N N . LYS B 1 259 ? -3.918 25.297 29.203 1 82.19 259 LYS B N 1
ATOM 6163 C CA . LYS B 1 259 ? -4.551 23.984 29.25 1 82.19 259 LYS B CA 1
ATOM 6164 C C . LYS B 1 259 ? -5.418 23.75 28.016 1 82.19 259 LYS B C 1
ATOM 6166 O O . LYS B 1 259 ? -5.387 22.672 27.422 1 82.19 259 LYS B O 1
ATOM 6171 N N . ASN B 1 260 ? -6.055 24.734 27.641 1 77.81 260 ASN B N 1
ATOM 6172 C CA . ASN B 1 260 ? -6.969 24.625 26.5 1 77.81 260 ASN B CA 1
ATOM 6173 C C . ASN B 1 260 ? -6.211 24.469 25.188 1 77.81 260 ASN B C 1
ATOM 6175 O O . ASN B 1 260 ? -6.707 23.844 24.25 1 77.81 260 ASN B O 1
ATOM 6179 N N . THR B 1 261 ? -5.117 25.078 25.156 1 77.94 261 THR B N 1
ATOM 6180 C CA . THR B 1 261 ? -4.336 24.969 23.922 1 77.94 261 THR B CA 1
ATOM 6181 C C . THR B 1 261 ? -3.848 23.531 23.719 1 77.94 261 THR B C 1
ATOM 6183 O O . THR B 1 261 ? -3.512 23.141 22.609 1 77.94 261 THR B O 1
ATOM 6186 N N . PHE B 1 262 ? -3.859 22.75 24.75 1 79.62 262 PHE B N 1
ATOM 6187 C CA . PHE B 1 262 ? -3.406 21.359 24.656 1 79.62 262 PHE B CA 1
ATOM 6188 C C . PHE B 1 262 ? -4.34 20.547 23.781 1 79.62 262 PHE B C 1
ATOM 6190 O O . PHE B 1 262 ? -3.945 19.5 23.25 1 79.62 262 PHE B O 1
ATOM 6197 N N . PHE B 1 263 ? -5.516 21.047 23.625 1 73.56 263 PHE B N 1
ATOM 6198 C CA . PHE B 1 263 ? -6.426 20.375 22.703 1 73.56 263 PHE B CA 1
ATOM 6199 C C . PHE B 1 263 ? -5.875 20.391 21.281 1 73.56 263 PHE B C 1
ATOM 6201 O O . PHE B 1 263 ? -6.156 19.5 20.484 1 73.56 263 PHE B O 1
ATOM 6208 N N . LEU B 1 264 ? -5.07 21.391 21.062 1 71.69 264 LEU B N 1
ATOM 6209 C CA . LEU B 1 264 ? -4.52 21.578 19.719 1 71.69 264 LEU B CA 1
ATOM 6210 C C . LEU B 1 264 ? -3.311 20.672 19.5 1 71.69 264 LEU B C 1
ATOM 6212 O O . LEU B 1 264 ? -2.992 20.312 18.375 1 71.69 264 LEU B O 1
ATOM 6216 N N . ILE B 1 265 ? -2.752 20.297 20.625 1 77.75 265 ILE B N 1
ATOM 6217 C CA . ILE B 1 265 ? -1.436 19.703 20.422 1 77.75 265 ILE B CA 1
ATOM 6218 C C . ILE B 1 265 ? -1.479 18.234 20.812 1 77.75 265 ILE B C 1
ATOM 6220 O O . ILE B 1 265 ? -0.518 17.484 20.578 1 77.75 265 ILE B O 1
ATOM 6224 N N . SER B 1 266 ? -2.52 17.859 21.422 1 81.44 266 SER B N 1
ATOM 6225 C CA . SER B 1 266 ? -2.617 16.469 21.828 1 81.44 266 SER B CA 1
ATOM 6226 C C . SER B 1 266 ? -3.973 15.875 21.469 1 81.44 266 SER B C 1
ATOM 6228 O O . SER B 1 266 ? -5.012 16.5 21.688 1 81.44 266 SER B O 1
ATOM 6230 N N . GLU B 1 267 ? -3.848 14.711 20.938 1 81.5 267 GLU B N 1
ATOM 6231 C CA . GLU B 1 267 ? -5.074 14.016 20.547 1 81.5 267 GLU B CA 1
ATOM 6232 C C . GLU B 1 267 ? -5.785 13.438 21.766 1 81.5 267 GLU B C 1
ATOM 6234 O O . GLU B 1 267 ? -5.137 13.07 22.75 1 81.5 267 GLU B O 1
ATOM 6239 N N . GLY B 1 268 ? -7.074 13.484 21.688 1 81.12 268 GLY B N 1
ATOM 6240 C CA . GLY B 1 268 ? -7.852 12.867 22.75 1 81.12 268 GLY B CA 1
ATOM 6241 C C . GLY B 1 268 ? -7.777 11.352 22.75 1 81.12 268 GLY B C 1
ATOM 6242 O O . GLY B 1 268 ? -7.832 10.727 21.688 1 81.12 268 GLY B O 1
ATOM 6243 N N . ASN B 1 269 ? -7.621 10.82 23.969 1 82.5 269 ASN B N 1
ATOM 6244 C CA . ASN B 1 269 ? -7.648 9.359 24.062 1 82.5 269 ASN B CA 1
ATOM 6245 C C . ASN B 1 269 ? -9.078 8.844 24.203 1 82.5 269 ASN B C 1
ATOM 6247 O O . ASN B 1 269 ? -10.031 9.617 24.203 1 82.5 269 ASN B O 1
ATOM 6251 N N . ILE B 1 270 ? -9.227 7.625 24.266 1 84 270 ILE B N 1
ATOM 6252 C CA . ILE B 1 270 ? -10.539 6.996 24.266 1 84 270 ILE B CA 1
ATOM 6253 C C . ILE B 1 270 ? -11.32 7.398 25.516 1 84 270 ILE B C 1
ATOM 6255 O O . ILE B 1 270 ? -12.523 7.633 25.453 1 84 270 ILE B O 1
ATOM 6259 N N . GLU B 1 271 ? -10.641 7.461 26.609 1 84.19 271 GLU B N 1
ATOM 6260 C CA . GLU B 1 271 ? -11.281 7.855 27.859 1 84.19 271 GLU B CA 1
ATOM 6261 C C . GLU B 1 271 ? -11.844 9.273 27.766 1 84.19 271 GLU B C 1
ATOM 6263 O O . GLU B 1 271 ? -12.953 9.539 28.234 1 84.19 271 GLU B O 1
ATOM 6268 N N . GLU B 1 272 ? -11.102 10.117 27.219 1 88.12 272 GLU B N 1
ATOM 6269 C CA . GLU B 1 272 ? -11.531 11.5 27.047 1 88.12 272 GLU B CA 1
ATOM 6270 C C . GLU B 1 272 ? -12.75 11.594 26.141 1 88.12 272 GLU B C 1
ATOM 6272 O O . GLU B 1 272 ? -13.68 12.352 26.406 1 88.12 272 GLU B O 1
ATOM 6277 N N . LYS B 1 273 ? -12.727 10.875 25.141 1 89.75 273 LYS B N 1
ATOM 6278 C CA . LYS B 1 273 ? -13.82 10.883 24.172 1 89.75 273 LYS B CA 1
ATOM 6279 C C . LYS B 1 273 ? -15.109 10.352 24.797 1 89.75 273 LYS B C 1
ATOM 6281 O O . LYS B 1 273 ? -16.188 10.891 24.562 1 89.75 273 LYS B O 1
ATOM 6286 N N . ILE B 1 274 ? -14.953 9.359 25.609 1 89.75 274 ILE B N 1
ATOM 6287 C CA . ILE B 1 274 ? -16.094 8.805 26.312 1 89.75 274 ILE B CA 1
ATOM 6288 C C . ILE B 1 274 ? -16.641 9.836 27.312 1 89.75 274 ILE B C 1
ATOM 6290 O O . ILE B 1 274 ? -17.844 10.023 27.422 1 89.75 274 ILE B O 1
ATOM 6294 N N . ASN B 1 275 ? -15.766 10.477 27.969 1 87.44 275 ASN B N 1
ATOM 6295 C CA . ASN B 1 275 ? -16.156 11.477 28.953 1 87.44 275 ASN B CA 1
ATOM 6296 C C . ASN B 1 275 ? -16.906 12.641 28.312 1 87.44 275 ASN B C 1
ATOM 6298 O O . ASN B 1 275 ? -17.859 13.164 28.891 1 87.44 275 ASN B O 1
ATOM 6302 N N . ILE B 1 276 ? -16.531 13.016 27.219 1 89.69 276 ILE B N 1
ATOM 6303 C CA . ILE B 1 276 ? -17.188 14.117 26.516 1 89.69 276 ILE B CA 1
ATOM 6304 C C . ILE B 1 276 ? -18.594 13.703 26.109 1 89.69 276 ILE B C 1
ATOM 6306 O O . ILE B 1 276 ? -19.531 14.5 26.203 1 89.69 276 ILE B O 1
ATOM 6310 N N . THR B 1 277 ? -18.656 12.547 25.641 1 92.94 277 THR B N 1
ATOM 6311 C CA . THR B 1 277 ? -19.969 12.023 25.281 1 92.94 277 THR B CA 1
ATOM 6312 C C . THR B 1 277 ? -20.906 12.023 26.484 1 92.94 277 THR B C 1
ATOM 6314 O O . THR B 1 277 ? -22.062 12.438 26.391 1 92.94 277 THR B O 1
ATOM 6317 N N . LYS B 1 278 ? -20.422 11.625 27.594 1 90.19 278 LYS B N 1
ATOM 6318 C CA . LYS B 1 278 ? -21.188 11.609 28.828 1 90.19 278 LYS B CA 1
ATOM 6319 C C . LYS B 1 278 ? -21.547 13.023 29.266 1 90.19 278 LYS B C 1
ATOM 6321 O O . LYS B 1 278 ? -22.641 13.266 29.766 1 90.19 278 LYS B O 1
ATOM 6326 N N . TYR B 1 279 ? -20.656 13.844 29.109 1 88.38 279 TYR B N 1
ATOM 6327 C CA . TYR B 1 279 ? -20.875 15.242 29.453 1 88.38 279 TYR B CA 1
ATOM 6328 C C . TYR B 1 279 ? -22.047 15.812 28.672 1 88.38 279 TYR B C 1
ATOM 6330 O O . TYR B 1 279 ? -22.953 16.422 29.25 1 88.38 279 TYR B O 1
ATOM 6338 N N . TYR B 1 280 ? -22.094 15.633 27.406 1 90.44 280 TYR B N 1
ATOM 6339 C CA . TYR B 1 280 ? -23.188 16.125 26.594 1 90.44 280 TYR B CA 1
ATOM 6340 C C . TYR B 1 280 ? -24.516 15.492 27 1 90.44 280 TYR B C 1
ATOM 6342 O O . TYR B 1 280 ? -25.531 16.172 27.078 1 90.44 280 TYR B O 1
ATOM 6350 N N . ASN B 1 281 ? -24.406 14.297 27.234 1 93.62 281 ASN B N 1
ATOM 6351 C CA . ASN B 1 281 ? -25.609 13.57 27.609 1 93.62 281 ASN B CA 1
ATOM 6352 C C . ASN B 1 281 ? -26.203 14.094 28.922 1 93.62 281 ASN B C 1
ATOM 6354 O O . ASN B 1 281 ? -27.422 14.195 29.062 1 93.62 281 ASN B O 1
ATOM 6358 N N . LYS B 1 282 ? -25.391 14.508 29.797 1 91.62 282 LYS B N 1
ATOM 6359 C CA . LYS B 1 282 ? -25.828 14.914 31.125 1 91.62 282 LYS B CA 1
ATOM 6360 C C . LYS B 1 282 ? -26.172 16.406 31.156 1 91.62 282 LYS B C 1
ATOM 6362 O O . LYS B 1 282 ? -27.141 16.812 31.812 1 91.62 282 LYS B O 1
ATOM 6367 N N . THR B 1 283 ? -25.422 17.219 30.5 1 89.94 283 THR B N 1
ATOM 6368 C CA . THR B 1 283 ? -25.531 18.656 30.703 1 89.94 283 THR B CA 1
ATOM 6369 C C . THR B 1 283 ? -26.125 19.328 29.484 1 89.94 283 THR B C 1
ATOM 6371 O O . THR B 1 283 ? -26.688 20.422 29.578 1 89.94 283 THR B O 1
ATOM 6374 N N . GLN B 1 284 ? -25.953 18.797 28.344 1 91.31 284 GLN B N 1
ATOM 6375 C CA . GLN B 1 284 ? -26.422 19.391 27.109 1 91.31 284 GLN B CA 1
ATOM 6376 C C . GLN B 1 284 ? -27.172 18.375 26.25 1 91.31 284 GLN B C 1
ATOM 6378 O O . GLN B 1 284 ? -26.781 18.109 25.109 1 91.31 284 GLN B O 1
ATOM 6383 N N . ARG B 1 285 ? -28.266 17.984 26.719 1 93.56 285 ARG B N 1
ATOM 6384 C CA . ARG B 1 285 ? -29.016 16.875 26.141 1 93.56 285 ARG B CA 1
ATOM 6385 C C . ARG B 1 285 ? -29.453 17.203 24.719 1 93.56 285 ARG B C 1
ATOM 6387 O O . ARG B 1 285 ? -29.484 16.312 23.844 1 93.56 285 ARG B O 1
ATOM 6394 N N . LYS B 1 286 ? -29.828 18.438 24.453 1 93.31 286 LYS B N 1
ATOM 6395 C CA . LYS B 1 286 ? -30.281 18.828 23.125 1 93.31 286 LYS B CA 1
ATOM 6396 C C . LYS B 1 286 ? -29.172 18.656 22.094 1 93.31 286 LYS B C 1
ATOM 6398 O O . LYS B 1 286 ? -29.391 18.141 21 1 93.31 286 LYS B O 1
ATOM 6403 N N . ILE B 1 287 ? -28 19.078 22.484 1 93.81 287 ILE B N 1
ATOM 6404 C CA . ILE B 1 287 ? -26.844 18.938 21.609 1 93.81 287 ILE B CA 1
ATOM 6405 C C . ILE B 1 287 ? -26.5 17.469 21.438 1 93.81 287 ILE B C 1
ATOM 6407 O O . ILE B 1 287 ? -26.156 17.016 20.344 1 93.81 287 ILE B O 1
ATOM 6411 N N . TYR B 1 288 ? -26.594 16.766 22.516 1 95.88 288 TYR B N 1
ATOM 6412 C CA . TYR B 1 288 ? -26.328 15.336 22.484 1 95.88 288 TYR B CA 1
ATOM 6413 C C . TYR B 1 288 ? -27.219 14.648 21.453 1 95.88 288 TYR B C 1
ATOM 6415 O O . TYR B 1 288 ? -26.719 13.852 20.641 1 95.88 288 TYR B O 1
ATOM 6423 N N . GLU B 1 289 ? -28.453 14.953 21.484 1 96.25 289 GLU B N 1
ATOM 6424 C CA . GLU B 1 289 ? -29.406 14.305 20.594 1 96.25 289 GLU B CA 1
ATOM 6425 C C . GLU B 1 289 ? -29.156 14.703 19.141 1 96.25 289 GLU B C 1
ATOM 6427 O O . GLU B 1 289 ? -29.344 13.891 18.234 1 96.25 289 GLU B O 1
ATOM 6432 N N . LYS B 1 290 ? -28.797 15.898 18.969 1 95.81 290 LYS B N 1
ATOM 6433 C CA . LYS B 1 290 ? -28.469 16.344 17.609 1 95.81 290 LYS B CA 1
ATOM 6434 C C . LYS B 1 290 ? -27.297 15.562 17.047 1 95.81 290 LYS B C 1
ATOM 6436 O O . LYS B 1 290 ? -27.328 15.133 15.891 1 95.81 290 LYS B O 1
ATOM 6441 N N . ILE B 1 291 ? -26.312 15.422 17.844 1 96.81 291 ILE B N 1
ATOM 6442 C CA . ILE B 1 291 ? -25.109 14.711 17.422 1 96.81 291 ILE B CA 1
ATOM 6443 C C . ILE B 1 291 ? -25.422 13.234 17.234 1 96.81 291 ILE B C 1
ATOM 6445 O O . ILE B 1 291 ? -24.922 12.594 16.297 1 96.81 291 ILE B O 1
ATOM 6449 N N . LEU B 1 292 ? -26.234 12.719 18.094 1 96.62 292 LEU B N 1
ATOM 6450 C CA . LEU B 1 292 ? -26.656 11.328 17.969 1 96.62 292 LEU B CA 1
ATOM 6451 C C . LEU B 1 292 ? -27.359 11.102 16.641 1 96.62 292 LEU B C 1
ATOM 6453 O O . LEU B 1 292 ? -27.188 10.055 16.016 1 96.62 292 LEU B O 1
ATOM 6457 N N . ALA B 1 293 ? -28.172 12.008 16.281 1 96.25 293 ALA B N 1
ATOM 6458 C CA . ALA B 1 293 ? -28.859 11.914 15 1 96.25 293 ALA B CA 1
ATOM 6459 C C . ALA B 1 293 ? -27.875 11.852 13.844 1 96.25 293 ALA B C 1
ATOM 6461 O O . ALA B 1 293 ? -28.078 11.094 12.883 1 96.25 293 ALA B O 1
ATOM 6462 N N . LEU B 1 294 ? -26.859 12.656 13.93 1 97 294 LEU B N 1
ATOM 6463 C CA . LEU B 1 294 ? -25.828 12.625 12.906 1 97 294 LEU B CA 1
ATOM 6464 C C . LEU B 1 294 ? -25.141 11.258 12.867 1 97 294 LEU B C 1
ATOM 6466 O O . LEU B 1 294 ? -24.953 10.688 11.789 1 97 294 LEU B O 1
ATOM 6470 N N . PHE B 1 295 ? -24.797 10.734 14 1 96.62 295 PHE B N 1
ATOM 6471 C CA . PHE B 1 295 ? -24.172 9.422 14.094 1 96.62 295 PHE B CA 1
ATOM 6472 C C . PHE B 1 295 ? -25.047 8.352 13.469 1 96.62 295 PHE B C 1
ATOM 6474 O O . PHE B 1 295 ? -24.562 7.48 12.742 1 96.62 295 PHE B O 1
ATOM 6481 N N . ASN B 1 296 ? -26.266 8.445 13.781 1 95.31 296 ASN B N 1
ATOM 6482 C CA . ASN B 1 296 ? -27.188 7.438 13.266 1 95.31 296 ASN B CA 1
ATOM 6483 C C . ASN B 1 296 ? -27.266 7.477 11.742 1 95.31 296 ASN B C 1
ATOM 6485 O O . ASN B 1 296 ? -27.297 6.43 11.094 1 95.31 296 ASN B O 1
ATOM 6489 N N . ILE B 1 297 ? -27.312 8.617 11.219 1 94.69 297 ILE B N 1
ATOM 6490 C CA . ILE B 1 297 ? -27.359 8.781 9.766 1 94.69 297 ILE B CA 1
ATOM 6491 C C . ILE B 1 297 ? -26.109 8.188 9.141 1 94.69 297 ILE B C 1
ATOM 6493 O O . ILE B 1 297 ? -26.172 7.492 8.125 1 94.69 297 ILE B O 1
ATOM 6497 N N . ILE B 1 298 ? -24.953 8.438 9.758 1 94 298 ILE B N 1
ATOM 6498 C CA . ILE B 1 298 ? -23.672 7.945 9.25 1 94 298 ILE B CA 1
ATOM 6499 C C . ILE B 1 298 ? -23.594 6.434 9.43 1 94 298 ILE B C 1
ATOM 6501 O O . ILE B 1 298 ? -23.172 5.715 8.523 1 94 298 ILE B O 1
ATOM 6505 N N . SER B 1 299 ? -24.016 5.996 10.57 1 91.88 299 SER B N 1
ATOM 6506 C CA . SER B 1 299 ? -23.969 4.582 10.922 1 91.88 299 SER B CA 1
ATOM 6507 C C . SER B 1 299 ? -24.781 3.742 9.938 1 91.88 299 SER B C 1
ATOM 6509 O O . SER B 1 299 ? -24.406 2.605 9.633 1 91.88 299 SER B O 1
ATOM 6511 N N . ASP B 1 300 ? -25.766 4.316 9.43 1 90.44 300 ASP B N 1
ATOM 6512 C CA . ASP B 1 300 ? -26.656 3.619 8.492 1 90.44 300 ASP B CA 1
ATOM 6513 C C . ASP B 1 300 ? -25.969 3.441 7.133 1 90.44 300 ASP B C 1
ATOM 6515 O O . ASP B 1 300 ? -26.328 2.533 6.375 1 90.44 300 ASP B O 1
ATOM 6519 N N . GLU B 1 301 ? -25.031 4.25 6.891 1 88.38 301 GLU B N 1
ATOM 6520 C CA . GLU B 1 301 ? -24.391 4.234 5.582 1 88.38 301 GLU B CA 1
ATOM 6521 C C . GLU B 1 301 ? -23.141 3.363 5.594 1 88.38 301 GLU B C 1
ATOM 6523 O O . GLU B 1 301 ? -22.578 3.064 4.539 1 88.38 301 GLU B O 1
ATOM 6528 N N . ILE B 1 302 ? -22.719 2.994 6.766 1 85.75 302 ILE B N 1
ATOM 6529 C CA . ILE B 1 302 ? -21.453 2.262 6.836 1 85.75 302 ILE B CA 1
ATOM 6530 C C . ILE B 1 302 ? -21.719 0.83 7.293 1 85.75 302 ILE B C 1
ATOM 6532 O O . ILE B 1 302 ? -22.578 0.589 8.133 1 85.75 302 ILE B O 1
ATOM 6536 N N . ASN B 1 303 ? -20.969 -0.109 6.715 1 79.69 303 ASN B N 1
ATOM 6537 C CA . ASN B 1 303 ? -21.016 -1.519 7.082 1 79.69 303 ASN B CA 1
ATOM 6538 C C . ASN B 1 303 ? -19.797 -1.934 7.898 1 79.69 303 ASN B C 1
ATOM 6540 O O . ASN B 1 303 ? -18.875 -2.562 7.371 1 79.69 303 ASN B O 1
ATOM 6544 N N . MET B 1 304 ? -19.859 -1.581 9.156 1 78.25 304 MET B N 1
ATOM 6545 C CA . MET B 1 304 ? -18.719 -1.863 10.039 1 78.25 304 MET B CA 1
ATOM 6546 C C . MET B 1 304 ? -19.188 -2.572 11.305 1 78.25 304 MET B C 1
ATOM 6548 O O . MET B 1 304 ? -20.391 -2.631 11.586 1 78.25 304 MET B O 1
ATOM 6552 N N . SER B 1 305 ? -18.281 -3.121 11.977 1 77 305 SER B N 1
ATOM 6553 C CA . SER B 1 305 ? -18.562 -3.809 13.234 1 77 305 SER B CA 1
ATOM 6554 C C . SER B 1 305 ? -19.078 -2.838 14.297 1 77 305 SER B C 1
ATOM 6556 O O . SER B 1 305 ? -18.891 -1.624 14.172 1 77 305 SER B O 1
ATOM 6558 N N . PHE B 1 306 ? -19.688 -3.379 15.25 1 80.19 306 PHE B N 1
ATOM 6559 C CA . PHE B 1 306 ? -20.25 -2.596 16.344 1 80.19 306 PHE B CA 1
ATOM 6560 C C . PHE B 1 306 ? -19.172 -1.831 17.078 1 80.19 306 PHE B C 1
ATOM 6562 O O . PHE B 1 306 ? -19.359 -0.683 17.484 1 80.19 306 PHE B O 1
ATOM 6569 N N . LYS B 1 307 ? -18.078 -2.475 17.234 1 81.12 307 LYS B N 1
ATOM 6570 C CA . LYS B 1 307 ? -16.969 -1.854 17.953 1 81.12 307 LYS B CA 1
ATOM 6571 C C . LYS B 1 307 ? -16.484 -0.594 17.234 1 81.12 307 LYS B C 1
ATOM 6573 O O . LYS B 1 307 ? -16.219 0.426 17.875 1 81.12 307 LYS B O 1
ATOM 6578 N N . ILE B 1 308 ? -16.406 -0.644 15.984 1 81.31 308 ILE B N 1
ATOM 6579 C CA . ILE B 1 308 ? -15.953 0.49 15.195 1 81.31 308 ILE B CA 1
ATOM 6580 C C . ILE B 1 308 ? -17.016 1.591 15.203 1 81.31 308 ILE B C 1
ATOM 6582 O O . ILE B 1 308 ? -16.688 2.777 15.289 1 81.31 308 ILE B O 1
ATOM 6586 N N . LYS B 1 309 ? -18.25 1.161 15.141 1 88.62 309 LYS B N 1
ATOM 6587 C CA . LYS B 1 309 ? -19.328 2.133 15.18 1 88.62 309 LYS B CA 1
ATOM 6588 C C . LYS B 1 309 ? -19.359 2.885 16.5 1 88.62 309 LYS B C 1
ATOM 6590 O O . LYS B 1 309 ? -19.578 4.094 16.531 1 88.62 309 LYS B O 1
ATOM 6595 N N . GLU B 1 310 ? -19.109 2.189 17.516 1 88.75 310 GLU B N 1
ATOM 6596 C CA . GLU B 1 310 ? -19.062 2.83 18.828 1 88.75 310 GLU B CA 1
ATOM 6597 C C . GLU B 1 310 ? -17.906 3.824 18.922 1 88.75 310 GLU B C 1
ATOM 6599 O O . GLU B 1 310 ? -18.078 4.926 19.453 1 88.75 310 GLU B O 1
ATOM 6604 N N . SER B 1 311 ? -16.797 3.439 18.484 1 88.19 311 SER B N 1
ATOM 6605 C CA . SER B 1 311 ? -15.633 4.332 18.453 1 88.19 311 SER B CA 1
ATOM 6606 C C . SER B 1 311 ? -15.914 5.574 17.609 1 88.19 311 SER B C 1
ATOM 6608 O O . SER B 1 311 ? -15.461 6.672 17.953 1 88.19 311 SER B O 1
ATOM 6610 N N . LEU B 1 312 ? -16.578 5.312 16.547 1 92.06 312 LEU B N 1
ATOM 6611 C CA . LEU B 1 312 ? -16.953 6.414 15.664 1 92.06 312 LEU B CA 1
ATOM 6612 C C . LEU B 1 312 ? -17.875 7.395 16.375 1 92.06 312 LEU B C 1
ATOM 6614 O O . LEU B 1 312 ? -17.75 8.609 16.219 1 92.06 312 LEU B O 1
ATOM 6618 N N . LYS B 1 313 ? -18.812 6.859 17.078 1 95.12 313 LYS B N 1
ATOM 6619 C CA . LYS B 1 313 ? -19.734 7.695 17.859 1 95.12 313 LYS B CA 1
ATOM 6620 C C . LYS B 1 313 ? -18.969 8.633 18.781 1 95.12 313 LYS B C 1
ATOM 6622 O O . LYS B 1 313 ? -19.172 9.844 18.766 1 95.12 313 LYS B O 1
ATOM 6627 N N . TYR B 1 314 ? -18.047 8.102 19.531 1 93.38 314 TYR B N 1
ATOM 6628 C CA . TYR B 1 314 ? -17.25 8.891 20.469 1 93.38 314 TYR B CA 1
ATOM 6629 C C . TYR B 1 314 ? -16.406 9.922 19.734 1 93.38 314 TYR B C 1
ATOM 6631 O O . TYR B 1 314 ? -16.234 11.047 20.203 1 93.38 314 TYR B O 1
ATOM 6639 N N . GLU B 1 315 ? -15.93 9.516 18.594 1 92.94 315 GLU B N 1
ATOM 6640 C CA . GLU B 1 315 ? -15.109 10.422 17.797 1 92.94 315 GLU B CA 1
ATOM 6641 C C . GLU B 1 315 ? -15.914 11.625 17.328 1 92.94 315 GLU B C 1
ATOM 6643 O O . GLU B 1 315 ? -15.422 12.758 17.359 1 92.94 315 GLU B O 1
ATOM 6648 N N . ILE B 1 316 ? -17.109 11.406 16.922 1 95.38 316 ILE B N 1
ATOM 6649 C CA . ILE B 1 316 ? -17.953 12.484 16.406 1 95.38 316 ILE B CA 1
ATOM 6650 C C . ILE B 1 316 ? -18.266 13.469 17.531 1 95.38 316 ILE B C 1
ATOM 6652 O O . ILE B 1 316 ? -18.156 14.688 17.344 1 95.38 316 ILE B O 1
ATOM 6656 N N . TYR B 1 317 ? -18.609 12.961 18.688 1 94.75 317 TYR B N 1
ATOM 6657 C CA . TYR B 1 317 ? -18.859 13.828 19.828 1 94.75 317 TYR B CA 1
ATOM 6658 C C . TYR B 1 317 ? -17.625 14.641 20.172 1 94.75 317 TYR B C 1
ATOM 6660 O O . TYR B 1 317 ? -17.719 15.844 20.438 1 94.75 317 TYR B O 1
ATOM 6668 N N . PHE B 1 318 ? -16.531 14.047 20.109 1 90.81 318 PHE B N 1
ATOM 6669 C CA . PHE B 1 318 ? -15.281 14.68 20.484 1 90.81 318 PHE B CA 1
ATOM 6670 C C . PHE B 1 318 ? -14.914 15.781 19.5 1 90.81 318 PHE B C 1
ATOM 6672 O O . PHE B 1 318 ? -14.562 16.891 19.891 1 90.81 318 PHE B O 1
ATOM 6679 N N . ARG B 1 319 ? -14.984 15.477 18.234 1 90.38 319 ARG B N 1
ATOM 6680 C CA . ARG B 1 319 ? -14.625 16.453 17.203 1 90.38 319 ARG B CA 1
ATOM 6681 C C . ARG B 1 319 ? -15.547 17.656 17.234 1 90.38 319 ARG B C 1
ATOM 6683 O O . ARG B 1 319 ? -15.102 18.797 17.109 1 90.38 319 ARG B O 1
ATOM 6690 N N . LEU B 1 320 ? -16.812 17.375 17.375 1 92.12 320 LEU B N 1
ATOM 6691 C CA . LEU B 1 320 ? -17.766 18.484 17.438 1 92.12 320 LEU B CA 1
ATOM 6692 C C . LEU B 1 320 ? -17.562 19.297 18.719 1 92.12 320 LEU B C 1
ATOM 6694 O O . LEU B 1 320 ? -17.734 20.516 18.703 1 92.12 320 LEU B O 1
ATOM 6698 N N . TYR B 1 321 ? -17.234 18.625 19.75 1 88.69 321 TYR B N 1
ATOM 6699 C CA . TYR B 1 321 ? -16.922 19.328 20.984 1 88.69 321 TYR B CA 1
ATOM 6700 C C . TYR B 1 321 ? -15.766 20.297 20.766 1 88.69 321 TYR B C 1
ATOM 6702 O O . TYR B 1 321 ? -15.812 21.453 21.219 1 88.69 321 TYR B O 1
ATOM 6710 N N . LEU B 1 322 ? -14.734 19.859 20.172 1 83.69 322 LEU B N 1
ATOM 6711 C CA . LEU B 1 322 ? -13.578 20.703 19.891 1 83.69 322 LEU B CA 1
ATOM 6712 C C . LEU B 1 322 ? -13.961 21.891 19 1 83.69 322 LEU B C 1
ATOM 6714 O O . LEU B 1 322 ? -13.547 23.016 19.266 1 83.69 322 LEU B O 1
ATOM 6718 N N . ILE B 1 323 ? -14.75 21.609 18.016 1 85.88 323 ILE B N 1
ATOM 6719 C CA . ILE B 1 323 ? -15.195 22.656 17.094 1 85.88 323 ILE B CA 1
ATOM 6720 C C . ILE B 1 323 ? -16 23.703 17.859 1 85.88 323 ILE B C 1
ATOM 6722 O O . ILE B 1 323 ? -15.75 24.906 17.75 1 85.88 323 ILE B O 1
ATOM 6726 N N . TYR B 1 324 ? -16.938 23.234 18.656 1 86 324 TYR B N 1
ATOM 6727 C CA . TYR B 1 324 ? -17.812 24.156 19.375 1 86 324 TYR B CA 1
ATOM 6728 C C . TYR B 1 324 ? -17.047 24.938 20.438 1 86 324 TYR B C 1
ATOM 6730 O O . TYR B 1 324 ? -17.297 26.125 20.641 1 86 324 TYR B O 1
ATOM 6738 N N . THR B 1 325 ? -16.141 24.266 21.047 1 79.81 325 THR B N 1
ATOM 6739 C CA . THR B 1 325 ? -15.328 24.938 22.047 1 79.81 325 THR B CA 1
ATOM 6740 C C . THR B 1 325 ? -14.461 26.016 21.422 1 79.81 325 THR B C 1
ATOM 6742 O O . THR B 1 325 ? -14.312 27.109 21.969 1 79.81 325 THR B O 1
ATOM 6745 N N . CYS B 1 326 ? -13.914 25.734 20.344 1 77.75 326 CYS B N 1
ATOM 6746 C CA . CYS B 1 326 ? -13.109 26.719 19.625 1 77.75 326 CYS B CA 1
ATOM 6747 C C . CYS B 1 326 ? -13.961 27.906 19.188 1 77.75 326 CYS B C 1
ATOM 6749 O O . CYS B 1 326 ? -13.547 29.062 19.297 1 77.75 326 CYS B O 1
ATOM 6751 N N . LYS B 1 327 ? -15.094 27.625 18.719 1 78.25 327 LYS B N 1
ATOM 6752 C CA . LYS B 1 327 ? -16 28.672 18.266 1 78.25 327 LYS B CA 1
ATOM 6753 C C . LYS B 1 327 ? -16.438 29.578 19.422 1 78.25 327 LYS B C 1
ATOM 6755 O O . LYS B 1 327 ? -16.578 30.781 19.25 1 78.25 327 LYS B O 1
ATOM 6760 N N . GLU B 1 328 ? -16.75 28.938 20.438 1 77.12 328 GLU B N 1
ATOM 6761 C CA . GLU B 1 328 ? -17.188 29.703 21.609 1 77.12 328 GLU B CA 1
ATOM 6762 C C . GLU B 1 328 ? -16.094 30.656 22.078 1 77.12 328 GLU B C 1
ATOM 6764 O O . GLU B 1 328 ? -16.375 31.719 22.641 1 77.12 328 GLU B O 1
ATOM 6769 N N . ASN B 1 329 ? -14.922 30.266 21.812 1 71.38 329 ASN B N 1
ATOM 6770 C CA . ASN B 1 329 ? -13.805 31.094 22.266 1 71.38 329 ASN B CA 1
ATOM 6771 C C . ASN B 1 329 ? -13.195 31.891 21.125 1 71.38 329 ASN B C 1
ATOM 6773 O O . ASN B 1 329 ? -12.07 32.375 21.234 1 71.38 329 ASN B O 1
ATOM 6777 N N . ASN B 1 330 ? -13.906 31.812 19.969 1 67.5 330 ASN B N 1
ATOM 6778 C CA . ASN B 1 330 ? -13.57 32.594 18.781 1 67.5 330 ASN B CA 1
ATOM 6779 C C . ASN B 1 330 ? -12.25 32.125 18.172 1 67.5 330 ASN B C 1
ATOM 6781 O O . ASN B 1 330 ? -11.43 32.969 17.75 1 67.5 330 ASN B O 1
ATOM 6785 N N . PHE B 1 331 ? -12.062 30.875 18.406 1 68.31 331 PHE B N 1
ATOM 6786 C CA . PHE B 1 331 ? -10.961 30.203 17.734 1 68.31 331 PHE B CA 1
ATOM 6787 C C . PHE B 1 331 ? -11.477 29.344 16.594 1 68.31 331 PHE B C 1
ATOM 6789 O O . PHE B 1 331 ? -12.586 28.812 16.656 1 68.31 331 PHE B O 1
ATOM 6796 N N . SER B 1 332 ? -10.797 29.484 15.414 1 64.38 332 SER B N 1
ATOM 6797 C CA . SER B 1 332 ? -11.203 28.562 14.359 1 64.38 332 SER B CA 1
ATOM 6798 C C . SER B 1 332 ? -10.148 27.469 14.148 1 64.38 332 SER B C 1
ATOM 6800 O O . SER B 1 332 ? -8.969 27.781 13.953 1 64.38 332 SER B O 1
ATOM 6802 N N . ILE B 1 333 ? -10.539 26.266 14.266 1 64.94 333 ILE B N 1
ATOM 6803 C CA . ILE B 1 333 ? -9.672 25.125 13.984 1 64.94 333 ILE B CA 1
ATOM 6804 C C . ILE B 1 333 ? -9.281 25.125 12.508 1 64.94 333 ILE B C 1
ATOM 6806 O O . ILE B 1 333 ? -8.234 24.594 12.141 1 64.94 333 ILE B O 1
ATOM 6810 N N . GLY B 1 334 ? -10.133 25.75 11.797 1 63.62 334 GLY B N 1
ATOM 6811 C CA . GLY B 1 334 ? -9.945 25.812 10.359 1 63.62 334 GLY B CA 1
ATOM 6812 C C . GLY B 1 334 ? -8.672 26.531 9.953 1 63.62 334 GLY B C 1
ATOM 6813 O O . GLY B 1 334 ? -8.141 26.312 8.867 1 63.62 334 GLY B O 1
ATOM 6814 N N . ASP B 1 335 ? -8.211 27.25 10.797 1 64.88 335 ASP B N 1
ATOM 6815 C CA . ASP B 1 335 ? -7.016 28.031 10.469 1 64.88 335 ASP B CA 1
ATOM 6816 C C . ASP B 1 335 ? -5.801 27.125 10.297 1 64.88 335 ASP B C 1
ATOM 6818 O O . ASP B 1 335 ? -4.859 27.469 9.586 1 64.88 335 ASP B O 1
ATOM 6822 N N . PHE B 1 336 ? -5.914 26.016 10.938 1 62.09 336 PHE B N 1
ATOM 6823 C CA . PHE B 1 336 ? -4.816 25.047 10.844 1 62.09 336 PHE B CA 1
ATOM 6824 C C . PHE B 1 336 ? -5 24.141 9.633 1 62.09 336 PHE B C 1
ATOM 6826 O O . PHE B 1 336 ? -4.059 23.453 9.219 1 62.09 336 PHE B O 1
ATOM 6833 N N . TRP B 1 337 ? -6.195 24.219 8.977 1 60.19 337 TRP B N 1
ATOM 6834 C CA . TRP B 1 337 ? -6.582 23.062 8.156 1 60.19 337 TRP B CA 1
ATOM 6835 C C . TRP B 1 337 ? -6.48 23.391 6.672 1 60.19 337 TRP B C 1
ATOM 6837 O O . TRP B 1 337 ? -6.906 22.609 5.824 1 60.19 337 TRP B O 1
ATOM 6847 N N . SER B 1 338 ? -6.047 24.5 6.344 1 57.44 338 SER B N 1
ATOM 6848 C CA . SER B 1 338 ? -5.984 24.812 4.918 1 57.44 338 SER B CA 1
ATOM 6849 C C . SER B 1 338 ? -5.262 23.703 4.148 1 57.44 338 SER B C 1
ATOM 6851 O O . SER B 1 338 ? -5.336 23.656 2.92 1 57.44 338 SER B O 1
ATOM 6853 N N . GLU B 1 339 ? -4.816 22.781 4.891 1 57.53 339 GLU B N 1
ATOM 6854 C CA . GLU B 1 339 ? -3.967 21.781 4.262 1 57.53 339 GLU B CA 1
ATOM 6855 C C . GLU B 1 339 ? -4.777 20.562 3.84 1 57.53 339 GLU B C 1
ATOM 6857 O O . GLU B 1 339 ? -4.273 19.688 3.119 1 57.53 339 GLU B O 1
ATOM 6862 N N . PHE B 1 340 ? -6.09 20.578 4.023 1 59.16 340 PHE B N 1
ATOM 6863 C CA . PHE B 1 340 ? -6.875 19.375 3.82 1 59.16 340 PHE B CA 1
ATOM 6864 C C . PHE B 1 340 ? -7.449 19.328 2.408 1 59.16 340 PHE B C 1
ATOM 6866 O O . PHE B 1 340 ? -8.188 18.406 2.061 1 59.16 340 PHE B O 1
ATOM 6873 N N . ASP B 1 341 ? -7.082 20.172 1.581 1 59.78 341 ASP B N 1
ATOM 6874 C CA . ASP B 1 341 ? -7.742 20.266 0.283 1 59.78 341 ASP B CA 1
ATOM 6875 C C . ASP B 1 341 ? -7.512 19.016 -0.549 1 59.78 341 ASP B C 1
ATOM 6877 O O . ASP B 1 341 ? -8.367 18.625 -1.351 1 59.78 341 ASP B O 1
ATOM 6881 N N . THR B 1 342 ? -6.477 18.328 -0.275 1 60.59 342 THR B N 1
ATOM 6882 C CA . THR B 1 342 ? -6.176 17.219 -1.166 1 60.59 342 THR B CA 1
ATOM 6883 C C . THR B 1 342 ? -6.59 15.891 -0.533 1 60.59 342 THR B C 1
ATOM 6885 O O . THR B 1 342 ? -6.535 14.844 -1.182 1 60.59 342 THR B O 1
ATOM 6888 N N . VAL B 1 343 ? -7.113 16 0.629 1 64.25 343 VAL B N 1
ATOM 6889 C CA . VAL B 1 343 ? -7.414 14.773 1.368 1 64.25 343 VAL B CA 1
ATOM 6890 C C . VAL B 1 343 ? -8.641 14.094 0.768 1 64.25 343 VAL B C 1
ATOM 6892 O O . VAL B 1 343 ? -8.734 12.867 0.759 1 64.25 343 VAL B O 1
ATOM 6895 N N . HIS B 1 344 ? -9.445 14.93 0.203 1 70.25 344 HIS B N 1
ATOM 6896 C CA . HIS B 1 344 ? -10.688 14.391 -0.327 1 70.25 344 HIS B CA 1
ATOM 6897 C C . HIS B 1 344 ? -10.422 13.445 -1.498 1 70.25 344 HIS B C 1
ATOM 6899 O O . HIS B 1 344 ? -11.18 12.5 -1.72 1 70.25 344 HIS B O 1
ATOM 6905 N N . GLN B 1 345 ? -9.344 13.609 -2.051 1 68.38 345 GLN B N 1
ATOM 6906 C CA . GLN B 1 345 ? -9.047 12.797 -3.227 1 68.38 345 GLN B CA 1
ATOM 6907 C C . GLN B 1 345 ? -8.656 11.375 -2.828 1 68.38 345 GLN B C 1
ATOM 6909 O O . GLN B 1 345 ? -8.906 10.43 -3.576 1 68.38 345 GLN B O 1
ATOM 6914 N N . GLU B 1 346 ? -8.172 11.266 -1.704 1 69.19 346 GLU B N 1
ATOM 6915 C CA . GLU B 1 346 ? -7.711 9.961 -1.251 1 69.19 346 GLU B CA 1
ATOM 6916 C C . GLU B 1 346 ? -8.875 9.094 -0.77 1 69.19 346 GLU B C 1
ATOM 6918 O O . GLU B 1 346 ? -8.797 7.867 -0.793 1 69.19 346 GLU B O 1
ATOM 6923 N N . PHE B 1 347 ? -9.898 9.758 -0.278 1 76.94 347 PHE B N 1
ATOM 6924 C CA . PHE B 1 347 ? -11.07 9.055 0.245 1 76.94 347 PHE B CA 1
ATOM 6925 C C . PHE B 1 347 ? -12.32 9.453 -0.524 1 76.94 347 PHE B C 1
ATOM 6927 O O . PHE B 1 347 ? -13.344 9.797 0.077 1 76.94 347 PHE B O 1
ATOM 6934 N N . LEU B 1 348 ? -12.133 9.391 -1.778 1 79.19 348 LEU B N 1
ATOM 6935 C CA . LEU B 1 348 ? -13.156 9.992 -2.629 1 79.19 348 LEU B CA 1
ATOM 6936 C C . LEU B 1 348 ? -14.516 9.336 -2.381 1 79.19 348 LEU B C 1
ATOM 6938 O O . LEU B 1 348 ? -15.523 10.031 -2.25 1 79.19 348 LEU B O 1
ATOM 6942 N N . GLU B 1 349 ? -14.555 7.992 -2.367 1 79.94 349 GLU B N 1
ATOM 6943 C CA . GLU B 1 349 ? -15.82 7.285 -2.174 1 79.94 349 GLU B CA 1
ATOM 6944 C C . GLU B 1 349 ? -16.469 7.66 -0.843 1 79.94 349 GLU B C 1
ATOM 6946 O O . GLU B 1 349 ? -17.641 8 -0.795 1 79.94 349 GLU B O 1
ATOM 6951 N N . GLY B 1 350 ? -15.711 7.57 0.22 1 84.69 350 GLY B N 1
ATOM 6952 C CA . GLY B 1 350 ? -16.219 7.934 1.533 1 84.69 350 GLY B CA 1
ATOM 6953 C C . GLY B 1 350 ? -16.625 9.391 1.637 1 84.69 350 GLY B C 1
ATOM 6954 O O . GLY B 1 350 ? -17.641 9.719 2.246 1 84.69 350 GLY B O 1
ATOM 6955 N N . TYR B 1 351 ? -15.844 10.258 0.982 1 87.62 351 TYR B N 1
ATOM 6956 C CA . TYR B 1 351 ? -16.125 11.688 0.996 1 87.62 351 TYR B CA 1
ATOM 6957 C C . TYR B 1 351 ? -17.469 11.992 0.329 1 87.62 351 TYR B C 1
ATOM 6959 O O . TYR B 1 351 ? -18.25 12.789 0.837 1 87.62 351 TYR B O 1
ATOM 6967 N N .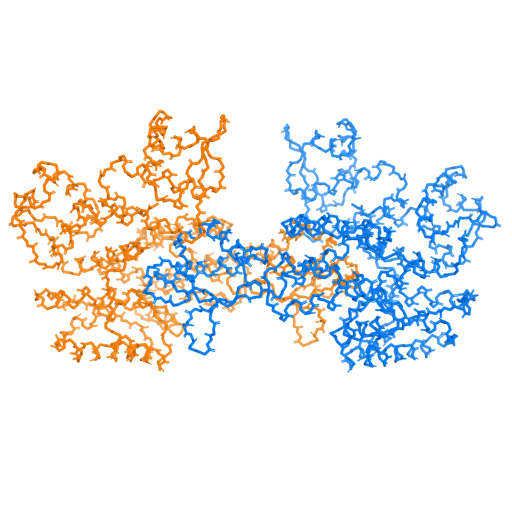 ASN B 1 352 ? -17.672 11.297 -0.73 1 88.69 352 ASN B N 1
ATOM 6968 C CA . ASN B 1 352 ? -18.891 11.531 -1.499 1 88.69 352 ASN B CA 1
ATOM 6969 C C . ASN B 1 352 ? -20.141 11.102 -0.725 1 88.69 352 ASN B C 1
ATOM 6971 O O . ASN B 1 352 ? -21.219 11.641 -0.945 1 88.69 352 ASN B O 1
ATOM 6975 N N . ILE B 1 353 ? -19.969 10.258 0.103 1 90.44 353 ILE B N 1
ATOM 6976 C CA . ILE B 1 353 ? -21.078 9.781 0.919 1 90.44 353 ILE B CA 1
ATOM 6977 C C . ILE B 1 353 ? -21.234 10.672 2.148 1 90.44 353 ILE B C 1
ATOM 6979 O O . ILE B 1 353 ? -22.344 11.109 2.475 1 90.44 353 ILE B O 1
ATOM 6983 N N . MET B 1 354 ? -20.156 11.039 2.799 1 92.62 354 MET B N 1
ATOM 6984 C CA . MET B 1 354 ? -20.172 11.711 4.098 1 92.62 354 MET B CA 1
ATOM 6985 C C . MET B 1 354 ? -20.516 13.188 3.943 1 92.62 354 MET B C 1
ATOM 6987 O O . MET B 1 354 ? -21.219 13.758 4.785 1 92.62 354 MET B O 1
ATOM 6991 N N . TYR B 1 355 ? -20.047 13.82 2.893 1 92.75 355 TYR B N 1
ATOM 6992 C CA . TYR B 1 355 ? -20.188 15.266 2.762 1 92.75 355 TYR B CA 1
ATOM 6993 C C . TYR B 1 355 ? -21.656 15.656 2.682 1 92.75 355 TYR B C 1
ATOM 6995 O O . TYR B 1 355 ? -22.125 16.516 3.439 1 92.75 355 TYR B O 1
ATOM 7003 N N . PRO B 1 356 ? -22.422 15.047 1.788 1 94.19 356 PRO B N 1
ATOM 7004 C CA . PRO B 1 356 ? -23.844 15.406 1.744 1 94.19 356 PRO B CA 1
ATOM 7005 C C . PRO B 1 356 ? -24.562 15.109 3.053 1 94.19 356 PRO B C 1
ATOM 7007 O O . PRO B 1 356 ? -25.453 15.859 3.459 1 94.19 356 PRO B O 1
ATOM 7010 N N . LEU B 1 357 ? -24.266 14.062 3.711 1 95.12 357 LEU B N 1
ATOM 7011 C CA . LEU B 1 357 ? -24.922 13.68 4.961 1 95.12 357 LEU B CA 1
ATOM 7012 C C . LEU B 1 357 ? -24.656 14.719 6.047 1 95.12 357 LEU B C 1
ATOM 7014 O O . LEU B 1 357 ? -25.594 15.188 6.703 1 95.12 357 LEU B O 1
ATOM 7018 N N . ILE B 1 358 ? -23.406 15.102 6.172 1 95.94 358 ILE B N 1
ATOM 7019 C CA . ILE B 1 358 ? -23 16.016 7.246 1 95.94 358 ILE B CA 1
ATOM 7020 C C . ILE B 1 358 ? -23.469 17.422 6.922 1 95.94 358 ILE B C 1
ATOM 7022 O O . ILE B 1 358 ? -23.938 18.141 7.809 1 95.94 358 ILE B O 1
ATOM 7026 N N . SER B 1 359 ? -23.344 17.797 5.699 1 95.12 359 SER B N 1
ATOM 7027 C CA . SER B 1 359 ? -23.797 19.125 5.285 1 95.12 359 SER B CA 1
ATOM 7028 C C . SER B 1 359 ? -25.312 19.266 5.492 1 95.12 359 SER B C 1
ATOM 7030 O O . SER B 1 359 ? -25.781 20.312 5.957 1 95.12 359 SER B O 1
ATOM 7032 N N . SER B 1 360 ? -26.047 18.266 5.129 1 95.62 360 SER B N 1
ATOM 7033 C CA . SER B 1 360 ? -27.484 18.281 5.316 1 95.62 360 SER B CA 1
ATOM 7034 C C . SER B 1 360 ? -27.859 18.312 6.797 1 95.62 360 SER B C 1
ATOM 7036 O O . SER B 1 360 ? -28.75 19.062 7.203 1 95.62 360 SER B O 1
ATOM 7038 N N . TRP B 1 361 ? -27.219 17.562 7.547 1 96.94 361 TRP B N 1
ATOM 7039 C CA . TRP B 1 361 ? -27.438 17.562 8.992 1 96.94 361 TRP B CA 1
ATOM 7040 C C . TRP B 1 361 ? -27.141 18.938 9.586 1 96.94 361 TRP B C 1
ATOM 7042 O O . TRP B 1 361 ? -27.891 19.422 10.438 1 96.94 361 TRP B O 1
ATOM 7052 N N . ASP B 1 362 ? -26.016 19.547 9.195 1 96.56 362 ASP B N 1
ATOM 7053 C CA . ASP B 1 362 ? -25.625 20.859 9.703 1 96.56 362 ASP B CA 1
ATOM 7054 C C . ASP B 1 362 ? -26.703 21.906 9.398 1 96.56 362 ASP B C 1
ATOM 7056 O O . ASP B 1 362 ? -27.016 22.75 10.234 1 96.56 362 ASP B O 1
ATOM 7060 N N . LYS B 1 363 ? -27.266 21.797 8.258 1 94.25 363 LYS B N 1
ATOM 7061 C CA . LYS B 1 363 ? -28.297 22.734 7.816 1 94.25 363 LYS B CA 1
ATOM 7062 C C . LYS B 1 363 ? -29.609 22.5 8.555 1 94.25 363 LYS B C 1
ATOM 7064 O O . LYS B 1 363 ? -30.25 23.453 9.016 1 94.25 363 LYS B O 1
ATOM 7069 N N . GLN B 1 364 ? -30 21.328 8.695 1 94 364 GLN B N 1
ATOM 7070 C CA . GLN B 1 364 ? -31.328 20.984 9.18 1 94 364 GLN B CA 1
ATOM 7071 C C . GLN B 1 364 ? -31.375 20.938 10.703 1 94 364 GLN B C 1
ATOM 7073 O O . GLN B 1 364 ? -32.375 21.344 11.32 1 94 364 GLN B O 1
ATOM 7078 N N . SER B 1 365 ? -30.312 20.406 11.242 1 92.5 365 SER B N 1
ATOM 7079 C CA . SER B 1 365 ? -30.375 20.078 12.664 1 92.5 365 SER B CA 1
ATOM 7080 C C . SER B 1 365 ? -29.406 20.938 13.469 1 92.5 365 SER B C 1
ATOM 7082 O O . SER B 1 365 ? -29.594 21.125 14.68 1 92.5 365 SER B O 1
ATOM 7084 N N . ASN B 1 366 ? -28.359 21.469 12.82 1 93.38 366 ASN B N 1
ATOM 7085 C CA . ASN B 1 366 ? -27.297 22.172 13.539 1 93.38 366 ASN B CA 1
ATOM 7086 C C . ASN B 1 366 ? -27.266 23.656 13.188 1 93.38 366 ASN B C 1
ATOM 7088 O O . ASN B 1 366 ? -26.297 24.344 13.484 1 93.38 366 ASN B O 1
ATOM 7092 N N . GLU B 1 367 ? -28.281 24.109 12.516 1 91.25 367 GLU B N 1
ATOM 7093 C CA . GLU B 1 367 ? -28.516 25.531 12.242 1 91.25 367 GLU B CA 1
ATOM 7094 C C . GLU B 1 367 ? -27.359 26.141 11.461 1 91.25 367 GLU B C 1
ATOM 7096 O O . GLU B 1 367 ? -26.953 27.266 11.727 1 91.25 367 GLU B O 1
ATOM 7101 N N . ASN B 1 368 ? -26.656 25.391 10.672 1 89.94 368 ASN B N 1
ATOM 7102 C CA . ASN B 1 368 ? -25.562 25.844 9.812 1 89.94 368 ASN B CA 1
ATOM 7103 C C . ASN B 1 368 ? -24.438 26.453 10.625 1 89.94 368 ASN B C 1
ATOM 7105 O O . ASN B 1 368 ? -23.906 27.516 10.266 1 89.94 368 ASN B O 1
ATOM 7109 N N . ARG B 1 369 ? -24.109 25.812 11.641 1 89.69 369 ARG B N 1
ATOM 7110 C CA . ARG B 1 369 ? -23.109 26.344 12.562 1 89.69 369 ARG B CA 1
ATOM 7111 C C . ARG B 1 369 ? -21.703 25.984 12.094 1 89.69 369 ARG B C 1
ATOM 7113 O O . ARG B 1 369 ? -20.719 26.562 12.578 1 89.69 369 ARG B O 1
ATOM 7120 N N . LEU B 1 370 ? -21.609 25.078 11.219 1 91.06 370 LEU B N 1
ATOM 7121 C CA . LEU B 1 370 ? -20.281 24.641 10.805 1 91.06 370 LEU B CA 1
ATOM 7122 C C . LEU B 1 370 ? -19.844 25.328 9.508 1 91.06 370 LEU B C 1
ATOM 7124 O O . LEU B 1 370 ? -20.672 25.5 8.602 1 91.06 370 LEU B O 1
ATOM 7128 N N . THR B 1 371 ? -18.578 25.734 9.5 1 84.88 371 THR B N 1
ATOM 7129 C CA . THR B 1 371 ? -17.984 26.203 8.25 1 84.88 371 THR B CA 1
ATOM 7130 C C . THR B 1 371 ? -17.594 25.016 7.363 1 84.88 371 THR B C 1
ATOM 7132 O O . THR B 1 371 ? -17.547 23.875 7.824 1 84.88 371 THR B O 1
ATOM 7135 N N . ASP B 1 372 ? -17.234 25.25 6.113 1 81.94 372 ASP B N 1
ATOM 7136 C CA . ASP B 1 372 ? -16.797 24.203 5.203 1 81.94 372 ASP B CA 1
ATOM 7137 C C . ASP B 1 372 ? -15.531 23.516 5.707 1 81.94 372 ASP B C 1
ATOM 7139 O O . ASP B 1 372 ? -15.391 22.297 5.602 1 81.94 372 ASP B O 1
ATOM 7143 N N . ASP B 1 373 ? -14.656 24.281 6.246 1 79.62 373 ASP B N 1
ATOM 7144 C CA . ASP B 1 373 ? -13.406 23.734 6.77 1 79.62 373 ASP B CA 1
ATOM 7145 C C . ASP B 1 373 ? -13.664 22.797 7.949 1 79.62 373 ASP B C 1
ATOM 7147 O O . ASP B 1 373 ? -12.992 21.781 8.109 1 79.62 373 ASP B O 1
ATOM 7151 N N . GLU B 1 374 ? -14.641 23.188 8.727 1 86.12 374 GLU B N 1
ATOM 7152 C CA . GLU B 1 374 ? -14.984 22.375 9.891 1 86.12 374 GLU B CA 1
ATOM 7153 C C . GLU B 1 374 ? -15.672 21.078 9.477 1 86.12 374 GLU B C 1
ATOM 7155 O O . GLU B 1 374 ? -15.461 20.031 10.094 1 86.12 374 GLU B O 1
ATOM 7160 N N . ILE B 1 375 ? -16.484 21.188 8.461 1 88.56 375 ILE B N 1
ATOM 7161 C CA . ILE B 1 375 ? -17.109 20 7.914 1 88.56 375 ILE B CA 1
ATOM 7162 C C . ILE B 1 375 ? -16.047 19.047 7.367 1 88.56 375 ILE B C 1
ATOM 7164 O O . ILE B 1 375 ? -16.094 17.844 7.609 1 88.56 375 ILE B O 1
ATOM 7168 N N . TYR B 1 376 ? -15.102 19.625 6.695 1 83.12 376 TYR B N 1
ATOM 7169 C CA . TYR B 1 376 ? -14.008 18.812 6.168 1 83.12 376 TYR B CA 1
ATOM 7170 C C . TYR B 1 376 ? -13.242 18.141 7.293 1 83.12 376 TYR B C 1
ATOM 7172 O O . TYR B 1 376 ? -12.883 16.953 7.184 1 83.12 376 TYR B O 1
ATOM 7180 N N . TYR B 1 377 ? -13.039 18.875 8.297 1 83.5 377 TYR B N 1
ATOM 7181 C CA . TYR B 1 377 ? -12.344 18.359 9.469 1 83.5 377 TYR B CA 1
ATOM 7182 C C . TYR B 1 377 ? -13.078 17.141 10.039 1 83.5 377 TYR B C 1
ATOM 7184 O O . TYR B 1 377 ? -12.461 16.125 10.352 1 83.5 377 TYR B O 1
ATOM 7192 N N . LEU B 1 378 ? -14.344 17.312 10.156 1 89.31 378 LEU B N 1
ATOM 7193 C CA . LEU B 1 378 ? -15.164 16.234 10.695 1 89.31 378 LEU B CA 1
ATOM 7194 C C . LEU B 1 378 ? -15.141 15.016 9.773 1 89.31 378 LEU B C 1
ATOM 7196 O O . LEU B 1 378 ? -14.961 13.891 10.234 1 89.31 378 LEU B O 1
ATOM 7200 N N . ILE B 1 379 ? -15.312 15.258 8.539 1 89.25 379 ILE B N 1
ATOM 7201 C CA . ILE B 1 379 ? -15.352 14.195 7.547 1 89.25 379 ILE B CA 1
ATOM 7202 C C . ILE B 1 379 ? -14.031 13.43 7.559 1 89.25 379 ILE B C 1
ATOM 7204 O O . ILE B 1 379 ? -14.023 12.195 7.562 1 89.25 379 ILE B O 1
ATOM 7208 N N . TYR B 1 380 ? -13.008 14.086 7.59 1 82.56 380 TYR B N 1
ATOM 7209 C CA . TYR B 1 380 ? -11.688 13.461 7.523 1 82.56 380 TYR B CA 1
ATOM 7210 C C . TYR B 1 380 ? -11.453 12.57 8.734 1 82.56 380 TYR B C 1
ATOM 7212 O O . TYR B 1 380 ? -10.883 11.484 8.617 1 82.56 380 TYR B O 1
ATOM 7220 N N . ASN B 1 381 ? -11.773 13.031 9.82 1 86.62 381 ASN B N 1
ATOM 7221 C CA . ASN B 1 381 ? -11.586 12.227 11.023 1 86.62 381 ASN B CA 1
ATOM 7222 C C . ASN B 1 381 ? -12.461 10.977 11 1 86.62 381 ASN B C 1
ATOM 7224 O O . ASN B 1 381 ? -12.039 9.914 11.477 1 86.62 381 ASN B O 1
ATOM 7228 N N . ILE B 1 382 ? -13.609 11.172 10.508 1 88.81 382 ILE B N 1
ATOM 7229 C CA . ILE B 1 382 ? -14.5 10.031 10.375 1 88.81 382 ILE B CA 1
ATOM 7230 C C . ILE B 1 382 ? -13.906 9.016 9.406 1 88.81 382 ILE B C 1
ATOM 7232 O O . ILE B 1 382 ? -13.828 7.82 9.711 1 88.81 382 ILE B O 1
ATOM 7236 N N . LEU B 1 383 ? -13.508 9.531 8.328 1 84.44 383 LEU B N 1
ATOM 7237 C CA . LEU B 1 383 ? -12.961 8.664 7.289 1 84.44 383 LEU B CA 1
ATOM 7238 C C . LEU B 1 383 ? -11.695 7.961 7.777 1 84.44 383 LEU B C 1
ATOM 7240 O O . LEU B 1 383 ? -11.453 6.805 7.434 1 84.44 383 LEU B O 1
ATOM 7244 N N . PHE B 1 384 ? -10.969 8.609 8.508 1 79.94 384 PHE B N 1
ATOM 7245 C CA . PHE B 1 384 ? -9.75 8.016 9.047 1 79.94 384 PHE B CA 1
ATOM 7246 C C . PHE B 1 384 ? -10.078 6.832 9.945 1 79.94 384 PHE B C 1
ATOM 7248 O O . PHE B 1 384 ? -9.414 5.793 9.883 1 79.94 384 PHE B O 1
ATOM 7255 N N . ILE B 1 385 ? -10.992 7 10.75 1 81 385 ILE B N 1
ATOM 7256 C CA . ILE B 1 385 ? -11.391 5.926 11.648 1 81 385 ILE B CA 1
ATOM 7257 C C . ILE B 1 385 ? -11.898 4.734 10.844 1 81 385 ILE B C 1
ATOM 7259 O O . ILE B 1 385 ? -11.586 3.584 11.148 1 81 385 ILE B O 1
ATOM 7263 N N . LEU B 1 386 ? -12.648 5.066 9.875 1 80.94 386 LEU B N 1
ATOM 7264 C CA . LEU B 1 386 ? -13.25 4.012 9.07 1 80.94 386 LEU B CA 1
ATOM 7265 C C . LEU B 1 386 ? -12.18 3.232 8.312 1 80.94 386 LEU B C 1
ATOM 7267 O O . LEU B 1 386 ? -12.289 2.014 8.148 1 80.94 386 LEU B O 1
ATOM 7271 N N . HIS B 1 387 ? -11.156 3.865 7.992 1 74.94 387 HIS B N 1
ATOM 7272 C CA . HIS B 1 387 ? -10.164 3.219 7.148 1 74.94 387 HIS B CA 1
ATOM 7273 C C . HIS B 1 387 ? -9.023 2.646 7.984 1 74.94 387 HIS B C 1
ATOM 7275 O O . HIS B 1 387 ? -8.312 1.737 7.539 1 74.94 387 HIS B O 1
ATOM 7281 N N . SER B 1 388 ? -8.742 3.195 9.141 1 68.06 388 SER B N 1
ATOM 7282 C CA . SER B 1 388 ? -7.656 2.711 9.992 1 68.06 388 SER B CA 1
ATOM 7283 C C . SER B 1 388 ? -8.055 1.44 10.734 1 68.06 388 SER B C 1
ATOM 7285 O O . SER B 1 388 ? -7.203 0.636 11.109 1 68.06 388 SER B O 1
ATOM 7287 N N . ASN B 1 389 ? -9.164 1.293 11.109 1 61.34 389 ASN B N 1
ATOM 7288 C CA . ASN B 1 389 ? -9.602 0.207 11.977 1 61.34 389 ASN B CA 1
ATOM 7289 C C . ASN B 1 389 ? -10.25 -0.921 11.18 1 61.34 389 ASN B C 1
ATOM 7291 O O . ASN B 1 389 ? -10.711 -1.906 11.75 1 61.34 389 ASN B O 1
ATOM 7295 N N . TYR B 1 390 ? -10.195 -0.71 10.023 1 63.41 390 TYR B N 1
ATOM 7296 C CA . TYR B 1 390 ? -10.883 -1.721 9.227 1 63.41 390 TYR B CA 1
ATOM 7297 C C . TYR B 1 390 ? -9.906 -2.768 8.711 1 63.41 390 TYR B C 1
ATOM 7299 O O . TYR B 1 390 ? -9.242 -2.557 7.695 1 63.41 390 TYR B O 1
ATOM 7307 N N . THR B 1 391 ? -9.375 -3.635 9.742 1 70.38 391 THR B N 1
ATOM 7308 C CA . THR B 1 391 ? -8.531 -4.719 9.242 1 70.38 391 THR B CA 1
ATOM 7309 C C . THR B 1 391 ? -9.328 -6.012 9.125 1 70.38 391 THR B C 1
ATOM 7311 O O . THR B 1 391 ? -10.062 -6.379 10.047 1 70.38 391 THR B O 1
ATOM 7314 N N . LYS B 1 392 ? -9.469 -6.57 8.047 1 77.94 392 LYS B N 1
ATOM 7315 C CA . LYS B 1 392 ? -10.094 -7.867 7.805 1 77.94 392 LYS B CA 1
ATOM 7316 C C . LYS B 1 392 ? -9.055 -8.984 7.797 1 77.94 392 LYS B C 1
ATOM 7318 O O . LYS B 1 392 ? -7.945 -8.805 7.293 1 77.94 392 LYS B O 1
ATOM 7323 N N . ASN B 1 393 ? -9.406 -9.984 8.547 1 84.81 393 ASN B N 1
ATOM 7324 C CA . ASN B 1 393 ? -8.539 -11.164 8.555 1 84.81 393 ASN B CA 1
ATOM 7325 C C . ASN B 1 393 ? -8.781 -12.047 7.336 1 84.81 393 ASN B C 1
ATOM 7327 O O . ASN B 1 393 ? -9.898 -12.516 7.113 1 84.81 393 ASN B O 1
ATOM 7331 N N . CYS B 1 394 ? -7.762 -12.266 6.578 1 89.25 394 CYS B N 1
ATOM 7332 C CA . CYS B 1 394 ? -7.906 -13.023 5.34 1 89.25 394 CYS B CA 1
ATOM 7333 C C . CYS B 1 394 ? -6.895 -14.164 5.281 1 89.25 394 CYS B C 1
ATOM 7335 O O . CYS B 1 394 ? -5.742 -14 5.684 1 89.25 394 CYS B O 1
ATOM 7337 N N . LEU B 1 395 ? -7.422 -15.328 4.914 1 90.88 395 LEU B N 1
ATOM 7338 C CA . LEU B 1 395 ? -6.539 -16.453 4.625 1 90.88 395 LEU B CA 1
ATOM 7339 C C . LEU B 1 395 ? -6.164 -16.484 3.148 1 90.88 395 LEU B C 1
ATOM 7341 O O . LEU B 1 395 ? -7.039 -16.5 2.281 1 90.88 395 LEU B O 1
ATOM 7345 N N . LEU B 1 396 ? -4.883 -16.406 2.896 1 90.62 396 LEU B N 1
ATOM 7346 C CA . LEU B 1 396 ? -4.383 -16.469 1.526 1 90.62 396 LEU B CA 1
ATOM 7347 C C . LEU B 1 396 ? -3.941 -17.875 1.177 1 90.62 396 LEU B C 1
ATOM 7349 O O . LEU B 1 396 ? -2.91 -18.359 1.661 1 90.62 396 LEU B O 1
ATOM 7353 N N . LEU B 1 397 ? -4.816 -18.531 0.428 1 89.94 397 LEU B N 1
ATOM 7354 C CA . LEU B 1 397 ? -4.512 -19.875 -0.032 1 89.94 397 LEU B CA 1
ATOM 7355 C C . LEU B 1 397 ? -4.125 -19.875 -1.508 1 89.94 397 LEU B C 1
ATOM 7357 O O . LEU B 1 397 ? -4.992 -19.781 -2.379 1 89.94 397 LEU B O 1
ATOM 7361 N N . LEU B 1 398 ? -2.854 -20.047 -1.702 1 88.06 398 LEU B N 1
ATOM 7362 C CA . LEU B 1 398 ? -2.371 -19.969 -3.076 1 88.06 398 LEU B CA 1
ATOM 7363 C C . LEU B 1 398 ? -1.714 -21.266 -3.5 1 88.06 398 LEU B C 1
ATOM 7365 O O . LEU B 1 398 ? -1.179 -22 -2.664 1 88.06 398 LEU B O 1
ATOM 7369 N N . SER B 1 399 ? -1.845 -21.547 -4.703 1 87.5 399 SER B N 1
ATOM 7370 C CA . SER B 1 399 ? -1.169 -22.688 -5.305 1 87.5 399 SER B CA 1
ATOM 7371 C C . SER B 1 399 ? -0.261 -22.25 -6.449 1 87.5 399 SER B C 1
ATOM 7373 O O . SER B 1 399 ? -0.594 -21.328 -7.199 1 87.5 399 SER B O 1
ATOM 7375 N N . GLY B 1 400 ? 0.868 -22.859 -6.496 1 81.19 400 GLY B N 1
ATOM 7376 C CA . GLY B 1 400 ? 1.838 -22.531 -7.527 1 81.19 400 GLY B CA 1
ATOM 7377 C C . GLY B 1 400 ? 3.236 -22.312 -6.984 1 81.19 400 GLY B C 1
ATOM 7378 O O . GLY B 1 400 ? 3.506 -22.594 -5.816 1 81.19 400 GLY B O 1
ATOM 7379 N N . PRO B 1 401 ? 4.121 -21.906 -7.785 1 77.19 401 PRO B N 1
ATOM 7380 C CA . PRO B 1 401 ? 5.496 -21.672 -7.332 1 77.19 401 PRO B CA 1
ATOM 7381 C C . PRO B 1 401 ? 5.59 -20.609 -6.25 1 77.19 401 PRO B C 1
ATOM 7383 O O . PRO B 1 401 ? 4.766 -19.688 -6.215 1 77.19 401 PRO B O 1
ATOM 7386 N N . ALA B 1 402 ? 6.59 -20.75 -5.457 1 77.31 402 ALA B N 1
ATOM 7387 C CA . ALA B 1 402 ? 6.781 -19.828 -4.336 1 77.31 402 ALA B CA 1
ATOM 7388 C C . ALA B 1 402 ? 6.941 -18.391 -4.824 1 77.31 402 ALA B C 1
ATOM 7390 O O . ALA B 1 402 ? 6.48 -17.453 -4.172 1 77.31 402 ALA B O 1
ATOM 7391 N N . SER B 1 403 ? 7.598 -18.234 -5.957 1 76.94 403 SER B N 1
ATOM 7392 C CA . SER B 1 403 ? 7.816 -16.891 -6.492 1 76.94 403 SER B CA 1
ATOM 7393 C C . SER B 1 403 ? 6.496 -16.203 -6.805 1 76.94 403 SER B C 1
ATOM 7395 O O . SER B 1 403 ? 6.336 -15 -6.539 1 76.94 403 SER B O 1
ATOM 7397 N N . LEU B 1 404 ? 5.617 -17 -7.34 1 79.12 404 LEU B N 1
ATOM 7398 C CA . LEU B 1 404 ? 4.301 -16.469 -7.664 1 79.12 404 LEU B CA 1
ATOM 7399 C C . LEU B 1 404 ? 3.525 -16.125 -6.395 1 79.12 404 LEU B C 1
ATOM 7401 O O . LEU B 1 404 ? 2.9 -15.07 -6.309 1 79.12 404 LEU B O 1
ATOM 7405 N N . LYS B 1 405 ? 3.568 -16.984 -5.504 1 83 405 LYS B N 1
ATOM 7406 C CA . LYS B 1 405 ? 2.871 -16.766 -4.238 1 83 405 LYS B CA 1
ATOM 7407 C C . LYS B 1 405 ? 3.4 -15.531 -3.521 1 83 405 LYS B C 1
ATOM 7409 O O . LYS B 1 405 ? 2.623 -14.734 -2.996 1 83 405 LYS B O 1
ATOM 7414 N N . ASN B 1 406 ? 4.676 -15.469 -3.564 1 79.75 406 ASN B N 1
ATOM 7415 C CA . ASN B 1 406 ? 5.309 -14.32 -2.926 1 79.75 406 ASN B CA 1
ATOM 7416 C C . ASN B 1 406 ? 4.918 -13.016 -3.613 1 79.75 406 ASN B C 1
ATOM 7418 O O . ASN B 1 406 ? 4.73 -11.992 -2.951 1 79.75 406 ASN B O 1
ATOM 7422 N N . PHE B 1 407 ? 4.797 -13.117 -4.82 1 80.06 407 PHE B N 1
ATOM 7423 C CA . PHE B 1 407 ? 4.418 -11.938 -5.582 1 80.06 407 PHE B CA 1
ATOM 7424 C C . PHE B 1 407 ? 2.994 -11.5 -5.242 1 80.06 407 PHE B C 1
ATOM 7426 O O . PHE B 1 407 ? 2.734 -10.32 -5.027 1 80.06 407 PHE B O 1
ATOM 7433 N N . ILE B 1 408 ? 2.172 -12.477 -5.301 1 83.19 408 ILE B N 1
ATOM 7434 C CA . ILE B 1 408 ? 0.778 -12.18 -4.988 1 83.19 408 ILE B CA 1
ATOM 7435 C C . ILE B 1 408 ? 0.676 -11.594 -3.582 1 83.19 408 ILE B C 1
ATOM 7437 O O . ILE B 1 408 ? -0.02 -10.602 -3.365 1 83.19 408 ILE B O 1
ATOM 7441 N N . TYR B 1 409 ? 1.412 -12.195 -2.727 1 82.31 409 TYR B N 1
ATOM 7442 C CA . TYR B 1 409 ? 1.428 -11.711 -1.352 1 82.31 409 TYR B CA 1
ATOM 7443 C C . TYR B 1 409 ? 1.935 -10.273 -1.288 1 82.31 409 TYR B C 1
ATOM 7445 O O . TYR B 1 409 ? 1.346 -9.43 -0.608 1 82.31 409 TYR B O 1
ATOM 7453 N N . TYR B 1 410 ? 2.99 -10.086 -1.978 1 77.81 410 TYR B N 1
ATOM 7454 C CA . TYR B 1 410 ? 3.588 -8.758 -1.984 1 77.81 410 TYR B CA 1
ATOM 7455 C C . TYR B 1 410 ? 2.609 -7.723 -2.523 1 77.81 410 TYR B C 1
ATOM 7457 O O . TYR B 1 410 ? 2.457 -6.645 -1.947 1 77.81 410 TYR B O 1
ATOM 7465 N N . LYS B 1 411 ? 2.037 -8.047 -3.541 1 78.62 411 LYS B N 1
ATOM 7466 C CA . LYS B 1 411 ? 1.115 -7.113 -4.18 1 78.62 411 LYS B CA 1
ATOM 7467 C C . LYS B 1 411 ? -0.08 -6.816 -3.275 1 78.62 411 LYS B C 1
ATOM 7469 O O . LYS B 1 411 ? -0.49 -5.664 -3.139 1 78.62 411 LYS B O 1
ATOM 7474 N N . LEU B 1 412 ? -0.597 -7.898 -2.705 1 82.25 412 LEU B N 1
ATOM 7475 C CA . LEU B 1 412 ? -1.742 -7.734 -1.816 1 82.25 412 LEU B CA 1
ATOM 7476 C C . LEU B 1 412 ? -1.355 -6.938 -0.574 1 82.25 412 LEU B C 1
ATOM 7478 O O . LEU B 1 412 ? -2.088 -6.039 -0.156 1 82.25 412 LEU B O 1
ATOM 7482 N N . ASN B 1 413 ? -0.227 -7.219 -0.12 1 77.31 413 ASN B N 1
ATOM 7483 C CA . ASN B 1 413 ? 0.21 -6.566 1.108 1 77.31 413 ASN B CA 1
ATOM 7484 C C . ASN B 1 413 ? 0.596 -5.109 0.861 1 77.31 413 ASN B C 1
ATOM 7486 O O . ASN B 1 413 ? 0.393 -4.254 1.725 1 77.31 413 ASN B O 1
ATOM 7490 N N . SER B 1 414 ? 1.192 -4.891 -0.268 1 73.69 414 SER B N 1
ATOM 7491 C CA . SER B 1 414 ? 1.614 -3.531 -0.592 1 73.69 414 SER B CA 1
ATOM 7492 C C . SER B 1 414 ? 0.414 -2.609 -0.783 1 73.69 414 SER B C 1
ATOM 7494 O O . SER B 1 414 ? 0.46 -1.436 -0.409 1 73.69 414 SER B O 1
ATOM 7496 N N . GLU B 1 415 ? -0.641 -3.16 -1.268 1 73.88 415 GLU B N 1
ATOM 7497 C CA . GLU B 1 415 ? -1.791 -2.322 -1.597 1 73.88 415 GLU B CA 1
ATOM 7498 C C . GLU B 1 415 ? -2.832 -2.352 -0.481 1 73.88 415 GLU B C 1
ATOM 7500 O O . GLU B 1 415 ? -3.592 -1.396 -0.309 1 73.88 415 GLU B O 1
ATOM 7505 N N . LEU B 1 416 ? -2.895 -3.477 0.213 1 77.75 416 LEU B N 1
ATOM 7506 C CA . LEU B 1 416 ? -4.012 -3.656 1.132 1 77.75 416 LEU B CA 1
ATOM 7507 C C . LEU B 1 416 ? -3.518 -4.043 2.521 1 77.75 416 LEU B C 1
ATOM 7509 O O . LEU B 1 416 ? -4.305 -4.48 3.365 1 77.75 416 LEU B O 1
ATOM 7513 N N . GLY B 1 417 ? -2.285 -3.986 2.746 1 72.25 417 GLY B N 1
ATOM 7514 C CA . GLY B 1 417 ? -1.704 -4.453 3.994 1 72.25 417 GLY B CA 1
ATOM 7515 C C . GLY B 1 417 ? -2.266 -3.748 5.215 1 72.25 417 GLY B C 1
ATOM 7516 O O . GLY B 1 417 ? -2.252 -4.301 6.316 1 72.25 417 GLY B O 1
ATOM 7517 N N . ASP B 1 418 ? -2.812 -2.568 5.047 1 66.44 418 ASP B N 1
ATOM 7518 C CA . ASP B 1 418 ? -3.377 -1.814 6.16 1 66.44 418 ASP B CA 1
ATOM 7519 C C . ASP B 1 418 ? -4.793 -2.285 6.48 1 66.44 418 ASP B C 1
ATOM 7521 O O . ASP B 1 418 ? -5.289 -2.064 7.586 1 66.44 418 ASP B O 1
ATOM 7525 N N . THR B 1 419 ? -5.309 -2.859 5.473 1 73.06 419 THR B N 1
ATOM 7526 C CA . THR B 1 419 ? -6.711 -3.23 5.625 1 73.06 419 THR B CA 1
ATOM 7527 C C . THR B 1 419 ? -6.859 -4.746 5.742 1 73.06 419 THR B C 1
ATOM 7529 O O . THR B 1 419 ? -7.863 -5.238 6.258 1 73.06 419 THR B O 1
ATOM 7532 N N . LEU B 1 420 ? -5.832 -5.449 5.246 1 80.44 420 LEU B N 1
ATOM 7533 C CA . LEU B 1 420 ? -5.922 -6.906 5.238 1 80.44 420 LEU B CA 1
ATOM 7534 C C . LEU B 1 420 ? -4.797 -7.523 6.062 1 80.44 420 LEU B C 1
ATOM 7536 O O . LEU B 1 420 ? -3.623 -7.195 5.867 1 80.44 420 LEU B O 1
ATOM 7540 N N . ASN B 1 421 ? -5.227 -8.188 7.012 1 82.69 421 ASN B N 1
ATOM 7541 C CA . ASN B 1 421 ? -4.273 -9.07 7.68 1 82.69 421 ASN B CA 1
ATOM 7542 C C . ASN B 1 421 ? -4.18 -10.422 6.98 1 82.69 421 ASN B C 1
ATOM 7544 O O . ASN B 1 421 ? -5.055 -11.273 7.152 1 82.69 421 ASN B O 1
ATOM 7548 N N . LEU B 1 422 ? -3.113 -10.664 6.23 1 86.69 422 LEU B N 1
ATOM 7549 C CA . LEU B 1 422 ? -2.977 -11.852 5.395 1 86.69 422 LEU B CA 1
ATOM 7550 C C . LEU B 1 422 ? -2.277 -12.977 6.156 1 86.69 422 LEU B C 1
ATOM 7552 O O . LEU B 1 422 ? -1.157 -12.797 6.641 1 86.69 422 LEU B O 1
ATOM 7556 N N . GLN B 1 423 ? -3.012 -14.016 6.312 1 85.12 423 GLN B N 1
ATOM 7557 C CA . GLN B 1 423 ? -2.42 -15.227 6.875 1 85.12 423 GLN B CA 1
ATOM 7558 C C . GLN B 1 423 ? -2.131 -16.25 5.785 1 85.12 423 GLN B C 1
ATOM 7560 O O . GLN B 1 423 ? -2.982 -16.516 4.934 1 85.12 423 GLN B O 1
ATOM 7565 N N . LEU B 1 424 ? -0.966 -16.781 5.812 1 81.88 424 LEU B N 1
ATOM 7566 C CA . LEU B 1 424 ? -0.545 -17.703 4.754 1 81.88 424 LEU B CA 1
ATOM 7567 C C . LEU B 1 424 ? -0.864 -19.141 5.121 1 81.88 424 LEU B C 1
ATOM 7569 O O . LEU B 1 424 ? -0.924 -20.016 4.25 1 81.88 424 LEU B O 1
ATOM 7573 N N . GLN B 1 425 ? -1.001 -19.375 6.398 1 77.69 425 GLN B N 1
ATOM 7574 C CA . GLN B 1 425 ? -1.305 -20.734 6.859 1 77.69 425 GLN B CA 1
ATOM 7575 C C . GLN B 1 425 ? -2.613 -20.766 7.645 1 77.69 425 GLN B C 1
ATOM 7577 O O . GLN B 1 425 ? -2.906 -19.844 8.406 1 77.69 425 GLN B O 1
ATOM 7582 N N . PRO B 1 426 ? -3.332 -21.75 7.277 1 77.12 426 PRO B N 1
ATOM 7583 C CA . PRO B 1 426 ? -4.574 -21.875 8.047 1 77.12 426 PRO B CA 1
ATOM 7584 C C . PRO B 1 426 ? -4.324 -22.078 9.539 1 77.12 426 PRO B C 1
ATOM 7586 O O . PRO B 1 426 ? -3.393 -22.797 9.922 1 77.12 426 PRO B O 1
ATOM 7589 N N . ASN B 1 427 ? -4.891 -21.25 10.297 1 73 427 ASN B N 1
ATOM 7590 C CA . ASN B 1 427 ? -4.871 -21.359 11.75 1 73 427 ASN B CA 1
ATOM 7591 C C . ASN B 1 427 ? -6.277 -21.484 12.328 1 73 427 ASN B C 1
ATOM 7593 O O . ASN B 1 427 ? -7.113 -20.594 12.141 1 73 427 ASN B O 1
ATOM 7597 N N . TYR B 1 428 ? -6.465 -22.641 12.875 1 67.69 428 TYR B N 1
ATOM 7598 C CA . TYR B 1 428 ? -7.797 -22.953 13.375 1 67.69 428 TYR B CA 1
ATOM 7599 C C . TYR B 1 428 ? -8.211 -22 14.484 1 67.69 428 TYR B C 1
ATOM 7601 O O . TYR B 1 428 ? -9.398 -21.828 14.766 1 67.69 428 TYR B O 1
ATOM 7609 N N . ASN B 1 429 ? -7.301 -21.328 15 1 70.44 429 ASN B N 1
ATOM 7610 C CA . ASN B 1 429 ? -7.602 -20.406 16.094 1 70.44 429 ASN B CA 1
ATOM 7611 C C . ASN B 1 429 ? -7.922 -19 15.586 1 70.44 429 ASN B C 1
ATOM 7613 O O . ASN B 1 429 ? -8.25 -18.109 16.375 1 70.44 429 ASN B O 1
ATOM 7617 N N . TYR B 1 430 ? -7.867 -19 14.305 1 75 430 TYR B N 1
ATOM 7618 C CA . TYR B 1 430 ? -8.047 -17.672 13.734 1 75 430 TYR B CA 1
ATOM 7619 C C . TYR B 1 430 ? -9.344 -17.594 12.93 1 75 430 TYR B C 1
ATOM 7621 O O . TYR B 1 430 ? -9.656 -18.516 12.172 1 75 430 TYR B O 1
ATOM 7629 N N . GLU B 1 431 ? -10.188 -16.703 13.195 1 82.75 431 GLU B N 1
ATOM 7630 C CA . GLU B 1 431 ? -11.383 -16.484 12.391 1 82.75 431 GLU B CA 1
ATOM 7631 C C . GLU B 1 431 ? -11.07 -15.625 11.164 1 82.75 431 GLU B C 1
ATOM 7633 O O . GLU B 1 431 ? -10.539 -14.516 11.297 1 82.75 431 GLU B O 1
ATOM 7638 N N . TYR B 1 432 ? -11.391 -16.188 9.992 1 87.56 432 TYR B N 1
ATOM 7639 C CA . TYR B 1 432 ? -11.125 -15.469 8.75 1 87.56 432 TYR B CA 1
ATOM 7640 C C . TYR B 1 432 ? -12.406 -14.852 8.195 1 87.56 432 TYR B C 1
ATOM 7642 O O . TYR B 1 432 ? -13.469 -15.477 8.234 1 87.56 432 TYR B O 1
ATOM 7650 N N . ASP B 1 433 ? -12.383 -13.641 7.758 1 84.75 433 ASP B N 1
ATOM 7651 C CA . ASP B 1 433 ? -13.5 -12.977 7.102 1 84.75 433 ASP B CA 1
ATOM 7652 C C . ASP B 1 433 ? -13.703 -13.508 5.684 1 84.75 433 ASP B C 1
ATOM 7654 O O . ASP B 1 433 ? -14.844 -13.633 5.219 1 84.75 433 ASP B O 1
ATOM 7658 N N . PHE B 1 434 ? -12.68 -13.789 5.02 1 87.5 434 PHE B N 1
ATOM 7659 C CA . PHE B 1 434 ? -12.766 -14.406 3.699 1 87.5 434 PHE B CA 1
ATOM 7660 C C . PHE B 1 434 ? -11.453 -15.07 3.326 1 87.5 434 PHE B C 1
ATOM 7662 O O . PHE B 1 434 ? -10.445 -14.906 4.016 1 87.5 434 PHE B O 1
ATOM 7669 N N . ILE B 1 435 ? -11.5 -15.898 2.295 1 89.44 435 ILE B N 1
ATOM 7670 C CA . ILE B 1 435 ? -10.344 -16.594 1.736 1 89.44 435 ILE B CA 1
ATOM 7671 C C . ILE B 1 435 ? -10.031 -16.031 0.346 1 89.44 435 ILE B C 1
ATOM 7673 O O . ILE B 1 435 ? -10.938 -15.844 -0.468 1 89.44 435 ILE B O 1
ATOM 7677 N N . ILE B 1 436 ? -8.82 -15.688 0.13 1 88.56 436 ILE B N 1
ATOM 7678 C CA . ILE B 1 436 ? -8.367 -15.344 -1.211 1 88.56 436 ILE B CA 1
ATOM 7679 C C . ILE B 1 436 ? -7.574 -16.5 -1.803 1 88.56 436 ILE B C 1
ATOM 7681 O O . ILE B 1 436 ? -6.637 -17.016 -1.179 1 88.56 436 ILE B O 1
ATOM 7685 N N . THR B 1 437 ? -7.992 -16.906 -2.91 1 89.31 437 THR B N 1
ATOM 7686 C CA . THR B 1 437 ? -7.352 -18.078 -3.492 1 89.31 437 THR B CA 1
ATOM 7687 C C . THR B 1 437 ? -7.266 -17.953 -5.012 1 89.31 437 THR B C 1
ATOM 7689 O O . THR B 1 437 ? -8.008 -17.172 -5.617 1 89.31 437 THR B O 1
ATOM 7692 N N . ASN B 1 438 ? -6.281 -18.609 -5.609 1 86.12 438 ASN B N 1
ATOM 7693 C CA . ASN B 1 438 ? -6.172 -18.641 -7.066 1 86.12 438 ASN B CA 1
ATOM 7694 C C . ASN B 1 438 ? -6.555 -20 -7.637 1 86.12 438 ASN B C 1
ATOM 7696 O O . ASN B 1 438 ? -6.223 -20.312 -8.781 1 86.12 438 ASN B O 1
ATOM 7700 N N . TYR B 1 439 ? -7.148 -20.859 -6.801 1 85.69 439 TYR B N 1
ATOM 7701 C CA . TYR B 1 439 ? -7.641 -22.156 -7.234 1 85.69 439 TYR B CA 1
ATOM 7702 C C . TYR B 1 439 ? -8.977 -22.484 -6.574 1 85.69 439 TYR B C 1
ATOM 7704 O O . TYR B 1 439 ? -9.43 -21.766 -5.684 1 85.69 439 TYR B O 1
ATOM 7712 N N . GLN B 1 440 ? -9.602 -23.562 -7.098 1 86.12 440 GLN B N 1
ATOM 7713 C CA . GLN B 1 440 ? -10.922 -23.906 -6.586 1 86.12 440 GLN B CA 1
ATOM 7714 C C . GLN B 1 440 ? -10.82 -24.719 -5.289 1 86.12 440 GLN B C 1
ATOM 7716 O O . GLN B 1 440 ? -10.07 -25.688 -5.215 1 86.12 440 GLN B O 1
ATOM 7721 N N . ILE B 1 441 ? -11.422 -24.141 -4.262 1 80.88 441 ILE B N 1
ATOM 7722 C CA . ILE B 1 441 ? -11.422 -24.828 -2.973 1 80.88 441 ILE B CA 1
ATOM 7723 C C . ILE B 1 441 ? -12.812 -25.391 -2.693 1 80.88 441 ILE B C 1
ATOM 7725 O O . ILE B 1 441 ? -13.805 -24.922 -3.254 1 80.88 441 ILE B O 1
ATOM 7729 N N . ALA B 1 442 ? -12.812 -26.422 -1.84 1 73.44 442 ALA B N 1
ATOM 7730 C CA . ALA B 1 442 ? -14.062 -27.078 -1.47 1 73.44 442 ALA B CA 1
ATOM 7731 C C . ALA B 1 442 ? -14.977 -26.125 -0.707 1 73.44 442 ALA B C 1
ATOM 7733 O O . ALA B 1 442 ? -14.539 -25.062 -0.26 1 73.44 442 ALA B O 1
ATOM 7734 N N . ASN B 1 443 ? -16.188 -26.5 -0.62 1 66.62 443 ASN B N 1
ATOM 7735 C CA . ASN B 1 443 ? -17.281 -25.719 -0.063 1 66.62 443 ASN B CA 1
ATOM 7736 C C . ASN B 1 443 ? -17.047 -25.375 1.404 1 66.62 443 ASN B C 1
ATOM 7738 O O . ASN B 1 443 ? -17.125 -26.25 2.271 1 66.62 443 ASN B O 1
ATOM 7742 N N . VAL B 1 444 ? -16.438 -24.266 1.583 1 74.56 444 VAL B N 1
ATOM 7743 C CA . VAL B 1 444 ? -16.25 -23.75 2.936 1 74.56 444 VAL B CA 1
ATOM 7744 C C . VAL B 1 444 ? -17.281 -22.672 3.236 1 74.56 444 VAL B C 1
ATOM 7746 O O . VAL B 1 444 ? -17.891 -22.109 2.318 1 74.56 444 VAL B O 1
ATOM 7749 N N . GLN B 1 445 ? -17.531 -22.484 4.496 1 79.94 445 GLN B N 1
ATOM 7750 C CA . GLN B 1 445 ? -18.516 -21.484 4.93 1 79.94 445 GLN B CA 1
ATOM 7751 C C . GLN B 1 445 ? -17.953 -20.078 4.812 1 79.94 445 GLN B C 1
ATOM 7753 O O . GLN B 1 445 ? -18.719 -19.109 4.766 1 79.94 445 GLN B O 1
ATOM 7758 N N . ILE B 1 446 ? -16.703 -19.984 4.699 1 85.06 446 ILE B N 1
ATOM 7759 C CA . ILE B 1 446 ? -16.062 -18.688 4.598 1 85.06 446 ILE B CA 1
ATOM 7760 C C . ILE B 1 446 ? -16.109 -18.188 3.154 1 85.06 446 ILE B C 1
ATOM 7762 O O . ILE B 1 446 ? -15.859 -18.953 2.221 1 85.06 446 ILE B O 1
ATOM 7766 N N . PRO B 1 447 ? -16.562 -16.969 2.963 1 85.06 447 PRO B N 1
ATOM 7767 C CA . PRO B 1 447 ? -16.578 -16.422 1.601 1 85.06 447 PRO B CA 1
ATOM 7768 C C . PRO B 1 447 ? -15.227 -16.562 0.898 1 85.06 447 PRO B C 1
ATOM 7770 O O . PRO B 1 447 ? -14.18 -16.375 1.522 1 85.06 447 PRO B O 1
ATOM 7773 N N . ILE B 1 448 ? -15.297 -16.922 -0.372 1 86.69 448 ILE B N 1
ATOM 7774 C CA . ILE B 1 448 ? -14.07 -17.156 -1.133 1 86.69 448 ILE B CA 1
ATOM 7775 C C . ILE B 1 448 ? -13.953 -16.125 -2.256 1 86.69 448 ILE B C 1
ATOM 7777 O O . ILE B 1 448 ? -14.914 -15.898 -2.998 1 86.69 448 ILE B O 1
ATOM 7781 N N . ILE B 1 449 ? -12.844 -15.484 -2.275 1 82.81 449 ILE B N 1
ATOM 7782 C CA . ILE B 1 449 ? -12.516 -14.586 -3.381 1 82.81 449 ILE B CA 1
ATOM 7783 C C . ILE B 1 449 ? -11.445 -15.227 -4.262 1 82.81 449 ILE B C 1
ATOM 7785 O O . ILE B 1 449 ? -10.32 -15.453 -3.812 1 82.81 449 ILE B O 1
ATOM 7789 N N . GLN B 1 450 ? -11.812 -15.484 -5.41 1 83 450 GLN B N 1
ATOM 7790 C CA . GLN B 1 450 ? -10.852 -16.078 -6.332 1 83 450 GLN B CA 1
ATOM 7791 C C . GLN B 1 450 ? -10.117 -15.016 -7.141 1 83 450 GLN B C 1
ATOM 7793 O O . GLN B 1 450 ? -10.75 -14.102 -7.684 1 83 450 GLN B O 1
ATOM 7798 N N . ILE B 1 451 ? -8.805 -15.125 -7.109 1 80.75 451 ILE B N 1
ATOM 7799 C CA . ILE B 1 451 ? -8 -14.156 -7.855 1 80.75 451 ILE B CA 1
ATOM 7800 C C . ILE B 1 451 ? -7.246 -14.867 -8.977 1 80.75 451 ILE B C 1
ATOM 7802 O O . ILE B 1 451 ? -7.094 -16.094 -8.945 1 80.75 451 ILE B O 1
ATOM 7806 N N . SER B 1 452 ? -6.949 -14.016 -9.922 1 72.69 452 SER B N 1
ATOM 7807 C CA . SER B 1 452 ? -6.125 -14.555 -11.008 1 72.69 452 SER B CA 1
ATOM 7808 C C . SER B 1 452 ? -4.652 -14.586 -10.617 1 72.69 452 SER B C 1
ATOM 7810 O O . SER B 1 452 ? -4.211 -13.805 -9.766 1 72.69 452 SER B O 1
ATOM 7812 N N . SER B 1 453 ? -4.004 -15.617 -10.898 1 62.78 453 SER B N 1
ATOM 7813 C CA . SER B 1 453 ? -2.586 -15.719 -10.578 1 62.78 453 SER B CA 1
ATOM 7814 C C . SER B 1 453 ? -1.812 -14.516 -11.094 1 62.78 453 SER B C 1
ATOM 7816 O O . SER B 1 453 ? -0.701 -14.234 -10.641 1 62.78 453 SER B O 1
ATOM 7818 N N . LYS B 1 454 ? -2.373 -13.867 -12.047 1 60.12 454 LYS B N 1
ATOM 7819 C CA . LYS B 1 454 ? -1.724 -12.656 -12.539 1 60.12 454 LYS B CA 1
ATOM 7820 C C . LYS B 1 454 ? -2.158 -11.43 -11.742 1 60.12 454 LYS B C 1
ATOM 7822 O O . LYS B 1 454 ? -1.751 -10.312 -12.047 1 60.12 454 LYS B O 1
ATOM 7827 N N . THR B 1 455 ? -2.277 -11.656 -10.414 1 57.47 455 THR B N 1
ATOM 7828 C CA . THR B 1 455 ? -2.893 -10.602 -9.617 1 57.47 455 THR B CA 1
ATOM 7829 C C . THR B 1 455 ? -2.824 -9.266 -10.352 1 57.47 455 THR B C 1
ATOM 7831 O O . THR B 1 455 ? -1.74 -8.703 -10.531 1 57.47 455 THR B O 1
ATOM 7834 N N . ILE B 1 456 ? -3.822 -9.055 -11.078 1 60.62 456 ILE B N 1
ATOM 7835 C CA . ILE B 1 456 ? -3.926 -7.832 -11.867 1 60.62 456 ILE B CA 1
ATOM 7836 C C . ILE B 1 456 ? -4.578 -6.734 -11.031 1 60.62 456 ILE B C 1
ATOM 7838 O O . ILE B 1 456 ? -5.199 -7.012 -10.008 1 60.62 456 ILE B O 1
ATOM 7842 N N . GLN B 1 457 ? -4.156 -5.625 -11.219 1 63.16 457 GLN B N 1
ATOM 7843 C CA . GLN B 1 457 ? -4.723 -4.414 -10.625 1 63.16 457 GLN B CA 1
ATOM 7844 C C . GLN B 1 457 ? -6.234 -4.551 -10.445 1 63.16 457 GLN B C 1
ATOM 7846 O O . GLN B 1 457 ? -6.789 -4.07 -9.461 1 63.16 457 GLN B O 1
ATOM 7851 N N . LYS B 1 458 ? -6.758 -5.406 -11.156 1 62.78 458 LYS B N 1
ATOM 7852 C CA . LYS B 1 458 ? -8.211 -5.57 -11.117 1 62.78 458 LYS B CA 1
ATOM 7853 C C . LYS B 1 458 ? -8.641 -6.371 -9.891 1 62.78 458 LYS B C 1
ATOM 7855 O O . LYS B 1 458 ? -9.617 -6.027 -9.234 1 62.78 458 LYS B O 1
ATOM 7860 N N . ASP B 1 459 ? -7.863 -7.527 -9.766 1 73.94 459 ASP B N 1
ATOM 7861 C CA . ASP B 1 459 ? -8.18 -8.328 -8.586 1 73.94 459 ASP B CA 1
ATOM 7862 C C . ASP B 1 459 ? -8.062 -7.496 -7.309 1 73.94 459 ASP B C 1
ATOM 7864 O O . ASP B 1 459 ? -8.891 -7.625 -6.402 1 73.94 459 ASP B O 1
ATOM 7868 N N . LEU B 1 460 ? -7.18 -6.625 -7.402 1 75.75 460 LEU B N 1
ATOM 7869 C CA . LEU B 1 460 ? -6.973 -5.758 -6.25 1 75.75 460 LEU B CA 1
ATOM 7870 C C . LEU B 1 460 ? -8.156 -4.809 -6.062 1 75.75 460 LEU B C 1
ATOM 7872 O O . LEU B 1 460 ? -8.625 -4.609 -4.941 1 75.75 460 LEU B O 1
ATOM 7876 N N . ASN B 1 461 ? -8.562 -4.293 -7.109 1 72.06 461 ASN B N 1
ATOM 7877 C CA . ASN B 1 461 ? -9.703 -3.385 -7.043 1 72.06 461 ASN B CA 1
ATOM 7878 C C . ASN B 1 461 ? -10.961 -4.098 -6.555 1 72.06 461 ASN B C 1
ATOM 7880 O O . ASN B 1 461 ? -11.758 -3.521 -5.816 1 72.06 461 ASN B O 1
ATOM 7884 N N . TYR B 1 462 ? -11.039 -5.266 -7.008 1 73.75 462 TYR B N 1
ATOM 7885 C CA . TYR B 1 462 ? -12.172 -6.074 -6.582 1 73.75 462 TYR B CA 1
ATOM 7886 C C . TYR B 1 462 ? -12.125 -6.336 -5.082 1 73.75 462 TYR B C 1
ATOM 7888 O O . TYR B 1 462 ? -13.141 -6.23 -4.391 1 73.75 462 TYR B O 1
ATOM 7896 N N . ILE B 1 463 ? -11.086 -6.684 -4.645 1 79.06 463 ILE B N 1
ATOM 7897 C CA . ILE B 1 463 ? -10.914 -6.941 -3.221 1 79.06 463 ILE B CA 1
ATOM 7898 C C . ILE B 1 463 ? -11.195 -5.668 -2.428 1 79.06 463 ILE B C 1
ATOM 7900 O O . ILE B 1 463 ? -11.859 -5.707 -1.392 1 79.06 463 ILE B O 1
ATOM 7904 N N . LYS B 1 464 ? -10.695 -4.559 -2.967 1 76.56 464 LYS B N 1
ATOM 7905 C CA . LYS B 1 464 ? -10.922 -3.27 -2.316 1 76.56 464 LYS B CA 1
ATOM 7906 C C . LYS B 1 464 ? -12.414 -2.969 -2.191 1 76.56 464 LYS B C 1
ATOM 7908 O O . LYS B 1 464 ? -12.859 -2.438 -1.174 1 76.56 464 LYS B O 1
ATOM 7913 N N . LYS B 1 465 ? -13.125 -3.342 -3.199 1 72.88 465 LYS B N 1
ATOM 7914 C CA . LYS B 1 465 ? -14.57 -3.107 -3.191 1 72.88 465 LYS B CA 1
ATOM 7915 C C . LYS B 1 465 ? -15.266 -3.99 -2.158 1 72.88 465 LYS B C 1
ATOM 7917 O O . LYS B 1 465 ? -16.188 -3.549 -1.482 1 72.88 465 LYS B O 1
ATOM 7922 N N . ILE B 1 466 ? -14.797 -5.164 -2.07 1 73 466 ILE B N 1
ATOM 7923 C CA . ILE B 1 466 ? -15.398 -6.125 -1.154 1 73 466 ILE B CA 1
ATOM 7924 C C . ILE B 1 466 ? -15.117 -5.711 0.289 1 73 466 ILE B C 1
ATOM 7926 O O . ILE B 1 466 ? -15.984 -5.848 1.16 1 73 466 ILE B O 1
ATOM 7930 N N . ILE B 1 467 ? -14.023 -5.133 0.422 1 75.75 467 ILE B N 1
ATOM 7931 C CA . ILE B 1 467 ? -13.625 -4.855 1.798 1 75.75 467 ILE B CA 1
ATOM 7932 C C . ILE B 1 467 ? -14.008 -3.422 2.164 1 75.75 467 ILE B C 1
ATOM 7934 O O . ILE B 1 467 ? -13.812 -2.994 3.305 1 75.75 467 ILE B O 1
ATOM 7938 N N . SER B 1 468 ? -14.5 -2.744 1.221 1 74.75 468 SER B N 1
ATOM 7939 C CA . SER B 1 468 ? -14.883 -1.357 1.467 1 74.75 468 SER B CA 1
ATOM 7940 C C . SER B 1 468 ? -15.914 -1.256 2.59 1 74.75 468 SER B C 1
ATOM 7942 O O . SER B 1 468 ? -16.891 -2.01 2.615 1 74.75 468 SER B O 1
ATOM 7944 N N . PRO B 1 469 ? -15.672 -0.371 3.453 1 74.69 469 PRO B N 1
ATOM 7945 C CA . PRO B 1 469 ? -16.641 -0.171 4.539 1 74.69 469 PRO B CA 1
ATOM 7946 C C . PRO B 1 469 ? -17.969 0.366 4.043 1 74.69 469 PRO B C 1
ATOM 7948 O O . PRO B 1 469 ? -18.953 0.369 4.793 1 74.69 469 PRO B O 1
ATOM 7951 N N . TYR B 1 470 ? -18.047 0.738 2.842 1 75.81 470 TYR B N 1
ATOM 7952 C CA . TYR B 1 470 ? -19.266 1.375 2.324 1 75.81 470 TYR B CA 1
ATOM 7953 C C . TYR B 1 470 ? -20.094 0.387 1.519 1 75.81 470 TYR B C 1
ATOM 7955 O O . TYR B 1 470 ? -21.141 0.75 0.971 1 75.81 470 TYR B O 1
ATOM 7963 N N . ASN B 1 471 ? -19.469 -0.768 1.324 1 63.62 471 ASN B N 1
ATOM 7964 C CA . ASN B 1 471 ? -20.203 -1.782 0.582 1 63.62 471 ASN B CA 1
ATOM 7965 C C . ASN B 1 471 ? -21.406 -2.301 1.379 1 63.62 471 ASN B C 1
ATOM 7967 O O . ASN B 1 471 ? -21.234 -2.795 2.496 1 63.62 471 ASN B O 1
ATOM 7971 N N . LYS B 1 472 ? -22.516 -1.766 0.991 1 54.94 472 LYS B N 1
ATOM 7972 C CA . LYS B 1 472 ? -23.719 -2.244 1.645 1 54.94 472 LYS B CA 1
ATOM 7973 C C . LYS B 1 472 ? -23.953 -3.725 1.354 1 54.94 472 LYS B C 1
ATOM 7975 O O . LYS B 1 472 ? -23.719 -4.191 0.239 1 54.94 472 LYS B O 1
ATOM 7980 N N . LYS B 1 473 ? -24 -4.477 2.354 1 46.38 473 LYS B N 1
ATOM 7981 C CA . LYS B 1 473 ? -24.406 -5.871 2.213 1 46.38 473 LYS B CA 1
ATOM 7982 C C . LYS B 1 473 ? -25.719 -5.988 1.45 1 46.38 473 LYS B C 1
ATOM 7984 O O . LYS B 1 473 ? -26.641 -5.195 1.662 1 46.38 473 LYS B O 1
#

Organism: Bacillus thuringiensis (NCBI:txid1428)

InterPro domains:
  IPR007737 Mga helix-turn-helix domain [PF05043] (82-164)
  IPR013199 M protein trans-acting positive regulator (MGA) HTH domain [PF08280] (13-68)
  IPR036388 Winged helix-like DNA-binding domain superfamily [G3DSA:1.10.10.10] (5-76)
  IPR050661 BglG family transcriptional antiterminators [PTHR30185] (13-470)

Radius of gyration: 34.41 Å; Cα contacts (8 Å, |Δi|>4): 1122; chains: 2; bounding box: 65×107×77 Å

Secondary structure (DSSP, 8-state):
--HHHHHH---HHHHHHHHHHHHHHHH-S-B-HHHHHHHHTS-HHHHHHHHHHHHHHS-TTEEEEEETTTEEEEEE-TT--HHHHHHHHHHT-HHHHHHHHHHTT----HHHHHHHHT--HHHHHHHHHHHHHHHHHTT-EEEETTEEEES-HHHHHHHHHHHHHHHTTTS------HHHHHHHHHHHHHHT----HHHHHHHHHHHHHHHHTT-PPPS---------HHHHHHHHHHHHHHHHHHT-PPPHHHHHHHHHHHHHHS---HHHHHHHHHHHHHH-HHHHHHHHHHHHHHHHH----HHHHHHHHHHHHHHHHHHHHHHHTT--GGGG-GGGGGHHHHTHHHHHHHHHHHHHHHHHTSTT---HHHHHHHHHHHHHHHHHS-PEEEEEE--S-HHHHHHHHHHHHHHHTTTEEEESS--TTS--SEEEESS-----SS-EEE--SS--HHHHHHHHHHH-TT---/--HHHHHH---HHHHHHHHHHHHHHHH-S-B-HHHHHHHHTS-HHHHHHHHHHHHHHS-TTEEEEEETTTEEEEEE-TT--HHHHHHHHHHT-HHHHHHHHHHTT----HHHHHHHHT--HHHHHHHHHHHHHHHHHTT-EEEETTEEEES-HHHHHHHHHHHHHHHTTTS------HHHHHHHHHHHHHHT----HHHHHHHHHHHHHHHHTT-PPPS---------HHHHHHHHHHHHHHHHHHT-PPPHHHHHHHHHHHHHHS---HHHHHHHHHHHHHH-HHHHHHHHHHHHHHHHH----HHHHHHHHHHHHHHHHHHHHHHHTT--GGGG-GGGGGHHHHTHHHHHHHHHHHHHHHHHTSTT---HHHHHHHHHHHHHHHHHS-PEEEEEE--S-HHHHHHHHHHHHHHHTTTEEEESS--TTS--SEEEESS-----SS-EEE--TT--HHHHHHHHHHH-TT---